Protein AF-0000000074485849 (afdb_homodimer)

Solvent-accessible surface area (backbone atoms only — not comparable to full-atom values): 78373 Å² total; per-residue (Å²): 131,85,55,53,66,58,31,32,21,13,45,94,91,41,56,57,51,16,53,51,54,51,48,53,53,50,52,26,50,54,41,34,50,52,51,53,48,51,50,49,51,52,52,24,50,46,33,41,52,40,15,47,16,31,36,11,56,35,63,60,75,64,45,72,66,19,49,54,67,45,84,48,71,66,36,50,46,53,51,48,54,27,49,41,30,33,52,50,13,49,39,33,38,52,29,21,51,54,40,54,61,48,45,53,62,53,52,51,52,49,69,63,52,68,61,57,56,53,57,54,50,50,49,49,53,53,44,50,55,50,42,54,53,43,54,55,51,44,54,51,37,52,51,50,26,53,53,31,44,52,50,17,52,51,36,41,53,52,49,55,56,45,51,74,70,42,91,70,79,79,81,73,58,73,43,76,52,52,85,43,74,30,36,58,67,56,45,33,50,49,48,50,47,48,66,68,71,49,69,59,43,68,45,78,49,101,91,42,73,46,73,60,21,30,45,30,45,58,53,44,51,48,40,26,67,76,68,67,37,52,72,68,40,28,48,45,26,52,39,46,35,38,73,71,43,29,35,40,60,73,62,93,63,92,68,80,48,52,88,41,42,29,31,79,64,47,72,62,73,89,86,59,59,64,40,58,48,31,41,50,49,19,51,51,32,46,51,52,39,49,52,46,30,53,53,45,34,52,49,49,54,49,45,51,47,52,49,40,53,48,32,51,51,48,50,52,50,52,42,49,51,46,47,53,52,50,50,38,54,50,48,45,42,50,28,54,53,51,40,40,59,46,50,52,52,46,41,53,56,53,49,55,54,56,70,68,61,44,53,69,60,51,51,45,50,46,48,74,72,62,51,57,25,67,48,70,81,76,64,60,68,78,75,64,89,84,69,76,56,95,81,52,60,58,61,45,46,39,55,63,58,48,22,71,69,68,72,37,52,53,62,62,65,59,56,41,46,54,48,29,47,63,66,36,46,68,50,34,50,71,74,66,41,67,59,68,72,53,50,73,70,45,75,80,85,52,53,70,62,38,51,52,50,47,53,48,48,34,74,38,83,75,49,58,72,61,52,54,72,46,58,60,57,52,49,52,46,41,52,50,50,48,37,58,35,25,76,52,27,44,39,56,55,80,51,46,63,59,47,42,52,60,63,61,50,77,66,68,81,46,62,68,58,53,46,52,51,48,29,56,57,51,65,70,44,60,61,29,34,39,50,38,45,49,54,53,36,50,55,52,22,61,66,48,64,82,50,61,90,81,37,67,62,55,56,51,49,16,59,71,45,11,64,42,38,41,42,67,85,65,87,44,80,68,60,68,69,55,57,43,39,31,53,49,36,42,47,37,45,75,39,39,66,75,43,67,58,79,80,69,78,72,81,66,74,78,70,74,81,65,80,75,75,74,72,77,72,74,79,72,76,86,70,70,74,75,76,68,84,71,75,77,65,61,70,82,50,61,72,77,53,63,81,59,71,76,81,79,80,73,86,74,89,77,89,84,85,84,91,86,90,82,85,80,74,85,73,87,78,85,87,79,84,76,89,83,31,79,4,35,47,30,65,81,43,85,84,87,87,89,84,85,84,82,134,131,84,54,52,67,61,31,32,23,12,46,94,91,41,56,57,51,16,52,52,53,50,48,54,52,48,52,26,51,54,42,36,51,51,50,52,47,52,50,48,51,38,50,18,6,24,32,16,48,42,14,49,49,31,36,53,59,35,63,61,76,66,46,70,65,19,50,56,68,44,84,50,71,65,37,49,48,51,51,48,55,26,49,42,30,33,53,48,13,49,37,33,24,48,28,8,17,53,41,50,61,49,46,52,60,53,51,51,53,49,70,65,51,68,60,56,59,54,57,56,51,50,50,50,53,53,46,50,55,52,42,53,52,43,53,57,51,43,54,53,37,52,52,50,24,53,52,30,43,52,49,16,53,51,36,40,51,51,48,56,56,45,50,75,71,43,91,68,78,81,81,73,57,73,43,76,53,53,85,42,74,31,38,57,66,55,45,34,50,49,46,49,47,47,66,67,69,49,69,58,42,69,45,76,49,103,90,44,72,46,72,60,21,32,44,31,43,59,53,45,52,47,42,24,66,77,68,67,36,54,72,68,41,28,49,44,26,52,38,47,34,38,73,71,43,30,36,40,61,74,63,93,65,91,69,82,47,53,90,40,43,28,31,80,64,48,74,62,72,89,87,58,58,63,38,59,49,31,42,51,50,21,51,51,32,46,51,52,37,50,52,46,31,52,53,44,33,53,48,48,52,50,44,51,46,53,51,41,53,48,31,50,50,48,49,52,51,54,42,48,51,46,47,52,52,51,50,39,55,52,49,45,42,49,26,55,53,52,39,40,58,47,50,52,52,47,41,52,56,52,49,56,55,55,70,71,63,46,52,70,60,50,52,46,50,46,49,74,73,63,50,57,26,67,49,70,81,77,66,59,67,76,76,64,90,82,69,76,54,92,81,54,60,57,59,44,45,37,55,64,57,48,22,70,71,68,72,36,52,51,62,62,66,59,56,43,46,54,49,30,47,62,66,36,47,70,51,34,51,71,73,66,40,68,59,68,72,55,49,74,71,45,76,81,86,53,53,69,61,38,52,52,49,47,53,49,48,34,76,38,85,75,48,60,73,62,53,54,73,45,59,62,59,53,49,52,45,41,52,51,49,47,38,59,36,26,75,51,28,46,39,56,54,80,51,45,63,61,46,43,52,61,63,61,49,76,66,67,82,47,60,68,59,54,46,51,51,50,29,57,57,50,65,70,44,60,63,29,33,37,51,39,44,50,55,52,36,49,56,53,22,62,66,48,66,80,50,61,91,80,36,66,61,54,58,52,49,14,59,71,45,11,62,42,39,42,42,67,84,64,88,45,79,67,60,68,69,55,58,43,40,30,52,50,36,41,47,37,45,75,40,40,68,76,43,68,56,78,80,67,77,69,80,65,72,78,68,73,83,64,83,75,75,74,74,76,76,74,79,71,76,73,66,69,73,77,76,70,86,71,74,78,65,61,71,80,48,57,73,75,53,68,84,62,75,76,81,77,84,77,88,84,85,88,86,89,91,81,90,82,85,76,89,76,84,76,82,77,80,82,83,84,80,84,90,80,82,77,85,70,87,90,88,84,91,80,90,81,82,85,74,88,80,86,133

Nearest PDB structures (foldseek):
  7aal-assembly1_B  TM=8.080E-01  e=5.679E-09  Homo sapiens
  7aan-assembly1_B  TM=8.118E-01  e=8.101E-09  Homo sapiens
  2v0o-assembly2_C  TM=5.725E-01  e=2.605E-06  Homo sapiens
  7tpb-assembly1_B  TM=7.755E-01  e=4.917E-04  Homo sapiens
  4wpc-assembly1_B  TM=7.098E-01  e=5.913E-03  Saccharomyces cerevisiae S288C

Radius of gyration: 66.01 Å; Cα contacts (8 Å, |Δi|>4): 1515; chains: 2; bounding box: 96×199×135 Å

Foldseek 3Di:
DDFLLVPQADDPVHGCRSVVVLLVVLVVLLVVLVVVLVVLVVVLVVLLLLLQLLLLQLQDDDDCPPLVVDPALVSVLVNLLSVLSNLLSVLSNVLSVLSVVLNVVSVVLSVVRVPVLVVLVVVLVVLVVVLVVLVVVLVVLVVQLVVLVVQLVVLVVVVVVVVVVDVDPPPFDWDDAFPDIDGQLRVLVVLLVCLQPFAFQWDADPVGIDGGKGFLQSQQVCCCVVVVDDSVRSQRRVLVCLVVQQKDWPDDDSGRDRGTIIDGDDNGDPDDRPSSVSVSSSSSSVSVSVVSVVVSVVSVVVSSVSSSVSSNVSVVSVVVSVVSVVVSVVSSVVSVVSSVVSVVVSVVVSVVSVVVDDPVVSVVVCCVVPPDDDADDADDFDDDPVLADPQGFDALEALVSCCVHVVDLEDPLLVLLLVLLVVCQVVCVVVVNDHPLVLLLDDDPCVPVLVVVSVCVGGDPDDSVVNNPDRNSSSSSNNLNRLSNYLAHLQGQVCQVVLLVLVPPPVPVPLVVSLVVLLVSLVPTDSSSSVNLLVVLVSLLVSCVPDDLPDVSLLSSLVSCLCSHHDHNDDDPVRRPRCSSSVVSSCSNPPSCVNPPPPDPPPPDDPPPPPPPPPPPPPPDPPPPVPPPPCPVPDVVPPPPPPPPPDPPDDDDDDDDDDDDDDPPPPDDDDDDDDDDDDDDSDGNDDDDDDDDDD/DDFLLVPQADDPVHRCRSVVVLLVVLVVLLVVLVVVLVVLVVVLVVLLVQLVVLLVQLPDDDDCVPLVVDPALVSVLVNLLSVLSNLLSVLSNVLSVLSVVLNVVSVVLSVVRVPVLVVLVVVLVVLVVVLVVLVVVLVVLVVVLVVLVVQLVVLVVVVVVVVVVDVDDPPFDWDDAFPDIDTQLRVLVVLLVCLQPFDFDWDADPVGIDGGKGFLQSQQVCCCVVVVDDSNRSQRRVLVCLVVQQKDWPDDDSGRDRGTIIDGDDNGDPDDRPSSVSVSSSSSSVSVSVVSVVVSVVSVVVSSVSSSVSSNVSVVSVVVSVVSVVVSVVSSVVSVVSSVVSVVVSVVVSVVSVVVDDPVVSVVVCCVVPPDDDADDADDFDDDPVLADPQGFLALEALVSCCVHVVDLEDPLLVLLLVLLVVCQVVCVVVVNDHVLVLLLDDDPCVPVLVVVSVCVGGDPDDSVVNNPDRNSSSSSNNLNRLSNYLAHLFGQVCQVVLLVLVPPPVPVPLVVSLVVLLVSLVPTDSSSSVNLLVVLVSLLVSCVVDDLPDVSLLSSLVSCLCSHHDHNDDDPVRRPRCSSSVVSSCSNPPSCSNPPPPDPPPPDDPPPPPPPPPPPPPPPPPPPPPPPPCPVPDPVPPPPPPPDDDDDDDDDDDDDDDDDDPDPPPCPDDPDDDDPPPDDDDDDDDDDDDDDDD

InterPro domains:
  IPR000198 Rho GTPase-activating protein domain [PF00620] (446-546)
  IPR000198 Rho GTPase-activating protein domain [PS50238] (397-596)
  IPR000198 Rho GTPase-activating protein domain [SM00324] (408-593)
  IPR000591 DEP domain [PF00610] (198-264)
  IPR000591 DEP domain [SM00049] (194-266)
  IPR001060 FCH domain [PF00611] (18-94)
  IPR001060 FCH domain [SM00055] (7-99)
  IPR008936 Rho GTPase activation protein [G3DSA:1.10.555.10] (382-597)
  IPR008936 Rho GTPase activation protein [SSF48350] (390-596)
  IPR027267 AH/BAR domain superfamily [G3DSA:1.20.1270.60] (1-172)
  IPR027267 AH/BAR domain superfamily [G3DSA:1.20.1270.60] (261-376)
  IPR027267 AH/BAR domain superfamily [SSF103657] (3-386)
  IPR031160 F-BAR domain [PS51741] (2-362)
  IPR036388 Winged helix-like DNA-binding domain superfamily [G3DSA:1.10.10.10] (180-260)
  IPR036390 Winged helix DNA-binding domain superfamily [SSF46785] (185-265)

pLDDT: mean 79.98, std 24.47, range [14.6, 98.31]

Structure (mmCIF, N/CA/C/O backbone):
data_AF-0000000074485849-model_v1
#
loop_
_entity.id
_entity.type
_entity.pdbx_description
1 polymer 'Rho-GAP domain-containing protein'
#
loop_
_atom_site.group_PDB
_atom_site.id
_atom_site.type_symbol
_atom_site.label_atom_id
_atom_site.label_alt_id
_atom_site.label_comp_id
_atom_site.label_asym_id
_atom_site.label_entity_id
_atom_site.label_seq_id
_atom_site.pdbx_PDB_ins_code
_atom_site.Cartn_x
_atom_site.Cartn_y
_atom_site.Cartn_z
_atom_site.occupancy
_atom_site.B_iso_or_equiv
_atom_site.auth_seq_id
_atom_site.auth_comp_id
_atom_site.auth_asym_id
_atom_site.auth_atom_id
_atom_site.pdbx_PDB_model_num
ATOM 1 N N . MET A 1 1 ? -6.574 -41.844 -8.953 1 68.12 1 MET A N 1
ATOM 2 C CA . MET A 1 1 ? -6.383 -40.719 -9.875 1 68.12 1 MET A CA 1
ATOM 3 C C . MET A 1 1 ? -6.25 -41.219 -11.312 1 68.12 1 MET A C 1
ATOM 5 O O . MET A 1 1 ? -5.586 -42.219 -11.57 1 68.12 1 MET A O 1
ATOM 9 N N . LEU A 1 2 ? -7.023 -40.531 -12.156 1 82.94 2 LEU A N 1
ATOM 10 C CA . LEU A 1 2 ? -6.941 -40.844 -13.578 1 82.94 2 LEU A CA 1
ATOM 11 C C . LEU A 1 2 ? -5.574 -40.469 -14.133 1 82.94 2 LEU A C 1
ATOM 13 O O . LEU A 1 2 ? -4.926 -39.531 -13.648 1 82.94 2 LEU A O 1
ATOM 17 N N . ARG A 1 3 ? -5.086 -41.219 -15.07 1 90.5 3 ARG A N 1
ATOM 18 C CA . ARG A 1 3 ? -3.758 -41.031 -15.633 1 90.5 3 ARG A CA 1
ATOM 19 C C . ARG A 1 3 ? -3.832 -40.781 -17.141 1 90.5 3 ARG A C 1
ATOM 21 O O . ARG A 1 3 ? -4.664 -41.344 -17.828 1 90.5 3 ARG A O 1
ATOM 28 N N . PHE A 1 4 ? -2.865 -39.938 -17.609 1 93.62 4 PHE A N 1
ATOM 29 C CA . PHE A 1 4 ? -2.809 -39.625 -19.031 1 93.62 4 PHE A CA 1
ATOM 30 C C . PHE A 1 4 ? -2.564 -40.875 -19.859 1 93.62 4 PHE A C 1
ATOM 32 O O . PHE A 1 4 ? -3.156 -41.031 -20.922 1 93.62 4 PHE A O 1
ATOM 39 N N . GLU A 1 5 ? -1.709 -41.719 -19.312 1 89.19 5 GLU A N 1
ATOM 40 C CA . GLU A 1 5 ? -1.273 -42.906 -20.062 1 89.19 5 GLU A CA 1
ATOM 41 C C . GLU A 1 5 ? -2.438 -43.844 -20.328 1 89.19 5 GLU A C 1
ATOM 43 O O . GLU A 1 5 ? -2.344 -44.719 -21.172 1 89.19 5 GLU A O 1
ATOM 48 N N . ASP A 1 6 ? -3.535 -43.625 -19.688 1 85.19 6 ASP A N 1
ATOM 49 C CA . ASP A 1 6 ? -4.672 -44.531 -19.844 1 85.19 6 ASP A CA 1
ATOM 50 C C . ASP A 1 6 ? -5.676 -44 -20.859 1 85.19 6 ASP A C 1
ATOM 52 O O . ASP A 1 6 ? -6.477 -44.75 -21.406 1 85.19 6 ASP A O 1
ATOM 56 N N . TRP A 1 7 ? -5.574 -42.688 -21.078 1 88.12 7 TRP A N 1
ATOM 57 C CA . TRP A 1 7 ? -6.734 -42.125 -21.75 1 88.12 7 TRP A CA 1
ATOM 58 C C . TRP A 1 7 ? -6.312 -41.312 -22.969 1 88.12 7 TRP A C 1
ATOM 60 O O . TRP A 1 7 ? -7.16 -40.812 -23.703 1 88.12 7 TRP A O 1
ATOM 70 N N . PHE A 1 8 ? -5.043 -41.188 -23.219 1 93.38 8 PHE A N 1
ATOM 71 C CA . PHE A 1 8 ? -4.629 -40.281 -24.297 1 93.38 8 PHE A CA 1
ATOM 72 C C . PHE A 1 8 ? -3.9 -41.062 -25.391 1 93.38 8 PHE A C 1
ATOM 74 O O . PHE A 1 8 ? -2.873 -40.594 -25.891 1 93.38 8 PHE A O 1
ATOM 81 N N . TRP A 1 9 ? -4.457 -42.156 -25.609 1 90.06 9 TRP A N 1
ATOM 82 C CA . TRP A 1 9 ? -3.992 -42.875 -26.797 1 90.06 9 TRP A CA 1
ATOM 83 C C . TRP A 1 9 ? -4.785 -42.469 -28.031 1 90.06 9 TRP A C 1
ATOM 85 O O . TRP A 1 9 ? -5.75 -41.719 -27.938 1 90.06 9 TRP A O 1
ATOM 95 N N . GLY A 1 10 ? -4.332 -42.781 -29.219 1 81.38 10 GLY A N 1
ATOM 96 C CA . GLY A 1 10 ? -4.973 -42.375 -30.469 1 81.38 10 GLY A CA 1
ATOM 97 C C . GLY A 1 10 ? -5.832 -43.469 -31.078 1 81.38 10 GLY A C 1
ATOM 98 O O . GLY A 1 10 ? -6.355 -44.344 -30.359 1 81.38 10 GLY A O 1
ATOM 99 N N . THR A 1 11 ? -6.242 -43.25 -32.281 1 76.44 11 THR A N 1
ATOM 100 C CA . THR A 1 11 ? -6.984 -44.219 -33.094 1 76.44 11 THR A CA 1
ATOM 101 C C . THR A 1 11 ? -6.039 -45.062 -33.938 1 76.44 11 THR A C 1
ATOM 103 O O . THR A 1 11 ? -4.855 -44.719 -34.062 1 76.44 11 THR A O 1
ATOM 106 N N . PRO A 1 12 ? -6.527 -46.188 -34.375 1 71.31 12 PRO A N 1
ATOM 107 C CA . PRO A 1 12 ? -5.672 -47 -35.219 1 71.31 12 PRO A CA 1
ATOM 108 C C . PRO A 1 12 ? -5.117 -46.219 -36.406 1 71.31 12 PRO A C 1
ATOM 110 O O . PRO A 1 12 ? -4.004 -46.5 -36.875 1 71.31 12 PRO A O 1
ATOM 113 N N . ALA A 1 13 ? -5.863 -45.188 -36.844 1 74.94 13 ALA A N 1
ATOM 114 C CA . ALA A 1 13 ? -5.402 -44.375 -37.969 1 74.94 13 ALA A CA 1
ATOM 115 C C . ALA A 1 13 ? -4.332 -43.375 -37.5 1 74.94 13 ALA A C 1
ATOM 117 O O . ALA A 1 13 ? -3.412 -43.062 -38.281 1 74.94 13 ALA A O 1
ATOM 118 N N . ASP A 1 14 ? -4.426 -42.938 -36.281 1 84.12 14 ASP A N 1
ATOM 119 C CA . ASP A 1 14 ? -3.451 -42.031 -35.688 1 84.12 14 ASP A CA 1
ATOM 120 C C . ASP A 1 14 ? -3.195 -42.375 -34.219 1 84.12 14 ASP A C 1
ATOM 122 O O . ASP A 1 14 ? -3.738 -41.719 -33.312 1 84.12 14 ASP A O 1
ATOM 126 N N . PRO A 1 15 ? -2.254 -43.25 -33.969 1 87.31 15 PRO A N 1
ATOM 127 C CA . PRO A 1 15 ? -2.037 -43.719 -32.625 1 87.31 15 PRO A CA 1
ATOM 128 C C . PRO A 1 15 ? -1.446 -42.656 -31.703 1 87.31 15 PRO A C 1
ATOM 130 O O . PRO A 1 15 ? -1.487 -42.812 -30.484 1 87.31 15 PRO A O 1
ATOM 133 N N . THR A 1 16 ? -0.877 -41.625 -32.25 1 91.75 16 THR A N 1
ATOM 134 C CA . THR A 1 16 ? -0.208 -40.625 -31.438 1 91.75 16 THR A CA 1
ATOM 135 C C . THR A 1 16 ? -1.094 -39.375 -31.266 1 91.75 16 THR A C 1
ATOM 137 O O . THR A 1 16 ? -0.618 -38.312 -30.844 1 91.75 16 THR A O 1
ATOM 140 N N . ALA A 1 17 ? -2.377 -39.469 -31.609 1 92.25 17 ALA A N 1
ATOM 141 C CA . ALA A 1 17 ? -3.299 -38.344 -31.531 1 92.25 17 ALA A CA 1
ATOM 142 C C . ALA A 1 17 ? -3.352 -37.781 -30.109 1 92.25 17 ALA A C 1
ATOM 144 O O . ALA A 1 17 ? -3.371 -36.562 -29.906 1 92.25 17 ALA A O 1
ATOM 145 N N . GLY A 1 18 ? -3.424 -38.656 -29.062 1 93.88 18 GLY A N 1
ATOM 146 C CA . GLY A 1 18 ? -3.457 -38.219 -27.672 1 93.88 18 GLY A CA 1
ATOM 147 C C . GLY A 1 18 ? -2.199 -37.5 -27.25 1 93.88 18 GLY A C 1
ATOM 148 O O . GLY A 1 18 ? -2.27 -36.5 -26.531 1 93.88 18 GLY A O 1
ATOM 149 N N . VAL A 1 19 ? -1.035 -37.906 -27.688 1 95.12 19 VAL A N 1
ATOM 150 C CA . VAL A 1 19 ? 0.241 -37.281 -27.391 1 95.12 19 VAL A CA 1
ATOM 151 C C . VAL A 1 19 ? 0.256 -35.844 -27.953 1 95.12 19 VAL A C 1
ATOM 153 O O . VAL A 1 19 ? 0.778 -34.938 -27.328 1 95.12 19 VAL A O 1
ATOM 156 N N . HIS A 1 20 ? -0.319 -35.719 -29.141 1 94.62 20 HIS A N 1
ATOM 157 C CA . HIS A 1 20 ? -0.362 -34.406 -29.766 1 94.62 20 HIS A CA 1
ATOM 158 C C . HIS A 1 20 ? -1.216 -33.438 -28.953 1 94.62 20 HIS A C 1
ATOM 160 O O . HIS A 1 20 ? -0.842 -32.281 -28.766 1 94.62 20 HIS A O 1
ATOM 166 N N . VAL A 1 21 ? -2.354 -33.938 -28.484 1 95.25 21 VAL A N 1
ATOM 167 C CA . VAL A 1 21 ? -3.244 -33.094 -27.688 1 95.25 21 VAL A CA 1
ATOM 168 C C . VAL A 1 21 ? -2.543 -32.688 -26.391 1 95.25 21 VAL A C 1
ATOM 170 O O . VAL A 1 21 ? -2.584 -31.5 -26 1 95.25 21 VAL A O 1
ATOM 173 N N . LEU A 1 22 ? -1.896 -33.625 -25.766 1 96.06 22 LEU A N 1
ATOM 174 C CA . LEU A 1 22 ? -1.194 -33.344 -24.516 1 96.06 22 LEU A CA 1
ATOM 175 C C . LEU A 1 22 ? -0.037 -32.375 -24.75 1 96.06 22 LEU A C 1
ATOM 177 O O . LEU A 1 22 ? 0.235 -31.516 -23.906 1 96.06 22 LEU A O 1
ATOM 181 N N . HIS A 1 23 ? 0.63 -32.562 -25.859 1 95.5 23 HIS A N 1
ATOM 182 C CA . HIS A 1 23 ? 1.757 -31.672 -26.172 1 95.5 23 HIS A CA 1
ATOM 183 C C . HIS A 1 23 ? 1.299 -30.234 -26.375 1 95.5 23 HIS A C 1
ATOM 185 O O . HIS A 1 23 ? 1.969 -29.297 -25.922 1 95.5 23 HIS A O 1
ATOM 191 N N . GLU A 1 24 ? 0.258 -30.047 -27.047 1 94.38 24 GLU A N 1
ATOM 192 C CA . GLU A 1 24 ? -0.285 -28.719 -27.234 1 94.38 24 GLU A CA 1
ATOM 193 C C . GLU A 1 24 ? -0.671 -28.078 -25.906 1 94.38 24 GLU A C 1
ATOM 195 O O . GLU A 1 24 ? -0.418 -26.891 -25.688 1 94.38 24 GLU A O 1
ATOM 200 N N . HIS A 1 25 ? -1.322 -28.844 -25.078 1 95.31 25 HIS A N 1
ATOM 201 C CA . HIS A 1 25 ? -1.69 -28.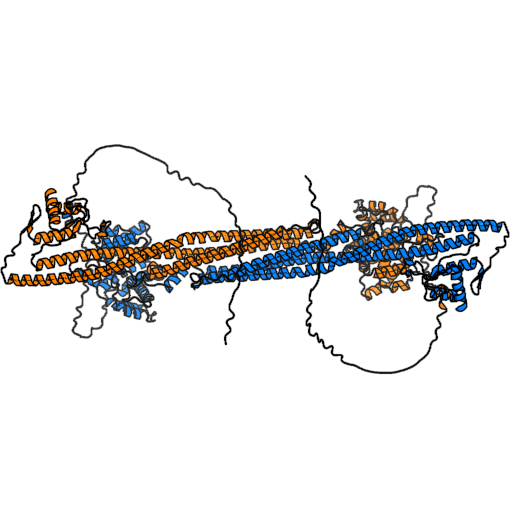359 -23.766 1 95.31 25 HIS A CA 1
ATOM 202 C C . HIS A 1 25 ? -0.455 -28 -22.938 1 95.31 25 HIS A C 1
ATOM 204 O O . HIS A 1 25 ? -0.455 -27 -22.219 1 95.31 25 HIS A O 1
ATOM 210 N N . TYR A 1 26 ? 0.51 -28.844 -23.047 1 95.25 26 TYR A N 1
ATOM 211 C CA . TYR A 1 26 ? 1.78 -28.609 -22.359 1 95.25 26 TYR A CA 1
ATOM 212 C C . TYR A 1 26 ? 2.404 -27.297 -22.812 1 95.25 26 TYR A C 1
ATOM 214 O O . TYR A 1 26 ? 2.857 -26.5 -21.984 1 95.25 26 TYR A O 1
ATOM 222 N N . GLN A 1 27 ? 2.441 -27.031 -24.094 1 94.31 27 GLN A N 1
ATOM 223 C CA . GLN A 1 27 ? 3.004 -25.797 -24.609 1 94.31 27 GLN A CA 1
ATOM 224 C C . GLN A 1 27 ? 2.225 -24.578 -24.125 1 94.31 27 GLN A C 1
ATOM 226 O O . GLN A 1 27 ? 2.812 -23.547 -23.797 1 94.31 27 GLN A O 1
ATOM 231 N N . MET A 1 28 ? 0.927 -24.672 -24.094 1 95.44 28 MET A N 1
ATOM 232 C CA . MET A 1 28 ? 0.084 -23.609 -23.531 1 95.44 28 MET A CA 1
ATOM 233 C C . MET A 1 28 ? 0.429 -23.344 -22.078 1 95.44 28 MET A C 1
ATOM 235 O O . MET A 1 28 ? 0.517 -22.188 -21.656 1 95.44 28 MET A O 1
ATOM 239 N N . GLY A 1 29 ? 0.634 -24.5 -21.312 1 96.06 29 GLY A N 1
ATOM 240 C CA . GLY A 1 29 ? 1.008 -24.359 -19.906 1 96.06 29 GLY A CA 1
ATOM 241 C C . GLY A 1 29 ? 2.311 -23.609 -19.703 1 96.06 29 GLY A C 1
ATOM 242 O O . GLY A 1 29 ? 2.426 -22.797 -18.797 1 96.06 29 GLY A O 1
ATOM 243 N N . VAL A 1 30 ? 3.279 -23.859 -20.547 1 96.25 30 VAL A N 1
ATOM 244 C CA . VAL A 1 30 ? 4.57 -23.188 -20.469 1 96.25 30 VAL A CA 1
ATOM 245 C C . VAL A 1 30 ? 4.387 -21.688 -20.719 1 96.25 30 VAL A C 1
ATOM 247 O O . VAL A 1 30 ? 4.938 -20.859 -20 1 96.25 30 VAL A O 1
ATOM 250 N N . THR A 1 31 ? 3.621 -21.328 -21.719 1 96.75 31 THR A N 1
ATOM 251 C CA . THR A 1 31 ? 3.338 -19.938 -22.047 1 96.75 31 THR A CA 1
ATOM 252 C C . THR A 1 31 ? 2.619 -19.234 -20.891 1 96.75 31 THR A C 1
ATOM 254 O O . THR A 1 31 ? 2.879 -18.062 -20.609 1 96.75 31 THR A O 1
ATOM 257 N N . GLU A 1 32 ? 1.707 -19.953 -20.281 1 97.62 32 GLU A N 1
ATOM 258 C CA . GLU A 1 32 ? 0.971 -19.391 -19.141 1 97.62 32 GLU A CA 1
ATOM 259 C C . GLU A 1 32 ? 1.909 -19.062 -17.984 1 97.62 32 GLU A C 1
ATOM 261 O O . GLU A 1 32 ? 1.747 -18.016 -17.344 1 97.62 32 GLU A O 1
ATOM 266 N N . ILE A 1 33 ? 2.877 -19.906 -17.734 1 98.12 33 ILE A N 1
ATOM 267 C CA . ILE A 1 33 ? 3.836 -19.641 -16.672 1 98.12 33 ILE A CA 1
ATOM 268 C C . ILE A 1 33 ? 4.703 -18.438 -17.031 1 98.12 33 ILE A C 1
ATOM 270 O O . ILE A 1 33 ? 5.09 -17.656 -16.156 1 98.12 33 ILE A O 1
ATOM 274 N N . GLU A 1 34 ? 4.996 -18.234 -18.328 1 97.44 34 GLU A N 1
ATOM 275 C CA . GLU A 1 34 ? 5.711 -17.031 -18.766 1 97.44 34 GLU A CA 1
ATOM 276 C C . GLU A 1 34 ? 4.906 -15.773 -18.484 1 97.44 34 GLU A C 1
ATOM 278 O O . GLU A 1 34 ? 5.465 -14.75 -18.078 1 97.44 34 GLU A O 1
ATOM 283 N N . GLU A 1 35 ? 3.617 -15.828 -18.75 1 97.62 35 GLU A N 1
ATOM 284 C CA . GLU A 1 35 ? 2.738 -14.703 -18.469 1 97.62 35 GLU A CA 1
ATOM 285 C C . GLU A 1 35 ? 2.703 -14.391 -16.969 1 97.62 35 GLU A C 1
ATOM 287 O O . GLU A 1 35 ? 2.748 -13.227 -16.562 1 97.62 35 GLU A O 1
ATOM 292 N N . LEU A 1 36 ? 2.568 -15.445 -16.141 1 98 36 LEU A N 1
ATOM 293 C CA . LEU A 1 36 ? 2.57 -15.273 -14.688 1 98 36 LEU A CA 1
ATOM 294 C C . LEU A 1 36 ? 3.881 -14.648 -14.219 1 98 36 LEU A C 1
ATOM 296 O O . LEU A 1 36 ? 3.879 -13.766 -13.359 1 98 36 LEU A O 1
ATOM 300 N N . LEU A 1 37 ? 4.996 -15.125 -14.82 1 98 37 LEU A N 1
ATOM 301 C CA . LEU A 1 37 ? 6.309 -14.586 -14.492 1 98 37 LEU A CA 1
ATOM 302 C C . LEU A 1 37 ? 6.383 -13.094 -14.82 1 98 37 LEU A C 1
ATOM 304 O O . LEU A 1 37 ? 6.875 -12.305 -14.023 1 98 37 LEU A O 1
ATOM 308 N N . ALA A 1 38 ? 5.934 -12.734 -15.945 1 97.5 38 ALA A N 1
ATOM 309 C CA . ALA A 1 38 ? 5.926 -11.336 -16.359 1 97.5 38 ALA A CA 1
ATOM 310 C C . ALA A 1 38 ? 5.066 -10.492 -15.414 1 97.5 38 ALA A C 1
ATOM 312 O O . ALA A 1 38 ? 5.453 -9.383 -15.039 1 97.5 38 ALA A O 1
ATOM 313 N N . PHE A 1 39 ? 3.934 -11.016 -15.062 1 98.06 39 PHE A N 1
ATOM 314 C CA . PHE A 1 39 ? 3.012 -10.352 -14.156 1 98.06 39 PHE A CA 1
ATOM 315 C C . PHE A 1 39 ? 3.68 -10.086 -12.805 1 98.06 39 PHE A C 1
ATOM 317 O O . PHE A 1 39 ? 3.65 -8.961 -12.305 1 98.06 39 PHE A O 1
ATOM 324 N N . LEU A 1 40 ? 4.258 -11.078 -12.25 1 98.19 40 LEU A N 1
ATOM 325 C CA . LEU A 1 40 ? 4.887 -10.953 -10.938 1 98.19 40 LEU A CA 1
ATOM 326 C C . LEU A 1 40 ? 6.09 -10.016 -11 1 98.19 40 LEU A C 1
ATOM 328 O O . LEU A 1 40 ? 6.355 -9.281 -10.047 1 98.19 40 LEU A O 1
ATOM 332 N N . THR A 1 41 ? 6.84 -10.094 -12.109 1 98.06 41 THR A N 1
ATOM 333 C CA . THR A 1 41 ? 7.992 -9.211 -12.273 1 98.06 41 THR A CA 1
ATOM 334 C C . THR A 1 41 ? 7.559 -7.754 -12.305 1 98.06 41 THR A C 1
ATOM 336 O O . THR A 1 41 ? 8.18 -6.902 -11.664 1 98.06 41 THR A O 1
ATOM 339 N N . GLN A 1 42 ? 6.535 -7.449 -13.047 1 97.81 42 GLN A N 1
ATOM 340 C CA . GLN A 1 42 ? 6.012 -6.09 -13.102 1 97.81 42 GLN A CA 1
ATOM 341 C C . GLN A 1 42 ? 5.449 -5.66 -11.75 1 97.81 42 GLN A C 1
ATOM 343 O O . GLN A 1 42 ? 5.605 -4.508 -11.344 1 97.81 42 GLN A O 1
ATOM 348 N N . ARG A 1 43 ? 4.758 -6.582 -11.078 1 98.12 43 ARG A N 1
ATOM 349 C CA . ARG A 1 43 ? 4.23 -6.281 -9.75 1 98.12 43 ARG A CA 1
ATOM 350 C C . ARG A 1 43 ? 5.355 -5.949 -8.773 1 98.12 43 ARG A C 1
ATOM 352 O O . ARG A 1 43 ? 5.23 -5.023 -7.969 1 98.12 43 ARG A O 1
ATOM 359 N N . LYS A 1 44 ? 6.43 -6.719 -8.82 1 98.06 44 LYS A N 1
ATOM 360 C CA . LYS A 1 44 ? 7.609 -6.453 -8 1 98.06 44 LYS A CA 1
ATOM 361 C C . LYS A 1 44 ? 8.164 -5.059 -8.266 1 98.06 44 LYS A C 1
ATOM 363 O O . LYS A 1 44 ? 8.445 -4.305 -7.332 1 98.06 44 LYS A O 1
ATOM 368 N N . THR A 1 45 ? 8.305 -4.715 -9.547 1 98.19 45 THR A N 1
ATOM 369 C CA . THR A 1 45 ? 8.867 -3.428 -9.938 1 98.19 45 THR A CA 1
ATOM 370 C C . THR A 1 45 ? 7.992 -2.279 -9.445 1 98.19 45 THR A C 1
ATOM 372 O O . THR A 1 45 ? 8.5 -1.259 -8.977 1 98.19 45 THR A O 1
ATOM 375 N N . ALA A 1 46 ? 6.684 -2.398 -9.578 1 97.81 46 ALA A N 1
ATOM 376 C CA . ALA A 1 46 ? 5.758 -1.386 -9.078 1 97.81 46 ALA A CA 1
ATOM 377 C C . ALA A 1 46 ? 5.945 -1.166 -7.574 1 97.81 46 ALA A C 1
ATOM 379 O O . ALA A 1 46 ? 5.973 -0.025 -7.109 1 97.81 46 ALA A O 1
ATOM 380 N N . GLU A 1 47 ? 6.07 -2.229 -6.816 1 97.94 47 GLU A N 1
ATOM 381 C CA . GLU A 1 47 ? 6.254 -2.162 -5.367 1 97.94 47 GLU A CA 1
ATOM 382 C C . GLU A 1 47 ? 7.582 -1.5 -5.012 1 97.94 47 GLU A C 1
ATOM 384 O O . GLU A 1 47 ? 7.648 -0.693 -4.082 1 97.94 47 GLU A O 1
ATOM 389 N N . GLU A 1 48 ? 8.617 -1.811 -5.75 1 97.75 48 GLU A N 1
ATOM 390 C CA . GLU A 1 48 ? 9.938 -1.236 -5.512 1 97.75 48 GLU A CA 1
ATOM 391 C C . GLU A 1 48 ? 9.93 0.271 -5.758 1 97.75 48 GLU A C 1
ATOM 393 O O . GLU A 1 48 ? 10.547 1.027 -5 1 97.75 48 GLU A O 1
ATOM 398 N N . GLN A 1 49 ? 9.32 0.675 -6.77 1 98.19 49 GLN A N 1
ATOM 399 C CA . GLN A 1 49 ? 9.25 2.096 -7.098 1 98.19 49 GLN A CA 1
ATOM 400 C C . GLN A 1 49 ? 8.469 2.865 -6.031 1 98.19 49 GLN A C 1
ATOM 402 O O . GLN A 1 49 ? 8.867 3.965 -5.641 1 98.19 49 GLN A O 1
ATOM 407 N N . TYR A 1 50 ? 7.398 2.334 -5.578 1 98.31 50 TYR A N 1
ATOM 408 C CA . TYR A 1 50 ? 6.605 2.965 -4.527 1 98.31 50 TYR A CA 1
ATOM 409 C C . TYR A 1 50 ? 7.41 3.084 -3.236 1 98.31 50 TYR A C 1
ATOM 411 O O . TYR A 1 50 ? 7.426 4.141 -2.605 1 98.31 50 TYR A O 1
ATOM 419 N N . ALA A 1 51 ? 8.055 1.979 -2.914 1 98 51 ALA A N 1
ATOM 420 C CA . ALA A 1 51 ? 8.898 1.977 -1.723 1 98 51 ALA A CA 1
ATOM 421 C C . ALA A 1 51 ? 9.961 3.068 -1.804 1 98 51 ALA A C 1
ATOM 423 O O . ALA A 1 51 ? 10.219 3.764 -0.818 1 98 51 ALA A O 1
ATOM 424 N N . SER A 1 52 ? 10.539 3.229 -2.939 1 98.12 52 SER A N 1
ATOM 425 C CA . SER A 1 52 ? 11.586 4.23 -3.146 1 98.12 52 SER A CA 1
ATOM 426 C C . SER A 1 52 ? 11.031 5.645 -2.986 1 98.12 52 SER A C 1
ATOM 428 O O . SER A 1 52 ? 11.68 6.5 -2.379 1 98.12 52 SER A O 1
ATOM 430 N N . LYS A 1 53 ? 9.852 5.93 -3.549 1 97.94 53 LYS A N 1
ATOM 431 C CA . LYS A 1 53 ? 9.227 7.25 -3.441 1 97.94 53 LYS A CA 1
ATOM 432 C C . LYS A 1 53 ? 8.906 7.59 -1.989 1 97.94 53 LYS A C 1
ATOM 434 O O . LYS A 1 53 ? 9.07 8.734 -1.562 1 97.94 53 LYS A O 1
ATOM 439 N N . LEU A 1 54 ? 8.391 6.621 -1.225 1 97.62 54 LEU A N 1
ATOM 440 C CA . LEU A 1 54 ? 8.102 6.824 0.191 1 97.62 54 LEU A CA 1
ATOM 441 C C . LEU A 1 54 ? 9.383 7.129 0.968 1 97.62 54 LEU A C 1
ATOM 443 O O . LEU A 1 54 ? 9.391 8.008 1.833 1 97.62 54 LEU A O 1
ATOM 447 N N . THR A 1 55 ? 10.484 6.406 0.622 1 97.38 55 THR A N 1
ATOM 448 C CA . THR A 1 55 ? 11.766 6.625 1.28 1 97.38 55 THR A CA 1
ATOM 449 C C . THR A 1 55 ? 12.305 8.016 0.958 1 97.38 55 THR A C 1
ATOM 451 O O . THR A 1 55 ? 12.875 8.68 1.824 1 97.38 55 THR A O 1
ATOM 454 N N . GLU A 1 56 ? 12.141 8.492 -0.272 1 96.75 56 GLU A N 1
ATOM 455 C CA . GLU A 1 56 ? 12.562 9.828 -0.682 1 96.75 56 GLU A CA 1
ATOM 456 C C . GLU A 1 56 ? 11.82 10.906 0.106 1 96.75 56 GLU A C 1
ATOM 458 O O . GLU A 1 56 ? 12.406 11.938 0.461 1 96.75 56 GLU A O 1
ATOM 463 N N . LEU A 1 57 ? 10.562 10.711 0.375 1 95.88 57 LEU A N 1
ATOM 464 C CA . LEU A 1 57 ? 9.742 11.641 1.145 1 95.88 57 LEU A CA 1
ATOM 465 C C . LEU A 1 57 ? 10.297 11.805 2.557 1 95.88 57 LEU A C 1
ATOM 467 O O . LEU A 1 57 ? 10.25 12.898 3.121 1 95.88 57 LEU A O 1
ATOM 471 N N . SER A 1 58 ? 10.766 10.719 3.148 1 95.75 58 SER A N 1
ATOM 472 C CA . SER A 1 58 ? 11.289 10.742 4.508 1 95.75 58 SER A CA 1
ATOM 473 C C . SER A 1 58 ? 12.602 11.508 4.578 1 95.75 58 SER A C 1
ATOM 475 O O . SER A 1 58 ? 13.008 11.961 5.652 1 95.75 58 SER A O 1
ATOM 477 N N . GLN A 1 59 ? 13.281 11.711 3.43 1 94.25 59 GLN A N 1
ATOM 478 C CA . GLN A 1 59 ? 14.617 12.305 3.402 1 94.25 59 GLN A CA 1
ATOM 479 C C . GLN A 1 59 ? 14.555 13.789 3.041 1 94.25 59 GLN A C 1
ATOM 481 O O . GLN A 1 59 ? 15.586 14.438 2.875 1 94.25 59 GLN A O 1
ATOM 486 N N . LEU A 1 60 ? 13.391 14.32 2.891 1 93.62 60 LEU A N 1
ATOM 487 C CA . LEU A 1 60 ? 13.25 15.75 2.635 1 93.62 60 LEU A CA 1
ATOM 488 C C . LEU A 1 60 ? 13.891 16.562 3.75 1 93.62 60 LEU A C 1
ATOM 490 O O . LEU A 1 60 ? 13.562 16.391 4.926 1 93.62 60 LEU A O 1
ATOM 494 N N . LYS A 1 61 ? 14.703 17.453 3.418 1 93.94 61 LYS A N 1
ATOM 495 C CA . LYS A 1 61 ? 15.406 18.281 4.395 1 93.94 61 LYS A CA 1
ATOM 496 C C . LYS A 1 61 ? 14.539 19.453 4.859 1 93.94 61 LYS A C 1
ATOM 498 O O . LYS A 1 61 ? 13.898 20.109 4.047 1 93.94 61 LYS A O 1
ATOM 503 N N . PRO A 1 62 ? 14.5 19.531 6.141 1 94.69 62 PRO A N 1
ATOM 504 C CA . PRO A 1 62 ? 13.75 20.688 6.637 1 94.69 62 PRO A CA 1
ATOM 505 C C . PRO A 1 62 ? 14.398 22.016 6.254 1 94.69 62 PRO A C 1
ATOM 507 O O . PRO A 1 62 ? 15.625 22.125 6.203 1 94.69 62 PRO A O 1
ATOM 510 N N . ARG A 1 63 ? 13.625 23 6 1 96 63 ARG A N 1
ATOM 511 C CA . ARG A 1 63 ? 14.117 24.328 5.684 1 96 63 ARG A CA 1
ATOM 512 C C . ARG A 1 63 ? 14.695 25 6.922 1 96 63 ARG A C 1
ATOM 514 O O . ARG A 1 63 ? 14.141 24.891 8.016 1 96 63 ARG A O 1
ATOM 521 N N . ALA A 1 64 ? 15.688 25.828 6.758 1 95.12 64 ALA A N 1
ATOM 522 C CA . ALA A 1 64 ? 16.375 26.5 7.863 1 95.12 64 ALA A CA 1
ATOM 523 C C . ALA A 1 64 ? 15.469 27.547 8.5 1 95.12 64 ALA A C 1
ATOM 525 O O . ALA A 1 64 ? 15.594 27.844 9.695 1 95.12 64 ALA A O 1
ATOM 526 N N . ASP A 1 65 ? 14.508 28.062 7.723 1 94.88 65 ASP A N 1
ATOM 527 C CA . ASP A 1 65 ? 13.617 29.109 8.219 1 94.88 65 ASP A CA 1
ATOM 528 C C . ASP A 1 65 ? 12.266 28.516 8.641 1 94.88 65 ASP A C 1
ATOM 530 O O . ASP A 1 65 ? 11.32 29.266 8.906 1 94.88 65 ASP A O 1
ATOM 534 N N . GLY A 1 66 ? 12.188 27.219 8.695 1 96.12 66 GLY A N 1
ATOM 535 C CA . GLY A 1 66 ? 10.977 26.531 9.086 1 96.12 66 GLY A CA 1
ATOM 536 C C . GLY A 1 66 ? 11.211 25.484 10.172 1 96.12 66 GLY A C 1
ATOM 537 O O . GLY A 1 66 ? 11.734 25.812 11.242 1 96.12 66 GLY A O 1
ATOM 538 N N . PHE A 1 67 ? 10.953 24.281 9.859 1 96.31 67 PHE A N 1
ATOM 539 C CA . PHE A 1 67 ? 11.078 23.219 10.852 1 96.31 67 PHE A CA 1
ATOM 540 C C . PHE A 1 67 ? 12.539 22.984 11.211 1 96.31 67 PHE A C 1
ATOM 542 O O . PHE A 1 67 ? 12.836 22.359 12.227 1 96.31 67 PHE A O 1
ATOM 549 N N . GLY A 1 68 ? 13.531 23.469 10.422 1 94.25 68 GLY A N 1
ATOM 550 C CA . GLY A 1 68 ? 14.953 23.297 10.711 1 94.25 68 GLY A CA 1
ATOM 551 C C . GLY A 1 68 ? 15.391 24.047 11.953 1 94.25 68 GLY A C 1
ATOM 552 O O . GLY A 1 68 ? 16.359 23.656 12.617 1 94.25 68 GLY A O 1
ATOM 553 N N . LYS A 1 69 ? 14.75 25.109 12.281 1 92.19 69 LYS A N 1
ATOM 554 C CA . LYS A 1 69 ? 15.102 25.938 13.438 1 92.19 69 LYS A CA 1
ATOM 555 C C . LYS A 1 69 ? 14.125 25.703 14.586 1 92.19 69 LYS A C 1
ATOM 557 O O . LYS A 1 69 ? 14.375 26.156 15.711 1 92.19 69 LYS A O 1
ATOM 562 N N . ASP A 1 70 ? 13.062 24.953 14.375 1 92.69 70 ASP A N 1
ATOM 563 C CA . ASP A 1 70 ? 11.977 24.781 15.328 1 92.69 70 ASP A CA 1
ATOM 564 C C . ASP A 1 70 ? 12.211 23.547 16.203 1 92.69 70 ASP A C 1
ATOM 566 O O . ASP A 1 70 ? 12.484 22.453 15.695 1 92.69 70 ASP A O 1
ATOM 570 N N . GLU A 1 71 ? 12.219 23.625 17.469 1 90 71 GLU A N 1
ATOM 571 C CA . GLU A 1 71 ? 12.391 22.5 18.375 1 90 71 GLU A CA 1
ATOM 572 C C . GLU A 1 71 ? 11.102 22.203 19.125 1 90 71 GLU A C 1
ATOM 574 O O . GLU A 1 71 ? 11.117 21.531 20.172 1 90 71 GLU A O 1
ATOM 579 N N . SER A 1 72 ? 10.008 22.688 18.672 1 92.94 72 SER A N 1
ATOM 580 C CA . SER A 1 72 ? 8.711 22.516 19.312 1 92.94 72 SER A CA 1
ATOM 581 C C . SER A 1 72 ? 8.156 21.125 19.094 1 92.94 72 SER A C 1
ATOM 583 O O . SER A 1 72 ? 8.773 20.297 18.406 1 92.94 72 SER A O 1
ATOM 585 N N . LEU A 1 73 ? 7.07 20.797 19.75 1 95.19 73 LEU A N 1
ATOM 586 C CA . LEU A 1 73 ? 6.371 19.516 19.578 1 95.19 73 LEU A CA 1
ATOM 587 C C . LEU A 1 73 ? 5.922 19.344 18.125 1 95.19 73 LEU A C 1
ATOM 589 O O . LEU A 1 73 ? 5.926 18.219 17.609 1 95.19 73 LEU A O 1
ATOM 593 N N . LEU A 1 74 ? 5.539 20.391 17.406 1 96 74 LEU A N 1
ATOM 594 C CA . LEU A 1 74 ? 5.125 20.328 16 1 96 74 LEU A CA 1
ATOM 595 C C . LEU A 1 74 ? 6.254 19.797 15.125 1 96 74 LEU A C 1
ATOM 597 O O . LEU A 1 74 ? 6.027 18.953 14.258 1 96 74 LEU A O 1
ATOM 601 N N . ALA A 1 75 ? 7.387 20.359 15.352 1 96.06 75 ALA A N 1
ATOM 602 C CA . ALA A 1 75 ? 8.555 19.906 14.586 1 96.06 75 ALA A CA 1
ATOM 603 C C . ALA A 1 75 ? 8.828 18.422 14.82 1 96.06 75 ALA A C 1
ATOM 605 O O . ALA A 1 75 ? 9.172 17.703 13.883 1 96.06 75 ALA A O 1
ATOM 606 N N . GLN A 1 76 ? 8.672 17.969 16.031 1 95.81 76 GLN A N 1
ATOM 607 C CA . GLN A 1 76 ? 8.883 16.562 16.359 1 95.81 76 GLN A CA 1
ATOM 608 C C . GLN A 1 76 ? 7.844 15.672 15.68 1 95.81 76 GLN A C 1
ATOM 610 O O . GLN A 1 76 ? 8.18 14.617 15.148 1 95.81 76 GLN A O 1
ATOM 615 N N . ILE A 1 77 ? 6.645 16.141 15.766 1 97.12 77 ILE A N 1
ATOM 616 C CA . ILE A 1 77 ? 5.562 15.367 15.164 1 97.12 77 ILE A CA 1
ATOM 617 C C . ILE A 1 77 ? 5.777 15.273 13.656 1 97.12 77 ILE A C 1
ATOM 619 O O . ILE A 1 77 ? 5.613 14.195 13.07 1 97.12 77 ILE A O 1
ATOM 623 N N . PHE A 1 78 ? 6.156 16.391 13 1 97.62 78 PHE A N 1
ATOM 624 C CA . PHE A 1 78 ? 6.402 16.359 11.562 1 97.62 78 PHE A CA 1
ATOM 625 C C . PHE A 1 78 ? 7.59 15.469 11.234 1 97.62 78 PHE A C 1
ATOM 627 O O . PHE A 1 78 ? 7.559 14.719 10.25 1 97.62 78 PHE A O 1
ATOM 634 N N . GLY A 1 79 ? 8.617 15.594 12.031 1 95.62 79 GLY A N 1
ATOM 635 C CA . GLY A 1 79 ? 9.75 14.695 11.867 1 95.62 79 GLY A CA 1
ATOM 636 C C . GLY A 1 79 ? 9.367 13.234 11.969 1 95.62 79 GLY A C 1
ATOM 637 O O . GLY A 1 79 ? 9.844 12.406 11.188 1 95.62 79 GLY A O 1
ATOM 638 N N . ASN A 1 80 ? 8.586 12.922 12.945 1 95.56 80 ASN A N 1
ATOM 639 C CA . ASN A 1 80 ? 8.109 11.555 13.102 1 95.56 80 ASN A CA 1
ATOM 640 C C . ASN A 1 80 ? 7.273 11.109 11.898 1 95.56 80 ASN A C 1
ATOM 642 O O . ASN A 1 80 ? 7.355 9.953 11.477 1 95.56 80 ASN A O 1
ATOM 646 N N . ALA A 1 81 ? 6.398 12 11.438 1 95.75 81 ALA A N 1
ATOM 647 C CA . ALA A 1 81 ? 5.594 11.68 10.266 1 95.75 81 ALA A CA 1
ATOM 648 C C . ALA A 1 81 ? 6.48 11.32 9.07 1 95.75 81 ALA A C 1
ATOM 650 O O . ALA A 1 81 ? 6.176 10.391 8.32 1 95.75 81 ALA A O 1
ATOM 651 N N . LYS A 1 82 ? 7.562 12.062 8.875 1 96.06 82 LYS A N 1
ATOM 652 C CA . LYS A 1 82 ? 8.516 11.766 7.812 1 96.06 82 LYS A CA 1
ATOM 653 C C . LYS A 1 82 ? 9.188 10.414 8.039 1 96.06 82 LYS A C 1
ATOM 655 O O . LYS A 1 82 ? 9.344 9.625 7.109 1 96.06 82 LYS A O 1
ATOM 660 N N . GLN A 1 83 ? 9.555 10.156 9.273 1 96.12 83 GLN A N 1
ATOM 661 C CA . GLN A 1 83 ? 10.195 8.891 9.609 1 96.12 83 GLN A CA 1
ATOM 662 C C . GLN A 1 83 ? 9.25 7.719 9.336 1 96.12 83 GLN A C 1
ATOM 664 O O . GLN A 1 83 ? 9.695 6.645 8.922 1 96.12 83 GLN A O 1
ATOM 669 N N . GLU A 1 84 ? 8.039 7.918 9.633 1 96.25 84 GLU A N 1
ATOM 670 C CA . GLU A 1 84 ? 7.066 6.855 9.391 1 96.25 84 GLU A CA 1
ATOM 671 C C . GLU A 1 84 ? 6.922 6.562 7.902 1 96.25 84 GLU A C 1
ATOM 673 O O . GLU A 1 84 ? 6.57 5.449 7.512 1 96.25 84 GLU A O 1
ATOM 678 N N . MET A 1 85 ? 7.164 7.562 7 1 97.12 85 MET A N 1
ATOM 679 C CA . MET A 1 85 ? 7.199 7.297 5.562 1 97.12 85 MET A CA 1
ATOM 680 C C . MET A 1 85 ? 8.328 6.34 5.215 1 97.12 85 MET A C 1
ATOM 682 O O . MET A 1 85 ? 8.18 5.488 4.336 1 97.12 85 MET A O 1
ATOM 686 N N . ALA A 1 86 ? 9.445 6.488 5.895 1 96.94 86 ALA A N 1
ATOM 687 C CA . ALA A 1 86 ? 10.562 5.562 5.699 1 96.94 86 ALA A CA 1
ATOM 688 C C . ALA A 1 86 ? 10.18 4.148 6.133 1 96.94 86 ALA A C 1
ATOM 690 O O . ALA A 1 86 ? 10.539 3.172 5.477 1 96.94 86 ALA A O 1
ATOM 691 N N . ASN A 1 87 ? 9.523 4.043 7.254 1 97.06 87 ASN A N 1
ATOM 692 C CA . ASN A 1 87 ? 9.078 2.74 7.73 1 97.06 87 ASN A CA 1
ATOM 693 C C . ASN A 1 87 ? 8.086 2.1 6.762 1 97.06 87 ASN A C 1
ATOM 695 O O . ASN A 1 87 ? 8.156 0.896 6.5 1 97.06 87 ASN A O 1
ATOM 699 N N . LEU A 1 88 ? 7.188 2.906 6.289 1 96.81 88 LEU A N 1
ATOM 700 C CA . LEU A 1 88 ? 6.242 2.41 5.293 1 96.81 88 LEU A CA 1
ATOM 701 C C . LEU A 1 88 ? 6.973 1.952 4.035 1 96.81 88 LEU A C 1
ATOM 703 O O . LEU A 1 88 ? 6.629 0.919 3.455 1 96.81 88 LEU A O 1
ATOM 707 N N . GLY A 1 89 ? 7.957 2.762 3.594 1 97.44 89 GLY A N 1
ATOM 708 C CA . GLY A 1 89 ? 8.789 2.363 2.467 1 97.44 89 GLY A CA 1
ATOM 709 C C . GLY A 1 89 ? 9.492 1.036 2.684 1 97.44 89 GLY A C 1
ATOM 710 O O . GLY A 1 89 ? 9.539 0.2 1.778 1 97.44 89 GLY A O 1
ATOM 711 N N . THR A 1 90 ? 9.992 0.827 3.854 1 97.38 90 THR A N 1
ATOM 712 C CA . THR A 1 90 ? 10.664 -0.423 4.195 1 97.38 90 THR A CA 1
ATOM 713 C C . THR A 1 90 ? 9.688 -1.597 4.125 1 97.38 90 THR A C 1
ATOM 715 O O . THR A 1 90 ? 10.055 -2.684 3.672 1 97.38 90 THR A O 1
ATOM 718 N N . CYS A 1 91 ? 8.508 -1.413 4.621 1 96.69 91 CYS A N 1
ATOM 719 C CA . CYS A 1 91 ? 7.484 -2.447 4.543 1 96.69 91 CYS A CA 1
ATOM 720 C C . CYS A 1 91 ? 7.227 -2.848 3.094 1 96.69 91 CYS A C 1
ATOM 722 O O . CYS A 1 91 ? 7.152 -4.035 2.777 1 96.69 91 CYS A O 1
ATOM 724 N N . HIS A 1 92 ? 7.098 -1.917 2.236 1 97.81 92 HIS A N 1
ATOM 725 C CA . HIS A 1 92 ? 6.844 -2.184 0.825 1 97.81 92 HIS A CA 1
ATOM 726 C C . HIS A 1 92 ? 8.055 -2.816 0.155 1 97.81 92 HIS A C 1
ATOM 728 O O . HIS A 1 92 ? 7.914 -3.645 -0.747 1 97.81 92 HIS A O 1
ATOM 734 N N . LYS A 1 93 ? 9.203 -2.385 0.568 1 97.69 93 LYS A N 1
ATOM 735 C CA . LYS A 1 93 ? 10.414 -3.02 0.05 1 97.69 93 LYS A CA 1
ATOM 736 C C . LYS A 1 93 ? 10.469 -4.496 0.435 1 97.69 93 LYS A C 1
ATOM 738 O O . LYS A 1 93 ? 10.859 -5.34 -0.373 1 97.69 93 LYS A O 1
ATOM 743 N N . GLN A 1 94 ? 10.117 -4.77 1.646 1 97.56 94 GLN A N 1
ATOM 744 C CA . GLN A 1 94 ? 10.062 -6.156 2.096 1 97.56 94 GLN A CA 1
ATOM 745 C C . GLN A 1 94 ? 9.047 -6.961 1.289 1 97.56 94 GLN A C 1
ATOM 747 O O . GLN A 1 94 ? 9.289 -8.117 0.944 1 97.56 94 GLN A O 1
ATOM 752 N N . ALA A 1 95 ? 7.887 -6.379 1.066 1 97.56 95 ALA A N 1
ATOM 753 C CA . ALA A 1 95 ? 6.891 -7.031 0.222 1 97.56 95 ALA A CA 1
ATOM 754 C C . ALA A 1 95 ? 7.445 -7.297 -1.175 1 97.56 95 ALA A C 1
ATOM 756 O O . ALA A 1 95 ? 7.238 -8.375 -1.738 1 97.56 95 ALA A O 1
ATOM 757 N N . ALA A 1 96 ? 8.172 -6.352 -1.763 1 97.94 96 ALA A N 1
ATOM 758 C CA . ALA A 1 96 ? 8.797 -6.531 -3.068 1 97.94 96 ALA A CA 1
ATOM 759 C C . ALA A 1 96 ? 9.797 -7.684 -3.043 1 97.94 96 ALA A C 1
ATOM 761 O O . ALA A 1 96 ? 9.883 -8.461 -3.998 1 97.94 96 ALA A O 1
ATOM 762 N N . ASP A 1 97 ? 10.531 -7.781 -1.965 1 97.94 97 ASP A N 1
ATOM 763 C CA . ASP A 1 97 ? 11.484 -8.875 -1.805 1 97.94 97 ASP A CA 1
ATOM 764 C C . ASP A 1 97 ? 10.773 -10.227 -1.753 1 97.94 97 ASP A C 1
ATOM 766 O O . ASP A 1 97 ? 11.258 -11.211 -2.311 1 97.94 97 ASP A O 1
ATOM 770 N N . GLN A 1 98 ? 9.672 -10.289 -1.053 1 97.56 98 GLN A N 1
ATOM 771 C CA . GLN A 1 98 ? 8.867 -11.508 -1.01 1 97.56 98 GLN A CA 1
ATOM 772 C C . GLN A 1 98 ? 8.391 -11.898 -2.404 1 97.56 98 GLN A C 1
ATOM 774 O O . GLN A 1 98 ? 8.422 -13.078 -2.77 1 97.56 98 GLN A O 1
ATOM 779 N N . ILE A 1 99 ? 7.949 -10.938 -3.178 1 97.94 99 ILE A N 1
ATOM 780 C CA . ILE A 1 99 ? 7.5 -11.203 -4.539 1 97.94 99 ILE A CA 1
ATOM 781 C C . ILE A 1 99 ? 8.672 -11.672 -5.391 1 97.94 99 ILE A C 1
ATOM 783 O O . ILE A 1 99 ? 8.523 -12.57 -6.227 1 97.94 99 ILE A O 1
ATOM 787 N N . SER A 1 100 ? 9.859 -11.109 -5.195 1 97.69 100 SER A N 1
ATOM 788 C CA . SER A 1 100 ? 11.062 -11.5 -5.914 1 97.69 100 SER A CA 1
ATOM 789 C C . SER A 1 100 ? 11.375 -12.977 -5.711 1 97.69 100 SER A C 1
ATOM 791 O O . SER A 1 100 ? 11.844 -13.656 -6.633 1 97.69 100 SER A O 1
ATOM 793 N N . GLN A 1 101 ? 11.094 -13.469 -4.562 1 97.44 101 GLN A N 1
ATOM 794 C CA . GLN A 1 101 ? 11.367 -14.867 -4.242 1 97.44 101 GLN A CA 1
ATOM 795 C C . GLN A 1 101 ? 10.43 -15.797 -5.004 1 97.44 101 GLN A C 1
ATOM 797 O O . GLN A 1 101 ? 10.75 -16.969 -5.203 1 97.44 101 GLN A O 1
ATOM 802 N N . LEU A 1 102 ? 9.281 -15.312 -5.387 1 97.5 102 LEU A N 1
ATOM 803 C CA . LEU A 1 102 ? 8.305 -16.109 -6.105 1 97.5 102 LEU A CA 1
ATOM 804 C C . LEU A 1 102 ? 8.711 -16.297 -7.562 1 97.5 102 LEU A C 1
ATOM 806 O O . LEU A 1 102 ? 8.18 -17.156 -8.258 1 97.5 102 LEU A O 1
ATOM 810 N N . ILE A 1 103 ? 9.664 -15.539 -8.062 1 97.19 103 ILE A N 1
ATOM 811 C CA . ILE A 1 103 ? 10.055 -15.492 -9.461 1 97.19 103 ILE A CA 1
ATOM 812 C C . ILE A 1 103 ? 11.016 -16.641 -9.773 1 97.19 103 ILE A C 1
ATOM 814 O O . ILE A 1 103 ? 10.938 -17.25 -10.836 1 97.19 103 ILE A O 1
ATOM 818 N N . HIS A 1 104 ? 11.773 -17.062 -8.844 1 95.94 104 HIS A N 1
ATOM 819 C CA . HIS A 1 104 ? 12.828 -18.047 -9.062 1 95.94 104 HIS A CA 1
ATOM 820 C C . HIS A 1 104 ? 12.25 -19.406 -9.398 1 95.94 104 HIS A C 1
ATOM 822 O O . HIS A 1 104 ? 12.688 -20.062 -10.359 1 95.94 104 HIS A O 1
ATOM 828 N N . PRO A 1 105 ? 11.305 -19.859 -8.609 1 97.31 105 PRO A N 1
ATOM 829 C CA . PRO A 1 105 ? 10.727 -21.156 -8.953 1 97.31 105 PRO A CA 1
ATOM 830 C C . PRO A 1 105 ? 10.094 -21.172 -10.344 1 97.31 105 PRO A C 1
ATOM 832 O O . PRO A 1 105 ? 10.148 -22.203 -11.039 1 97.31 105 PRO A O 1
ATOM 835 N N . LEU A 1 106 ? 9.445 -20.125 -10.742 1 97.94 106 LEU A N 1
ATOM 836 C CA . LEU A 1 106 ? 8.836 -20.031 -12.062 1 97.94 106 LEU A CA 1
ATOM 837 C C . LEU A 1 106 ? 9.906 -20.094 -13.156 1 97.94 106 LEU A C 1
ATOM 839 O O . LEU A 1 106 ? 9.734 -20.781 -14.156 1 97.94 106 LEU A O 1
ATOM 843 N N . GLN A 1 107 ? 11.008 -19.391 -12.984 1 96.81 107 GLN A N 1
ATOM 844 C CA . GLN A 1 107 ? 12.109 -19.391 -13.938 1 96.81 107 GLN A CA 1
ATOM 845 C C . GLN A 1 107 ? 12.719 -20.781 -14.062 1 96.81 107 GLN A C 1
ATOM 847 O O . GLN A 1 107 ? 13.016 -21.234 -15.172 1 96.81 107 GLN A O 1
ATOM 852 N N . ARG A 1 108 ? 12.898 -21.406 -12.953 1 96 108 ARG A N 1
ATOM 853 C CA . ARG A 1 108 ? 13.438 -22.75 -12.953 1 96 108 ARG A CA 1
ATOM 854 C C . ARG A 1 108 ? 12.516 -23.719 -13.695 1 96 108 ARG A C 1
ATOM 856 O O . ARG A 1 108 ? 12.977 -24.547 -14.477 1 96 108 ARG A O 1
ATOM 863 N N . PHE A 1 109 ? 11.188 -23.625 -13.422 1 97.19 109 PHE A N 1
ATOM 864 C CA . PHE A 1 109 ? 10.211 -24.453 -14.117 1 97.19 109 PHE A CA 1
ATOM 865 C C . PHE A 1 109 ? 10.312 -24.266 -15.625 1 97.19 109 PHE A C 1
ATOM 867 O O . PHE A 1 109 ? 10.289 -25.234 -16.375 1 97.19 109 PHE A O 1
ATOM 874 N N . LEU A 1 110 ? 10.422 -23.094 -16.094 1 95.94 110 LEU A N 1
ATOM 875 C CA . LEU A 1 110 ? 10.5 -22.781 -17.531 1 95.94 110 LEU A CA 1
ATOM 876 C C . LEU A 1 110 ? 11.797 -23.297 -18.125 1 95.94 110 LEU A C 1
ATOM 878 O O . LEU A 1 110 ? 11.789 -23.875 -19.219 1 95.94 110 LEU A O 1
ATOM 882 N N . ASP A 1 111 ? 12.93 -23.172 -17.422 1 93.62 111 ASP A N 1
ATOM 883 C CA . ASP A 1 111 ? 14.227 -23.656 -17.906 1 93.62 111 ASP A CA 1
ATOM 884 C C . ASP A 1 111 ? 14.227 -25.172 -18.047 1 93.62 111 ASP A C 1
ATOM 886 O O . ASP A 1 111 ? 14.781 -25.719 -19.016 1 93.62 111 ASP A O 1
ATOM 890 N N . ASP A 1 112 ? 13.523 -25.828 -17.188 1 92.19 112 ASP A N 1
ATOM 891 C CA . ASP A 1 112 ? 13.492 -27.297 -17.172 1 92.19 112 ASP A CA 1
ATOM 892 C C . ASP A 1 112 ? 12.562 -27.828 -18.266 1 92.19 112 ASP A C 1
ATOM 894 O O . ASP A 1 112 ? 12.797 -28.922 -18.797 1 92.19 112 ASP A O 1
ATOM 898 N N . ASN A 1 113 ? 11.555 -27.156 -18.672 1 92.12 113 ASN A N 1
ATOM 899 C CA . ASN A 1 113 ? 10.484 -27.781 -19.438 1 92.12 113 ASN A CA 1
ATOM 900 C C . ASN A 1 113 ? 10.375 -27.172 -20.828 1 92.12 113 ASN A C 1
ATOM 902 O O . ASN A 1 113 ? 9.688 -27.719 -21.703 1 92.12 113 ASN A O 1
ATOM 906 N N . ARG A 1 114 ? 11.008 -26.125 -21.234 1 85.56 114 ARG A N 1
ATOM 907 C CA . ARG A 1 114 ? 10.883 -25.469 -22.531 1 85.56 114 ARG A CA 1
ATOM 908 C C . ARG A 1 114 ? 11.414 -26.375 -23.656 1 85.56 114 ARG A C 1
ATOM 910 O O . ARG A 1 114 ? 10.766 -26.531 -24.688 1 85.56 114 ARG A O 1
ATOM 917 N N . LYS A 1 115 ? 12.578 -27.016 -23.469 1 79.44 115 LYS A N 1
ATOM 918 C CA . LYS A 1 115 ? 13.211 -27.75 -24.562 1 79.44 115 LYS A CA 1
ATOM 919 C C . LYS A 1 115 ? 12.984 -29.25 -24.422 1 79.44 115 LYS A C 1
ATOM 921 O O . LYS A 1 115 ? 12.898 -29.953 -25.422 1 79.44 115 LYS A O 1
ATOM 926 N N . LEU A 1 116 ? 12.719 -29.734 -23.344 1 73.75 116 LEU A N 1
ATOM 927 C CA . LEU A 1 116 ? 12.711 -31.172 -23.094 1 73.75 116 LEU A CA 1
ATOM 928 C C . LEU A 1 116 ? 11.531 -31.844 -23.797 1 73.75 116 LEU A C 1
ATOM 930 O O . LEU A 1 116 ? 11.703 -32.875 -24.438 1 73.75 116 LEU A O 1
ATOM 934 N N . SER A 1 117 ? 10.539 -31.188 -23.844 1 77.38 117 SER A N 1
ATOM 935 C CA . SER A 1 117 ? 9.336 -31.828 -24.359 1 77.38 117 SER A CA 1
ATOM 936 C C . SER A 1 117 ? 9.312 -31.812 -25.891 1 77.38 117 SER A C 1
ATOM 938 O O . SER A 1 117 ? 8.789 -32.719 -26.516 1 77.38 117 SER A O 1
ATOM 940 N N . ILE A 1 118 ? 10.18 -30.953 -26.484 1 83.94 118 ILE A N 1
ATOM 941 C CA . ILE A 1 118 ? 10.172 -30.859 -27.953 1 83.94 118 ILE A CA 1
ATOM 942 C C . ILE A 1 118 ? 10.977 -32 -28.547 1 83.94 118 ILE A C 1
ATOM 944 O O . ILE A 1 118 ? 10.539 -32.656 -29.5 1 83.94 118 ILE A O 1
ATOM 948 N N . VAL A 1 119 ? 12.016 -32.344 -27.891 1 88 119 VAL A N 1
ATOM 949 C CA . VAL A 1 119 ? 12.906 -33.406 -28.359 1 88 119 VAL A CA 1
ATOM 950 C C . VAL A 1 119 ? 12.188 -34.75 -28.281 1 88 119 VAL A C 1
ATOM 952 O O . VAL A 1 119 ? 12.25 -35.562 -29.219 1 88 119 VAL A O 1
ATOM 955 N N . ARG A 1 120 ? 11.5 -34.969 -27.203 1 91.69 120 ARG A N 1
ATOM 956 C CA . ARG A 1 120 ? 10.797 -36.25 -27 1 91.69 120 ARG A CA 1
ATOM 957 C C . ARG A 1 120 ? 9.641 -36.375 -27.984 1 91.69 120 ARG A C 1
ATOM 959 O O . ARG A 1 120 ? 9.398 -37.469 -28.516 1 91.69 120 ARG A O 1
ATOM 966 N N . LYS A 1 121 ? 8.984 -35.281 -28.172 1 94.44 121 LYS A N 1
ATOM 967 C CA . LYS A 1 121 ? 7.863 -35.281 -29.109 1 94.44 121 LYS A CA 1
ATOM 968 C C . LYS A 1 121 ? 8.336 -35.562 -30.531 1 94.44 121 LYS A C 1
ATOM 970 O O . LYS A 1 121 ? 7.711 -36.344 -31.25 1 94.44 121 LYS A O 1
ATOM 975 N N . ASP A 1 122 ? 9.469 -35.031 -30.922 1 94.19 122 ASP A N 1
ATOM 976 C CA . ASP A 1 122 ? 10.031 -35.25 -32.25 1 94.19 122 ASP A CA 1
ATOM 977 C C . ASP A 1 122 ? 10.414 -36.719 -32.438 1 94.19 122 ASP A C 1
ATOM 979 O O . ASP A 1 122 ? 10.242 -37.281 -33.531 1 94.19 122 ASP A O 1
ATOM 983 N N . LYS A 1 123 ? 10.906 -37.25 -31.406 1 94.5 123 LYS A N 1
ATOM 984 C CA . LYS A 1 123 ? 11.289 -38.656 -31.453 1 94.5 123 LYS A CA 1
ATOM 985 C C . LYS A 1 123 ? 10.07 -39.562 -31.656 1 94.5 123 LYS A C 1
ATOM 987 O O . LYS A 1 123 ? 10.125 -40.531 -32.438 1 94.5 123 LYS A O 1
ATOM 992 N N . ILE A 1 124 ? 8.984 -39.281 -30.984 1 96.25 124 ILE A N 1
ATOM 993 C CA . ILE A 1 124 ? 7.746 -40.031 -31.125 1 96.25 124 ILE A CA 1
ATOM 994 C C . ILE A 1 124 ? 7.223 -39.906 -32.562 1 96.25 124 ILE A C 1
ATOM 996 O O . ILE A 1 124 ? 6.859 -40.906 -33.188 1 96.25 124 ILE A O 1
ATOM 1000 N N . ASP A 1 125 ? 7.289 -38.75 -33.156 1 95.44 125 ASP A N 1
ATOM 1001 C CA . ASP A 1 125 ? 6.801 -38.531 -34.5 1 95.44 125 ASP A CA 1
ATOM 1002 C C . ASP A 1 125 ? 7.641 -39.281 -35.531 1 95.44 125 ASP A C 1
ATOM 1004 O O . ASP A 1 125 ? 7.102 -39.875 -36.438 1 95.44 125 ASP A O 1
ATOM 1008 N N . SER A 1 126 ? 8.922 -39.219 -35.312 1 96.31 126 SER A N 1
ATOM 1009 C CA . SER A 1 126 ? 9.812 -39.938 -36.25 1 96.31 126 SER A CA 1
ATOM 1010 C C . SER A 1 126 ? 9.602 -41.438 -36.156 1 96.31 126 SER A C 1
ATOM 1012 O O . SER A 1 126 ? 9.633 -42.125 -37.188 1 96.31 126 SER A O 1
ATOM 1014 N N . THR A 1 127 ? 9.422 -41.938 -34.938 1 96.38 127 THR A N 1
ATOM 1015 C CA . THR A 1 127 ? 9.211 -43.375 -34.781 1 96.38 127 THR A CA 1
ATOM 1016 C C . THR A 1 127 ? 7.887 -43.781 -35.406 1 96.38 127 THR A C 1
ATOM 1018 O O . THR A 1 127 ? 7.793 -44.875 -35.969 1 96.38 127 THR A O 1
ATOM 1021 N N . TRP A 1 128 ? 6.891 -42.969 -35.25 1 95.19 128 TRP A N 1
ATOM 1022 C CA . TRP A 1 128 ? 5.598 -43.281 -35.875 1 95.19 128 TRP A CA 1
ATOM 1023 C C . TRP A 1 128 ? 5.707 -43.344 -37.375 1 95.19 128 TRP A C 1
ATOM 1025 O O . TRP A 1 128 ? 5.137 -44.219 -38.031 1 95.19 128 TRP A O 1
ATOM 1035 N N . LYS A 1 129 ? 6.406 -42.438 -38 1 95.31 129 LYS A N 1
ATOM 1036 C CA . LYS A 1 129 ? 6.613 -42.469 -39.469 1 95.31 129 LYS A CA 1
ATOM 1037 C C . LYS A 1 129 ? 7.316 -43.75 -39.906 1 95.31 129 LYS A C 1
ATOM 1039 O O . LYS A 1 129 ? 6.945 -44.344 -40.906 1 95.31 129 LYS A O 1
ATOM 1044 N N . SER A 1 130 ? 8.32 -44.094 -39.094 1 96.12 130 SER A N 1
ATOM 1045 C CA . SER A 1 130 ? 9.047 -45.344 -39.406 1 96.12 130 SER A CA 1
ATOM 1046 C C . SER A 1 130 ? 8.133 -46.562 -39.312 1 96.12 130 SER A C 1
ATOM 1048 O O . SER A 1 130 ? 8.172 -47.438 -40.156 1 96.12 130 SER A O 1
ATOM 1050 N N . LEU A 1 131 ? 7.34 -46.594 -38.281 1 95.75 131 LEU A N 1
ATOM 1051 C CA . LEU A 1 131 ? 6.434 -47.719 -38.062 1 95.75 131 LEU A CA 1
ATOM 1052 C C . LEU A 1 131 ? 5.418 -47.812 -39.219 1 95.75 131 LEU A C 1
ATOM 1054 O O . LEU A 1 131 ? 5.121 -48.906 -39.688 1 95.75 131 LEU A O 1
ATOM 1058 N N . SER A 1 132 ? 4.887 -46.688 -39.594 1 94.38 132 SER A N 1
ATOM 1059 C CA . SER A 1 132 ? 3.928 -46.656 -40.688 1 94.38 132 SER A CA 1
ATOM 1060 C C . SER A 1 132 ? 4.539 -47.219 -41.969 1 94.38 132 SER A C 1
ATOM 1062 O O . SER A 1 132 ? 3.889 -47.938 -42.719 1 94.38 132 SER A O 1
ATOM 1064 N N . GLY A 1 133 ? 5.711 -46.812 -42.25 1 95.62 133 GLY A N 1
ATOM 1065 C CA . GLY A 1 133 ? 6.414 -47.344 -43.406 1 95.62 133 GLY A CA 1
ATOM 1066 C C . GLY A 1 133 ? 6.633 -48.844 -43.312 1 95.62 133 GLY A C 1
ATOM 1067 O O . GLY A 1 133 ? 6.434 -49.562 -44.312 1 95.62 133 GLY A O 1
ATOM 1068 N N . GLN A 1 134 ? 7.008 -49.344 -42.188 1 96.19 134 GLN A N 1
ATOM 1069 C CA . GLN A 1 134 ? 7.25 -50.781 -41.969 1 96.19 134 GLN A CA 1
ATOM 1070 C C . GLN A 1 134 ? 5.965 -51.562 -42.125 1 96.19 134 GLN A C 1
ATOM 1072 O O . GLN A 1 134 ? 5.984 -52.688 -42.688 1 96.19 134 GLN A O 1
ATOM 1077 N N . ARG A 1 135 ? 4.887 -51.062 -41.594 1 94.44 135 ARG A N 1
ATOM 1078 C CA . ARG A 1 135 ? 3.607 -51.75 -41.688 1 94.44 135 ARG A CA 1
ATOM 1079 C C . ARG A 1 135 ? 3.166 -51.844 -43.156 1 94.44 135 ARG A C 1
ATOM 1081 O O . ARG A 1 135 ? 2.566 -52.844 -43.562 1 94.44 135 ARG A O 1
ATOM 1088 N N . SER A 1 136 ? 3.389 -50.812 -43.938 1 95 136 SER A N 1
ATOM 1089 C CA . SER A 1 136 ? 3.074 -50.844 -45.344 1 95 136 SER A CA 1
ATOM 1090 C C . SER A 1 136 ? 3.908 -51.906 -46.094 1 95 136 SER A C 1
ATOM 1092 O O . SER A 1 136 ? 3.389 -52.656 -46.906 1 95 136 SER A O 1
ATOM 1094 N N . GLU A 1 137 ? 5.137 -51.969 -45.719 1 95.75 137 GLU A N 1
ATOM 1095 C CA . GLU A 1 137 ? 6.023 -52.969 -46.312 1 95.75 137 GLU A CA 1
ATOM 1096 C C . GLU A 1 137 ? 5.59 -54.375 -45.906 1 95.75 137 GLU A C 1
ATOM 1098 O O . GLU A 1 137 ? 5.648 -55.312 -46.719 1 95.75 137 GLU A O 1
ATOM 1103 N N . LEU A 1 138 ? 5.219 -54.531 -44.688 1 96.5 138 LEU A N 1
ATOM 1104 C CA . LEU A 1 138 ? 4.785 -55.812 -44.188 1 96.5 138 LEU A CA 1
ATOM 1105 C C . LEU A 1 138 ? 3.572 -56.344 -44.938 1 96.5 138 LEU A C 1
ATOM 1107 O O . LEU A 1 138 ? 3.473 -57.531 -45.219 1 96.5 138 LEU A O 1
ATOM 1111 N N . GLU A 1 139 ? 2.672 -55.469 -45.281 1 95 139 GLU A N 1
ATOM 1112 C CA . GLU A 1 139 ? 1.501 -55.844 -46.062 1 95 139 GLU A CA 1
ATOM 1113 C C . GLU A 1 139 ? 1.906 -56.438 -47.406 1 95 139 GLU A C 1
ATOM 1115 O O . GLU A 1 139 ? 1.319 -57.438 -47.875 1 95 139 GLU A O 1
ATOM 1120 N N . GLY A 1 140 ? 2.826 -55.875 -48 1 95.94 140 GLY A N 1
ATOM 1121 C CA . GLY A 1 140 ? 3.344 -56.406 -49.25 1 95.94 140 GLY A CA 1
ATOM 1122 C C . GLY A 1 140 ? 3.998 -57.75 -49.094 1 95.94 140 GLY A C 1
ATOM 1123 O O . GLY A 1 140 ? 3.814 -58.656 -49.938 1 95.94 140 GLY A O 1
ATOM 1124 N N . LEU A 1 141 ? 4.703 -57.938 -48.062 1 96.38 141 LEU A N 1
ATOM 1125 C CA . LEU A 1 141 ? 5.402 -59.188 -47.781 1 96.38 141 LEU A CA 1
ATOM 1126 C C . LEU A 1 141 ? 4.414 -60.312 -47.469 1 96.38 141 LEU A C 1
ATOM 1128 O O . LEU A 1 141 ? 4.648 -61.469 -47.844 1 96.38 141 LEU A O 1
ATOM 1132 N N . VAL A 1 142 ? 3.379 -60 -46.781 1 95.38 142 VAL A N 1
ATOM 1133 C CA . VAL A 1 142 ? 2.338 -60.969 -46.469 1 95.38 142 VAL A CA 1
ATOM 1134 C C . VAL A 1 142 ? 1.715 -61.469 -47.781 1 95.38 142 VAL A C 1
ATOM 1136 O O . VAL A 1 142 ? 1.532 -62.688 -47.938 1 95.38 142 VAL A O 1
ATOM 1139 N N . GLN A 1 143 ? 1.445 -60.594 -48.656 1 95.75 143 GLN A N 1
ATOM 1140 C CA . GLN A 1 143 ? 0.846 -60.938 -49.906 1 95.75 143 GLN A CA 1
ATOM 1141 C C . GLN A 1 143 ? 1.807 -61.781 -50.75 1 95.75 143 GLN A C 1
ATOM 1143 O O . GLN A 1 143 ? 1.394 -62.75 -51.406 1 95.75 143 GLN A O 1
ATOM 1148 N N . ASP A 1 144 ? 2.979 -61.406 -50.719 1 96.69 144 ASP A N 1
ATOM 1149 C CA . ASP A 1 144 ? 4.004 -62.156 -51.438 1 96.69 144 ASP A CA 1
ATOM 1150 C C . ASP A 1 144 ? 4.137 -63.562 -50.875 1 96.69 144 ASP A C 1
ATOM 1152 O O . ASP A 1 144 ? 4.238 -64.5 -51.656 1 96.69 144 ASP A O 1
ATOM 1156 N N . TYR A 1 145 ? 4.129 -63.688 -49.625 1 96.25 145 TYR A N 1
ATOM 1157 C CA . TYR A 1 145 ? 4.234 -64.938 -48.969 1 96.25 145 TYR A CA 1
ATOM 1158 C C . TYR A 1 145 ? 3.055 -65.875 -49.312 1 96.25 145 TYR A C 1
ATOM 1160 O O . TYR A 1 145 ? 3.24 -67.062 -49.656 1 96.25 145 TYR A O 1
ATOM 1168 N N . LYS A 1 146 ? 1.924 -65.375 -49.281 1 95.56 146 LYS A N 1
ATOM 1169 C CA . LYS A 1 146 ? 0.727 -66.125 -49.625 1 95.56 146 LYS A CA 1
ATOM 1170 C C . LYS A 1 146 ? 0.75 -66.562 -51.062 1 95.56 146 LYS A C 1
ATOM 1172 O O . LYS A 1 146 ? 0.407 -67.75 -51.375 1 95.56 146 LYS A O 1
ATOM 1177 N N . THR A 1 147 ? 1.114 -65.75 -51.938 1 96.75 147 THR A N 1
ATOM 1178 C CA . THR A 1 147 ? 1.173 -66 -53.344 1 96.75 147 THR A CA 1
ATOM 1179 C C . THR A 1 147 ? 2.199 -67.125 -53.625 1 96.75 147 THR A C 1
ATOM 1181 O O . THR A 1 147 ? 1.94 -68.062 -54.406 1 96.75 147 THR A O 1
ATOM 1184 N N . LYS A 1 148 ? 3.264 -67.062 -52.938 1 96.56 148 LYS A N 1
ATOM 1185 C CA . LYS A 1 148 ? 4.336 -68 -53.156 1 96.56 148 LYS A CA 1
ATOM 1186 C C . LYS A 1 148 ? 3.98 -69.375 -52.562 1 96.56 148 LYS A C 1
ATOM 1188 O O . LYS A 1 148 ? 4.34 -70.438 -53.125 1 96.56 148 LYS A O 1
ATOM 1193 N N . CYS A 1 149 ? 3.35 -69.375 -51.438 1 94.62 149 CYS A N 1
ATOM 1194 C CA . CYS A 1 149 ? 2.885 -70.625 -50.844 1 94.62 149 CYS A CA 1
ATOM 1195 C C . CYS A 1 149 ? 1.837 -71.312 -51.75 1 94.62 149 CYS A C 1
ATOM 1197 O O . CYS A 1 149 ? 1.869 -72.5 -51.938 1 94.62 149 CYS A O 1
ATOM 1199 N N . SER A 1 150 ? 0.958 -70.5 -52.312 1 95.69 150 SER A N 1
ATOM 1200 C CA . SER A 1 150 ? -0.059 -71 -53.219 1 95.69 150 SER A CA 1
ATOM 1201 C C . SER A 1 150 ? 0.571 -71.562 -54.5 1 95.69 150 SER A C 1
ATOM 1203 O O . SER A 1 150 ? 0.181 -72.688 -54.938 1 95.69 150 SER A O 1
ATOM 1205 N N . ALA A 1 151 ? 1.512 -70.938 -54.969 1 95.75 151 ALA A N 1
ATOM 1206 C CA . ALA A 1 151 ? 2.219 -71.438 -56.156 1 95.75 151 ALA A CA 1
ATOM 1207 C C . ALA A 1 151 ? 2.955 -72.75 -55.875 1 95.75 151 ALA A C 1
ATOM 1209 O O . ALA A 1 151 ? 2.982 -73.625 -56.719 1 95.75 151 ALA A O 1
ATOM 1210 N N . ALA A 1 152 ? 3.555 -72.75 -54.719 1 94.69 152 ALA A N 1
ATOM 1211 C CA . ALA A 1 152 ? 4.266 -74 -54.312 1 94.69 152 ALA A CA 1
ATOM 1212 C C . ALA A 1 152 ? 3.309 -75.125 -54.188 1 94.69 152 ALA A C 1
ATOM 1214 O O . ALA A 1 152 ? 3.635 -76.25 -54.594 1 94.69 152 ALA A O 1
ATOM 1215 N N . ASP A 1 153 ? 2.195 -74.938 -53.688 1 93.62 153 ASP A N 1
ATOM 1216 C CA . ASP A 1 153 ? 1.203 -76 -53.531 1 93.62 153 ASP A CA 1
ATOM 1217 C C . ASP A 1 153 ? 0.683 -76.438 -54.875 1 93.62 153 ASP A C 1
ATOM 1219 O O . ASP A 1 153 ? 0.479 -77.688 -55.062 1 93.62 153 ASP A O 1
ATOM 1223 N N . VAL A 1 154 ? 0.511 -75.625 -55.781 1 94.38 154 VAL A N 1
ATOM 1224 C CA . VAL A 1 154 ? 0.018 -75.938 -57.125 1 94.38 154 VAL A CA 1
ATOM 1225 C C . VAL A 1 154 ? 1.053 -76.812 -57.844 1 94.38 154 VAL A C 1
ATOM 1227 O O . VAL A 1 154 ? 0.718 -77.812 -58.438 1 94.38 154 VAL A O 1
ATOM 1230 N N . GLU A 1 155 ? 2.248 -76.375 -57.781 1 93.06 155 GLU A N 1
ATOM 1231 C CA . GLU A 1 155 ? 3.307 -77.062 -58.469 1 93.06 155 GLU A CA 1
ATOM 1232 C C . GLU A 1 155 ? 3.578 -78.438 -57.844 1 93.06 155 GLU A C 1
ATOM 1234 O O . GLU A 1 155 ? 3.924 -79.375 -58.531 1 93.06 155 GLU A O 1
ATOM 1239 N N . GLN A 1 156 ? 3.439 -78.5 -56.625 1 90.62 156 GLN A N 1
ATOM 1240 C CA . GLN A 1 156 ? 3.59 -79.75 -55.938 1 90.62 156 GLN A CA 1
ATOM 1241 C C . GLN A 1 156 ? 2.494 -80.75 -56.344 1 90.62 156 GLN A C 1
ATOM 1243 O O . GLN A 1 156 ? 2.758 -81.938 -56.531 1 90.62 156 GLN A O 1
ATOM 1248 N N . ARG A 1 157 ? 1.357 -80.25 -56.531 1 91.5 157 ARG A N 1
ATOM 1249 C CA . ARG A 1 157 ? 0.248 -81.125 -56.969 1 91.5 157 ARG A CA 1
ATOM 1250 C C . ARG A 1 157 ? 0.46 -81.625 -58.406 1 91.5 157 ARG A C 1
ATOM 1252 O O . ARG A 1 157 ? 0.194 -82.75 -58.688 1 91.5 157 ARG A O 1
ATOM 1259 N N . LYS A 1 158 ? 1.003 -80.812 -59.156 1 88.62 158 LYS A N 1
ATOM 1260 C CA . LYS A 1 158 ? 1.291 -81.188 -60.531 1 88.62 158 LYS A CA 1
ATOM 1261 C C . LYS A 1 158 ? 2.369 -82.312 -60.594 1 88.62 158 LYS A C 1
ATOM 1263 O O . LYS A 1 158 ? 2.277 -83.25 -61.375 1 88.62 158 LYS A O 1
ATOM 1268 N N . PHE A 1 159 ? 3.303 -82.062 -59.812 1 85.31 159 PHE A N 1
ATOM 1269 C CA . PHE A 1 159 ? 4.402 -83.062 -59.75 1 85.31 159 PHE A CA 1
ATOM 1270 C C . PHE A 1 159 ? 3.922 -84.375 -59.25 1 85.31 159 PHE A C 1
ATOM 1272 O O . PHE A 1 159 ? 4.277 -85.438 -59.812 1 85.31 159 PHE A O 1
ATOM 1279 N N . GLU A 1 160 ? 3.16 -84.375 -58.312 1 84.56 160 GLU A N 1
ATOM 1280 C CA . GLU A 1 160 ? 2.637 -85.625 -57.75 1 84.56 160 GLU A CA 1
ATOM 1281 C C . GLU A 1 160 ? 1.704 -86.312 -58.719 1 84.56 160 GLU A C 1
ATOM 1283 O O . GLU A 1 160 ? 1.702 -87.562 -58.812 1 84.56 160 GLU A O 1
ATOM 1288 N N . GLN A 1 161 ? 1.058 -85.625 -59.469 1 83.62 161 GLN A N 1
ATOM 1289 C CA . GLN A 1 161 ? 0.191 -86.25 -60.5 1 83.62 161 GLN A CA 1
ATOM 1290 C C . GLN A 1 161 ? 1.008 -86.812 -61.656 1 83.62 161 GLN A C 1
ATOM 1292 O O . GLN A 1 161 ? 0.681 -87.875 -62.188 1 83.62 161 GLN A O 1
ATOM 1297 N N . SER A 1 162 ? 2.057 -86.188 -61.969 1 78.75 162 SER A N 1
ATOM 1298 C CA . SER A 1 162 ? 2.904 -86.688 -63.062 1 78.75 162 SER A CA 1
ATOM 1299 C C . SER A 1 162 ? 3.719 -87.875 -62.656 1 78.75 162 SER A C 1
ATOM 1301 O O . SER A 1 162 ? 3.969 -88.75 -63.469 1 78.75 162 SER A O 1
ATOM 1303 N N . ARG A 1 163 ? 4.262 -87.812 -61.469 1 71.75 163 ARG A N 1
ATOM 1304 C CA . ARG A 1 163 ? 5.031 -88.938 -60.969 1 71.75 163 ARG A CA 1
ATOM 1305 C C . ARG A 1 163 ? 4.176 -90.188 -60.906 1 71.75 163 ARG A C 1
ATOM 1307 O O . ARG A 1 163 ? 4.66 -91.312 -61.156 1 71.75 163 ARG A O 1
ATOM 1314 N N . SER A 1 164 ? 3.029 -90.062 -60.5 1 64.62 164 SER A N 1
ATOM 1315 C CA . SER A 1 164 ? 2.129 -91.188 -60.469 1 64.62 164 SER A CA 1
ATOM 1316 C C . SER A 1 164 ? 1.86 -91.75 -61.844 1 64.62 164 SER A C 1
ATOM 1318 O O . SER A 1 164 ? 1.669 -93 -62 1 64.62 164 SER A O 1
ATOM 1320 N N . GLU A 1 165 ? 2.043 -90.938 -62.781 1 63.91 165 GLU A N 1
ATOM 1321 C CA . GLU A 1 165 ? 1.757 -91.375 -64.125 1 63.91 165 GLU A CA 1
ATOM 1322 C C . GLU A 1 165 ? 3.027 -91.875 -64.875 1 63.91 165 GLU A C 1
ATOM 1324 O O . GLU A 1 165 ? 2.98 -92.75 -65.688 1 63.91 165 GLU A O 1
ATOM 1329 N N . HIS A 1 166 ? 4.211 -91.125 -64.688 1 61.34 166 HIS A N 1
ATOM 1330 C CA . HIS A 1 166 ? 5.414 -91.5 -65.438 1 61.34 166 HIS A CA 1
ATOM 1331 C C . HIS A 1 166 ? 6.59 -91.75 -64.5 1 61.34 166 HIS A C 1
ATOM 1333 O O . HIS A 1 166 ? 6.66 -91.188 -63.438 1 61.34 166 HIS A O 1
ATOM 1339 N N . ASP A 1 167 ? 7.141 -93 -64.312 1 52.66 167 ASP A N 1
ATOM 1340 C CA . ASP A 1 167 ? 8.328 -93.438 -63.562 1 52.66 167 ASP A CA 1
ATOM 1341 C C . ASP A 1 167 ? 9.5 -92.5 -63.844 1 52.66 167 ASP A C 1
ATOM 1343 O O . ASP A 1 167 ? 10.383 -92.812 -64.625 1 52.66 167 ASP A O 1
ATOM 1347 N N . LEU A 1 168 ? 9.5 -91.25 -63.938 1 52.94 168 LEU A N 1
ATOM 1348 C CA . LEU A 1 168 ? 10.57 -90.375 -64.438 1 52.94 168 LEU A CA 1
ATOM 1349 C C . LEU A 1 168 ? 11.719 -90.312 -63.406 1 52.94 168 LEU A C 1
ATOM 1351 O O . LEU A 1 168 ? 11.492 -90.125 -62.219 1 52.94 168 LEU A O 1
ATOM 1355 N N . PRO A 1 169 ? 12.914 -90.875 -63.75 1 51.03 169 PRO A N 1
ATOM 1356 C CA . PRO A 1 169 ? 14.086 -90.812 -62.875 1 51.03 169 PRO A CA 1
ATOM 1357 C C . PRO A 1 169 ? 14.484 -89.375 -62.5 1 51.03 169 PRO A C 1
ATOM 1359 O O . PRO A 1 169 ? 14.352 -88.438 -63.312 1 51.03 169 PRO A O 1
ATOM 1362 N N . SER A 1 170 ? 14.453 -88.938 -61.438 1 53 170 SER A N 1
ATOM 1363 C CA . SER A 1 170 ? 14.883 -87.625 -60.938 1 53 170 SER A CA 1
ATOM 1364 C C . SER A 1 170 ? 16.344 -87.312 -61.312 1 53 170 SER A C 1
ATOM 1366 O O . SER A 1 170 ? 17.234 -88.062 -60.906 1 53 170 SER A O 1
ATOM 1368 N N . MET A 1 171 ? 16.75 -86.938 -62.469 1 53.72 171 MET A N 1
ATOM 1369 C CA . MET A 1 171 ? 18.125 -86.688 -62.812 1 53.72 171 MET A CA 1
ATOM 1370 C C . MET A 1 171 ? 18.688 -85.562 -61.969 1 53.72 171 MET A C 1
ATOM 1372 O O . MET A 1 171 ? 18.344 -84.375 -62.156 1 53.72 171 MET A O 1
ATOM 1376 N N . ASP A 1 172 ? 19.266 -85.875 -60.812 1 64.25 172 ASP A N 1
ATOM 1377 C CA . ASP A 1 172 ? 19.844 -84.875 -59.906 1 64.25 172 ASP A CA 1
ATOM 1378 C C . ASP A 1 172 ? 21.188 -84.375 -60.438 1 64.25 172 ASP A C 1
ATOM 1380 O O . ASP A 1 172 ? 22.109 -85.125 -60.656 1 64.25 172 ASP A O 1
ATOM 1384 N N . VAL A 1 173 ? 21.344 -83.188 -61.188 1 74.12 173 VAL A N 1
ATOM 1385 C CA . VAL A 1 173 ? 22.562 -82.5 -61.625 1 74.12 173 VAL A CA 1
ATOM 1386 C C . VAL A 1 173 ? 23.438 -82.188 -60.406 1 74.12 173 VAL A C 1
ATOM 1388 O O . VAL A 1 173 ? 22.953 -81.625 -59.406 1 74.12 173 VAL A O 1
ATOM 1391 N N . MET A 1 174 ? 24.703 -82.875 -60.469 1 82.25 174 MET A N 1
ATOM 1392 C CA . MET A 1 174 ? 25.641 -82.625 -59.375 1 82.25 174 MET A CA 1
ATOM 1393 C C . MET A 1 174 ? 26.5 -81.375 -59.625 1 82.25 174 MET A C 1
ATOM 1395 O O . MET A 1 174 ? 26.906 -81.188 -60.781 1 82.25 174 MET A O 1
ATOM 1399 N N . ILE A 1 175 ? 26.766 -80.562 -58.688 1 84.56 175 ILE A N 1
ATOM 1400 C CA . ILE A 1 175 ? 27.641 -79.438 -58.781 1 84.56 175 ILE A CA 1
ATOM 1401 C C . ILE A 1 175 ? 28.719 -79.5 -57.688 1 84.56 175 ILE A C 1
ATOM 1403 O O . ILE A 1 175 ? 28.469 -80.062 -56.625 1 84.56 175 ILE A O 1
ATOM 1407 N N . SER A 1 176 ? 29.859 -79.062 -58.094 1 87.5 176 SER A N 1
ATOM 1408 C CA . SER A 1 176 ? 30.969 -79.062 -57.125 1 87.5 176 SER A CA 1
ATOM 1409 C C . SER A 1 176 ? 31.203 -77.688 -56.531 1 87.5 176 SER A C 1
ATOM 1411 O O . SER A 1 176 ? 31.312 -76.688 -57.281 1 87.5 176 SER A O 1
ATOM 1413 N N . MET A 1 177 ? 31.188 -77.625 -55.312 1 88.62 177 MET A N 1
ATOM 1414 C CA . MET A 1 177 ? 31.484 -76.375 -54.562 1 88.62 177 MET A CA 1
ATOM 1415 C C . MET A 1 177 ? 32.531 -76.688 -53.5 1 88.62 177 MET A C 1
ATOM 1417 O O . MET A 1 177 ? 32.219 -77.312 -52.469 1 88.62 177 MET A O 1
ATOM 1421 N N . GLY A 1 178 ? 33.688 -76.125 -53.688 1 87.44 178 GLY A N 1
ATOM 1422 C CA . GLY A 1 178 ? 34.781 -76.438 -52.812 1 87.44 178 GLY A CA 1
ATOM 1423 C C . GLY A 1 178 ? 35.156 -77.938 -52.812 1 87.44 178 GLY A C 1
ATOM 1424 O O . GLY A 1 178 ? 35.312 -78.5 -53.875 1 87.44 178 GLY A O 1
ATOM 1425 N N . PRO A 1 179 ? 35.25 -78.375 -51.562 1 87.38 179 PRO A N 1
ATOM 1426 C CA . PRO A 1 179 ? 35.656 -79.75 -51.5 1 87.38 179 PRO A CA 1
ATOM 1427 C C . PRO A 1 179 ? 34.438 -80.75 -51.594 1 87.38 179 PRO A C 1
ATOM 1429 O O . PRO A 1 179 ? 34.625 -81.938 -51.594 1 87.38 179 PRO A O 1
ATOM 1432 N N . ARG A 1 180 ? 33.312 -80.188 -51.75 1 88.94 180 ARG A N 1
ATOM 1433 C CA . ARG A 1 180 ? 32.125 -81.062 -51.688 1 88.94 180 ARG A CA 1
ATOM 1434 C C . ARG A 1 180 ? 31.328 -81 -53 1 88.94 180 ARG A C 1
ATOM 1436 O O . ARG A 1 180 ? 31.375 -79.938 -53.688 1 88.94 180 ARG A O 1
ATOM 1443 N N . SER A 1 181 ? 30.719 -82 -53.281 1 87.81 181 SER A N 1
ATOM 1444 C CA . SER A 1 181 ? 29.781 -82.062 -54.406 1 87.81 181 SER A CA 1
ATOM 1445 C C . SER A 1 181 ? 28.344 -82.125 -53.938 1 87.81 181 SER A C 1
ATOM 1447 O O . SER A 1 181 ? 28.031 -82.812 -52.969 1 87.81 181 SER A O 1
ATOM 1449 N N . PHE A 1 182 ? 27.594 -81.312 -54.562 1 88.44 182 PHE A N 1
ATOM 1450 C CA . PHE A 1 182 ? 26.188 -81.188 -54.188 1 88.44 182 PHE A CA 1
ATOM 1451 C C . PHE A 1 182 ? 25.281 -81.438 -55.375 1 88.44 182 PHE A C 1
ATOM 1453 O O . PHE A 1 182 ? 25.688 -81.25 -56.531 1 88.44 182 PHE A O 1
ATOM 1460 N N . THR A 1 183 ? 24.125 -82 -55.094 1 83.75 183 THR A N 1
ATOM 1461 C CA . THR A 1 183 ? 23.078 -81.812 -56.062 1 83.75 183 THR A CA 1
ATOM 1462 C C . THR A 1 183 ? 22.609 -80.375 -56.125 1 83.75 183 THR A C 1
ATOM 1464 O O . THR A 1 183 ? 22.812 -79.625 -55.156 1 83.75 183 THR A O 1
ATOM 1467 N N . VAL A 1 184 ? 22 -80 -57.188 1 83.5 184 VAL A N 1
ATOM 1468 C CA . VAL A 1 184 ? 21.516 -78.625 -57.312 1 83.5 184 VAL A CA 1
ATOM 1469 C C . VAL A 1 184 ? 20.5 -78.312 -56.188 1 83.5 184 VAL A C 1
ATOM 1471 O O . VAL A 1 184 ? 20.516 -77.25 -55.594 1 83.5 184 VAL A O 1
ATOM 1474 N N . GLU A 1 185 ? 19.734 -79.312 -55.875 1 80.81 185 GLU A N 1
ATOM 1475 C CA . GLU A 1 185 ? 18.719 -79.125 -54.812 1 80.81 185 GLU A CA 1
ATOM 1476 C C . GLU A 1 185 ? 19.359 -79 -53.438 1 80.81 185 GLU A C 1
ATOM 1478 O O . GLU A 1 185 ? 18.922 -78.125 -52.656 1 80.81 185 GLU A O 1
ATOM 1483 N N . ASP A 1 186 ? 20.297 -79.75 -53.25 1 85.31 186 ASP A N 1
ATOM 1484 C CA . ASP A 1 186 ? 20.938 -79.75 -51.938 1 85.31 186 ASP A CA 1
ATOM 1485 C C . ASP A 1 186 ? 21.688 -78.438 -51.75 1 85.31 186 ASP A C 1
ATOM 1487 O O . ASP A 1 186 ? 21.703 -77.875 -50.625 1 85.31 186 ASP A O 1
ATOM 1491 N N . PHE A 1 187 ? 22.312 -77.938 -52.75 1 87.62 187 PHE A N 1
ATOM 1492 C CA . PHE A 1 187 ? 23.047 -76.688 -52.625 1 87.62 187 PHE A CA 1
ATOM 1493 C C . PHE A 1 187 ? 22.078 -75.562 -52.438 1 87.62 187 PHE A C 1
ATOM 1495 O O . PHE A 1 187 ? 22.344 -74.625 -51.625 1 87.62 187 PHE A O 1
ATOM 1502 N N . ASN A 1 188 ? 21.016 -75.562 -53.219 1 87.31 188 ASN A N 1
ATOM 1503 C CA . ASN A 1 188 ? 20 -74.562 -53.062 1 87.31 188 ASN A CA 1
ATOM 1504 C C . ASN A 1 188 ? 19.422 -74.562 -51.656 1 87.31 188 ASN A C 1
ATOM 1506 O O . ASN A 1 188 ? 19.141 -73.5 -51.094 1 87.31 188 ASN A O 1
ATOM 1510 N N . THR A 1 189 ? 19.234 -75.625 -51.125 1 87.12 189 THR A N 1
ATOM 1511 C CA . THR A 1 189 ? 18.766 -75.75 -49.75 1 87.12 189 THR A CA 1
ATOM 1512 C C . THR A 1 189 ? 19.797 -75.188 -48.75 1 87.12 189 THR A C 1
ATOM 1514 O O . THR A 1 189 ? 19.438 -74.562 -47.781 1 87.12 189 THR A O 1
ATOM 1517 N N . LEU A 1 190 ? 21.047 -75.562 -49 1 88.38 190 LEU A N 1
ATOM 1518 C CA . LEU A 1 190 ? 22.125 -75 -48.156 1 88.38 190 LEU A CA 1
ATOM 1519 C C . LEU A 1 190 ? 22.141 -73.5 -48.188 1 88.38 190 LEU A C 1
ATOM 1521 O O . LEU A 1 190 ? 22.266 -72.875 -47.156 1 88.38 190 LEU A O 1
ATOM 1525 N N . LEU A 1 191 ? 22 -72.938 -49.375 1 88.38 191 LEU A N 1
ATOM 1526 C CA . LEU A 1 191 ? 21.984 -71.5 -49.531 1 88.38 191 LEU A CA 1
ATOM 1527 C C . LEU A 1 191 ? 20.844 -70.875 -48.75 1 88.38 191 LEU A C 1
ATOM 1529 O O . LEU A 1 191 ? 21.031 -69.875 -48.094 1 88.38 191 LEU A O 1
ATOM 1533 N N . LEU A 1 192 ? 19.766 -71.5 -48.844 1 87.06 192 LEU A N 1
ATOM 1534 C CA . LEU A 1 192 ? 18.594 -71 -48.125 1 87.06 192 LEU A CA 1
ATOM 1535 C C . LEU A 1 192 ? 18.828 -71.062 -46.625 1 87.06 192 LEU A C 1
ATOM 1537 O O . LEU A 1 192 ? 18.484 -70.125 -45.906 1 87.06 192 LEU A O 1
ATOM 1541 N N . LYS A 1 193 ? 19.344 -72.125 -46.156 1 88.88 193 LYS A N 1
ATOM 1542 C CA . LYS A 1 193 ? 19.625 -72.25 -44.719 1 88.88 193 LYS A CA 1
ATOM 1543 C C . LYS A 1 193 ? 20.641 -71.25 -44.25 1 88.88 193 LYS A C 1
ATOM 1545 O O . LYS A 1 193 ? 20.531 -70.688 -43.125 1 88.88 193 LYS A O 1
ATOM 1550 N N . MET A 1 194 ? 21.672 -71 -45.031 1 89 194 MET A N 1
ATOM 1551 C CA . MET A 1 194 ? 22.656 -70 -44.688 1 89 194 MET A CA 1
ATOM 1552 C C . MET A 1 194 ? 22 -68.625 -44.531 1 89 194 MET A C 1
ATOM 1554 O O . MET A 1 194 ? 22.297 -67.875 -43.594 1 89 194 MET A O 1
ATOM 1558 N N . GLN A 1 195 ? 21.156 -68.375 -45.438 1 86.12 195 GLN A N 1
ATOM 1559 C CA . GLN A 1 195 ? 20.469 -67.062 -45.438 1 86.12 195 GLN A CA 1
ATOM 1560 C C . GLN A 1 195 ? 19.625 -66.938 -44.156 1 86.12 195 GLN A C 1
ATOM 1562 O O . GLN A 1 195 ? 19.453 -65.812 -43.656 1 86.12 195 GLN A O 1
ATOM 1567 N N . ARG A 1 196 ? 19.188 -68 -43.719 1 83.06 196 ARG A N 1
ATOM 1568 C CA . ARG A 1 196 ? 18.281 -68 -42.562 1 83.06 196 ARG A CA 1
ATOM 1569 C C . ARG A 1 196 ? 19.047 -67.938 -41.25 1 83.06 196 ARG A C 1
ATOM 1571 O O . ARG A 1 196 ? 18.641 -67.25 -40.312 1 83.06 196 ARG A O 1
ATOM 1578 N N . GLU A 1 197 ? 20.078 -68.625 -41.219 1 86.69 197 GLU A N 1
ATOM 1579 C CA . GLU A 1 197 ? 20.703 -68.938 -39.938 1 86.69 197 GLU A CA 1
ATOM 1580 C C . GLU A 1 197 ? 21.844 -67.938 -39.656 1 86.69 197 GLU A C 1
ATOM 1582 O O . GLU A 1 197 ? 22.234 -67.75 -38.5 1 86.69 197 GLU A O 1
ATOM 1587 N N . ILE A 1 198 ? 22.438 -67.375 -40.75 1 88.81 198 ILE A N 1
ATOM 1588 C CA . ILE A 1 198 ? 23.531 -66.438 -40.531 1 88.81 198 ILE A CA 1
ATOM 1589 C C . ILE A 1 198 ? 22.969 -65.062 -40.188 1 88.81 198 ILE A C 1
ATOM 1591 O O . ILE A 1 198 ? 22.109 -64.562 -40.875 1 88.81 198 ILE A O 1
ATOM 1595 N N . ARG A 1 199 ? 23.469 -64.562 -39.156 1 87.38 199 ARG A N 1
ATOM 1596 C CA . ARG A 1 199 ? 23.016 -63.25 -38.688 1 87.38 199 ARG A CA 1
ATOM 1597 C C . ARG A 1 199 ? 23.344 -62.156 -39.688 1 87.38 199 ARG A C 1
ATOM 1599 O O . ARG A 1 199 ? 24.469 -62.094 -40.219 1 87.38 199 ARG A O 1
ATOM 1606 N N . THR A 1 200 ? 22.344 -61.375 -40 1 85.88 200 THR A N 1
ATOM 1607 C CA . THR A 1 200 ? 22.562 -60.281 -40.969 1 85.88 200 THR A CA 1
ATOM 1608 C C . THR A 1 200 ? 22.469 -58.938 -40.25 1 85.88 200 THR A C 1
ATOM 1610 O O . THR A 1 200 ? 21.891 -58.812 -39.188 1 85.88 200 THR A O 1
ATOM 1613 N N . GLN A 1 201 ? 23.266 -57.969 -40.688 1 84.44 201 GLN A N 1
ATOM 1614 C CA . GLN A 1 201 ? 23.25 -56.594 -40.188 1 84.44 201 GLN A CA 1
ATOM 1615 C C . GLN A 1 201 ? 23.328 -55.562 -41.312 1 84.44 201 GLN A C 1
ATOM 1617 O O . GLN A 1 201 ? 23.781 -55.906 -42.406 1 84.44 201 GLN A O 1
ATOM 1622 N N . ASP A 1 202 ? 22.781 -54.469 -41.062 1 82.38 202 ASP A N 1
ATOM 1623 C CA . ASP A 1 202 ? 22.906 -53.406 -42.031 1 82.38 202 ASP A CA 1
ATOM 1624 C C . ASP A 1 202 ? 24.25 -52.688 -41.906 1 82.38 202 ASP A C 1
ATOM 1626 O O . ASP A 1 202 ? 24.734 -52.469 -40.781 1 82.38 202 ASP A O 1
ATOM 1630 N N . VAL A 1 203 ? 24.938 -52.594 -42.938 1 82.25 203 VAL A N 1
ATOM 1631 C CA . VAL A 1 203 ? 26.266 -51.969 -42.906 1 82.25 203 VAL A CA 1
ATOM 1632 C C . VAL A 1 203 ? 26.219 -50.656 -43.656 1 82.25 203 VAL A C 1
ATOM 1634 O O . VAL A 1 203 ? 25.75 -50.594 -44.812 1 82.25 203 VAL A O 1
ATOM 1637 N N . LYS A 1 204 ? 26.453 -49.562 -43 1 82.12 204 LYS A N 1
ATOM 1638 C CA . LYS A 1 204 ? 26.516 -48.25 -43.625 1 82.12 204 LYS A CA 1
ATOM 1639 C C . LYS A 1 204 ? 27.875 -47.969 -44.219 1 82.12 204 LYS A C 1
ATOM 1641 O O . LYS A 1 204 ? 28.906 -48.281 -43.625 1 82.12 204 LYS A O 1
ATOM 1646 N N . SER A 1 205 ? 27.875 -47.812 -45.5 1 73.25 205 SER A N 1
ATOM 1647 C CA . SER A 1 205 ? 29.094 -47.438 -46.188 1 73.25 205 SER A CA 1
ATOM 1648 C C . SER A 1 205 ? 29.016 -46 -46.688 1 73.25 205 SER A C 1
ATOM 1650 O O . SER A 1 205 ? 27.969 -45.344 -46.562 1 73.25 205 SER A O 1
ATOM 1652 N N . LEU A 1 206 ? 30.156 -45.344 -47.094 1 69.88 206 LEU A N 1
ATOM 1653 C CA . LEU A 1 206 ? 30.203 -44 -47.656 1 69.88 206 LEU A CA 1
ATOM 1654 C C . LEU A 1 206 ? 29.234 -43.844 -48.812 1 69.88 206 LEU A C 1
ATOM 1656 O O . LEU A 1 206 ? 28.766 -42.75 -49.094 1 69.88 206 LEU A O 1
ATOM 1660 N N . TRP A 1 207 ? 28.844 -45 -49.5 1 68.69 207 TRP A N 1
ATOM 1661 C CA . TRP A 1 207 ? 28.031 -44.969 -50.719 1 68.69 207 TRP A CA 1
ATOM 1662 C C . TRP A 1 207 ? 26.578 -45.312 -50.406 1 68.69 207 TRP A C 1
ATOM 1664 O O . TRP A 1 207 ? 25.719 -45.281 -51.281 1 68.69 207 TRP A O 1
ATOM 1674 N N . GLY A 1 208 ? 26.359 -45.594 -49.219 1 71.81 208 GLY A N 1
ATOM 1675 C CA . GLY A 1 208 ? 24.984 -45.875 -48.844 1 71.81 208 GLY A CA 1
ATOM 1676 C C . GLY A 1 208 ? 24.875 -47 -47.812 1 71.81 208 GLY A C 1
ATOM 1677 O O . GLY A 1 208 ? 25.875 -47.5 -47.344 1 71.81 208 GLY A O 1
ATOM 1678 N N . SER A 1 209 ? 23.656 -47.375 -47.438 1 79.88 209 SER A N 1
ATOM 1679 C CA . SER A 1 209 ? 23.422 -48.438 -46.469 1 79.88 209 SER A CA 1
ATOM 1680 C C . SER A 1 209 ? 23.031 -49.719 -47.156 1 79.88 209 SER A C 1
ATOM 1682 O O . SER A 1 209 ? 22.172 -49.75 -48.031 1 79.88 209 SER A O 1
ATOM 1684 N N . SER A 1 210 ? 23.969 -50.75 -47.125 1 81.38 210 SER A N 1
ATOM 1685 C CA . SER A 1 210 ? 23.609 -52.094 -47.594 1 81.38 210 SER A CA 1
ATOM 1686 C C . SER A 1 210 ? 22.828 -52.875 -46.562 1 81.38 210 SER A C 1
ATOM 1688 O O . SER A 1 210 ? 23.266 -52.969 -45.406 1 81.38 210 SER A O 1
ATOM 1690 N N . LYS A 1 211 ? 21.719 -53.375 -47.031 1 82.5 211 LYS A N 1
ATOM 1691 C CA . LYS A 1 211 ? 20.828 -54.031 -46.062 1 82.5 211 LYS A CA 1
ATOM 1692 C C . LYS A 1 211 ? 21.109 -55.531 -46.062 1 82.5 211 LYS A C 1
ATOM 1694 O O . LYS A 1 211 ? 21.562 -56.125 -47.031 1 82.5 211 LYS A O 1
ATOM 1699 N N . ASN A 1 212 ? 21.031 -56.125 -44.938 1 82.62 212 ASN A N 1
ATOM 1700 C CA . ASN A 1 212 ? 21.047 -57.594 -44.719 1 82.62 212 ASN A CA 1
ATOM 1701 C C . ASN A 1 212 ? 22.391 -58.188 -45.094 1 82.62 212 ASN A C 1
ATOM 1703 O O . ASN A 1 212 ? 22.469 -59.156 -45.844 1 82.62 212 ASN A O 1
ATOM 1707 N N . CYS A 1 213 ? 23.438 -57.562 -44.625 1 88.81 213 CYS A N 1
ATOM 1708 C CA . CYS A 1 213 ? 24.781 -58.062 -44.875 1 88.81 213 CYS A CA 1
ATOM 1709 C C . CYS A 1 213 ? 25.219 -59.031 -43.781 1 88.81 213 CYS A C 1
ATOM 1711 O O . CYS A 1 213 ? 24.703 -58.969 -42.656 1 88.81 213 CYS A O 1
ATOM 1713 N N . PHE A 1 214 ? 26.062 -59.938 -44.062 1 90.44 214 PHE A N 1
ATOM 1714 C CA . PHE A 1 214 ? 26.578 -60.875 -43.094 1 90.44 214 PHE A CA 1
ATOM 1715 C C . PHE A 1 214 ? 28.109 -60.812 -43.031 1 90.44 214 PHE A C 1
ATOM 1717 O O . PHE A 1 214 ? 28.75 -60.375 -43.969 1 90.44 214 PHE A O 1
ATOM 1724 N N . SER A 1 215 ? 28.734 -61.219 -41.938 1 91.94 215 SER A N 1
ATOM 1725 C CA . SER A 1 215 ? 30.172 -61.188 -41.75 1 91.94 215 SER A CA 1
ATOM 1726 C C . SER A 1 215 ? 30.828 -62.438 -42.344 1 91.94 215 SER A C 1
ATOM 1728 O O . SER A 1 215 ? 30.266 -63.531 -42.281 1 91.94 215 SER A O 1
ATOM 1730 N N . GLY A 1 216 ? 31.984 -62.219 -42.938 1 92.12 216 GLY A N 1
ATOM 1731 C CA . GLY A 1 216 ? 32.719 -63.344 -43.469 1 92.12 216 GLY A CA 1
ATOM 1732 C C . GLY A 1 216 ? 33.062 -64.375 -42.406 1 92.12 216 GLY A C 1
ATOM 1733 O O . GLY A 1 216 ? 33.031 -65.625 -42.688 1 92.12 216 GLY A O 1
ATOM 1734 N N . ASP A 1 217 ? 33.281 -63.875 -41.312 1 93.19 217 ASP A N 1
ATOM 1735 C CA . ASP A 1 217 ? 33.594 -64.75 -40.219 1 93.19 217 ASP A CA 1
ATOM 1736 C C . ASP A 1 217 ? 32.406 -65.688 -39.875 1 93.19 217 ASP A C 1
ATOM 1738 O O . ASP A 1 217 ? 32.594 -66.875 -39.594 1 93.19 217 ASP A O 1
ATOM 1742 N N . ASP A 1 218 ? 31.25 -65.125 -39.844 1 93.5 218 ASP A N 1
ATOM 1743 C CA . ASP A 1 218 ? 30.047 -65.938 -39.531 1 93.5 218 ASP A CA 1
ATOM 1744 C C . ASP A 1 218 ? 29.766 -66.938 -40.594 1 93.5 218 ASP A C 1
ATOM 1746 O O . ASP A 1 218 ? 29.359 -68.062 -40.281 1 93.5 218 ASP A O 1
ATOM 1750 N N . ALA A 1 219 ? 29.984 -66.625 -41.781 1 93.81 219 ALA A N 1
ATOM 1751 C CA . ALA A 1 219 ? 29.766 -67.562 -42.875 1 93.81 219 ALA A CA 1
ATOM 1752 C C . ALA A 1 219 ? 30.781 -68.688 -42.844 1 93.81 219 ALA A C 1
ATOM 1754 O O . ALA A 1 219 ? 30.422 -69.812 -43.062 1 93.81 219 ALA A O 1
ATOM 1755 N N . LEU A 1 220 ? 32.031 -68.312 -42.594 1 93.81 220 LEU A N 1
ATOM 1756 C CA . LEU A 1 220 ? 33.094 -69.312 -42.469 1 93.81 220 LEU A CA 1
ATOM 1757 C C . LEU A 1 220 ? 32.781 -70.312 -41.375 1 93.81 220 LEU A C 1
ATOM 1759 O O . LEU A 1 220 ? 32.875 -71.5 -41.594 1 93.81 220 LEU A O 1
ATOM 1763 N N . GLN A 1 221 ? 32.406 -69.812 -40.25 1 93.44 221 GLN A N 1
ATOM 1764 C CA . GLN A 1 221 ? 32.094 -70.688 -39.094 1 93.44 221 GLN A CA 1
ATOM 1765 C C . GLN A 1 221 ? 30.891 -71.562 -39.375 1 93.44 221 GLN A C 1
ATOM 1767 O O . GLN A 1 221 ? 30.844 -72.688 -38.969 1 93.44 221 GLN A O 1
ATOM 1772 N N . TYR A 1 222 ? 29.891 -71 -39.969 1 93.94 222 TYR A N 1
ATOM 1773 C CA . TYR A 1 222 ? 28.672 -71.75 -40.281 1 93.94 222 TYR A CA 1
ATOM 1774 C C . TYR A 1 222 ? 29 -72.938 -41.156 1 93.94 222 TYR A C 1
ATOM 1776 O O . TYR A 1 222 ? 28.531 -74.062 -40.875 1 93.94 222 TYR A O 1
ATOM 1784 N N . LEU A 1 223 ? 29.781 -72.812 -42.188 1 93 223 LEU A N 1
ATOM 1785 C CA . LEU A 1 223 ? 30.109 -73.875 -43.125 1 93 223 LEU A CA 1
ATOM 1786 C C . LEU A 1 223 ? 30.984 -74.938 -42.438 1 93 223 LEU A C 1
ATOM 1788 O O . LEU A 1 223 ? 30.844 -76.125 -42.719 1 93 223 LEU A O 1
ATOM 1792 N N . ARG A 1 224 ? 31.859 -74.438 -41.656 1 92.62 224 ARG A N 1
ATOM 1793 C CA . ARG A 1 224 ? 32.719 -75.375 -40.938 1 92.62 224 ARG A CA 1
ATOM 1794 C C . ARG A 1 224 ? 31.906 -76.25 -40.031 1 92.62 224 ARG A C 1
ATOM 1796 O O . ARG A 1 224 ? 32.156 -77.5 -39.969 1 92.62 224 ARG A O 1
ATOM 1803 N N . VAL A 1 225 ? 30.922 -75.75 -39.375 1 92 225 VAL A N 1
ATOM 1804 C CA . VAL A 1 225 ? 30.125 -76.5 -38.375 1 92 225 VAL A CA 1
ATOM 1805 C C . VAL A 1 225 ? 29.078 -77.375 -39.094 1 92 225 VAL A C 1
ATOM 1807 O O . VAL A 1 225 ? 28.922 -78.562 -38.812 1 92 225 VAL A O 1
ATOM 1810 N N . LYS A 1 226 ? 28.344 -76.75 -40.062 1 88.94 226 LYS A N 1
ATOM 1811 C CA . LYS A 1 226 ? 27.203 -77.438 -40.656 1 88.94 226 LYS A CA 1
ATOM 1812 C C . LYS A 1 226 ? 27.656 -78.5 -41.656 1 88.94 226 LYS A C 1
ATOM 1814 O O . LYS A 1 226 ? 27.016 -79.562 -41.781 1 88.94 226 LYS A O 1
ATOM 1819 N N . LEU A 1 227 ? 28.719 -78.25 -42.438 1 90.69 227 LEU A N 1
ATOM 1820 C CA . LEU A 1 227 ? 29.188 -79.188 -43.469 1 90.69 227 LEU A CA 1
ATOM 1821 C C . LEU A 1 227 ? 30.438 -79.875 -43 1 90.69 227 LEU A C 1
ATOM 1823 O O . LEU A 1 227 ? 30.984 -80.688 -43.75 1 90.69 227 LEU A O 1
ATOM 1827 N N . HIS A 1 228 ? 30.859 -79.625 -41.75 1 89.94 228 HIS A N 1
ATOM 1828 C CA . HIS A 1 228 ? 32.031 -80.25 -41.188 1 89.94 228 HIS A CA 1
ATOM 1829 C C . HIS A 1 228 ? 33.25 -80.125 -42.094 1 89.94 228 HIS A C 1
ATOM 1831 O O . HIS A 1 228 ? 33.906 -81.125 -42.406 1 89.94 228 HIS A O 1
ATOM 1837 N N . LEU A 1 229 ? 33.469 -78.938 -42.562 1 91.19 229 LEU A N 1
ATOM 1838 C CA . LEU A 1 229 ? 34.594 -78.625 -43.438 1 91.19 229 LEU A CA 1
ATOM 1839 C C . LEU A 1 229 ? 35.75 -78.062 -42.656 1 91.19 229 LEU A C 1
ATOM 1841 O O . LEU A 1 229 ? 35.562 -77.438 -41.594 1 91.19 229 LEU A O 1
ATOM 1845 N N . ASP A 1 230 ? 36.969 -78.312 -43.094 1 89.19 230 ASP A N 1
ATOM 1846 C CA . ASP A 1 230 ? 38.094 -77.625 -42.5 1 89.19 230 ASP A CA 1
ATOM 1847 C C . ASP A 1 230 ? 38.156 -76.188 -43 1 89.19 230 ASP A C 1
ATOM 1849 O O . ASP A 1 230 ? 37.438 -75.812 -43.938 1 89.19 230 ASP A O 1
ATOM 1853 N N . GLU A 1 231 ? 38.969 -75.375 -42.406 1 91.62 231 GLU A N 1
ATOM 1854 C CA . GLU A 1 231 ? 39.031 -73.938 -42.688 1 91.62 231 GLU A CA 1
ATOM 1855 C C . GLU A 1 231 ? 39.344 -73.688 -44.156 1 91.62 231 GLU A C 1
ATOM 1857 O O . GLU A 1 231 ? 38.75 -72.812 -44.781 1 91.62 231 GLU A O 1
ATOM 1862 N N . GLU A 1 232 ? 40.25 -74.438 -44.625 1 90.31 232 GLU A N 1
ATOM 1863 C CA . GLU A 1 232 ? 40.656 -74.312 -46.031 1 90.31 232 GLU A CA 1
ATOM 1864 C C . GLU A 1 232 ? 39.531 -74.688 -46.969 1 90.31 232 GLU A C 1
ATOM 1866 O O . GLU A 1 232 ? 39.312 -74 -48 1 90.31 232 GLU A O 1
ATOM 1871 N N . GLY A 1 233 ? 38.906 -75.688 -46.594 1 91.69 233 GLY A N 1
ATOM 1872 C CA . GLY A 1 233 ? 37.781 -76.125 -47.406 1 91.69 233 GLY A CA 1
ATOM 1873 C C . GLY A 1 233 ? 36.625 -75.125 -47.406 1 91.69 233 GLY A C 1
ATOM 1874 O O . GLY A 1 233 ? 36.031 -74.812 -48.469 1 91.69 233 GLY A O 1
ATOM 1875 N N . ALA A 1 234 ? 36.375 -74.625 -46.312 1 94.69 234 ALA A N 1
ATOM 1876 C CA . ALA A 1 234 ? 35.312 -73.625 -46.188 1 94.69 234 ALA A CA 1
ATOM 1877 C C . ALA A 1 234 ? 35.625 -72.375 -46.938 1 94.69 234 ALA A C 1
ATOM 1879 O O . ALA A 1 234 ? 34.781 -71.75 -47.594 1 94.69 234 ALA A O 1
ATOM 1880 N N . ILE A 1 235 ? 36.812 -71.938 -46.844 1 93 235 ILE A N 1
ATOM 1881 C CA . ILE A 1 235 ? 37.25 -70.75 -47.531 1 93 235 ILE A CA 1
ATOM 1882 C C . ILE A 1 235 ? 37.156 -70.938 -49.062 1 93 235 ILE A C 1
ATOM 1884 O O . ILE A 1 235 ? 36.75 -70.062 -49.781 1 93 235 ILE A O 1
ATOM 1888 N N . SER A 1 236 ? 37.594 -72.125 -49.438 1 92.12 236 SER A N 1
ATOM 1889 C CA . SER A 1 236 ? 37.531 -72.438 -50.844 1 92.12 236 SER A CA 1
ATOM 1890 C C . SER A 1 236 ? 36.094 -72.375 -51.344 1 92.12 236 SER A C 1
ATOM 1892 O O . SER A 1 236 ? 35.812 -71.875 -52.438 1 92.12 236 SER A O 1
ATOM 1894 N N . MET A 1 237 ? 35.281 -72.875 -50.594 1 93.62 237 MET A N 1
ATOM 1895 C CA . MET A 1 237 ? 33.844 -72.812 -50.969 1 93.62 237 MET A CA 1
ATOM 1896 C C . MET A 1 237 ? 33.312 -71.438 -51.031 1 93.62 237 MET A C 1
ATOM 1898 O O . MET A 1 237 ? 32.656 -71.062 -52 1 93.62 237 MET A O 1
ATOM 1902 N N . LEU A 1 238 ? 33.625 -70.688 -50.031 1 94.31 238 LEU A N 1
ATOM 1903 C CA . LEU A 1 238 ? 33.125 -69.312 -49.969 1 94.31 238 LEU A CA 1
ATOM 1904 C C . LEU A 1 238 ? 33.75 -68.5 -51.094 1 94.31 238 LEU A C 1
ATOM 1906 O O . LEU A 1 238 ? 33.062 -67.625 -51.688 1 94.31 238 LEU A O 1
ATOM 1910 N N . SER A 1 239 ? 34.906 -68.688 -51.375 1 91.94 239 SER A N 1
ATOM 1911 C CA . SER A 1 239 ? 35.562 -68.062 -52.5 1 91.94 239 SER A CA 1
ATOM 1912 C C . SER A 1 239 ? 34.875 -68.375 -53.844 1 91.94 239 SER A C 1
ATOM 1914 O O . SER A 1 239 ? 34.719 -67.562 -54.719 1 91.94 239 SER A O 1
ATOM 1916 N N . GLN A 1 240 ? 34.594 -69.562 -53.906 1 91.62 240 GLN A N 1
ATOM 1917 C CA . GLN A 1 240 ? 33.875 -70 -55.125 1 91.62 240 GLN A CA 1
ATOM 1918 C C . GLN A 1 240 ? 32.5 -69.375 -55.188 1 91.62 240 GLN A C 1
ATOM 1920 O O . GLN A 1 240 ? 32.031 -69.062 -56.281 1 91.62 240 GLN A O 1
ATOM 1925 N N . MET A 1 241 ? 31.875 -69.312 -54.125 1 92.44 241 MET A N 1
ATOM 1926 C CA . MET A 1 241 ? 30.547 -68.688 -54.094 1 92.44 241 MET A CA 1
ATOM 1927 C C . MET A 1 241 ? 30.641 -67.188 -54.531 1 92.44 241 MET A C 1
ATOM 1929 O O . MET A 1 241 ? 29.719 -66.688 -55.156 1 92.44 241 MET A O 1
ATOM 1933 N N . ILE A 1 242 ? 31.672 -66.625 -54.188 1 92 242 ILE A N 1
ATOM 1934 C CA . ILE A 1 242 ? 31.906 -65.25 -54.625 1 92 242 ILE A CA 1
ATOM 1935 C C . ILE A 1 242 ? 32.125 -65.188 -56.125 1 92 242 ILE A C 1
ATOM 1937 O O . ILE A 1 242 ? 31.516 -64.375 -56.812 1 92 242 ILE A O 1
ATOM 1941 N N . ASN A 1 243 ? 32.906 -66.062 -56.531 1 88.81 243 ASN A N 1
ATOM 1942 C CA . ASN A 1 243 ? 33.25 -66.125 -57.969 1 88.81 243 ASN A CA 1
ATOM 1943 C C . ASN A 1 243 ? 32.031 -66.438 -58.812 1 88.81 243 ASN A C 1
ATOM 1945 O O . ASN A 1 243 ? 31.906 -65.938 -59.938 1 88.81 243 ASN A O 1
ATOM 1949 N N . GLU A 1 244 ? 31.25 -67.25 -58.25 1 88.19 244 GLU A N 1
ATOM 1950 C CA . GLU A 1 244 ? 30.078 -67.625 -59 1 88.19 244 GLU A CA 1
ATOM 1951 C C . GLU A 1 244 ? 28.922 -66.688 -58.781 1 88.19 244 GLU A C 1
ATOM 1953 O O . GLU A 1 244 ? 27.828 -66.875 -59.312 1 88.19 244 GLU A O 1
ATOM 1958 N N . GLY A 1 245 ? 29.078 -65.688 -57.906 1 87.75 245 GLY A N 1
ATOM 1959 C CA . GLY A 1 245 ? 28.156 -64.562 -57.812 1 87.75 245 GLY A CA 1
ATOM 1960 C C . GLY A 1 245 ? 27.062 -64.812 -56.781 1 87.75 245 GLY A C 1
ATOM 1961 O O . GLY A 1 245 ? 26.047 -64.062 -56.781 1 87.75 245 GLY A O 1
ATOM 1962 N N . PHE A 1 246 ? 27.219 -65.75 -55.969 1 90.06 246 PHE A N 1
ATOM 1963 C CA . PHE A 1 246 ? 26.203 -65.938 -54.938 1 90.06 246 PHE A CA 1
ATOM 1964 C C . PHE A 1 246 ? 26.328 -64.938 -53.812 1 90.06 246 PHE A C 1
ATOM 1966 O O . PHE A 1 246 ? 25.344 -64.562 -53.188 1 90.06 246 PHE A O 1
ATOM 1973 N N . ILE A 1 247 ? 27.578 -64.562 -53.562 1 91.62 247 ILE A N 1
ATOM 1974 C CA . ILE A 1 247 ? 27.828 -63.562 -52.5 1 91.62 247 ILE A CA 1
ATOM 1975 C C . ILE A 1 247 ? 28.734 -62.469 -53 1 91.62 247 ILE A C 1
ATOM 1977 O O . ILE A 1 247 ? 29.609 -62.688 -53.844 1 91.62 247 ILE A O 1
ATOM 1981 N N . ARG A 1 248 ? 28.469 -61.281 -52.625 1 89.94 248 ARG A N 1
ATOM 1982 C CA . ARG A 1 248 ? 29.234 -60.094 -53.031 1 89.94 248 ARG A CA 1
ATOM 1983 C C . ARG A 1 248 ? 29.891 -59.406 -51.844 1 89.94 248 ARG A C 1
ATOM 1985 O O . ARG A 1 248 ? 29.234 -59.219 -50.812 1 89.94 248 ARG A O 1
ATOM 1992 N N . ASN A 1 249 ? 31.047 -59.094 -51.969 1 88.31 249 ASN A N 1
ATOM 1993 C CA . ASN A 1 249 ? 31.75 -58.312 -50.969 1 88.31 249 ASN A CA 1
ATOM 1994 C C . ASN A 1 249 ? 31.359 -56.844 -51 1 88.31 249 ASN A C 1
ATOM 1996 O O . ASN A 1 249 ? 31.375 -56.219 -52.062 1 88.31 249 ASN A O 1
ATOM 2000 N N . ILE A 1 250 ? 30.859 -56.25 -49.938 1 84.44 250 ILE A N 1
ATOM 2001 C CA . ILE A 1 250 ? 30.438 -54.844 -49.844 1 84.44 250 ILE A CA 1
ATOM 2002 C C . ILE A 1 250 ? 31.656 -53.938 -49.844 1 84.44 250 ILE A C 1
ATOM 2004 O O . ILE A 1 250 ? 31.594 -52.812 -50.312 1 84.44 250 ILE A O 1
ATOM 2008 N N . GLY A 1 251 ? 32.812 -54.312 -49.281 1 75.56 251 GLY A N 1
ATOM 2009 C CA . GLY A 1 251 ? 34 -53.5 -49.25 1 75.56 251 GLY A CA 1
ATOM 2010 C C . GLY A 1 251 ? 34.844 -53.625 -50.5 1 75.56 251 GLY A C 1
ATOM 2011 O O . GLY A 1 251 ? 34.312 -53.938 -51.562 1 75.56 251 GLY A O 1
ATOM 2012 N N . ARG A 1 252 ? 36.156 -53.219 -50.312 1 72.5 252 ARG A N 1
ATOM 2013 C CA . ARG A 1 252 ? 37.156 -53.219 -51.406 1 72.5 252 ARG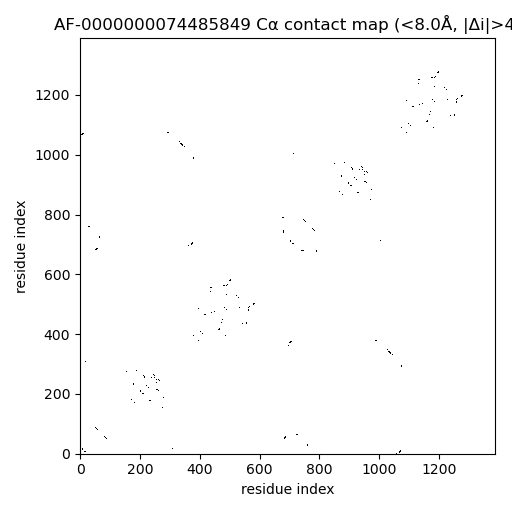 A CA 1
ATOM 2014 C C . ARG A 1 252 ? 37.875 -54.562 -51.438 1 72.5 252 ARG A C 1
ATOM 2016 O O . ARG A 1 252 ? 38.156 -55.156 -50.406 1 72.5 252 ARG A O 1
ATOM 2023 N N . GLY A 1 253 ? 37.562 -55.531 -52.531 1 68.94 253 GLY A N 1
ATOM 2024 C CA . GLY A 1 253 ? 38.375 -56.719 -52.688 1 68.94 253 GLY A CA 1
ATOM 2025 C C . GLY A 1 253 ? 37.656 -57.875 -53.312 1 68.94 253 GLY A C 1
ATOM 2026 O O . GLY A 1 253 ? 36.406 -57.969 -53.219 1 68.94 253 GLY A O 1
ATOM 2027 N N . HIS A 1 254 ? 38.375 -58.656 -54 1 73.19 254 HIS A N 1
ATOM 2028 C CA . HIS A 1 254 ? 37.781 -59.781 -54.719 1 73.19 254 HIS A CA 1
ATOM 2029 C C . HIS A 1 254 ? 38.031 -61.094 -54 1 73.19 254 HIS A C 1
ATOM 2031 O O . HIS A 1 254 ? 37.406 -62.125 -54.344 1 73.19 254 HIS A O 1
ATOM 2037 N N . ARG A 1 255 ? 38.875 -61.031 -52.906 1 82.25 255 ARG A N 1
ATOM 2038 C CA . ARG A 1 255 ? 39.125 -62.281 -52.188 1 82.25 255 ARG A CA 1
ATOM 2039 C C . ARG A 1 255 ? 38.344 -62.312 -50.875 1 82.25 255 ARG A C 1
ATOM 2041 O O . ARG A 1 255 ? 38.031 -61.281 -50.312 1 82.25 255 ARG A O 1
ATOM 2048 N N . PHE A 1 256 ? 38 -63.562 -50.531 1 89.88 256 PHE A N 1
ATOM 2049 C CA . PHE A 1 256 ? 37.219 -63.75 -49.312 1 89.88 256 PHE A CA 1
ATOM 2050 C C . PHE A 1 256 ? 38.031 -63.344 -48.094 1 89.88 256 PHE A C 1
ATOM 2052 O O . PHE A 1 256 ? 39.219 -63.656 -48 1 89.88 256 PHE A O 1
ATOM 2059 N N . SER A 1 257 ? 37.5 -62.531 -47.281 1 89.5 257 SER A N 1
ATOM 2060 C CA . SER A 1 257 ? 38.094 -62.125 -46 1 89.5 257 SER A CA 1
ATOM 2061 C C . SER A 1 257 ? 37.094 -62.281 -44.875 1 89.5 257 SER A C 1
ATOM 2063 O O . SER A 1 257 ? 35.906 -62 -45.031 1 89.5 257 SER A O 1
ATOM 2065 N N . THR A 1 258 ? 37.5 -62.719 -43.719 1 89 258 THR A N 1
ATOM 2066 C CA . THR A 1 258 ? 36.656 -62.938 -42.562 1 89 258 THR A CA 1
ATOM 2067 C C . THR A 1 258 ? 36.188 -61.594 -41.969 1 89 258 THR A C 1
ATOM 2069 O O . THR A 1 258 ? 35.125 -61.562 -41.312 1 89 258 THR A O 1
ATOM 2072 N N . SER A 1 259 ? 36.906 -60.562 -42.188 1 86.62 259 SER A N 1
ATOM 2073 C CA . SER A 1 259 ? 36.594 -59.25 -41.562 1 86.62 259 SER A CA 1
ATOM 2074 C C . SER A 1 259 ? 35.656 -58.438 -42.469 1 86.62 259 SER A C 1
ATOM 2076 O O . SER A 1 259 ? 35.094 -57.438 -42.031 1 86.62 259 SER A O 1
ATOM 2078 N N . SER A 1 260 ? 35.438 -58.938 -43.688 1 87.44 260 SER A N 1
ATOM 2079 C CA . SER A 1 260 ? 34.594 -58.188 -44.625 1 87.44 260 SER A CA 1
ATOM 2080 C C . SER A 1 260 ? 33.125 -58.562 -44.438 1 87.44 260 SER A C 1
ATOM 2082 O O . SER A 1 260 ? 32.812 -59.562 -43.812 1 87.44 260 SER A O 1
ATOM 2084 N N . HIS A 1 261 ? 32.312 -57.656 -44.938 1 91.19 261 HIS A N 1
ATOM 2085 C CA . HIS A 1 261 ? 30.859 -57.906 -44.969 1 91.19 261 HIS A CA 1
ATOM 2086 C C . HIS A 1 261 ? 30.391 -58.25 -46.375 1 91.19 261 HIS A C 1
ATOM 2088 O O . HIS A 1 261 ? 30.922 -57.75 -47.344 1 91.19 261 HIS A O 1
ATOM 2094 N N . TYR A 1 262 ? 29.484 -59.188 -46.469 1 90.94 262 TYR A N 1
ATOM 2095 C CA . TYR A 1 262 ? 29.016 -59.688 -47.75 1 90.94 262 TYR A CA 1
ATOM 2096 C C . TYR A 1 262 ? 27.5 -59.594 -47.875 1 90.94 262 TYR A C 1
ATOM 2098 O O . TYR A 1 262 ? 26.797 -59.531 -46.844 1 90.94 262 TYR A O 1
ATOM 2106 N N . GLN A 1 263 ? 27.047 -59.562 -49.094 1 90.19 263 GLN A N 1
ATOM 2107 C CA . GLN A 1 263 ? 25.625 -59.562 -49.375 1 90.19 263 GLN A CA 1
ATOM 2108 C C . GLN A 1 263 ? 25.25 -60.719 -50.312 1 90.19 263 GLN A C 1
ATOM 2110 O O . GLN A 1 263 ? 26.016 -61.031 -51.219 1 90.19 263 GLN A O 1
ATOM 2115 N N . TRP A 1 264 ? 24.062 -61.25 -50.062 1 88.38 264 TRP A N 1
ATOM 2116 C CA . TRP A 1 264 ? 23.578 -62.281 -50.938 1 88.38 264 TRP A CA 1
ATOM 2117 C C . TRP A 1 264 ? 23.156 -61.688 -52.281 1 88.38 264 TRP A C 1
ATOM 2119 O O . TRP A 1 264 ? 22.562 -60.625 -52.344 1 88.38 264 TRP A O 1
ATOM 2129 N N . LYS A 1 265 ? 23.484 -62.375 -53.375 1 87.56 265 LYS A N 1
ATOM 2130 C CA . LYS A 1 265 ? 23.062 -61.938 -54.719 1 87.56 265 LYS A CA 1
ATOM 2131 C C . LYS A 1 265 ? 22.25 -63 -55.438 1 87.56 265 LYS A C 1
ATOM 2133 O O . LYS A 1 265 ? 21.031 -62.906 -55.531 1 87.56 265 LYS A O 1
ATOM 2138 N N . ARG A 1 266 ? 23.031 -64 -55.906 1 85.38 266 ARG A N 1
ATOM 2139 C CA . ARG A 1 266 ? 22.328 -65.125 -56.5 1 85.38 266 ARG A CA 1
ATOM 2140 C C . ARG A 1 266 ? 21.828 -66.125 -55.438 1 85.38 266 ARG A C 1
ATOM 2142 O O . ARG A 1 266 ? 22.609 -66.625 -54.656 1 85.38 266 ARG A O 1
ATOM 2149 N N . LEU A 1 267 ? 20.562 -66.375 -55.5 1 83.44 267 LEU A N 1
ATOM 2150 C CA . LEU A 1 267 ? 19.984 -67.062 -54.344 1 83.44 267 LEU A CA 1
ATOM 2151 C C . LEU A 1 267 ? 19.766 -68.562 -54.688 1 83.44 267 LEU A C 1
ATOM 2153 O O . LEU A 1 267 ? 19.469 -69.375 -53.781 1 83.44 267 LEU A O 1
ATOM 2157 N N . SER A 1 268 ? 19.891 -68.875 -55.969 1 83.69 268 SER A N 1
ATOM 2158 C CA . SER A 1 268 ? 19.719 -70.25 -56.344 1 83.69 268 SER A CA 1
ATOM 2159 C C . SER A 1 268 ? 20.312 -70.562 -57.688 1 83.69 268 SER A C 1
ATOM 2161 O O . SER A 1 268 ? 20.594 -69.625 -58.469 1 83.69 268 SER A O 1
ATOM 2163 N N . ILE A 1 269 ? 20.656 -71.75 -57.875 1 80.75 269 ILE A N 1
ATOM 2164 C CA . ILE A 1 269 ? 21.047 -72.188 -59.188 1 80.75 269 ILE A CA 1
ATOM 2165 C C . ILE A 1 269 ? 19.812 -72.625 -59.969 1 80.75 269 ILE A C 1
ATOM 2167 O O . ILE A 1 269 ? 18.906 -73.25 -59.438 1 80.75 269 ILE A O 1
ATOM 2171 N N . GLU A 1 270 ? 20.016 -72.188 -61.281 1 75.81 270 GLU A N 1
ATOM 2172 C CA . GLU A 1 270 ? 18.906 -72.438 -62.156 1 75.81 270 GLU A CA 1
ATOM 2173 C C . GLU A 1 270 ? 18.875 -73.938 -62.594 1 75.81 270 GLU A C 1
ATOM 2175 O O . GLU A 1 270 ? 19.859 -74.625 -62.438 1 75.81 270 GLU A O 1
ATOM 2180 N N . ASN A 1 271 ? 17.75 -74.625 -62.75 1 72.44 271 ASN A N 1
ATOM 2181 C CA . ASN A 1 271 ? 17.547 -75.938 -63.281 1 72.44 271 ASN A CA 1
ATOM 2182 C C . ASN A 1 271 ? 17.047 -76.875 -62.219 1 72.44 271 ASN A C 1
ATOM 2184 O O . ASN A 1 271 ? 17.469 -78.062 -62.156 1 72.44 271 ASN A O 1
ATOM 2188 N N . GLU A 1 272 ? 16.484 -76.375 -61.406 1 76.88 272 GLU A N 1
ATOM 2189 C CA . GLU A 1 272 ? 15.797 -77.25 -60.438 1 76.88 272 GLU A CA 1
ATOM 2190 C C . GLU A 1 272 ? 14.336 -77.438 -60.812 1 76.88 272 GLU A C 1
ATOM 2192 O O . GLU A 1 272 ? 13.75 -76.625 -61.531 1 76.88 272 GLU A O 1
ATOM 2197 N N . PRO A 1 273 ? 13.867 -78.562 -60.469 1 79.12 273 PRO A N 1
ATOM 2198 C CA . PRO A 1 273 ? 12.445 -78.812 -60.75 1 79.12 273 PRO A CA 1
ATOM 2199 C C . PRO A 1 273 ? 11.562 -77.688 -60.156 1 79.12 273 PRO A C 1
ATOM 2201 O O . PRO A 1 273 ? 11.883 -77.125 -59.094 1 79.12 273 PRO A O 1
ATOM 2204 N N . LEU A 1 274 ? 10.594 -77.438 -60.906 1 83.81 274 LEU A N 1
ATOM 2205 C CA . LEU A 1 274 ? 9.742 -76.25 -60.594 1 83.81 274 LEU A CA 1
ATOM 2206 C C . LEU A 1 274 ? 9.133 -76.438 -59.188 1 83.81 274 LEU A C 1
ATOM 2208 O O . LEU A 1 274 ? 8.969 -75.438 -58.469 1 83.81 274 LEU A O 1
ATOM 2212 N N . HIS A 1 275 ? 8.648 -77.625 -58.812 1 85.69 275 HIS A N 1
ATOM 2213 C CA . HIS A 1 275 ? 8.008 -77.812 -57.531 1 85.69 275 HIS A CA 1
ATOM 2214 C C . HIS A 1 275 ? 8.984 -77.562 -56.375 1 85.69 275 HIS A C 1
ATOM 2216 O O . HIS A 1 275 ? 8.594 -77.062 -55.312 1 85.69 275 HIS A O 1
ATOM 2222 N N . ARG A 1 276 ? 10.227 -77.75 -56.594 1 84.62 276 ARG A N 1
ATOM 2223 C CA . ARG A 1 276 ? 11.234 -77.5 -55.594 1 84.62 276 ARG A CA 1
ATOM 2224 C C . ARG A 1 276 ? 11.594 -76.062 -55.531 1 84.62 276 ARG A C 1
ATOM 2226 O O . ARG A 1 276 ? 11.883 -75.5 -54.469 1 84.62 276 ARG A O 1
ATOM 2233 N N . LYS A 1 277 ? 11.648 -75.5 -56.719 1 85.12 277 LYS A N 1
ATOM 2234 C CA . LYS A 1 277 ? 11.953 -74.062 -56.781 1 85.12 277 LYS A CA 1
ATOM 2235 C C . LYS A 1 277 ? 10.883 -73.25 -56.094 1 85.12 277 LYS A C 1
ATOM 2237 O O . LYS A 1 277 ? 11.211 -72.375 -55.312 1 85.12 277 LYS A O 1
ATOM 2242 N N . THR A 1 278 ? 9.641 -73.5 -56.312 1 91.19 278 THR A N 1
ATOM 2243 C CA . THR A 1 278 ? 8.531 -72.75 -55.719 1 91.19 278 THR A CA 1
ATOM 2244 C C . THR A 1 278 ? 8.469 -72.938 -54.219 1 91.19 278 THR A C 1
ATOM 2246 O O . THR A 1 278 ? 8.125 -72.062 -53.469 1 91.19 278 THR A O 1
ATOM 2249 N N . ARG A 1 279 ? 8.812 -74.062 -53.844 1 89.38 279 ARG A N 1
ATOM 2250 C CA . ARG A 1 279 ? 8.82 -74.312 -52.438 1 89.38 279 ARG A CA 1
ATOM 2251 C C . ARG A 1 279 ? 9.93 -73.562 -51.719 1 89.38 279 ARG A C 1
ATOM 2253 O O . ARG A 1 279 ? 9.734 -73 -50.625 1 89.38 279 ARG A O 1
ATOM 2260 N N . ARG A 1 280 ? 11.07 -73.5 -52.281 1 87.75 280 ARG A N 1
ATOM 2261 C CA . ARG A 1 280 ? 12.18 -72.688 -51.719 1 87.75 280 ARG A CA 1
ATOM 2262 C C . ARG A 1 280 ? 11.844 -71.188 -51.656 1 87.75 280 ARG A C 1
ATOM 2264 O O . ARG A 1 280 ? 12.203 -70.5 -50.719 1 87.75 280 ARG A O 1
ATOM 2271 N N . GLU A 1 281 ? 11.203 -70.812 -52.719 1 89.38 281 GLU A N 1
ATOM 2272 C CA . GLU A 1 281 ? 10.797 -69.438 -52.75 1 89.38 281 GLU A CA 1
ATOM 2273 C C . GLU A 1 281 ? 9.781 -69.125 -51.656 1 89.38 281 GLU A C 1
ATOM 2275 O O . GLU A 1 281 ? 9.805 -68.062 -51.062 1 89.38 281 GLU A O 1
ATOM 2280 N N . ALA A 1 282 ? 8.914 -70 -51.406 1 92.44 282 ALA A N 1
ATOM 2281 C CA . ALA A 1 282 ? 7.945 -69.812 -50.344 1 92.44 282 ALA A CA 1
ATOM 2282 C C . ALA A 1 282 ? 8.633 -69.812 -48.969 1 92.44 282 ALA A C 1
ATOM 2284 O O . ALA A 1 282 ? 8.242 -69 -48.094 1 92.44 282 ALA A O 1
ATOM 2285 N N . GLU A 1 283 ? 9.648 -70.562 -48.844 1 89.88 283 GLU A N 1
ATOM 2286 C CA . GLU A 1 283 ? 10.398 -70.625 -47.594 1 89.88 283 GLU A CA 1
ATOM 2287 C C . GLU A 1 283 ? 11.156 -69.312 -47.375 1 89.88 283 GLU A C 1
ATOM 2289 O O . GLU A 1 283 ? 11.242 -68.812 -46.25 1 89.88 283 GLU A O 1
ATOM 2294 N N . ARG A 1 284 ? 11.727 -68.875 -48.469 1 88.06 284 ARG A N 1
ATOM 2295 C CA . ARG A 1 284 ? 12.406 -67.562 -48.375 1 88.06 284 ARG A CA 1
ATOM 2296 C C . ARG A 1 284 ? 11.438 -66.438 -48 1 88.06 284 ARG A C 1
ATOM 2298 O O . ARG A 1 284 ? 11.773 -65.625 -47.188 1 88.06 284 ARG A O 1
ATOM 2305 N N . ALA A 1 285 ? 10.297 -66.5 -48.625 1 92.75 285 ALA A N 1
ATOM 2306 C CA . ALA A 1 285 ? 9.273 -65.5 -48.312 1 92.75 285 ALA A CA 1
ATOM 2307 C C . ALA A 1 285 ? 8.812 -65.625 -46.875 1 92.75 285 ALA A C 1
ATOM 2309 O O . ALA A 1 285 ? 8.5 -64.625 -46.219 1 92.75 285 ALA A O 1
ATOM 2310 N N . ASP A 1 286 ? 8.766 -66.75 -46.406 1 91.12 286 ASP A N 1
ATOM 2311 C CA . ASP A 1 286 ? 8.383 -67 -45 1 91.12 286 ASP A CA 1
ATOM 2312 C C . ASP A 1 286 ? 9.375 -66.312 -44.062 1 91.12 286 ASP A C 1
ATOM 2314 O O . ASP A 1 286 ? 8.977 -65.688 -43.094 1 91.12 286 ASP A O 1
ATOM 2318 N N . PHE A 1 287 ? 10.625 -66.562 -44.344 1 89.19 287 PHE A N 1
ATOM 2319 C CA . PHE A 1 287 ? 11.68 -66 -43.5 1 89.19 287 PHE A CA 1
ATOM 2320 C C . PHE A 1 287 ? 11.641 -64.5 -43.5 1 89.19 287 PHE A C 1
ATOM 2322 O O . PHE A 1 287 ? 11.758 -63.844 -42.469 1 89.19 287 PHE A O 1
ATOM 2329 N N . GLU A 1 288 ? 11.523 -63.969 -44.719 1 90.31 288 GLU A N 1
ATOM 2330 C CA . GLU A 1 288 ? 11.461 -62.5 -44.812 1 90.31 288 GLU A CA 1
ATOM 2331 C C . GLU A 1 288 ? 10.242 -61.938 -44.094 1 90.31 288 GLU A C 1
ATOM 2333 O O . GLU A 1 288 ? 10.312 -60.875 -43.469 1 90.31 288 GLU A O 1
ATOM 2338 N N . TYR A 1 289 ? 9.148 -62.562 -44.281 1 93.94 289 TYR A N 1
ATOM 2339 C CA . TYR A 1 289 ? 7.91 -62.188 -43.594 1 93.94 289 TYR A CA 1
ATOM 2340 C C . TYR A 1 289 ? 8.078 -62.219 -42.094 1 93.94 289 TYR A C 1
ATOM 2342 O O . TYR A 1 289 ? 7.734 -61.281 -41.375 1 93.94 289 TYR A O 1
ATOM 2350 N N . ARG A 1 290 ? 8.68 -63.219 -41.531 1 90.44 290 ARG A N 1
ATOM 2351 C CA . ARG A 1 290 ? 8.898 -63.344 -40.094 1 90.44 290 ARG A CA 1
ATOM 2352 C C . ARG A 1 290 ? 9.828 -62.25 -39.594 1 90.44 290 ARG A C 1
ATOM 2354 O O . ARG A 1 290 ? 9.578 -61.656 -38.531 1 90.44 290 ARG A O 1
ATOM 2361 N N . LYS A 1 291 ? 10.844 -62.094 -40.312 1 89.81 291 LYS A N 1
ATOM 2362 C CA . LYS A 1 291 ? 11.797 -61.062 -39.969 1 89.81 291 LYS A CA 1
ATOM 2363 C C . LYS A 1 291 ? 11.133 -59.688 -39.938 1 89.81 291 LYS A C 1
ATOM 2365 O O . LYS A 1 291 ? 11.391 -58.875 -39.031 1 89.81 291 LYS A O 1
ATOM 2370 N N . ALA A 1 292 ? 10.344 -59.438 -40.906 1 94.12 292 ALA A N 1
ATOM 2371 C CA . ALA A 1 292 ? 9.656 -58.125 -41 1 94.12 292 ALA A CA 1
ATOM 2372 C C . ALA A 1 292 ? 8.664 -57.969 -39.844 1 94.12 292 ALA A C 1
ATOM 2374 O O . ALA A 1 292 ? 8.484 -56.875 -39.344 1 94.12 292 ALA A O 1
ATOM 2375 N N . VAL A 1 293 ? 7.977 -59 -39.469 1 94.12 293 VAL A N 1
ATOM 2376 C CA . VAL A 1 293 ? 7.039 -58.938 -38.344 1 94.12 293 VAL A CA 1
ATOM 2377 C C . VAL A 1 293 ? 7.789 -58.594 -37.062 1 94.12 293 VAL A C 1
ATOM 2379 O O . VAL A 1 293 ? 7.336 -57.781 -36.281 1 94.12 293 VAL A O 1
ATOM 2382 N N . GLU A 1 294 ? 8.93 -59.281 -36.844 1 91.19 294 GLU A N 1
ATOM 2383 C CA . GLU A 1 294 ? 9.727 -59.031 -35.656 1 91.19 294 GLU A CA 1
ATOM 2384 C C . GLU A 1 294 ? 10.211 -57.562 -35.625 1 91.19 294 GLU A C 1
ATOM 2386 O O . GLU A 1 294 ? 10.164 -56.938 -34.562 1 91.19 294 GLU A O 1
ATOM 2391 N N . ALA A 1 295 ? 10.711 -57.125 -36.781 1 93.69 295 ALA A N 1
ATOM 2392 C CA . ALA A 1 295 ? 11.195 -55.75 -36.844 1 93.69 295 ALA A CA 1
ATOM 2393 C C . ALA A 1 295 ? 10.062 -54.75 -36.594 1 93.69 295 ALA A C 1
ATOM 2395 O O . ALA A 1 295 ? 10.25 -53.75 -35.906 1 93.69 295 ALA A O 1
ATOM 2396 N N . THR A 1 296 ? 8.93 -54.938 -37.219 1 96.25 296 THR A N 1
ATOM 2397 C CA . THR A 1 296 ? 7.773 -54.062 -37.031 1 96.25 296 THR A CA 1
ATOM 2398 C C . THR A 1 296 ? 7.301 -54.062 -35.594 1 96.25 296 THR A C 1
ATOM 2400 O O . THR A 1 296 ? 6.961 -53 -35.062 1 96.25 296 THR A O 1
ATOM 2403 N N . GLU A 1 297 ? 7.312 -55.188 -35 1 93.56 297 GLU A N 1
ATOM 2404 C CA . GLU A 1 297 ? 6.891 -55.281 -33.625 1 93.56 297 GLU A CA 1
ATOM 2405 C C . GLU A 1 297 ? 7.859 -54.562 -32.688 1 93.56 297 GLU A C 1
ATOM 2407 O O . GLU A 1 297 ? 7.441 -53.969 -31.703 1 93.56 297 GLU A O 1
ATOM 2412 N N . GLU A 1 298 ? 9.094 -54.719 -32.938 1 93 298 GLU A N 1
ATOM 2413 C CA . GLU A 1 298 ? 10.086 -54 -32.125 1 93 298 GLU A CA 1
ATOM 2414 C C . GLU A 1 298 ? 9.859 -52.5 -32.188 1 93 298 GLU A C 1
ATOM 2416 O O . GLU A 1 298 ? 9.914 -51.812 -31.172 1 93 298 GLU A O 1
ATOM 2421 N N . THR A 1 299 ? 9.648 -52 -33.375 1 96.12 299 THR A N 1
ATOM 2422 C CA . THR A 1 299 ? 9.398 -50.562 -33.531 1 96.12 299 THR A CA 1
ATOM 2423 C C . THR A 1 299 ? 8.094 -50.156 -32.844 1 96.12 299 THR A C 1
ATOM 2425 O O . THR A 1 299 ? 8.016 -49.094 -32.25 1 96.12 299 THR A O 1
ATOM 2428 N N . ARG A 1 300 ? 7.082 -50.938 -32.969 1 94.44 300 ARG A N 1
ATOM 2429 C CA . ARG A 1 300 ? 5.797 -50.656 -32.344 1 94.44 300 ARG A CA 1
ATOM 2430 C C . ARG A 1 300 ? 5.941 -50.562 -30.828 1 94.44 300 ARG A C 1
ATOM 2432 O O . ARG A 1 300 ? 5.422 -49.656 -30.203 1 94.44 300 ARG A O 1
ATOM 2439 N N . LEU A 1 301 ? 6.609 -51.531 -30.25 1 92.81 301 LEU A N 1
ATOM 2440 C CA . LEU A 1 301 ? 6.816 -51.562 -28.812 1 92.81 301 LEU A CA 1
ATOM 2441 C C . LEU A 1 301 ? 7.621 -50.344 -28.344 1 92.81 301 LEU A C 1
ATOM 2443 O O . LEU A 1 301 ? 7.344 -49.781 -27.297 1 92.81 301 LEU A O 1
ATOM 2447 N N . PHE A 1 302 ? 8.562 -50 -29.156 1 94 302 PHE A N 1
ATOM 2448 C CA . PHE A 1 302 ? 9.344 -48.844 -28.828 1 94 302 PHE A CA 1
ATOM 2449 C C . PHE A 1 302 ? 8.469 -47.594 -28.828 1 94 302 PHE A C 1
ATOM 2451 O O . PHE A 1 302 ? 8.57 -46.75 -27.938 1 94 302 PHE A O 1
ATOM 2458 N N . LEU A 1 303 ? 7.73 -47.406 -29.828 1 94.25 303 LEU A N 1
ATOM 2459 C CA . LEU A 1 303 ? 6.824 -46.25 -29.922 1 94.25 303 LEU A CA 1
ATOM 2460 C C . LEU A 1 303 ? 5.879 -46.219 -28.719 1 94.25 303 LEU A C 1
ATOM 2462 O O . LEU A 1 303 ? 5.652 -45.156 -28.141 1 94.25 303 LEU A O 1
ATOM 2466 N N . GLU A 1 304 ? 5.32 -47.312 -28.375 1 91.69 304 GLU A N 1
ATOM 2467 C CA . GLU A 1 304 ? 4.402 -47.375 -27.25 1 91.69 304 GLU A CA 1
ATOM 2468 C C . GLU A 1 304 ? 5.09 -46.938 -25.953 1 91.69 304 GLU A C 1
ATOM 2470 O O . GLU A 1 304 ? 4.512 -46.219 -25.156 1 91.69 304 GLU A O 1
ATOM 2475 N N . SER A 1 305 ? 6.27 -47.469 -25.766 1 91.5 305 SER A N 1
ATOM 2476 C CA . SER A 1 305 ? 7.039 -47.094 -24.578 1 91.5 305 SER A CA 1
ATOM 2477 C C . SER A 1 305 ? 7.324 -45.594 -24.562 1 91.5 305 SER A C 1
ATOM 2479 O O . SER A 1 305 ? 7.207 -44.969 -23.516 1 91.5 305 SER A O 1
ATOM 2481 N N . ALA A 1 306 ? 7.703 -45.062 -25.672 1 93.25 306 ALA A N 1
ATOM 2482 C CA . ALA A 1 306 ? 8 -43.625 -25.766 1 93.25 306 ALA A CA 1
ATOM 2483 C C . ALA A 1 306 ? 6.762 -42.781 -25.469 1 93.25 306 ALA A C 1
ATOM 2485 O O . ALA A 1 306 ? 6.848 -41.75 -24.781 1 93.25 306 ALA A O 1
ATOM 2486 N N . CYS A 1 307 ? 5.656 -43.156 -26.016 1 93.38 307 CYS A N 1
ATOM 2487 C CA . CYS A 1 307 ? 4.406 -42.469 -25.766 1 93.38 307 CYS A CA 1
ATOM 2488 C C . CYS A 1 307 ? 4.031 -42.5 -24.297 1 93.38 307 CYS A C 1
ATOM 2490 O O . CYS A 1 307 ? 3.662 -41.469 -23.703 1 93.38 307 CYS A O 1
ATOM 2492 N N . TRP A 1 308 ? 4.121 -43.656 -23.766 1 91.19 308 TRP A N 1
ATOM 2493 C CA . TRP A 1 308 ? 3.793 -43.844 -22.359 1 91.19 308 TRP A CA 1
ATOM 2494 C C . TRP A 1 308 ? 4.652 -42.938 -21.484 1 91.19 308 TRP A C 1
ATOM 2496 O O . TRP A 1 308 ? 4.137 -42.25 -20.594 1 91.19 308 TRP A O 1
ATOM 2506 N N . GLU A 1 309 ? 5.93 -42.969 -21.656 1 91.38 309 GLU A N 1
ATOM 2507 C CA . GLU A 1 309 ? 6.852 -42.156 -20.875 1 91.38 309 GLU A CA 1
ATOM 2508 C C . GLU A 1 309 ? 6.527 -40.688 -21.031 1 91.38 309 GLU A C 1
ATOM 2510 O O . GLU A 1 309 ? 6.609 -39.906 -20.062 1 91.38 309 GLU A O 1
ATOM 2515 N N . TYR A 1 310 ? 6.234 -40.312 -22.219 1 93.88 310 TYR A N 1
ATOM 2516 C CA . TYR A 1 310 ? 5.898 -38.906 -22.484 1 93.88 310 TYR A CA 1
ATOM 2517 C C . TYR A 1 310 ? 4.629 -38.5 -21.75 1 93.88 310 TYR A C 1
ATOM 2519 O O . TYR A 1 310 ? 4.578 -37.438 -21.125 1 93.88 310 TYR A O 1
ATOM 2527 N N . MET A 1 311 ? 3.65 -39.312 -21.812 1 93.81 311 MET A N 1
ATOM 2528 C CA . MET A 1 311 ? 2.387 -39 -21.141 1 93.81 311 MET A CA 1
ATOM 2529 C C . MET A 1 311 ? 2.58 -38.938 -19.625 1 93.81 311 MET A C 1
ATOM 2531 O O . MET A 1 311 ? 2.045 -38.031 -18.969 1 93.81 311 MET A O 1
ATOM 2535 N N . ASN A 1 312 ? 3.314 -39.875 -19.125 1 91.88 312 ASN A N 1
ATOM 2536 C CA . ASN A 1 312 ? 3.609 -39.875 -17.703 1 91.88 312 ASN A CA 1
ATOM 2537 C C . ASN A 1 312 ? 4.363 -38.625 -17.297 1 91.88 312 ASN A C 1
ATOM 2539 O O . ASN A 1 312 ? 4.027 -38 -16.281 1 91.88 312 ASN A O 1
ATOM 2543 N N . SER A 1 313 ? 5.348 -38.281 -18.031 1 93.06 313 SER A N 1
ATOM 2544 C CA . SER A 1 313 ? 6.137 -37.094 -17.75 1 93.06 313 SER A CA 1
ATOM 2545 C C . SER A 1 313 ? 5.281 -35.812 -17.828 1 93.06 313 SER A C 1
ATOM 2547 O O . SER A 1 313 ? 5.398 -34.938 -16.984 1 93.06 313 SER A O 1
ATOM 2549 N N . LEU A 1 314 ? 4.418 -35.75 -18.812 1 95.5 314 LEU A N 1
ATOM 2550 C CA . LEU A 1 314 ? 3.594 -34.562 -19 1 95.5 314 LEU A CA 1
ATOM 2551 C C . LEU A 1 314 ? 2.602 -34.375 -17.859 1 95.5 314 LEU A C 1
ATOM 2553 O O . LEU A 1 314 ? 2.275 -33.25 -17.469 1 95.5 314 LEU A O 1
ATOM 2557 N N . GLN A 1 315 ? 2.107 -35.531 -17.375 1 94.62 315 GLN A N 1
ATOM 2558 C CA . GLN A 1 315 ? 1.193 -35.406 -16.25 1 94.62 315 GLN A CA 1
ATOM 2559 C C . GLN A 1 315 ? 1.903 -34.844 -15.023 1 94.62 315 GLN A C 1
ATOM 2561 O O . GLN A 1 315 ? 1.334 -34.031 -14.289 1 94.62 315 GLN A O 1
ATOM 2566 N N . HIS A 1 316 ? 3.109 -35.281 -14.805 1 93.88 316 HIS A N 1
ATOM 2567 C CA . HIS A 1 316 ? 3.895 -34.75 -13.695 1 93.88 316 HIS A CA 1
ATOM 2568 C C . HIS A 1 316 ? 4.156 -33.281 -13.875 1 93.88 316 HIS A C 1
ATOM 2570 O O . HIS A 1 316 ? 4.035 -32.5 -12.922 1 93.88 316 HIS A O 1
ATOM 2576 N N . VAL A 1 317 ? 4.535 -32.906 -15.023 1 95.5 317 VAL A N 1
ATOM 2577 C CA . VAL A 1 317 ? 4.84 -31.5 -15.312 1 95.5 317 VAL A CA 1
ATOM 2578 C C . VAL A 1 317 ? 3.582 -30.641 -15.141 1 95.5 317 VAL A C 1
ATOM 2580 O O . VAL A 1 317 ? 3.645 -29.547 -14.602 1 95.5 317 VAL A O 1
ATOM 2583 N N . GLU A 1 318 ? 2.443 -31.141 -15.625 1 95.81 318 GLU A N 1
ATOM 2584 C CA . GLU A 1 318 ? 1.184 -30.422 -15.5 1 95.81 318 GLU A CA 1
ATOM 2585 C C . GLU A 1 318 ? 0.795 -30.234 -14.031 1 95.81 318 GLU A C 1
ATOM 2587 O O . GLU A 1 318 ? 0.295 -29.188 -13.648 1 95.81 318 GLU A O 1
ATOM 2592 N N . THR A 1 319 ? 0.945 -31.297 -13.273 1 96.88 319 THR A N 1
ATOM 2593 C CA . THR A 1 319 ? 0.665 -31.203 -11.844 1 96.88 319 THR A CA 1
ATOM 2594 C C . THR A 1 319 ? 1.562 -30.156 -11.188 1 96.88 319 THR A C 1
ATOM 2596 O O . THR A 1 319 ? 1.089 -29.328 -10.406 1 96.88 319 THR A O 1
ATOM 2599 N N . ARG A 1 320 ? 2.807 -30.188 -11.484 1 96.75 320 ARG A N 1
ATOM 2600 C CA . ARG A 1 320 ? 3.758 -29.234 -10.922 1 96.75 320 ARG A CA 1
ATOM 2601 C C . ARG A 1 320 ? 3.434 -27.812 -11.367 1 96.75 320 ARG A C 1
ATOM 2603 O O . ARG A 1 320 ? 3.582 -26.859 -10.586 1 96.75 320 ARG A O 1
ATOM 2610 N N . ARG A 1 321 ? 3.072 -27.641 -12.602 1 97 321 ARG A N 1
ATOM 2611 C CA . ARG A 1 321 ? 2.68 -26.328 -13.125 1 97 321 ARG A CA 1
ATOM 2612 C C . ARG A 1 321 ? 1.572 -25.719 -12.273 1 97 321 ARG A C 1
ATOM 2614 O O . ARG A 1 321 ? 1.663 -24.562 -11.875 1 97 321 ARG A O 1
ATOM 2621 N N . MET A 1 322 ? 0.565 -26.484 -11.953 1 97.19 322 MET A N 1
ATOM 2622 C CA . MET A 1 322 ? -0.571 -26 -11.18 1 97.19 322 MET A CA 1
ATOM 2623 C C . MET A 1 322 ? -0.163 -25.688 -9.742 1 97.19 322 MET A C 1
ATOM 2625 O O . MET A 1 322 ? -0.644 -24.734 -9.141 1 97.19 322 MET A O 1
ATOM 2629 N N . GLU A 1 323 ? 0.742 -26.5 -9.242 1 97.25 323 GLU A N 1
ATOM 2630 C CA . GLU A 1 323 ? 1.231 -26.266 -7.887 1 97.25 323 GLU A CA 1
ATOM 2631 C C . GLU A 1 323 ? 2.012 -24.953 -7.801 1 97.25 323 GLU A C 1
ATOM 2633 O O . GLU A 1 323 ? 1.795 -24.156 -6.887 1 97.25 323 GLU A O 1
ATOM 2638 N N . ILE A 1 324 ? 2.912 -24.766 -8.727 1 98 324 ILE A N 1
ATOM 2639 C CA . ILE A 1 324 ? 3.738 -23.562 -8.711 1 98 324 ILE A CA 1
ATOM 2640 C C . ILE A 1 324 ? 2.865 -22.344 -8.953 1 98 324 ILE A C 1
ATOM 2642 O O . ILE A 1 324 ? 3.111 -21.266 -8.383 1 98 324 ILE A O 1
ATOM 2646 N N . PHE A 1 325 ? 1.891 -22.469 -9.82 1 98.06 325 PHE A N 1
ATOM 2647 C CA . PHE A 1 325 ? 0.925 -21.391 -10.055 1 98.06 325 PHE A CA 1
ATOM 2648 C C . PHE A 1 325 ? 0.228 -21 -8.758 1 98.06 325 PHE A C 1
ATOM 2650 O O . PHE A 1 325 ? 0.191 -19.828 -8.406 1 98.06 325 PHE A O 1
ATOM 2657 N N . LYS A 1 326 ? -0.285 -21.984 -8.102 1 97.5 326 LYS A N 1
ATOM 2658 C CA . LYS A 1 326 ? -0.988 -21.75 -6.84 1 97.5 326 LYS A CA 1
ATOM 2659 C C . LYS A 1 326 ? -0.055 -21.141 -5.793 1 97.5 326 LYS A C 1
ATOM 2661 O O . LYS A 1 326 ? -0.419 -20.188 -5.105 1 97.5 326 LYS A O 1
ATOM 2666 N N . GLU A 1 327 ? 1.104 -21.672 -5.668 1 97.38 327 GLU A N 1
ATOM 2667 C CA . GLU A 1 327 ? 2.092 -21.188 -4.707 1 97.38 327 GLU A CA 1
ATOM 2668 C C . GLU A 1 327 ? 2.469 -19.734 -4.984 1 97.38 327 GLU A C 1
ATOM 2670 O O . GLU A 1 327 ? 2.662 -18.953 -4.051 1 97.38 327 GLU A O 1
ATOM 2675 N N . SER A 1 328 ? 2.635 -19.438 -6.219 1 98.25 328 SER A N 1
ATOM 2676 C CA . SER A 1 328 ? 3.035 -18.094 -6.609 1 98.25 328 SER A CA 1
ATOM 2677 C C . SER A 1 328 ? 1.973 -17.062 -6.227 1 98.25 328 SER A C 1
ATOM 2679 O O . SER A 1 328 ? 2.287 -16.031 -5.645 1 98.25 328 SER A O 1
ATOM 2681 N N . LEU A 1 329 ? 0.735 -17.328 -6.496 1 97.81 329 LEU A N 1
ATOM 2682 C CA . LEU A 1 329 ? -0.334 -16.375 -6.188 1 97.81 329 LEU A CA 1
ATOM 2683 C C . LEU A 1 329 ? -0.601 -16.328 -4.688 1 97.81 329 LEU A C 1
ATOM 2685 O O . LEU A 1 329 ? -0.951 -15.273 -4.152 1 97.81 329 LEU A O 1
ATOM 2689 N N . LEU A 1 330 ? -0.446 -17.5 -4.008 1 97.25 330 LEU A N 1
ATOM 2690 C CA . LEU A 1 330 ? -0.529 -17.5 -2.553 1 97.25 330 LEU A CA 1
ATOM 2691 C C . LEU A 1 330 ? 0.572 -16.641 -1.947 1 97.25 330 LEU A C 1
ATOM 2693 O O . LEU A 1 330 ? 0.337 -15.914 -0.977 1 97.25 330 LEU A O 1
ATOM 2697 N N . GLY A 1 331 ? 1.744 -16.812 -2.543 1 97.69 331 GLY A N 1
ATOM 2698 C CA . GLY A 1 331 ? 2.848 -15.984 -2.1 1 97.69 331 GLY A CA 1
ATOM 2699 C C . GLY A 1 331 ? 2.586 -14.5 -2.297 1 97.69 331 GLY A C 1
ATOM 2700 O O . GLY A 1 331 ? 2.922 -13.688 -1.436 1 97.69 331 GLY A O 1
ATOM 2701 N N . LEU A 1 332 ? 2.043 -14.133 -3.4 1 97.44 332 LEU A N 1
ATOM 2702 C CA . LEU A 1 332 ? 1.68 -12.742 -3.658 1 97.44 332 LEU A CA 1
ATOM 2703 C C . LEU A 1 332 ? 0.677 -12.242 -2.623 1 97.44 332 LEU A C 1
ATOM 2705 O O . LEU A 1 332 ? 0.812 -11.125 -2.111 1 97.44 332 LEU A O 1
ATOM 2709 N N . ASN A 1 333 ? -0.346 -13.039 -2.377 1 96.69 333 ASN A N 1
ATOM 2710 C CA . ASN A 1 333 ? -1.341 -12.695 -1.367 1 96.69 333 ASN A CA 1
ATOM 2711 C C . ASN A 1 333 ? -0.7 -12.477 -0 1 96.69 333 ASN A C 1
ATOM 2713 O O . ASN A 1 333 ? -1.067 -11.555 0.722 1 96.69 333 ASN A O 1
ATOM 2717 N N . ASN A 1 334 ? 0.23 -13.289 0.348 1 96.5 334 ASN A N 1
ATOM 2718 C CA . ASN A 1 334 ? 0.931 -13.164 1.621 1 96.5 334 ASN A CA 1
ATOM 2719 C C . ASN A 1 334 ? 1.761 -11.883 1.681 1 96.5 334 ASN A C 1
ATOM 2721 O O . ASN A 1 334 ? 1.854 -11.242 2.732 1 96.5 334 ASN A O 1
ATOM 2725 N N . ALA A 1 335 ? 2.42 -11.578 0.612 1 96.69 335 ALA A N 1
ATOM 2726 C CA . ALA A 1 335 ? 3.164 -10.328 0.541 1 96.69 335 ALA A CA 1
ATOM 2727 C C . ALA A 1 335 ? 2.248 -9.125 0.786 1 96.69 335 ALA A C 1
ATOM 2729 O O . ALA A 1 335 ? 2.609 -8.203 1.517 1 96.69 335 ALA A O 1
ATOM 2730 N N . GLU A 1 336 ? 1.101 -9.117 0.238 1 94.69 336 GLU A N 1
ATOM 2731 C CA . GLU A 1 336 ? 0.132 -8.039 0.416 1 94.69 336 GLU A CA 1
ATOM 2732 C C . GLU A 1 336 ? -0.347 -7.961 1.863 1 94.69 336 GLU A C 1
ATOM 2734 O O . GLU A 1 336 ? -0.533 -6.867 2.404 1 94.69 336 GLU A O 1
ATOM 2739 N N . LYS A 1 337 ? -0.588 -9.125 2.498 1 93.94 337 LYS A N 1
ATOM 2740 C CA . LYS A 1 337 ? -1.003 -9.164 3.896 1 93.94 337 LYS A CA 1
ATOM 2741 C C . LYS A 1 337 ? 0.059 -8.547 4.805 1 93.94 337 LYS A C 1
ATOM 2743 O O . LYS A 1 337 ? -0.267 -7.914 5.809 1 93.94 337 LYS A O 1
ATOM 2748 N N . SER A 1 338 ? 1.286 -8.75 4.449 1 95.12 338 SER A N 1
ATOM 2749 C CA . SER A 1 338 ? 2.367 -8.188 5.254 1 95.12 338 SER A CA 1
ATOM 2750 C C . SER A 1 338 ? 2.342 -6.668 5.238 1 95.12 338 SER A C 1
ATOM 2752 O O . SER A 1 338 ? 2.76 -6.023 6.203 1 95.12 338 SER A O 1
ATOM 2754 N N . ILE A 1 339 ? 1.921 -6.082 4.145 1 95.12 339 ILE A N 1
ATOM 2755 C CA . ILE A 1 339 ? 1.824 -4.633 4.02 1 95.12 339 ILE A CA 1
ATOM 2756 C C . ILE A 1 339 ? 0.757 -4.102 4.973 1 95.12 339 ILE A C 1
ATOM 2758 O O . ILE A 1 339 ? 0.914 -3.025 5.555 1 95.12 339 ILE A O 1
ATOM 2762 N N . ILE A 1 340 ? -0.371 -4.84 5.184 1 95.81 340 ILE A N 1
ATOM 2763 C CA . ILE A 1 340 ? -1.458 -4.449 6.074 1 95.81 340 ILE A CA 1
ATOM 2764 C C . ILE A 1 340 ? -0.921 -4.254 7.488 1 95.81 340 ILE A C 1
ATOM 2766 O O . ILE A 1 340 ? -1.152 -3.215 8.109 1 95.81 340 ILE A O 1
ATOM 2770 N N . ALA A 1 341 ? -0.167 -5.273 7.93 1 92.31 341 ALA A N 1
ATOM 2771 C CA . ALA A 1 341 ? 0.377 -5.227 9.281 1 92.31 341 ALA A CA 1
ATOM 2772 C C . ALA A 1 341 ? 1.324 -4.043 9.453 1 92.31 341 ALA A C 1
ATOM 2774 O O . ALA A 1 341 ? 1.268 -3.338 10.469 1 92.31 341 ALA A O 1
ATOM 2775 N N . GLY A 1 342 ? 2.215 -3.83 8.5 1 92.5 342 GLY A N 1
ATOM 2776 C CA . GLY A 1 342 ? 3.152 -2.721 8.547 1 92.5 342 GLY A CA 1
ATOM 2777 C C . GLY A 1 342 ? 2.475 -1.363 8.531 1 92.5 342 GLY A C 1
ATOM 2778 O O . GLY A 1 342 ? 2.834 -0.475 9.305 1 92.5 342 GLY A O 1
ATOM 2779 N N . THR A 1 343 ? 1.49 -1.15 7.699 1 95.75 343 THR A N 1
ATOM 2780 C CA . THR A 1 343 ? 0.752 0.103 7.594 1 95.75 343 THR A CA 1
ATOM 2781 C C . THR A 1 343 ? -0.023 0.385 8.875 1 95.75 343 THR A C 1
ATOM 2783 O O . THR A 1 343 ? -0.101 1.532 9.32 1 95.75 343 THR A O 1
ATOM 2786 N N . ARG A 1 344 ? -0.636 -0.659 9.484 1 95.69 344 ARG A N 1
ATOM 2787 C CA . ARG A 1 344 ? -1.367 -0.514 10.734 1 95.69 344 ARG A CA 1
ATOM 2788 C C . ARG A 1 344 ? -0.458 0.011 11.844 1 95.69 344 ARG A C 1
ATOM 2790 O O . ARG A 1 344 ? -0.846 0.9 12.602 1 95.69 344 ARG A O 1
ATOM 2797 N N . ASN A 1 345 ? 0.748 -0.479 11.922 1 95.12 345 ASN A N 1
ATOM 2798 C CA . ASN A 1 345 ? 1.719 -0.038 12.922 1 95.12 345 ASN A CA 1
ATOM 2799 C C . ASN A 1 345 ? 2.078 1.435 12.742 1 95.12 345 ASN A C 1
ATOM 2801 O O . ASN A 1 345 ? 2.16 2.182 13.719 1 95.12 345 ASN A O 1
ATOM 2805 N N . VAL A 1 346 ? 2.297 1.813 11.516 1 94.81 346 VAL A N 1
ATOM 2806 C CA . VAL A 1 346 ? 2.645 3.193 11.195 1 94.81 346 VAL A CA 1
ATOM 2807 C C . VAL A 1 346 ? 1.507 4.125 11.609 1 94.81 346 VAL A C 1
ATOM 2809 O O . VAL A 1 346 ? 1.742 5.168 12.227 1 94.81 346 VAL A O 1
ATOM 2812 N N . CYS A 1 347 ? 0.261 3.787 11.336 1 95.19 347 CYS A N 1
ATOM 2813 C CA . CYS A 1 347 ? -0.904 4.602 11.656 1 95.19 347 CYS A CA 1
ATOM 2814 C C . CYS A 1 347 ? -1.072 4.746 13.164 1 95.19 347 CYS A C 1
ATOM 2816 O O . CYS A 1 347 ? -1.38 5.832 13.664 1 95.19 347 CYS A O 1
ATOM 2818 N N . GLU A 1 348 ? -0.86 3.654 13.883 1 95.75 348 GLU A N 1
ATOM 2819 C CA . GLU A 1 348 ? -1.005 3.676 15.328 1 95.75 348 GLU A CA 1
ATOM 2820 C C . GLU A 1 348 ? 0.048 4.574 15.977 1 95.75 348 GLU A C 1
ATOM 2822 O O . GLU A 1 348 ? -0.263 5.348 16.891 1 95.75 348 GLU A O 1
ATOM 2827 N N . ARG A 1 349 ? 1.26 4.512 15.539 1 94.44 349 ARG A N 1
ATOM 2828 C CA . ARG A 1 349 ? 2.326 5.352 16.078 1 94.44 349 ARG A CA 1
ATOM 2829 C C . ARG A 1 349 ? 2.055 6.828 15.797 1 94.44 349 ARG A C 1
ATOM 2831 O O . ARG A 1 349 ? 2.236 7.676 16.672 1 94.44 349 ARG A O 1
ATOM 2838 N N . ASN A 1 350 ? 1.62 7.133 14.539 1 95.25 350 ASN A N 1
ATOM 2839 C CA . ASN A 1 350 ? 1.287 8.508 14.18 1 95.25 350 ASN A CA 1
ATOM 2840 C C . ASN A 1 350 ? 0.146 9.055 15.031 1 95.25 350 ASN A C 1
ATOM 2842 O O . ASN A 1 350 ? 0.163 10.219 15.43 1 95.25 350 ASN A O 1
ATOM 2846 N N . GLN A 1 351 ? -0.83 8.164 15.328 1 95.19 351 GLN A N 1
ATOM 2847 C CA . GLN A 1 351 ? -2.004 8.57 16.094 1 95.19 351 GLN A CA 1
ATOM 2848 C C . GLN A 1 351 ? -1.618 8.992 17.516 1 95.19 351 GLN A C 1
ATOM 2850 O O . GLN A 1 351 ? -2.162 9.961 18.047 1 95.19 351 GLN A O 1
ATOM 2855 N N . VAL A 1 352 ? -0.676 8.328 18.094 1 94.44 352 VAL A N 1
ATOM 2856 C CA . VAL A 1 352 ? -0.227 8.625 19.453 1 94.44 352 VAL A CA 1
ATOM 2857 C C . VAL A 1 352 ? 0.407 10.008 19.5 1 94.44 352 VAL A C 1
ATOM 2859 O O . VAL A 1 352 ? 0.102 10.812 20.391 1 94.44 352 VAL A O 1
ATOM 2862 N N . TYR A 1 353 ? 1.252 10.367 18.531 1 93.25 353 TYR A N 1
ATOM 2863 C CA . TYR A 1 353 ? 1.91 11.664 18.469 1 93.25 353 TYR A CA 1
ATOM 2864 C C . TYR A 1 353 ? 0.895 12.781 18.266 1 93.25 353 TYR A C 1
ATOM 2866 O O . TYR A 1 353 ? 0.994 13.844 18.875 1 93.25 353 TYR A O 1
ATOM 2874 N N . LEU A 1 354 ? -0.107 12.508 17.438 1 94.88 354 LEU A N 1
ATOM 2875 C CA . LEU A 1 354 ? -1.094 13.531 17.109 1 94.88 354 LEU A CA 1
ATOM 2876 C C . LEU A 1 354 ? -2.014 13.805 18.297 1 94.88 354 LEU A C 1
ATOM 2878 O O . LEU A 1 354 ? -2.492 14.93 18.469 1 94.88 354 LEU A O 1
ATOM 2882 N N . GLU A 1 355 ? -2.225 12.805 19.125 1 94.19 355 GLU A N 1
ATOM 2883 C CA . GLU A 1 355 ? -3.082 12.953 20.297 1 94.19 355 GLU A CA 1
ATOM 2884 C C . GLU A 1 355 ? -2.4 13.797 21.375 1 94.19 355 GLU A C 1
ATOM 2886 O O . GLU A 1 355 ? -3.07 14.422 22.203 1 94.19 355 GLU A O 1
ATOM 2891 N N . THR A 1 356 ? -1.086 13.859 21.312 1 94.81 356 THR A N 1
ATOM 2892 C CA . THR A 1 356 ? -0.339 14.641 22.297 1 94.81 356 THR A CA 1
ATOM 2893 C C . THR A 1 356 ? -0.382 16.125 21.969 1 94.81 356 THR A C 1
ATOM 2895 O O . THR A 1 356 ? -0.115 16.969 22.812 1 94.81 356 THR A O 1
ATOM 2898 N N . LEU A 1 357 ? -0.753 16.453 20.734 1 95.81 357 LEU A N 1
ATOM 2899 C CA . LEU A 1 357 ? -0.711 17.844 20.281 1 95.81 357 LEU A CA 1
ATOM 2900 C C . LEU A 1 357 ? -1.986 18.578 20.672 1 95.81 357 LEU A C 1
ATOM 2902 O O . LEU A 1 357 ? -3.08 18.219 20.234 1 95.81 357 LEU A O 1
ATOM 2906 N N . SER A 1 358 ? -1.872 19.484 21.547 1 96 358 SER A N 1
ATOM 2907 C CA . SER A 1 358 ? -2.938 20.406 21.906 1 96 358 SER A CA 1
ATOM 2908 C C . SER A 1 358 ? -2.557 21.844 21.578 1 96 358 SER A C 1
ATOM 2910 O O . SER A 1 358 ? -1.65 22.422 22.188 1 96 358 SER A O 1
ATOM 2912 N N . PRO A 1 359 ? -3.27 22.5 20.641 1 95 359 PRO A N 1
ATOM 2913 C CA . PRO A 1 359 ? -2.932 23.875 20.234 1 95 359 PRO A CA 1
ATOM 2914 C C . PRO A 1 359 ? -2.916 24.828 21.422 1 95 359 PRO A C 1
ATOM 2916 O O . PRO A 1 359 ? -2.012 25.672 21.531 1 95 359 PRO A O 1
ATOM 2919 N N . ALA A 1 360 ? -3.84 24.641 22.359 1 93.62 360 ALA A N 1
ATOM 2920 C CA . ALA A 1 360 ? -3.924 25.516 23.516 1 93.62 360 ALA A CA 1
ATOM 2921 C C . ALA A 1 360 ? -2.699 25.359 24.406 1 93.62 360 ALA A C 1
ATOM 2923 O O . ALA A 1 360 ? -2.133 26.359 24.875 1 93.62 360 ALA A O 1
ATOM 2924 N N . LYS A 1 361 ? -2.285 24.172 24.641 1 94.38 361 LYS A N 1
ATOM 2925 C CA . LYS A 1 361 ? -1.119 23.891 25.469 1 94.38 361 LYS A CA 1
ATOM 2926 C C . LYS A 1 361 ? 0.16 24.406 24.812 1 94.38 361 LYS A C 1
ATOM 2928 O O . LYS A 1 361 ? 1.058 24.906 25.5 1 94.38 361 LYS A O 1
ATOM 2933 N N . GLU A 1 362 ? 0.215 24.281 23.5 1 95.06 362 GLU A N 1
ATOM 2934 C CA . GLU A 1 362 ? 1.405 24.734 22.781 1 95.06 362 GLU A CA 1
ATOM 2935 C C . GLU A 1 362 ? 1.54 26.25 22.812 1 95.06 362 GLU A C 1
ATOM 2937 O O . GLU A 1 362 ? 2.652 26.781 22.875 1 95.06 362 GLU A O 1
ATOM 2942 N N . ILE A 1 363 ? 0.422 26.938 22.719 1 95.12 363 ILE A N 1
ATOM 2943 C CA . ILE A 1 363 ? 0.443 28.391 22.812 1 95.12 363 ILE A CA 1
ATOM 2944 C C . ILE A 1 363 ? 0.935 28.812 24.188 1 95.12 363 ILE A C 1
ATOM 2946 O O . ILE A 1 363 ? 1.745 29.734 24.312 1 95.12 363 ILE A O 1
ATOM 2950 N N . GLU A 1 364 ? 0.473 28.156 25.234 1 92.94 364 GLU A N 1
ATOM 2951 C CA . GLU A 1 364 ? 0.906 28.453 26.594 1 92.94 364 GLU A CA 1
ATOM 2952 C C . GLU A 1 364 ? 2.406 28.219 26.766 1 92.94 364 GLU A C 1
ATOM 2954 O O . GLU A 1 364 ? 3.096 29.031 27.391 1 92.94 364 GLU A O 1
ATOM 2959 N N . ILE A 1 365 ? 2.887 27.172 26.188 1 94.12 365 ILE A N 1
ATOM 2960 C CA . ILE A 1 365 ? 4.309 26.859 26.25 1 94.12 365 ILE A CA 1
ATOM 2961 C C . ILE A 1 365 ? 5.109 27.938 25.516 1 94.12 365 ILE A C 1
ATOM 2963 O O . ILE A 1 365 ? 6.168 28.359 26 1 94.12 365 ILE A O 1
ATOM 2967 N N . MET A 1 366 ? 4.582 28.344 24.391 1 93.69 366 MET A N 1
ATOM 2968 C CA . MET A 1 366 ? 5.258 29.391 23.625 1 93.69 366 MET A CA 1
ATOM 2969 C C . MET A 1 366 ? 5.34 30.672 24.438 1 93.69 366 MET A C 1
ATOM 2971 O O . MET A 1 366 ? 6.387 31.328 24.469 1 93.69 366 MET A O 1
ATOM 2975 N N . ILE A 1 367 ? 4.199 31.078 25.062 1 92.94 367 ILE A N 1
ATOM 2976 C CA . ILE A 1 367 ? 4.156 32.312 25.844 1 92.94 367 ILE A CA 1
ATOM 2977 C C . ILE A 1 367 ? 5.141 32.219 27.016 1 92.94 367 ILE A C 1
ATOM 2979 O O . ILE A 1 367 ? 5.926 33.125 27.25 1 92.94 367 ILE A O 1
ATOM 2983 N N . GLU A 1 368 ? 5.23 31.094 27.672 1 88.12 368 GLU A N 1
ATOM 2984 C CA . GLU A 1 368 ? 6.113 30.906 28.828 1 88.12 368 GLU A CA 1
ATOM 2985 C C . GLU A 1 368 ? 7.582 30.938 28.406 1 88.12 368 GLU A C 1
ATOM 2987 O O . GLU A 1 368 ? 8.43 31.453 29.141 1 88.12 368 GLU A O 1
ATOM 2992 N N . SER A 1 369 ? 7.828 30.469 27.234 1 90.12 369 SER A N 1
ATOM 2993 C CA . SER A 1 369 ? 9.219 30.312 26.812 1 90.12 369 SER A CA 1
ATOM 2994 C C . SER A 1 369 ? 9.727 31.562 26.125 1 90.12 369 SER A C 1
ATOM 2996 O O . SER A 1 369 ? 10.922 31.875 26.203 1 90.12 369 SER A O 1
ATOM 2998 N N . GLN A 1 370 ? 8.789 32.281 25.438 1 90.94 370 GLN A N 1
ATOM 2999 C CA . GLN A 1 370 ? 9.289 33.344 24.578 1 90.94 370 GLN A CA 1
ATOM 3000 C C . GLN A 1 370 ? 8.758 34.719 25.016 1 90.94 370 GLN A C 1
ATOM 3002 O O . GLN A 1 370 ? 8.945 35.719 24.312 1 90.94 370 GLN A O 1
ATOM 3007 N N . ARG A 1 371 ? 8.039 34.812 26.109 1 89.12 371 ARG A N 1
ATOM 3008 C CA . ARG A 1 371 ? 7.477 36.062 26.547 1 89.12 371 ARG A CA 1
ATOM 3009 C C . ARG A 1 371 ? 8.57 37.125 26.719 1 89.12 371 ARG A C 1
ATOM 3011 O O . ARG A 1 371 ? 9.695 36.812 27.094 1 89.12 371 ARG A O 1
ATOM 3018 N N . THR A 1 372 ? 8.305 38.281 26.344 1 89.19 372 THR A N 1
ATOM 3019 C CA . THR A 1 372 ? 9.281 39.375 26.375 1 89.19 372 THR A CA 1
ATOM 3020 C C . THR A 1 372 ? 8.977 40.344 27.5 1 89.19 372 THR A C 1
ATOM 3022 O O . THR A 1 372 ? 9.875 41.062 27.984 1 89.19 372 THR A O 1
ATOM 3025 N N . GLY A 1 373 ? 7.73 40.531 27.875 1 82.75 373 GLY A N 1
ATOM 3026 C CA . GLY A 1 373 ? 7.402 41.438 28.969 1 82.75 373 GLY A CA 1
ATOM 3027 C C . GLY A 1 373 ? 5.945 41.875 28.969 1 82.75 373 GLY A C 1
ATOM 3028 O O . GLY A 1 373 ? 5.207 41.594 28.031 1 82.75 373 GLY A O 1
ATOM 3029 N N . ASN A 1 374 ? 5.582 42.594 30.078 1 80.69 374 ASN A N 1
ATOM 3030 C CA . ASN A 1 374 ? 4.211 43.062 30.219 1 80.69 374 ASN A CA 1
ATOM 3031 C C . ASN A 1 374 ? 4.168 44.594 30.438 1 80.69 374 ASN A C 1
ATOM 3033 O O . ASN A 1 374 ? 3.125 45.125 30.797 1 80.69 374 ASN A O 1
ATOM 3037 N N . VAL A 1 375 ? 5.297 45.219 30.156 1 79.69 375 VAL A N 1
ATOM 3038 C CA . VAL A 1 375 ? 5.375 46.656 30.406 1 79.69 375 VAL A CA 1
ATOM 3039 C C . VAL A 1 375 ? 4.852 47.406 29.188 1 79.69 375 VAL A C 1
ATOM 3041 O O . VAL A 1 375 ? 5.254 47.125 28.062 1 79.69 375 VAL A O 1
ATOM 3044 N N . ARG A 1 376 ? 3.934 48.344 29.547 1 82.44 376 ARG A N 1
ATOM 3045 C CA . ARG A 1 376 ? 3.363 49.156 28.469 1 82.44 376 ARG A CA 1
ATOM 3046 C C . ARG A 1 376 ? 4.18 50.438 28.25 1 82.44 376 ARG A C 1
ATOM 3048 O O . ARG A 1 376 ? 5.125 50.719 29 1 82.44 376 ARG A O 1
ATOM 3055 N N . LEU A 1 377 ? 3.848 51.094 27.156 1 86.5 377 LEU A N 1
ATOM 3056 C CA . LEU A 1 377 ? 4.504 52.375 26.859 1 86.5 377 LEU A CA 1
ATOM 3057 C C . LEU A 1 377 ? 4.066 53.438 27.859 1 86.5 377 LEU A C 1
ATOM 3059 O O . LEU A 1 377 ? 2.869 53.656 28.062 1 86.5 377 LEU A O 1
ATOM 3063 N N . PRO A 1 378 ? 5.008 54.031 28.484 1 87.25 378 PRO A N 1
ATOM 3064 C CA . PRO A 1 378 ? 4.621 55.062 29.438 1 87.25 378 PRO A CA 1
ATOM 3065 C C . PRO A 1 378 ? 3.945 56.281 28.781 1 87.25 378 PRO A C 1
ATOM 3067 O O . PRO A 1 378 ? 4.359 56.688 27.703 1 87.25 378 PRO A O 1
ATOM 3070 N N . PRO A 1 379 ? 2.947 56.812 29.359 1 91.81 379 PRO A N 1
ATOM 3071 C CA . PRO A 1 379 ? 2.268 58 28.781 1 91.81 379 PRO A CA 1
ATOM 3072 C C . PRO A 1 379 ? 3.098 59.25 28.891 1 91.81 379 PRO A C 1
ATOM 3074 O O . PRO A 1 379 ? 3.988 59.344 29.734 1 91.81 379 PRO A O 1
ATOM 3077 N N . ALA A 1 380 ? 2.824 60.125 27.984 1 92.69 380 ALA A N 1
ATOM 3078 C CA . ALA A 1 380 ? 3.369 61.469 28.062 1 92.69 380 ALA A CA 1
ATOM 3079 C C . ALA A 1 380 ? 2.479 62.375 28.922 1 92.69 380 ALA A C 1
ATOM 3081 O O . ALA A 1 380 ? 1.289 62.531 28.641 1 92.69 380 ALA A O 1
ATOM 3082 N N . VAL A 1 381 ? 3.018 62.875 30 1 91.31 381 VAL A N 1
ATOM 3083 C CA . VAL A 1 381 ? 2.211 63.625 30.953 1 91.31 381 VAL A CA 1
ATOM 3084 C C . VAL A 1 381 ? 2.684 65.062 30.984 1 91.31 381 VAL A C 1
ATOM 3086 O O . VAL A 1 381 ? 3.887 65.375 31.047 1 91.31 381 VAL A O 1
ATOM 3089 N N . TYR A 1 382 ? 1.739 66 30.891 1 91.44 382 TYR A N 1
ATOM 3090 C CA . TYR A 1 382 ? 2.027 67.438 31.031 1 91.44 382 TYR A CA 1
ATOM 3091 C C . TYR A 1 382 ? 2.195 67.812 32.5 1 91.44 382 TYR A C 1
ATOM 3093 O O . TYR A 1 382 ? 1.37 67.438 33.344 1 91.44 382 TYR A O 1
ATOM 3101 N N . HIS A 1 383 ? 3.238 68.438 32.844 1 87.44 383 HIS A N 1
ATOM 3102 C CA . HIS A 1 383 ? 3.512 68.938 34.156 1 87.44 383 HIS A CA 1
ATOM 3103 C C . HIS A 1 383 ? 3.594 70.5 34.188 1 87.44 383 HIS A C 1
ATOM 3105 O O . HIS A 1 383 ? 4.512 71.062 33.594 1 87.44 383 HIS A O 1
ATOM 3111 N N . ASN A 1 384 ? 2.658 71 34.906 1 87 384 ASN A N 1
ATOM 3112 C CA . ASN A 1 384 ? 2.689 72.438 35.031 1 87 384 ASN A CA 1
ATOM 3113 C C . ASN A 1 384 ? 3.801 72.875 35.969 1 87 384 ASN A C 1
ATOM 3115 O O . ASN A 1 384 ? 3.963 72.312 37.062 1 87 384 ASN A O 1
ATOM 3119 N N . TYR A 1 385 ? 4.449 73.875 35.594 1 88 385 TYR A N 1
ATOM 3120 C CA . TYR A 1 385 ? 5.586 74.375 36.344 1 88 385 TYR A CA 1
ATOM 3121 C C . TYR A 1 385 ? 5.148 74.938 37.719 1 88 385 TYR A C 1
ATOM 3123 O O . TYR A 1 385 ? 5.867 74.812 38.688 1 88 385 TYR A O 1
ATOM 3131 N N . TYR A 1 386 ? 4 75.5 37.812 1 83.19 386 TYR A N 1
ATOM 3132 C CA . TYR A 1 386 ? 3.543 76.188 39.031 1 83.19 386 TYR A CA 1
ATOM 3133 C C . TYR A 1 386 ? 2.654 75.25 39.875 1 83.19 386 TYR A C 1
ATOM 3135 O O . TYR A 1 386 ? 2.205 75.625 40.938 1 83.19 386 TYR A O 1
ATOM 3143 N N . GLY A 1 387 ? 2.609 73.875 39.594 1 71.5 387 GLY A N 1
ATOM 3144 C CA . GLY A 1 387 ? 1.953 72.812 40.344 1 71.5 387 GLY A CA 1
ATOM 3145 C C . GLY A 1 387 ? 0.441 72.875 40.25 1 71.5 387 GLY A C 1
ATOM 3146 O O . GLY A 1 387 ? -0.233 71.875 40.531 1 71.5 387 GLY A O 1
ATOM 3147 N N . ASN A 1 388 ? -0.343 74 40.219 1 58.31 388 ASN A N 1
ATOM 3148 C CA . ASN A 1 388 ? -1.764 74.125 40.531 1 58.31 388 ASN A CA 1
ATOM 3149 C C . ASN A 1 388 ? -2.619 74.062 39.25 1 58.31 388 ASN A C 1
ATOM 3151 O O . ASN A 1 388 ? -3.123 75.062 38.781 1 58.31 388 ASN A O 1
ATOM 3155 N N . SER A 1 389 ? -2.414 73.25 38.469 1 56.19 389 SER A N 1
ATOM 3156 C CA . SER A 1 389 ? -3.398 73.562 37.406 1 56.19 389 SER A CA 1
ATOM 3157 C C . SER A 1 389 ? -4.551 72.562 37.469 1 56.19 389 SER A C 1
ATOM 3159 O O . SER A 1 389 ? -4.352 71.375 37.844 1 56.19 389 SER A O 1
ATOM 3161 N N . TYR A 1 390 ? -5.82 73 37.719 1 48.53 390 TYR A N 1
ATOM 3162 C CA . TYR A 1 390 ? -7.109 72.312 37.656 1 48.53 390 TYR A CA 1
ATOM 3163 C C . TYR A 1 390 ? -7.156 71.375 36.5 1 48.53 390 TYR A C 1
ATOM 3165 O O . TYR A 1 390 ? -7.918 70.375 36.531 1 48.53 390 TYR A O 1
ATOM 3173 N N . ARG A 1 391 ? -6.375 71.562 35.531 1 60.97 391 ARG A N 1
ATOM 3174 C CA . ARG A 1 391 ? -6.5 70.75 34.312 1 60.97 391 ARG A CA 1
ATOM 3175 C C . ARG A 1 391 ? -5.441 69.625 34.281 1 60.97 391 ARG A C 1
ATOM 3177 O O . ARG A 1 391 ? -5.051 69.188 33.188 1 60.97 391 ARG A O 1
ATOM 3184 N N . ASP A 1 392 ? -5.223 69.188 35.438 1 72.44 392 ASP A N 1
ATOM 3185 C CA . ASP A 1 392 ? -4.094 68.25 35.531 1 72.44 392 ASP A CA 1
ATOM 3186 C C . ASP A 1 392 ? -4.469 66.875 35.062 1 72.44 392 ASP A C 1
ATOM 3188 O O . ASP A 1 392 ? -5.594 66.375 35.281 1 72.44 392 ASP A O 1
ATOM 3192 N N . PRO A 1 393 ? -3.6 66.25 34.281 1 82.19 393 PRO A N 1
ATOM 3193 C CA . PRO A 1 393 ? -3.814 64.875 33.781 1 82.19 393 PRO A CA 1
ATOM 3194 C C . PRO A 1 393 ? -4.023 63.906 34.906 1 82.19 393 PRO A C 1
ATOM 3196 O O . PRO A 1 393 ? -3.57 64.125 36.031 1 82.19 393 PRO A O 1
ATOM 3199 N N . VAL A 1 394 ? -4.84 62.938 34.625 1 87.94 394 VAL A N 1
ATOM 3200 C CA . VAL A 1 394 ? -5.164 61.906 35.625 1 87.94 394 VAL A CA 1
ATOM 3201 C C . VAL A 1 394 ? -4.309 60.656 35.375 1 87.94 394 VAL A C 1
ATOM 3203 O O . VAL A 1 394 ? -3.75 60.094 36.312 1 87.94 394 VAL A O 1
ATOM 3206 N N . PHE A 1 395 ? -4.16 60.312 34.094 1 92.06 395 PHE A N 1
ATOM 3207 C CA . PHE A 1 395 ? -3.402 59.125 33.781 1 92.06 395 PHE A CA 1
ATOM 3208 C C . PHE A 1 395 ? -1.906 59.406 33.75 1 92.06 395 PHE A C 1
ATOM 3210 O O . PHE A 1 395 ? -1.48 60.469 33.344 1 92.06 395 PHE A O 1
ATOM 3217 N N . GLY A 1 396 ? -1.139 58.5 34.219 1 91.06 396 GLY A N 1
ATOM 3218 C CA . GLY A 1 396 ? 0.311 58.625 34.188 1 91.06 396 GLY A CA 1
ATOM 3219 C C . GLY A 1 396 ? 0.871 59.375 35.375 1 91.06 396 GLY A C 1
ATOM 3220 O O . GLY A 1 396 ? 2.078 59.625 35.469 1 91.06 396 GLY A O 1
ATOM 3221 N N . VAL A 1 397 ? 0.042 59.75 36.219 1 91.25 397 VAL A N 1
ATOM 3222 C CA . VAL A 1 397 ? 0.463 60.5 37.406 1 91.25 397 VAL A CA 1
ATOM 3223 C C . VAL A 1 397 ? 0.58 59.562 38.594 1 91.25 397 VAL A C 1
ATOM 3225 O O . VAL A 1 397 ? -0.258 58.656 38.781 1 91.25 397 VAL A O 1
ATOM 3228 N N . SER A 1 398 ? 1.642 59.688 39.344 1 91.94 398 SER A N 1
ATOM 3229 C CA . SER A 1 398 ? 1.833 58.812 40.5 1 91.94 398 SER A CA 1
ATOM 3230 C C . SER A 1 398 ? 0.75 59.031 41.531 1 91.94 398 SER A C 1
ATOM 3232 O O . SER A 1 398 ? 0.186 60.125 41.656 1 91.94 398 SER A O 1
ATOM 3234 N N . LEU A 1 399 ? 0.47 58.031 42.312 1 93.94 399 LEU A N 1
ATOM 3235 C CA . LEU A 1 399 ? -0.537 58.125 43.344 1 93.94 399 LEU A CA 1
ATOM 3236 C C . LEU A 1 399 ? -0.149 59.188 44.375 1 93.94 399 LEU A C 1
ATOM 3238 O O . LEU A 1 399 ? -1.012 59.875 44.906 1 93.94 399 LEU A O 1
ATOM 3242 N N . GLU A 1 400 ? 1.11 59.281 44.625 1 91.69 400 GLU A N 1
ATOM 3243 C CA . GLU A 1 400 ? 1.605 60.25 45.594 1 91.69 400 GLU A CA 1
ATOM 3244 C C . GLU A 1 400 ? 1.413 61.688 45.062 1 91.69 400 GLU A C 1
ATOM 3246 O O . GLU A 1 400 ? 0.966 62.562 45.812 1 91.69 400 GLU A O 1
ATOM 3251 N N . ASP A 1 401 ? 1.746 61.812 43.875 1 87.88 401 ASP A N 1
ATOM 3252 C CA . ASP A 1 401 ? 1.58 63.125 43.25 1 87.88 401 ASP A CA 1
ATOM 3253 C C . ASP A 1 401 ? 0.105 63.531 43.188 1 87.88 401 ASP A C 1
ATOM 3255 O O . ASP A 1 401 ? -0.249 64.688 43.344 1 87.88 401 ASP A O 1
ATOM 3259 N N . TYR A 1 402 ? -0.694 62.594 42.844 1 89.12 402 TYR A N 1
ATOM 3260 C CA . TYR A 1 402 ? -2.131 62.844 42.781 1 89.12 402 TYR A CA 1
ATOM 3261 C C . TYR A 1 402 ? -2.668 63.25 44.156 1 89.12 402 TYR A C 1
ATOM 3263 O O . TYR A 1 402 ? -3.438 64.188 44.281 1 89.12 402 TYR A O 1
ATOM 3271 N N . ALA A 1 403 ? -2.279 62.531 45.156 1 88.5 403 ALA A N 1
ATOM 3272 C CA . ALA A 1 403 ? -2.725 62.812 46.5 1 88.5 403 ALA A CA 1
ATOM 3273 C C . ALA A 1 403 ? -2.232 64.188 46.969 1 88.5 403 ALA A C 1
ATOM 3275 O O . ALA A 1 403 ? -2.947 64.938 47.656 1 88.5 403 ALA A O 1
ATOM 3276 N N . ALA A 1 404 ? -1.045 64.5 46.625 1 84.06 404 ALA A N 1
ATOM 3277 C CA . ALA A 1 404 ? -0.463 65.812 47.031 1 84.06 404 ALA A CA 1
ATOM 3278 C C . ALA A 1 404 ? -1.176 66.938 46.312 1 84.06 404 ALA A C 1
ATOM 3280 O O . ALA A 1 404 ? -1.384 68 46.938 1 84.06 404 ALA A O 1
ATOM 3281 N N . SER A 1 405 ? -1.517 66.688 45.188 1 80.38 405 SER A N 1
ATOM 3282 C CA . SER A 1 405 ? -2.098 67.812 44.375 1 80.38 405 SER A CA 1
ATOM 3283 C C . SER A 1 405 ? -3.59 67.938 44.656 1 80.38 405 SER A C 1
ATOM 3285 O O . SER A 1 405 ? -4.113 69.062 44.688 1 80.38 405 SER A O 1
ATOM 3287 N N . ARG A 1 406 ? -4.238 66.812 44.875 1 80.62 406 ARG A N 1
ATOM 3288 C CA . ARG A 1 406 ? -5.695 66.875 44.969 1 80.62 406 ARG A CA 1
ATOM 3289 C C . ARG A 1 406 ? -6.164 66.688 46.406 1 80.62 406 ARG A C 1
ATOM 3291 O O . ARG A 1 406 ? -7.332 66.938 46.719 1 80.62 406 ARG A O 1
ATOM 3298 N N . GLY A 1 407 ? -5.309 66.25 47.219 1 80.25 407 GLY A N 1
ATOM 3299 C CA . GLY A 1 407 ? -5.621 66.125 48.625 1 80.25 407 GLY A CA 1
ATOM 3300 C C . GLY A 1 407 ? -6.457 64.875 48.938 1 80.25 407 GLY A C 1
ATOM 3301 O O . GLY A 1 407 ? -7.203 64.875 49.906 1 80.25 407 GLY A O 1
ATOM 3302 N N . ARG A 1 408 ? -6.48 64 48 1 86.81 408 ARG A N 1
ATOM 3303 C CA . ARG A 1 408 ? -7.215 62.75 48.188 1 86.81 408 ARG A CA 1
ATOM 3304 C C . ARG A 1 408 ? -6.266 61.562 48.188 1 86.81 408 ARG A C 1
ATOM 3306 O O . ARG A 1 408 ? -5.324 61.5 47.406 1 86.81 408 ARG A O 1
ATOM 3313 N N . LYS A 1 409 ? -6.555 60.656 49.031 1 90 409 LYS A N 1
ATOM 3314 C CA . LYS A 1 409 ? -5.688 59.5 49.188 1 90 409 LYS A CA 1
ATOM 3315 C C . LYS A 1 409 ? -5.914 58.5 48.062 1 90 409 LYS A C 1
ATOM 3317 O O . LYS A 1 409 ? -4.98 57.812 47.625 1 90 409 LYS A O 1
ATOM 3322 N N . VAL A 1 410 ? -7.215 58.438 47.688 1 94.19 410 VAL A N 1
ATOM 3323 C CA . VAL A 1 410 ? -7.547 57.531 46.562 1 94.19 410 VAL A CA 1
ATOM 3324 C C . VAL A 1 410 ? -8.008 58.344 45.375 1 94.19 410 VAL A C 1
ATOM 3326 O O . VAL A 1 410 ? -8.867 59.219 45.5 1 94.19 410 VAL A O 1
ATOM 3329 N N . PRO A 1 411 ? -7.457 58 44.219 1 92.25 411 PRO A N 1
ATOM 3330 C CA . PRO A 1 411 ? -7.891 58.75 43.031 1 92.25 411 PRO A CA 1
ATOM 3331 C C . PRO A 1 411 ? -9.391 58.594 42.781 1 92.25 411 PRO A C 1
ATOM 3333 O O . PRO A 1 411 ? -9.93 57.5 42.844 1 92.25 411 PRO A O 1
ATOM 3336 N N . LEU A 1 412 ? -10 59.656 42.406 1 90.62 412 LEU A N 1
ATOM 3337 C CA . LEU A 1 412 ? -11.438 59.688 42.188 1 90.62 412 LEU A CA 1
ATOM 3338 C C . LEU A 1 412 ? -11.82 58.75 41.031 1 90.62 412 LEU A C 1
ATOM 3340 O O . LEU A 1 412 ? -12.906 58.188 41.031 1 90.62 412 LEU A O 1
ATOM 3344 N N . LEU A 1 413 ? -10.984 58.656 40.094 1 92.12 413 LEU A N 1
ATOM 3345 C CA . LEU A 1 413 ? -11.25 57.812 38.969 1 92.12 413 LEU A CA 1
ATOM 3346 C C . LEU A 1 413 ? -11.453 56.344 39.406 1 92.12 413 LEU A C 1
ATOM 3348 O O . LEU A 1 413 ? -12.359 55.688 38.906 1 92.12 413 LEU A O 1
ATOM 3352 N N . VAL A 1 414 ? -10.656 55.875 40.281 1 94.94 414 VAL A N 1
ATOM 3353 C CA . VAL A 1 414 ? -10.727 54.5 40.781 1 94.94 414 VAL A CA 1
ATOM 3354 C C . VAL A 1 414 ? -12.031 54.281 41.531 1 94.94 414 VAL A C 1
ATOM 3356 O O . VAL A 1 414 ? -12.734 53.312 41.312 1 94.94 414 VAL A O 1
ATOM 3359 N N . LYS A 1 415 ? -12.336 55.156 42.406 1 93.88 415 LYS A N 1
ATOM 3360 C CA . LYS A 1 415 ? -13.555 55.062 43.188 1 93.88 415 LYS A CA 1
ATOM 3361 C C . LYS A 1 415 ? -14.797 55.094 42.312 1 93.88 415 LYS A C 1
ATOM 3363 O O . LYS A 1 415 ? -15.711 54.281 42.5 1 93.88 415 LYS A O 1
ATOM 3368 N N . LYS A 1 416 ? -14.758 56 41.375 1 93.56 416 LYS A N 1
ATOM 3369 C CA . LYS A 1 416 ? -15.922 56.156 40.5 1 93.56 416 LYS A CA 1
ATOM 3370 C C . LYS A 1 416 ? -16.094 54.938 39.594 1 93.56 416 LYS A C 1
ATOM 3372 O O . LYS A 1 416 ? -17.219 54.5 39.344 1 93.56 416 LYS A O 1
ATOM 3377 N N . CYS A 1 417 ? -15.016 54.469 39.062 1 94.38 417 CYS A N 1
ATOM 3378 C CA . CYS A 1 417 ? -15.086 53.281 38.219 1 94.38 417 CYS A CA 1
ATOM 3379 C C . CYS A 1 417 ? -15.625 52.094 39 1 94.38 417 CYS A C 1
ATOM 3381 O O . CYS A 1 417 ? -16.5 51.375 38.5 1 94.38 417 CYS A O 1
ATOM 3383 N N . LEU A 1 418 ? -15.109 51.844 40.188 1 95.19 418 LEU A N 1
ATOM 3384 C CA . LEU A 1 418 ? -15.547 50.688 41 1 95.19 418 LEU A CA 1
ATOM 3385 C C . LEU A 1 418 ? -17.016 50.844 41.375 1 95.19 418 LEU A C 1
ATOM 3387 O O . LEU A 1 418 ? -17.766 49.844 41.344 1 95.19 418 LEU A O 1
ATOM 3391 N N . ARG A 1 419 ? -17.406 51.969 41.688 1 93.69 419 ARG A N 1
ATOM 3392 C CA . ARG A 1 419 ? -18.812 52.219 42 1 93.69 419 ARG A CA 1
ATOM 3393 C C . ARG A 1 419 ? -19.688 52 40.781 1 93.69 419 ARG A C 1
ATOM 3395 O O . ARG A 1 419 ? -20.766 51.406 40.906 1 93.69 419 ARG A O 1
ATOM 3402 N N . ALA A 1 420 ? -19.266 52.5 39.719 1 93.62 420 ALA A N 1
ATOM 3403 C CA . ALA A 1 420 ? -20.016 52.312 38.5 1 93.62 420 ALA A CA 1
ATOM 3404 C C . ALA A 1 420 ? -20.156 50.812 38.156 1 93.62 420 ALA A C 1
ATOM 3406 O O . ALA A 1 420 ? -21.219 50.375 37.688 1 93.62 420 ALA A O 1
ATOM 3407 N N . ILE A 1 421 ? -19.125 50.062 38.344 1 93.31 421 ILE A N 1
ATOM 3408 C CA . ILE A 1 421 ? -19.141 48.625 38.062 1 93.31 421 ILE A CA 1
ATOM 3409 C C . ILE A 1 421 ? -20.141 47.938 39 1 93.31 421 ILE A C 1
ATOM 3411 O O . ILE A 1 421 ? -20.891 47.062 38.562 1 93.31 421 ILE A O 1
ATOM 3415 N N . GLU A 1 422 ? -20.172 48.344 40.25 1 89.69 422 GLU A N 1
ATOM 3416 C CA . GLU A 1 422 ? -21.094 47.781 41.219 1 89.69 422 GLU A CA 1
ATOM 3417 C C . GLU A 1 422 ? -22.531 48.125 40.875 1 89.69 422 GLU A C 1
ATOM 3419 O O . GLU A 1 422 ? -23.422 47.281 41.031 1 89.69 422 GLU A O 1
ATOM 3424 N N . ASP A 1 423 ? -22.672 49.25 40.406 1 88.06 423 ASP A N 1
ATOM 3425 C CA . ASP A 1 423 ? -24.031 49.719 40.094 1 88.06 423 ASP A CA 1
ATOM 3426 C C . ASP A 1 423 ? -24.562 49.031 38.844 1 88.06 423 ASP A C 1
ATOM 3428 O O . ASP A 1 423 ? -25.766 48.812 38.719 1 88.06 423 ASP A O 1
ATOM 3432 N N . THR A 1 424 ? -23.734 48.719 37.969 1 83.31 424 THR A N 1
ATOM 3433 C CA . THR A 1 424 ? -24.156 48.156 36.688 1 83.31 424 THR A CA 1
ATOM 3434 C C . THR A 1 424 ? -24.219 46.625 36.781 1 83.31 424 THR A C 1
ATOM 3436 O O . THR A 1 424 ? -24.562 45.969 35.812 1 83.31 424 THR A O 1
ATOM 3439 N N . ARG A 1 425 ? -23.859 46.062 37.844 1 81.19 425 ARG A N 1
ATOM 3440 C CA . ARG A 1 425 ? -23.766 44.625 37.969 1 81.19 425 ARG A CA 1
ATOM 3441 C C . ARG A 1 425 ? -25.094 43.969 37.625 1 81.19 425 ARG A C 1
ATOM 3443 O O . ARG A 1 425 ? -25.125 42.969 36.906 1 81.19 425 ARG A O 1
ATOM 3450 N N . GLN A 1 426 ? -26.125 44.5 38.219 1 73.88 426 GLN A N 1
ATOM 3451 C CA . GLN A 1 426 ? -27.453 43.906 37.938 1 73.88 426 GLN A CA 1
ATOM 3452 C C . GLN A 1 426 ? -27.85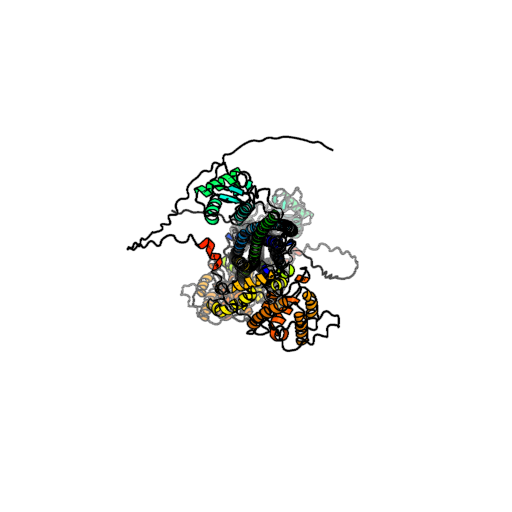9 44.125 36.5 1 73.88 426 GLN A C 1
ATOM 3454 O O . GLN A 1 426 ? -28.406 43.219 35.875 1 73.88 426 GLN A O 1
ATOM 3459 N N . GLY A 1 427 ? -27.438 45.219 35.969 1 71.56 427 GLY A N 1
ATOM 3460 C CA . GLY A 1 427 ? -27.766 45.5 34.562 1 71.56 427 GLY A CA 1
ATOM 3461 C C . GLY A 1 427 ? -26.938 44.719 33.594 1 71.56 427 GLY A C 1
ATOM 3462 O O . GLY A 1 427 ? -27.438 44.312 32.531 1 71.56 427 GLY A O 1
ATOM 3463 N N . ALA A 1 428 ? -25.766 44.5 33.938 1 74.38 428 ALA A N 1
ATOM 3464 C CA . ALA A 1 428 ? -24.875 43.719 33.062 1 74.38 428 ALA A CA 1
ATOM 3465 C C . ALA A 1 428 ? -25.422 42.312 32.875 1 74.38 428 ALA A C 1
ATOM 3467 O O . ALA A 1 428 ? -25.375 41.781 31.766 1 74.38 428 ALA A O 1
ATOM 3468 N N . THR A 1 429 ? -25.922 41.812 33.875 1 73.56 429 THR A N 1
ATOM 3469 C CA . THR A 1 429 ? -26.516 40.469 33.812 1 73.56 429 THR A CA 1
ATOM 3470 C C . THR A 1 429 ? -27.734 40.5 32.875 1 73.56 429 THR A C 1
ATOM 3472 O O . THR A 1 429 ? -27.938 39.562 32.094 1 73.56 429 THR A O 1
ATOM 3475 N N . GLU A 1 430 ? -28.406 41.625 33 1 70.88 430 GLU A N 1
ATOM 3476 C CA . GLU A 1 430 ? -29.625 41.75 32.188 1 70.88 430 GLU A CA 1
ATOM 3477 C C . GLU A 1 430 ? -29.281 41.938 30.734 1 70.88 430 GLU A C 1
ATOM 3479 O O . GLU A 1 430 ? -30.047 41.531 29.844 1 70.88 430 GLU A O 1
ATOM 3484 N N . ARG A 1 431 ? -28.219 42.562 30.438 1 77.31 431 ARG A N 1
ATOM 3485 C CA . ARG A 1 431 ? -27.766 42.844 29.078 1 77.31 431 ARG A CA 1
ATOM 3486 C C . ARG A 1 431 ? -27.062 41.625 28.484 1 77.31 431 ARG A C 1
ATOM 3488 O O . ARG A 1 431 ? -26.578 41.688 27.344 1 77.31 431 ARG A O 1
ATOM 3495 N N . GLY A 1 432 ? -27.031 40.625 29.328 1 76.5 432 GLY A N 1
ATOM 3496 C CA . GLY A 1 432 ? -26.422 39.406 28.812 1 76.5 432 GLY A CA 1
ATOM 3497 C C . GLY A 1 432 ? -24.906 39.375 28.984 1 76.5 432 GLY A C 1
ATOM 3498 O O . GLY A 1 432 ? -24.219 38.594 28.344 1 76.5 432 GLY A O 1
ATOM 3499 N N . GLU A 1 433 ? -24.469 40.375 29.781 1 79.19 433 GLU A N 1
ATOM 3500 C CA . GLU A 1 433 ? -23.031 40.344 30.078 1 79.19 433 GLU A CA 1
ATOM 3501 C C . GLU A 1 433 ? -22.719 39.25 31.109 1 79.19 433 GLU A C 1
ATOM 3503 O O . GLU A 1 433 ? -23.547 38.969 31.969 1 79.19 433 GLU A O 1
ATOM 3508 N N . GLY A 1 434 ? -21.906 38.438 30.984 1 77 434 GLY A N 1
ATOM 3509 C CA . GLY A 1 434 ? -21.516 37.406 31.922 1 77 434 GLY A CA 1
ATOM 3510 C C . GLY A 1 434 ? -21.172 37.938 33.312 1 77 434 GLY A C 1
ATOM 3511 O O . GLY A 1 434 ? -21.266 39.125 33.562 1 77 434 GLY A O 1
ATOM 3512 N N . PRO A 1 435 ? -21.047 37.062 34.188 1 84.06 435 PRO A N 1
ATOM 3513 C CA . PRO A 1 435 ? -20.625 37.469 35.531 1 84.06 435 PRO A CA 1
ATOM 3514 C C . PRO A 1 435 ? -19.391 38.375 35.531 1 84.06 435 PRO A C 1
ATOM 3516 O O . PRO A 1 435 ? -18.516 38.219 34.656 1 84.06 435 PRO A O 1
ATOM 3519 N N . GLU A 1 436 ? -19.312 39.375 36.406 1 86.88 436 GLU A N 1
ATOM 3520 C CA . GLU A 1 436 ? -18.219 40.344 36.469 1 86.88 436 GLU A CA 1
ATOM 3521 C C . GLU A 1 436 ? -16.875 39.656 36.469 1 86.88 436 GLU A C 1
ATOM 3523 O O . GLU A 1 436 ? -15.906 40.156 35.875 1 86.88 436 GLU A O 1
ATOM 3528 N N . VAL A 1 437 ? -16.812 38.5 37.125 1 86.19 437 VAL A N 1
ATOM 3529 C CA . VAL A 1 437 ? -15.547 37.781 37.25 1 86.19 437 VAL A CA 1
ATOM 3530 C C . VAL A 1 437 ? -15.031 37.406 35.844 1 86.19 437 VAL A C 1
ATOM 3532 O O . VAL A 1 437 ? -13.836 37.531 35.594 1 86.19 437 VAL A O 1
ATOM 3535 N N . ASP A 1 438 ? -15.969 37.094 35.031 1 86.25 438 ASP A N 1
ATOM 3536 C CA . ASP A 1 438 ? -15.594 36.719 33.656 1 86.25 438 ASP A CA 1
ATOM 3537 C C . ASP A 1 438 ? -15.172 37.969 32.875 1 86.25 438 ASP A C 1
ATOM 3539 O O . ASP A 1 438 ? -14.297 37.875 32 1 86.25 438 ASP A O 1
ATOM 3543 N N . LEU A 1 439 ? -15.758 39.031 33.125 1 88 439 LEU A N 1
ATOM 3544 C CA . LEU A 1 439 ? -15.445 40.281 32.375 1 88 439 LEU A CA 1
ATOM 3545 C C . LEU A 1 439 ? -14.039 40.75 32.719 1 88 439 LEU A C 1
ATOM 3547 O O . LEU A 1 439 ? -13.367 41.375 31.891 1 88 439 LEU A O 1
ATOM 3551 N N . TRP A 1 440 ? -13.562 40.469 33.938 1 88.56 440 TRP A N 1
ATOM 3552 C CA . TRP A 1 440 ? -12.211 40.844 34.344 1 88.56 440 TRP A CA 1
ATOM 3553 C C . TRP A 1 440 ? -11.18 39.938 33.625 1 88.56 440 TRP A C 1
ATOM 3555 O O . TRP A 1 440 ? -10.039 40.375 33.406 1 88.56 440 TRP A O 1
ATOM 3565 N N . LEU A 1 441 ? -11.664 38.75 33.312 1 85.25 441 LEU A N 1
ATOM 3566 C CA . LEU A 1 441 ? -10.75 37.781 32.75 1 85.25 441 LEU A CA 1
ATOM 3567 C C . LEU A 1 441 ? -10.742 37.875 31.219 1 85.25 441 LEU A C 1
ATOM 3569 O O . LEU A 1 441 ? -9.781 37.469 30.578 1 85.25 441 LEU A O 1
ATOM 3573 N N . GLU A 1 442 ? -11.766 38.5 30.719 1 80.88 442 GLU A N 1
ATOM 3574 C CA . GLU A 1 442 ? -11.883 38.594 29.266 1 80.88 442 GLU A CA 1
ATOM 3575 C C . GLU A 1 442 ? -11.008 39.719 28.734 1 80.88 442 GLU A C 1
ATOM 3577 O O . GLU A 1 442 ? -10.859 40.75 29.375 1 80.88 442 GLU A O 1
ATOM 3582 N N . PRO A 1 443 ? -10.391 39.438 27.625 1 75.44 443 PRO A N 1
ATOM 3583 C CA . PRO A 1 443 ? -9.609 40.5 27 1 75.44 443 PRO A CA 1
ATOM 3584 C C . PRO A 1 443 ? -10.484 41.625 26.453 1 75.44 443 PRO A C 1
ATOM 3586 O O . PRO A 1 443 ? -11.633 41.406 26.062 1 75.44 443 PRO A O 1
ATOM 3589 N N . ASN A 1 444 ? -9.93 42.75 26.578 1 72.31 444 ASN A N 1
ATOM 3590 C CA . ASN A 1 444 ? -10.68 43.875 25.969 1 72.31 444 ASN A CA 1
ATOM 3591 C C . ASN A 1 444 ? -10.695 43.781 24.453 1 72.31 444 ASN A C 1
ATOM 3593 O O . ASN A 1 444 ? -9.633 43.75 23.812 1 72.31 444 ASN A O 1
ATOM 3597 N N . SER A 1 445 ? -11.859 43.656 23.969 1 69.75 445 SER A N 1
ATOM 3598 C CA . SER A 1 445 ? -12.023 43.406 22.531 1 69.75 445 SER A CA 1
ATOM 3599 C C . SER A 1 445 ? -12.047 44.719 21.75 1 69.75 445 SER A C 1
ATOM 3601 O O . SER A 1 445 ? -11.797 44.719 20.547 1 69.75 445 SER A O 1
ATOM 3603 N N . ASN A 1 446 ? -12.219 45.781 22.453 1 82.44 446 ASN A N 1
ATOM 3604 C CA . ASN A 1 446 ? -12.352 47.031 21.719 1 82.44 446 ASN A CA 1
ATOM 3605 C C . ASN A 1 446 ? -11.367 48.094 22.219 1 82.44 446 ASN A C 1
ATOM 3607 O O . ASN A 1 446 ? -11.75 49 22.953 1 82.44 446 ASN A O 1
ATOM 3611 N N . ILE A 1 447 ? -10.195 48.094 21.734 1 84.75 447 ILE A N 1
ATOM 3612 C CA . ILE A 1 447 ? -9.094 48.906 22.234 1 84.75 447 ILE A CA 1
ATOM 3613 C C . ILE A 1 447 ? -9.312 50.344 21.797 1 84.75 447 ILE A C 1
ATOM 3615 O O . ILE A 1 447 ? -9.102 51.281 22.594 1 84.75 447 ILE A O 1
ATOM 3619 N N . PRO A 1 448 ? -9.836 50.531 20.578 1 83.5 448 PRO A N 1
ATOM 3620 C CA . PRO A 1 448 ? -10.062 51.938 20.219 1 83.5 448 PRO A CA 1
ATOM 3621 C C . PRO A 1 448 ? -11.086 52.625 21.109 1 83.5 448 PRO A C 1
ATOM 3623 O O . PRO A 1 448 ? -10.898 53.781 21.484 1 83.5 448 PRO A O 1
ATOM 3626 N N . ALA A 1 449 ? -12.086 51.938 21.422 1 89.06 449 ALA A N 1
ATOM 3627 C CA . ALA A 1 449 ? -13.086 52.5 22.328 1 89.06 449 ALA A CA 1
ATOM 3628 C C . ALA A 1 449 ? -12.484 52.75 23.703 1 89.06 449 ALA A C 1
ATOM 3630 O O . ALA A 1 449 ? -12.836 53.75 24.359 1 89.06 449 ALA A O 1
ATOM 3631 N N . LEU A 1 450 ? -11.656 51.906 24.109 1 91.75 450 LEU A N 1
ATOM 3632 C CA . LEU A 1 450 ? -11 52.031 25.406 1 91.75 450 LEU A CA 1
ATOM 3633 C C . LEU A 1 450 ? -10.102 53.281 25.422 1 91.75 450 LEU A C 1
ATOM 3635 O O . LEU A 1 450 ? -10.102 54.031 26.406 1 91.75 450 LEU A O 1
ATOM 3639 N N . HIS A 1 451 ? -9.391 53.5 24.406 1 89.81 451 HIS A N 1
ATOM 3640 C CA . HIS A 1 451 ? -8.492 54.656 24.344 1 89.81 451 HIS A CA 1
ATOM 3641 C C . HIS A 1 451 ? -9.273 55.938 24.25 1 89.81 451 HIS A C 1
ATOM 3643 O O . HIS A 1 451 ? -8.852 56.969 24.797 1 89.81 451 HIS A O 1
ATOM 3649 N N . ALA A 1 452 ? -10.383 55.875 23.547 1 89.81 452 ALA A N 1
ATOM 3650 C CA . ALA A 1 452 ? -11.25 57.062 23.516 1 89.81 452 ALA A CA 1
ATOM 3651 C C . ALA A 1 452 ? -11.773 57.406 24.906 1 89.81 452 ALA A C 1
ATOM 3653 O O . ALA A 1 452 ? -11.805 58.562 25.297 1 89.81 452 ALA A O 1
ATOM 3654 N N . LEU A 1 453 ? -12.172 56.406 25.578 1 91.75 453 LEU A N 1
ATOM 3655 C CA . LEU A 1 453 ? -12.641 56.625 26.938 1 91.75 453 LEU A CA 1
ATOM 3656 C C . LEU A 1 453 ? -11.516 57.156 27.828 1 91.75 453 LEU A C 1
ATOM 3658 O O . LEU A 1 453 ? -11.742 58.062 28.641 1 91.75 453 LEU A O 1
ATOM 3662 N N . ARG A 1 454 ? -10.344 56.625 27.75 1 92.38 454 ARG A N 1
ATOM 3663 C CA . ARG A 1 454 ? -9.18 57.094 28.5 1 92.38 454 ARG A CA 1
ATOM 3664 C C . ARG A 1 454 ? -8.93 58.562 28.25 1 92.38 454 ARG A C 1
ATOM 3666 O O . ARG A 1 454 ? -8.641 59.312 29.188 1 92.38 454 ARG A O 1
ATOM 3673 N N . THR A 1 455 ? -9.031 58.906 27 1 88.44 455 THR A N 1
ATOM 3674 C CA . THR A 1 455 ? -8.797 60.312 26.641 1 88.44 455 THR A CA 1
ATOM 3675 C C . THR A 1 455 ? -9.859 61.219 27.266 1 88.44 455 THR A C 1
ATOM 3677 O O . THR A 1 455 ? -9.547 62.281 27.766 1 88.44 455 THR A O 1
ATOM 3680 N N . ASP A 1 456 ? -11.047 60.75 27.266 1 88.06 456 ASP A N 1
ATOM 3681 C CA . ASP A 1 456 ? -12.141 61.5 27.875 1 88.06 456 ASP A CA 1
ATOM 3682 C C . ASP A 1 456 ? -11.938 61.656 29.375 1 88.06 456 ASP A C 1
ATOM 3684 O O . ASP A 1 456 ? -12.164 62.719 29.938 1 88.06 456 ASP A O 1
ATOM 3688 N N . LEU A 1 457 ? -11.492 60.625 29.984 1 89.75 457 LEU A N 1
ATOM 3689 C CA . LEU A 1 457 ? -11.32 60.625 31.422 1 89.75 457 LEU A CA 1
ATOM 3690 C C . LEU A 1 457 ? -10.102 61.438 31.844 1 89.75 457 LEU A C 1
ATOM 3692 O O . LEU A 1 457 ? -10.047 61.938 32.969 1 89.75 457 LEU A O 1
ATOM 3696 N N . ASN A 1 458 ? -9.195 61.469 30.969 1 87.31 458 ASN A N 1
ATOM 3697 C CA . ASN A 1 458 ? -7.977 62.219 31.266 1 87.31 458 ASN A CA 1
ATOM 3698 C C . ASN A 1 458 ? -8.219 63.719 31.188 1 87.31 458 ASN A C 1
ATOM 3700 O O . ASN A 1 458 ? -7.543 64.5 31.875 1 87.31 458 ASN A O 1
ATOM 3704 N N . ASN A 1 459 ? -9.117 64.188 30.297 1 77.06 459 ASN A N 1
ATOM 3705 C CA . ASN A 1 459 ? -9.32 65.562 30.031 1 77.06 459 ASN A CA 1
ATOM 3706 C C . ASN A 1 459 ? -10.5 66.125 30.828 1 77.06 459 ASN A C 1
ATOM 3708 O O . ASN A 1 459 ? -10.609 67.312 31.016 1 77.06 459 ASN A O 1
ATOM 3712 N N . SER A 1 460 ? -11.367 65.312 31.125 1 70.75 460 SER A N 1
ATOM 3713 C CA . SER A 1 460 ? -12.578 65.812 31.766 1 70.75 460 SER A CA 1
ATOM 3714 C C . SER A 1 460 ? -12.852 65.062 33.062 1 70.75 460 SER A C 1
ATOM 3716 O O . SER A 1 460 ? -12.25 64.062 33.344 1 70.75 460 SER A O 1
ATOM 3718 N N . LYS A 1 461 ? -13.617 65.75 33.844 1 66.94 461 LYS A N 1
ATOM 3719 C CA . LYS A 1 461 ? -14.016 65.188 35.125 1 66.94 461 LYS A CA 1
ATOM 3720 C C . LYS A 1 461 ? -14.914 63.938 34.875 1 66.94 461 LYS A C 1
ATOM 3722 O O . LYS A 1 461 ? -15.891 64.062 34.125 1 66.94 461 LYS A O 1
ATOM 3727 N N . ALA A 1 462 ? -14.469 62.844 35.219 1 70.06 462 ALA A N 1
ATOM 3728 C CA . ALA A 1 462 ? -15.188 61.594 35.156 1 70.06 462 ALA A CA 1
ATOM 3729 C C . ALA A 1 462 ? -16.5 61.656 35.906 1 70.06 462 ALA A C 1
ATOM 3731 O O . ALA A 1 462 ? -16.516 61.812 37.125 1 70.06 462 ALA A O 1
ATOM 3732 N N . SER A 1 463 ? -17.609 61.875 35.125 1 82.44 463 SER A N 1
ATOM 3733 C CA . SER A 1 463 ? -18.859 61.875 35.875 1 82.44 463 SER A CA 1
ATOM 3734 C C . SER A 1 463 ? -19.391 60.438 36 1 82.44 463 SER A C 1
ATOM 3736 O O . SER A 1 463 ? -19.234 59.625 35.094 1 82.44 463 SER A O 1
ATOM 3738 N N . LEU A 1 464 ? -19.875 60.094 37.219 1 87.25 464 LEU A N 1
ATOM 3739 C CA . LEU A 1 464 ? -20.438 58.781 37.5 1 87.25 464 LEU A CA 1
ATOM 3740 C C . LEU A 1 464 ? -21.594 58.469 36.562 1 87.25 464 LEU A C 1
ATOM 3742 O O . LEU A 1 464 ? -21.797 57.312 36.188 1 87.25 464 LEU A O 1
ATOM 3746 N N . LYS A 1 465 ? -22.359 59.438 36.219 1 86.38 465 LYS A N 1
ATOM 3747 C CA . LYS A 1 465 ? -23.5 59.25 35.312 1 86.38 465 LYS A CA 1
ATOM 3748 C C . LYS A 1 465 ? -23.031 58.812 33.938 1 86.38 465 LYS A C 1
ATOM 3750 O O . LYS A 1 465 ? -23.641 57.938 33.344 1 86.38 465 LYS A O 1
ATOM 3755 N N . TYR A 1 466 ? -21.984 59.344 33.594 1 88.38 466 TYR A N 1
ATOM 3756 C CA . TYR A 1 466 ? -21.406 59 32.281 1 88.38 466 TYR A CA 1
ATOM 3757 C C . TYR A 1 466 ? -20.875 57.562 32.312 1 88.38 466 TYR A C 1
ATOM 3759 O O . TYR A 1 466 ? -21.125 56.781 31.375 1 88.38 466 TYR A O 1
ATOM 3767 N N . LEU A 1 467 ? -20.266 57.156 33.344 1 90.88 467 LEU A N 1
ATOM 3768 C CA . LEU A 1 467 ? -19.656 55.812 33.438 1 90.88 467 LEU A CA 1
ATOM 3769 C C . LEU A 1 467 ? -20.719 54.75 33.531 1 90.88 467 LEU A C 1
ATOM 3771 O O . LEU A 1 467 ? -20.531 53.656 33 1 90.88 467 LEU A O 1
ATOM 3775 N N . ARG A 1 468 ? -21.828 55.062 34.094 1 89.38 468 ARG A N 1
ATOM 3776 C CA . ARG A 1 468 ? -22.891 54.094 34.312 1 89.38 468 ARG A CA 1
ATOM 3777 C C . ARG A 1 468 ? -23.547 53.719 32.969 1 89.38 468 ARG A C 1
ATOM 3779 O O . ARG A 1 468 ? -24.156 52.656 32.844 1 89.38 468 ARG A O 1
ATOM 3786 N N . ARG A 1 469 ? -23.391 54.5 32.031 1 87.25 469 ARG A N 1
ATOM 3787 C CA . ARG A 1 469 ? -24 54.25 30.719 1 87.25 469 ARG A CA 1
ATOM 3788 C C . ARG A 1 469 ? -23.094 53.406 29.828 1 87.25 469 ARG A C 1
ATOM 3790 O O . ARG A 1 469 ? -23.531 52.875 28.797 1 87.25 469 ARG A O 1
ATOM 3797 N N . LEU A 1 470 ? -21.953 53.188 30.234 1 88.75 470 LEU A N 1
ATOM 3798 C CA . LEU A 1 470 ? -20.984 52.438 29.438 1 88.75 470 LEU A CA 1
ATOM 3799 C C . LEU A 1 470 ? -21.016 50.969 29.781 1 88.75 470 LEU A C 1
ATOM 3801 O O . LEU A 1 470 ? -21.422 50.562 30.875 1 88.75 470 LEU A O 1
ATOM 3805 N N . PRO A 1 471 ? -20.703 50.125 28.812 1 88.62 471 PRO A N 1
ATOM 3806 C CA . PRO A 1 471 ? -20.578 48.688 29.125 1 88.62 471 PRO A CA 1
ATOM 3807 C C . PRO A 1 471 ? -19.578 48.438 30.25 1 88.62 471 PRO A C 1
ATOM 3809 O O . PRO A 1 471 ? -18.531 49.094 30.312 1 88.62 471 PRO A O 1
ATOM 3812 N N . THR A 1 472 ? -19.891 47.5 31.078 1 90.12 472 THR A N 1
ATOM 3813 C CA . THR A 1 472 ? -19.062 47.188 32.25 1 90.12 472 THR A CA 1
ATOM 3814 C C . THR A 1 472 ? -17.656 46.75 31.812 1 90.12 472 THR A C 1
ATOM 3816 O O . THR A 1 472 ? -16.688 47.062 32.5 1 90.12 472 THR A O 1
ATOM 3819 N N . SER A 1 473 ? -17.578 46.125 30.703 1 90.31 473 SER A N 1
ATOM 3820 C CA . SER A 1 473 ? -16.281 45.656 30.219 1 90.31 473 SER A CA 1
ATOM 3821 C C . SER A 1 473 ? -15.367 46.844 29.875 1 90.31 473 SER A C 1
ATOM 3823 O O . SER A 1 473 ? -14.156 46.781 30.109 1 90.31 473 SER A O 1
ATOM 3825 N N . LEU A 1 474 ? -15.953 47.844 29.406 1 91.44 474 LEU A N 1
ATOM 3826 C CA . LEU A 1 474 ? -15.18 49.031 29.031 1 91.44 474 LEU A CA 1
ATOM 3827 C C . LEU A 1 474 ? -14.672 49.75 30.281 1 91.44 474 LEU A C 1
ATOM 3829 O O . LEU A 1 474 ? -13.555 50.281 30.281 1 91.44 474 LEU A O 1
ATOM 3833 N N . ILE A 1 475 ? -15.461 49.781 31.266 1 92.75 475 ILE A N 1
ATOM 3834 C CA . ILE A 1 475 ? -15.07 50.438 32.5 1 92.75 475 ILE A CA 1
ATOM 3835 C C . ILE A 1 475 ? -13.922 49.656 33.156 1 92.75 475 ILE A C 1
ATOM 3837 O O . ILE A 1 475 ? -12.961 50.25 33.656 1 92.75 475 ILE A O 1
ATOM 3841 N N . ILE A 1 476 ? -14.078 48.375 33.156 1 93.38 476 ILE A N 1
ATOM 3842 C CA . ILE A 1 476 ? -13.023 47.531 33.719 1 93.38 476 ILE A CA 1
ATOM 3843 C C . ILE A 1 476 ? -11.727 47.719 32.938 1 93.38 476 ILE A C 1
ATOM 3845 O O . ILE A 1 476 ? -10.648 47.812 33.5 1 93.38 476 ILE A O 1
ATOM 3849 N N . GLY A 1 477 ? -11.898 47.875 31.641 1 92.12 477 GLY A N 1
ATOM 3850 C CA . GLY A 1 477 ? -10.734 48.156 30.797 1 92.12 477 GLY A CA 1
ATOM 3851 C C . GLY A 1 477 ? -10.047 49.469 31.141 1 92.12 477 GLY A C 1
ATOM 3852 O O . GLY A 1 477 ? -8.82 49.531 31.172 1 92.12 477 GLY A O 1
ATOM 3853 N N . ALA A 1 478 ? -10.828 50.406 31.312 1 92.88 478 ALA A N 1
ATOM 3854 C CA . ALA A 1 478 ? -10.289 51.719 31.656 1 92.88 478 ALA A CA 1
ATOM 3855 C C . ALA A 1 478 ? -9.555 51.688 33 1 92.88 478 ALA A C 1
ATOM 3857 O O . ALA A 1 478 ? -8.508 52.312 33.156 1 92.88 478 ALA A O 1
ATOM 3858 N N . LEU A 1 479 ? -10.148 51 33.906 1 94.56 479 LEU A N 1
ATOM 3859 C CA . LEU A 1 479 ? -9.516 50.844 35.219 1 94.56 479 LEU A CA 1
ATOM 3860 C C . LEU A 1 479 ? -8.188 50.094 35.125 1 94.56 479 LEU A C 1
ATOM 3862 O O . LEU A 1 479 ? -7.191 50.5 35.719 1 94.56 479 LEU A O 1
ATOM 3866 N N . LYS A 1 480 ? -8.188 49.062 34.406 1 92.31 480 LYS A N 1
ATOM 3867 C CA . LYS A 1 480 ? -6.957 48.312 34.156 1 92.31 480 LYS A CA 1
ATOM 3868 C C . LYS A 1 480 ? -5.895 49.188 33.5 1 92.31 480 LYS A C 1
ATOM 3870 O O . LYS A 1 480 ? -4.723 49.125 33.875 1 92.31 480 LYS A O 1
ATOM 3875 N N . LEU A 1 481 ? -6.355 49.906 32.531 1 91.5 481 LEU A N 1
ATOM 3876 C CA . LEU A 1 481 ? -5.441 50.781 31.812 1 91.5 481 LEU A CA 1
ATOM 3877 C C . LEU A 1 481 ? -4.844 51.812 32.75 1 91.5 481 LEU A C 1
ATOM 3879 O O . LEU A 1 481 ? -3.656 52.156 32.656 1 91.5 481 LEU A O 1
ATOM 3883 N N . TYR A 1 482 ? -5.641 52.406 33.594 1 94.19 482 TYR A N 1
ATOM 3884 C CA . TYR A 1 482 ? -5.168 53.375 34.594 1 94.19 482 TYR A CA 1
ATOM 3885 C C . TYR A 1 482 ? -4.086 52.75 35.469 1 94.19 482 TYR A C 1
ATOM 3887 O O . TYR A 1 482 ? -3.041 53.375 35.719 1 94.19 482 TYR A O 1
ATOM 3895 N N . LEU A 1 483 ? -4.348 51.562 35.938 1 94 483 LEU A N 1
ATOM 3896 C CA . LEU A 1 483 ? -3.436 50.906 36.844 1 94 483 LEU A CA 1
ATOM 3897 C C . LEU A 1 483 ? -2.107 50.562 36.188 1 94 483 LEU A C 1
ATOM 3899 O O . LEU A 1 483 ? -1.046 50.719 36.781 1 94 483 LEU A O 1
ATOM 3903 N N . ILE A 1 484 ? -2.186 50.219 34.938 1 89.81 484 ILE A N 1
ATOM 3904 C CA . ILE A 1 484 ? -0.965 49.812 34.25 1 89.81 484 ILE A CA 1
ATOM 3905 C C . ILE A 1 484 ? -0.155 51.062 33.875 1 89.81 484 ILE A C 1
ATOM 3907 O O . ILE A 1 484 ? 1.065 50.969 33.719 1 89.81 484 ILE A O 1
ATOM 3911 N N . GLU A 1 485 ? -0.817 52.156 33.719 1 91.19 485 GLU A N 1
ATOM 3912 C CA . GLU A 1 485 ? -0.139 53.375 33.281 1 91.19 485 GLU A CA 1
ATOM 3913 C C . GLU A 1 485 ? 0.43 54.156 34.469 1 91.19 485 GLU A C 1
ATOM 3915 O O . GLU A 1 485 ? 1.111 55.156 34.281 1 91.19 485 GLU A O 1
ATOM 3920 N N . LEU A 1 486 ? 0.202 53.656 35.656 1 92.75 486 LEU A N 1
ATOM 3921 C CA . LEU A 1 486 ? 0.855 54.281 36.812 1 92.75 486 LEU A CA 1
ATOM 3922 C C . LEU A 1 486 ? 2.371 54.125 36.719 1 92.75 486 LEU A C 1
ATOM 3924 O O . LEU A 1 486 ? 2.873 53.062 36.312 1 92.75 486 LEU A O 1
ATOM 3928 N N . PRO A 1 487 ? 3.062 55.25 36.969 1 89.88 487 PRO A N 1
ATOM 3929 C CA . PRO A 1 487 ? 4.52 55.094 36.938 1 89.88 487 PRO A CA 1
ATOM 3930 C C . PRO A 1 487 ? 5.031 54.031 37.906 1 89.88 487 PRO A C 1
ATOM 3932 O O . PRO A 1 487 ? 5.961 53.312 37.594 1 89.88 487 PRO A O 1
ATOM 3935 N N . THR A 1 488 ? 4.512 54.062 39.094 1 91.38 488 THR A N 1
ATOM 3936 C CA . THR A 1 488 ? 4.703 53 40.062 1 91.38 488 THR A CA 1
ATOM 3937 C C . THR A 1 488 ? 3.396 52.25 40.312 1 91.38 488 THR A C 1
ATOM 3939 O O . THR A 1 488 ? 2.322 52.844 40.344 1 91.38 488 THR A O 1
ATOM 3942 N N . SER A 1 489 ? 3.561 50.938 40.406 1 92.44 489 SER A N 1
ATOM 3943 C CA . SER A 1 489 ? 2.352 50.156 40.594 1 92.44 489 SER A CA 1
ATOM 3944 C C . SER A 1 489 ? 1.604 50.562 41.844 1 92.44 489 SER A C 1
ATOM 3946 O O . SER A 1 489 ? 2.049 51.469 42.562 1 92.44 489 SER A O 1
ATOM 3948 N N . VAL A 1 490 ? 0.42 49.906 42 1 95.56 490 VAL A N 1
ATOM 3949 C CA . VAL A 1 490 ? -0.416 50.25 43.156 1 95.56 490 VAL A CA 1
ATOM 3950 C C . VAL A 1 490 ? 0.377 50.062 44.438 1 95.56 490 VAL A C 1
ATOM 3952 O O . VAL A 1 490 ? 0.316 50.906 45.344 1 95.56 490 VAL A O 1
ATOM 3955 N N . CYS A 1 491 ? 1.132 48.938 44.375 1 93.88 491 CYS A N 1
ATOM 3956 C CA . CYS A 1 491 ? 2.08 48.75 45.469 1 93.88 491 CYS A CA 1
ATOM 3957 C C . CYS A 1 491 ? 3.373 49.531 45.219 1 93.88 491 CYS A C 1
ATOM 3959 O O . CYS A 1 491 ? 3.904 49.469 44.094 1 93.88 491 CYS A O 1
ATOM 3961 N N . SER A 1 492 ? 3.848 50.188 46.188 1 89.19 492 SER A N 1
ATOM 3962 C CA . SER A 1 492 ? 5.074 50.969 46 1 89.19 492 SER A CA 1
ATOM 3963 C C . SER A 1 492 ? 6.246 50.062 45.625 1 89.19 492 SER A C 1
ATOM 3965 O O . SER A 1 492 ? 6.289 48.906 46 1 89.19 492 SER A O 1
ATOM 3967 N N . ASP A 1 493 ? 7.207 50.594 44.875 1 87.25 493 ASP A N 1
ATOM 3968 C CA . ASP A 1 493 ? 8.367 49.844 44.406 1 87.25 493 ASP A CA 1
ATOM 3969 C C . ASP A 1 493 ? 9.219 49.344 45.562 1 87.25 493 ASP A C 1
ATOM 3971 O O . ASP A 1 493 ? 9.883 48.312 45.438 1 87.25 493 ASP A O 1
ATOM 3975 N N . GLU A 1 494 ? 9.094 49.938 46.625 1 88.81 494 GLU A N 1
ATOM 3976 C CA . GLU A 1 494 ? 9.961 49.625 47.75 1 88.81 494 GLU A CA 1
ATOM 3977 C C . GLU A 1 494 ? 9.602 48.281 48.375 1 88.81 494 GLU A C 1
ATOM 3979 O O . GLU A 1 494 ? 10.453 47.656 49 1 88.81 494 GLU A O 1
ATOM 3984 N N . ILE A 1 495 ? 8.453 47.906 48.188 1 93 495 ILE A N 1
ATOM 3985 C CA . ILE A 1 495 ? 8.047 46.688 48.906 1 93 495 ILE A CA 1
ATOM 3986 C C . ILE A 1 495 ? 8.188 45.469 48 1 93 495 ILE A C 1
ATOM 3988 O O . ILE A 1 495 ? 7.945 44.344 48.438 1 93 495 ILE A O 1
ATOM 3992 N N . TYR A 1 496 ? 8.578 45.625 46.781 1 92.94 496 TYR A N 1
ATOM 3993 C CA . TYR A 1 496 ? 8.672 44.531 45.812 1 92.94 496 TYR A CA 1
ATOM 3994 C C . TYR A 1 496 ? 9.617 43.438 46.312 1 92.94 496 TYR A C 1
ATOM 3996 O O . TYR A 1 496 ? 9.258 42.25 46.344 1 92.94 496 TYR A O 1
ATOM 4004 N N . GLU A 1 497 ? 10.852 43.781 46.719 1 91.06 497 GLU A N 1
ATOM 4005 C CA . GLU A 1 497 ? 11.867 42.812 47.094 1 91.06 497 GLU A CA 1
ATOM 4006 C C . GLU A 1 497 ? 11.508 42.156 48.438 1 91.06 497 GLU A C 1
ATOM 4008 O O . GLU A 1 497 ? 11.648 40.938 48.594 1 91.06 497 GLU A O 1
ATOM 4013 N N . PRO A 1 498 ? 11.047 42.906 49.344 1 92.62 498 PRO A N 1
ATOM 4014 C CA . PRO A 1 498 ? 10.609 42.281 50.594 1 92.62 498 PRO A CA 1
ATOM 4015 C C . PRO A 1 498 ? 9.477 41.281 50.375 1 92.62 498 PRO A C 1
ATOM 4017 O O . PRO A 1 498 ? 9.445 40.219 51.031 1 92.62 498 PRO A O 1
ATOM 4020 N N . LEU A 1 499 ? 8.617 41.625 49.531 1 92.44 499 LEU A N 1
ATOM 4021 C CA . LEU A 1 499 ? 7.527 40.688 49.219 1 92.44 499 LEU A CA 1
ATOM 4022 C C . LEU A 1 499 ? 8.055 39.438 48.531 1 92.44 499 LEU A C 1
ATOM 4024 O O . LEU A 1 499 ? 7.559 38.344 48.781 1 92.44 499 LEU A O 1
ATOM 4028 N N . LYS A 1 500 ? 8.961 39.688 47.625 1 91.06 500 LYS A N 1
ATOM 4029 C CA . LYS A 1 500 ? 9.578 38.531 46.969 1 91.06 500 LYS A CA 1
ATOM 4030 C C . LYS A 1 500 ? 10.195 37.562 47.969 1 91.06 500 LYS A C 1
ATOM 4032 O O . LYS A 1 500 ? 10.023 36.344 47.844 1 91.06 500 LYS A O 1
ATOM 4037 N N . LEU A 1 501 ? 10.82 38.031 48.938 1 89.81 501 LEU A N 1
ATOM 4038 C CA . LEU A 1 501 ? 11.453 37.219 49.969 1 89.81 501 LEU A CA 1
ATOM 4039 C C . LEU A 1 501 ? 10.398 36.5 50.812 1 89.81 501 LEU A C 1
ATOM 4041 O O . LEU A 1 501 ? 10.586 35.375 51.219 1 89.81 501 LEU A O 1
ATOM 4045 N N . LEU A 1 502 ? 9.375 37.219 51.062 1 89.81 502 LEU A N 1
ATOM 4046 C CA . LEU A 1 502 ? 8.297 36.656 51.844 1 89.81 502 LEU A CA 1
ATOM 4047 C C . LEU A 1 502 ? 7.715 35.406 51.188 1 89.81 502 LEU A C 1
ATOM 4049 O O . LEU A 1 502 ? 7.453 34.406 51.844 1 89.81 502 LEU A O 1
ATOM 4053 N N . TYR A 1 503 ? 7.535 35.469 49.906 1 89.69 503 TYR A N 1
ATOM 4054 C CA . TYR A 1 503 ? 6.836 34.375 49.219 1 89.69 503 TYR A CA 1
ATOM 4055 C C . TYR A 1 503 ? 7.812 33.281 48.781 1 89.69 503 TYR A C 1
ATOM 4057 O O . TYR A 1 503 ? 7.398 32.188 48.375 1 89.69 503 TYR A O 1
ATOM 4065 N N . LEU A 1 504 ? 9.094 33.594 48.688 1 82.19 504 LEU A N 1
ATOM 4066 C CA . LEU A 1 504 ? 10.094 32.562 48.406 1 82.19 504 LEU A CA 1
ATOM 4067 C C . LEU A 1 504 ? 10.312 31.656 49.625 1 82.19 504 LEU A C 1
ATOM 4069 O O . LEU A 1 504 ? 10.68 30.484 49.469 1 82.19 504 LEU A O 1
ATOM 4073 N N . SER A 1 505 ? 10.297 32.219 50.75 1 71.25 505 SER A N 1
ATOM 4074 C CA . SER A 1 505 ? 10.562 31.469 51.969 1 71.25 505 SER A CA 1
ATOM 4075 C C . SER A 1 505 ? 9.578 30.297 52.125 1 71.25 505 SER A C 1
ATOM 4077 O O . SER A 1 505 ? 8.422 30.406 51.688 1 71.25 505 SER A O 1
ATOM 4079 N N . LYS A 1 506 ? 9.992 28.938 51.844 1 57.19 506 LYS A N 1
ATOM 4080 C CA . LYS A 1 506 ? 9.32 27.641 51.875 1 57.19 506 LYS A CA 1
ATOM 4081 C C . LYS A 1 506 ? 8.266 27.609 53 1 57.19 506 LYS A C 1
ATOM 4083 O O . LYS A 1 506 ? 7.664 26.562 53.25 1 57.19 506 LYS A O 1
ATOM 4088 N N . ALA A 1 507 ? 8.297 28.438 53.875 1 49.31 507 ALA A N 1
ATOM 4089 C CA . ALA A 1 507 ? 7.371 28.203 55 1 49.31 507 ALA A CA 1
ATOM 4090 C C . ALA A 1 507 ? 5.922 28.25 54.5 1 49.31 507 ALA A C 1
ATOM 4092 O O . ALA A 1 507 ? 5.238 29.25 54.656 1 49.31 507 ALA A O 1
ATOM 4093 N N . ASP A 1 508 ? 5.715 27.969 53.344 1 51.19 508 ASP A N 1
ATOM 4094 C CA . ASP A 1 508 ? 4.383 27.766 52.781 1 51.19 508 ASP A CA 1
ATOM 4095 C C . ASP A 1 508 ? 3.395 27.328 53.844 1 51.19 508 ASP A C 1
ATOM 4097 O O . ASP A 1 508 ? 2.18 27.438 53.656 1 51.19 508 ASP A O 1
ATOM 4101 N N . ASP A 1 509 ? 3.953 26.422 54.719 1 48.5 509 ASP A N 1
ATOM 4102 C CA . ASP A 1 509 ? 3.104 25.734 55.688 1 48.5 509 ASP A CA 1
ATOM 4103 C C . ASP A 1 509 ? 2.432 26.719 56.656 1 48.5 509 ASP A C 1
ATOM 4105 O O . ASP A 1 509 ? 1.513 26.344 57.375 1 48.5 509 ASP A O 1
ATOM 4109 N N . PHE A 1 510 ? 3.008 27.953 56.938 1 56.53 510 PHE A N 1
ATOM 4110 C CA . PHE A 1 510 ? 2.299 28.625 58.031 1 56.53 510 PHE A CA 1
ATOM 4111 C C . PHE A 1 510 ? 1.524 29.828 57.5 1 56.53 510 PHE A C 1
ATOM 4113 O O . PHE A 1 510 ? 2.033 30.953 57.5 1 56.53 510 PHE A O 1
ATOM 4120 N N . GLY A 1 511 ? 0.391 29.609 56.719 1 69.81 511 GLY A N 1
ATOM 4121 C CA . GLY A 1 511 ? -0.641 30.484 56.188 1 69.81 511 GLY A CA 1
ATOM 4122 C C . GLY A 1 511 ? -0.895 31.719 57.031 1 69.81 511 GLY A C 1
ATOM 4123 O O . GLY A 1 511 ? -0.734 32.844 56.531 1 69.81 511 GLY A O 1
ATOM 4124 N N . PRO A 1 512 ? -1.072 31.484 58.219 1 77.31 512 PRO A N 1
ATOM 4125 C CA . PRO A 1 512 ? -1.434 32.625 59.062 1 77.31 512 PRO A CA 1
ATOM 4126 C C . PRO A 1 512 ? -0.262 33.562 59.312 1 77.31 512 PRO A C 1
ATOM 4128 O O . PRO A 1 512 ? -0.448 34.781 59.344 1 77.31 512 PRO A O 1
ATOM 4131 N N . MET A 1 513 ? 0.949 33.031 59.375 1 82.12 513 MET A N 1
ATOM 4132 C CA . MET A 1 513 ? 2.111 33.875 59.625 1 82.12 513 MET A CA 1
ATOM 4133 C C . MET A 1 513 ? 2.42 34.719 58.375 1 82.12 513 MET A C 1
ATOM 4135 O O . MET A 1 513 ? 2.816 35.875 58.5 1 82.12 513 MET A O 1
ATOM 4139 N N . ARG A 1 514 ? 2.26 34.219 57.25 1 89.19 514 ARG A N 1
ATOM 4140 C CA . ARG A 1 514 ? 2.508 34.938 56 1 89.19 514 ARG A CA 1
ATOM 4141 C C . ARG A 1 514 ? 1.54 36.094 55.844 1 89.19 514 ARG A C 1
ATOM 4143 O O . ARG A 1 514 ? 1.939 37.188 55.438 1 89.19 514 ARG A O 1
ATOM 4150 N N . ILE A 1 515 ? 0.321 35.844 56.281 1 91.5 515 ILE A N 1
ATOM 4151 C CA . ILE A 1 515 ? -0.716 36.875 56.156 1 91.5 515 ILE A CA 1
ATOM 4152 C C . ILE A 1 515 ? -0.423 38 57.125 1 91.5 515 ILE A C 1
ATOM 4154 O O . ILE A 1 515 ? -0.621 39.188 56.781 1 91.5 515 ILE A O 1
ATOM 4158 N N . ALA A 1 516 ? 0.061 37.656 58.219 1 88.75 516 ALA A N 1
ATOM 4159 C CA . ALA A 1 516 ? 0.418 38.688 59.188 1 88.75 516 ALA A CA 1
ATOM 4160 C C . ALA A 1 516 ? 1.604 39.5 58.719 1 88.75 516 ALA A C 1
ATOM 4162 O O . ALA A 1 516 ? 1.634 40.719 58.875 1 88.75 516 ALA A O 1
ATOM 4163 N N . SER A 1 517 ? 2.549 38.812 58.188 1 90.5 517 SER A N 1
ATOM 4164 C CA . SER A 1 517 ? 3.715 39.5 57.625 1 90.5 517 SER A CA 1
ATOM 4165 C C . SER A 1 517 ? 3.332 40.375 56.438 1 90.5 517 SER A C 1
ATOM 4167 O O . SER A 1 517 ? 3.877 41.469 56.281 1 90.5 517 SER A O 1
ATOM 4169 N N . LEU A 1 518 ? 2.428 39.844 55.656 1 93.88 518 LEU A N 1
ATOM 4170 C CA . LEU A 1 518 ? 1.936 40.625 54.531 1 93.88 518 LEU A CA 1
ATOM 4171 C C . LEU A 1 518 ? 1.23 41.875 55 1 93.88 518 LEU A C 1
ATOM 4173 O O . LEU A 1 518 ? 1.442 42.969 54.438 1 93.88 518 LEU A O 1
ATOM 4177 N N . ARG A 1 519 ? 0.444 41.75 56 1 93.88 519 ARG A N 1
ATOM 4178 C CA . ARG A 1 519 ? -0.251 42.906 56.594 1 93.88 519 ARG A CA 1
ATOM 4179 C C . ARG A 1 519 ? 0.738 43.969 57.062 1 93.88 519 ARG A C 1
ATOM 4181 O O . ARG A 1 519 ? 0.564 45.156 56.781 1 93.88 519 ARG A O 1
ATOM 4188 N N . SER A 1 520 ? 1.771 43.469 57.719 1 91.56 520 SER A N 1
ATOM 4189 C CA . SER A 1 520 ? 2.773 44.375 58.25 1 91.56 520 SER A CA 1
ATOM 4190 C C . SER A 1 520 ? 3.529 45.094 57.125 1 91.56 520 SER A C 1
ATOM 4192 O O . SER A 1 520 ? 3.822 46.281 57.25 1 91.56 520 SER A O 1
ATOM 4194 N N . LEU A 1 521 ? 3.865 44.438 56.156 1 93.62 521 LEU A N 1
ATOM 4195 C CA . LEU A 1 521 ? 4.621 45.031 55.062 1 93.62 521 LEU A CA 1
ATOM 4196 C C . LEU A 1 521 ? 3.779 46.031 54.281 1 93.62 521 LEU A C 1
ATOM 4198 O O . LEU A 1 521 ? 4.273 47.094 53.906 1 93.62 521 LEU A O 1
ATOM 4202 N N . LEU A 1 522 ? 2.484 45.719 54.031 1 95.12 522 LEU A N 1
ATOM 4203 C CA . LEU A 1 522 ? 1.599 46.625 53.281 1 95.12 522 LEU A CA 1
ATOM 4204 C C . LEU A 1 522 ? 1.331 47.875 54.062 1 95.12 522 LEU A C 1
ATOM 4206 O O . LEU A 1 522 ? 1.122 48.938 53.5 1 95.12 522 LEU A O 1
ATOM 4210 N N . ALA A 1 523 ? 1.398 47.781 55.312 1 91.62 523 ALA A N 1
ATOM 4211 C CA . ALA A 1 523 ? 1.135 48.938 56.188 1 91.62 523 ALA A CA 1
ATOM 4212 C C . ALA A 1 523 ? 2.275 49.938 56.125 1 91.62 523 ALA A C 1
ATOM 4214 O O . ALA A 1 523 ? 2.104 51.094 56.5 1 91.62 523 ALA A O 1
ATOM 4215 N N . THR A 1 524 ? 3.432 49.531 55.656 1 92.62 524 THR A N 1
ATOM 4216 C CA . THR A 1 524 ? 4.578 50.438 55.562 1 92.62 524 THR A CA 1
ATOM 4217 C C . THR A 1 524 ? 4.469 51.344 54.312 1 92.62 524 THR A C 1
ATOM 4219 O O . THR A 1 524 ? 5.195 52.312 54.188 1 92.62 524 THR A O 1
ATOM 4222 N N . MET A 1 525 ? 3.539 51.125 53.469 1 93.88 525 MET A N 1
ATOM 4223 C CA . MET A 1 525 ? 3.389 51.875 52.25 1 93.88 525 MET A CA 1
ATOM 4224 C C . MET A 1 525 ? 2.805 53.25 52.562 1 93.88 525 MET A C 1
ATOM 4226 O O . MET A 1 525 ? 2.049 53.438 53.5 1 93.88 525 MET A O 1
ATOM 4230 N N . PRO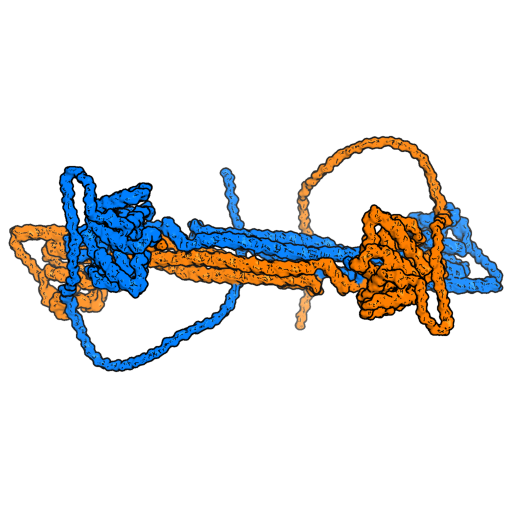 A 1 526 ? 3.17 54.219 51.656 1 93.38 526 PRO A N 1
ATOM 4231 C CA . PRO A 1 526 ? 2.496 55.531 51.812 1 93.38 526 PRO A CA 1
ATOM 4232 C C . PRO A 1 526 ? 0.977 55.406 51.719 1 93.38 526 PRO A C 1
ATOM 4234 O O . PRO A 1 526 ? 0.458 54.531 51.031 1 93.38 526 PRO A O 1
ATOM 4237 N N . PRO A 1 527 ? 0.216 56.219 52.344 1 92.75 527 PRO A N 1
ATOM 4238 C CA . PRO A 1 527 ? -1.24 56.125 52.469 1 92.75 527 PRO A CA 1
ATOM 4239 C C . PRO A 1 527 ? -1.941 56.031 51.094 1 92.75 527 PRO A C 1
ATOM 4241 O O . PRO A 1 527 ? -2.875 55.25 50.938 1 92.75 527 PRO A O 1
ATOM 4244 N N . PRO A 1 528 ? -1.505 56.812 50.094 1 94.88 528 PRO A N 1
ATOM 4245 C CA . PRO A 1 528 ? -2.217 56.688 48.812 1 94.88 528 PRO A CA 1
ATOM 4246 C C . PRO A 1 528 ? -2.131 55.281 48.219 1 94.88 528 PRO A C 1
ATOM 4248 O O . PRO A 1 528 ? -3.094 54.812 47.625 1 94.88 528 PRO A O 1
ATOM 4251 N N . HIS A 1 529 ? -0.992 54.656 48.438 1 96.44 529 HIS A N 1
ATOM 4252 C CA . HIS A 1 529 ? -0.802 53.312 47.938 1 96.44 529 HIS A CA 1
ATOM 4253 C C . HIS A 1 529 ? -1.615 52.312 48.75 1 96.44 529 HIS A C 1
ATOM 4255 O O . HIS A 1 529 ? -2.297 51.438 48.156 1 96.44 529 HIS A O 1
ATOM 4261 N N . TYR A 1 530 ? -1.53 52.438 50 1 95.69 530 TYR A N 1
ATOM 4262 C CA . TYR A 1 530 ? -2.217 51.5 50.906 1 95.69 530 TYR A CA 1
ATOM 4263 C C . TYR A 1 530 ? -3.727 51.594 50.75 1 95.69 530 TYR A C 1
ATOM 4265 O O . TYR A 1 530 ? -4.402 50.562 50.594 1 95.69 530 TYR A O 1
ATOM 4273 N N . CYS A 1 531 ? -4.273 52.781 50.688 1 95.5 531 CYS A N 1
ATOM 4274 C CA . CYS A 1 531 ? -5.715 52.969 50.594 1 95.5 531 CYS A CA 1
ATOM 4275 C C . CYS A 1 531 ? -6.262 52.531 49.25 1 95.5 531 CYS A C 1
ATOM 4277 O O . CYS A 1 531 ? -7.348 51.969 49.188 1 95.5 531 CYS A O 1
ATOM 4279 N N . THR A 1 532 ? -5.539 52.875 48.25 1 96.81 532 THR A N 1
ATOM 4280 C CA . THR A 1 532 ? -5.973 52.438 46.938 1 96.81 532 THR A CA 1
ATOM 4281 C C . THR A 1 532 ? -5.984 50.938 46.812 1 96.81 532 THR A C 1
ATOM 4283 O O . THR A 1 532 ? -6.922 50.344 46.25 1 96.81 532 THR A O 1
ATOM 4286 N N . LEU A 1 533 ? -4.922 50.25 47.312 1 97.25 533 LEU A N 1
ATOM 4287 C CA . LEU A 1 533 ? -4.852 48.812 47.312 1 97.25 533 LEU A CA 1
ATOM 4288 C C . LEU A 1 533 ? -6 48.188 48.094 1 97.25 533 LEU A C 1
ATOM 4290 O O . LEU A 1 533 ? -6.605 47.219 47.656 1 97.25 533 LEU A O 1
ATOM 4294 N N . ARG A 1 534 ? -6.219 48.719 49.188 1 96.06 534 ARG A N 1
ATOM 4295 C CA . ARG A 1 534 ? -7.289 48.219 50.062 1 96.06 534 ARG A CA 1
ATOM 4296 C C . ARG A 1 534 ? -8.633 48.281 49.344 1 96.06 534 ARG A C 1
ATOM 4298 O O . ARG A 1 534 ? -9.414 47.344 49.375 1 96.06 534 ARG A O 1
ATOM 4305 N N . LEU A 1 535 ? -8.906 49.406 48.688 1 96.25 535 LEU A N 1
ATOM 4306 C CA . LEU A 1 535 ? -10.172 49.594 48 1 96.25 535 LEU A CA 1
ATOM 4307 C C . LEU A 1 535 ? -10.312 48.594 46.844 1 96.25 535 LEU A C 1
ATOM 4309 O O . LEU A 1 535 ? -11.375 47.969 46.688 1 96.25 535 LEU A O 1
ATOM 4313 N N . LEU A 1 536 ? -9.289 48.438 46.062 1 96.81 536 LEU A N 1
ATOM 4314 C CA . LEU A 1 536 ? -9.305 47.5 44.969 1 96.81 536 LEU A CA 1
ATOM 4315 C C . LEU A 1 536 ? -9.469 46.062 45.469 1 96.81 536 LEU A C 1
ATOM 4317 O O . LEU A 1 536 ? -10.281 45.312 44.938 1 96.81 536 LEU A O 1
ATOM 4321 N N . SER A 1 537 ? -8.664 45.688 46.5 1 96.19 537 SER A N 1
ATOM 4322 C CA . SER A 1 537 ? -8.711 44.375 47.062 1 96.19 537 SER A CA 1
ATOM 4323 C C . SER A 1 537 ? -10.086 44.062 47.625 1 96.19 537 SER A C 1
ATOM 4325 O O . SER A 1 537 ? -10.578 42.938 47.531 1 96.19 537 SER A O 1
ATOM 4327 N N . GLU A 1 538 ? -10.688 45 48.25 1 94.88 538 GLU A N 1
ATOM 4328 C CA . GLU A 1 538 ? -12.023 44.812 48.781 1 94.88 538 GLU A CA 1
ATOM 4329 C C . GLU A 1 538 ? -13.039 44.469 47.719 1 94.88 538 GLU A C 1
ATOM 4331 O O . GLU A 1 538 ? -13.859 43.562 47.875 1 94.88 538 GLU A O 1
ATOM 4336 N N . HIS A 1 539 ? -12.992 45.219 46.688 1 94.88 539 HIS A N 1
ATOM 4337 C CA . HIS A 1 539 ? -13.906 45 45.594 1 94.88 539 HIS A CA 1
ATOM 4338 C C . HIS A 1 539 ? -13.734 43.594 45.031 1 94.88 539 HIS A C 1
ATOM 4340 O O . HIS A 1 539 ? -14.727 42.875 44.812 1 94.88 539 HIS A O 1
ATOM 4346 N N . TRP A 1 540 ? -12.531 43.156 44.781 1 95.31 540 TRP A N 1
ATOM 4347 C CA . TRP A 1 540 ? -12.242 41.875 44.156 1 95.31 540 TRP A CA 1
ATOM 4348 C C . TRP A 1 540 ? -12.547 40.75 45.156 1 95.31 540 TRP A C 1
ATOM 4350 O O . TRP A 1 540 ? -12.977 39.656 44.75 1 95.31 540 TRP A O 1
ATOM 4360 N N . HIS A 1 541 ? -12.312 41.031 46.406 1 93.81 541 HIS A N 1
ATOM 4361 C CA . HIS A 1 541 ? -12.648 40.031 47.406 1 93.81 541 HIS A CA 1
ATOM 4362 C C . HIS A 1 541 ? -14.148 39.75 47.438 1 93.81 541 HIS A C 1
ATOM 4364 O O . HIS A 1 541 ? -14.562 38.594 47.531 1 93.81 541 HIS A O 1
ATOM 4370 N N . LYS A 1 542 ? -14.891 40.75 47.344 1 91.5 542 LYS A N 1
ATOM 4371 C CA . LYS A 1 542 ? -16.344 40.594 47.312 1 91.5 542 LYS A CA 1
ATOM 4372 C C . LYS A 1 542 ? -16.797 39.812 46.094 1 91.5 542 LYS A C 1
ATOM 4374 O O . LYS A 1 542 ? -17.781 39.062 46.156 1 91.5 542 LYS A O 1
ATOM 4379 N N . LEU A 1 543 ? -16.156 40.031 45.062 1 90.25 543 LEU A N 1
ATOM 4380 C CA . LEU A 1 543 ? -16.5 39.375 43.812 1 90.25 543 LEU A CA 1
ATOM 4381 C C . LEU A 1 543 ? -16.297 37.875 43.875 1 90.25 543 LEU A C 1
ATOM 4383 O O . LEU A 1 543 ? -17.078 37.125 43.344 1 90.25 543 LEU A O 1
ATOM 4387 N N . ILE A 1 544 ? -15.234 37.438 44.562 1 90.38 544 ILE A N 1
ATOM 4388 C CA . ILE A 1 544 ? -14.883 36 44.562 1 90.38 544 ILE A CA 1
ATOM 4389 C C . ILE A 1 544 ? -15.5 35.312 45.781 1 90.38 544 ILE A C 1
ATOM 4391 O O . ILE A 1 544 ? -15.453 34.094 45.906 1 90.38 544 ILE A O 1
ATOM 4395 N N . ALA A 1 545 ? -16.078 36 46.625 1 86.94 545 ALA A N 1
ATOM 4396 C CA . ALA A 1 545 ? -16.625 35.469 47.875 1 86.94 545 ALA A CA 1
ATOM 4397 C C . ALA A 1 545 ? -17.688 34.406 47.594 1 86.94 545 ALA A C 1
ATOM 4399 O O . ALA A 1 545 ? -17.906 33.5 48.406 1 86.94 545 ALA A O 1
ATOM 4400 N N . GLN A 1 546 ? -18.203 34.438 46.375 1 80.75 546 GLN A N 1
ATOM 4401 C CA . GLN A 1 546 ? -19.25 33.469 46.062 1 80.75 546 GLN A CA 1
ATOM 4402 C C . GLN A 1 546 ? -18.641 32.219 45.438 1 80.75 546 GLN A C 1
ATOM 4404 O O . GLN A 1 546 ? -19.344 31.203 45.312 1 80.75 546 GLN A O 1
ATOM 4409 N N . LEU A 1 547 ? -17.422 32.219 45.25 1 88.06 547 LEU A N 1
ATOM 4410 C CA . LEU A 1 547 ? -16.766 31.062 44.594 1 88.06 547 LEU A CA 1
ATOM 4411 C C . LEU A 1 547 ? -16.109 30.172 45.656 1 88.06 547 LEU A C 1
ATOM 4413 O O . LEU A 1 547 ? -15.766 30.641 46.75 1 88.06 547 LEU A O 1
ATOM 4417 N N . ASP A 1 548 ? -16.016 28.906 45.25 1 89.94 548 ASP A N 1
ATOM 4418 C CA . ASP A 1 548 ? -15.25 27.984 46.062 1 89.94 548 ASP A CA 1
ATOM 4419 C C . ASP A 1 548 ? -13.773 28.391 46.094 1 89.94 548 ASP A C 1
ATOM 4421 O O . ASP A 1 548 ? -13.203 28.766 45.094 1 89.94 548 ASP A O 1
ATOM 4425 N N . PRO A 1 549 ? -13.156 28.422 47.281 1 85.31 549 PRO A N 1
ATOM 4426 C CA . PRO A 1 549 ? -11.758 28.812 47.406 1 85.31 549 PRO A CA 1
ATOM 4427 C C . PRO A 1 549 ? -10.828 28.016 46.5 1 85.31 549 PRO A C 1
ATOM 4429 O O . PRO A 1 549 ? -9.742 28.484 46.125 1 85.31 549 PRO A O 1
ATOM 4432 N N . GLU A 1 550 ? -11.258 26.844 46.125 1 87.69 550 GLU A N 1
ATOM 4433 C CA . GLU A 1 550 ? -10.414 26 45.281 1 87.69 550 GLU A CA 1
ATOM 4434 C C . GLU A 1 550 ? -10.797 26.141 43.812 1 87.69 550 GLU A C 1
ATOM 4436 O O . GLU A 1 550 ? -10.258 25.438 42.938 1 87.69 550 GLU A O 1
ATOM 4441 N N . ASP A 1 551 ? -11.648 27.016 43.625 1 90.5 551 ASP A N 1
ATOM 4442 C CA . ASP A 1 551 ? -12.078 27.219 42.219 1 90.5 551 ASP A CA 1
ATOM 4443 C C . ASP A 1 551 ? -10.922 27.719 41.375 1 90.5 551 ASP A C 1
ATOM 4445 O O . ASP A 1 551 ? -10.242 28.688 41.719 1 90.5 551 ASP A O 1
ATOM 4449 N N . PRO A 1 552 ? -10.648 27.047 40.281 1 88.94 552 PRO A N 1
ATOM 4450 C CA . PRO A 1 552 ? -9.547 27.453 39.375 1 88.94 552 PRO A CA 1
ATOM 4451 C C . PRO A 1 552 ? -9.68 28.875 38.875 1 88.94 552 PRO A C 1
ATOM 4453 O O . PRO A 1 552 ? -8.688 29.516 38.5 1 88.94 552 PRO A O 1
ATOM 4456 N N . LYS A 1 553 ? -10.797 29.406 38.969 1 89.06 553 LYS A N 1
ATOM 4457 C CA . LYS A 1 553 ? -11.023 30.766 38.5 1 89.06 553 LYS A CA 1
ATOM 4458 C C . LYS A 1 553 ? -10.297 31.781 39.406 1 89.06 553 LYS A C 1
ATOM 4460 O O . LYS A 1 553 ? -9.906 32.844 38.938 1 89.06 553 LYS A O 1
ATOM 4465 N N . ILE A 1 554 ? -10.164 31.422 40.625 1 91.19 554 ILE A N 1
ATOM 4466 C CA . ILE A 1 554 ? -9.469 32.312 41.562 1 91.19 554 ILE A CA 1
ATOM 4467 C C . ILE A 1 554 ? -8 32.438 41.156 1 91.19 554 ILE A C 1
ATOM 4469 O O . ILE A 1 554 ? -7.434 33.531 41.188 1 91.19 554 ILE A O 1
ATOM 4473 N N . SER A 1 555 ? -7.492 31.266 40.781 1 89.25 555 SER A N 1
ATOM 4474 C CA . SER A 1 555 ? -6.105 31.266 40.344 1 89.25 555 SER A CA 1
ATOM 4475 C C . SER A 1 555 ? -5.945 32.062 39.031 1 89.25 555 SER A C 1
ATOM 4477 O O . SER A 1 555 ? -4.945 32.75 38.844 1 89.25 555 SER A O 1
ATOM 4479 N N . ASP A 1 556 ? -6.93 31.922 38.188 1 87.75 556 ASP A N 1
ATOM 4480 C CA . ASP A 1 556 ? -6.898 32.656 36.938 1 87.75 556 ASP A CA 1
ATOM 4481 C C . ASP A 1 556 ? -7 34.156 37.219 1 87.75 556 ASP A C 1
ATOM 4483 O O . ASP A 1 556 ? -6.336 34.969 36.531 1 87.75 556 ASP A O 1
ATOM 4487 N N . PHE A 1 557 ? -7.77 34.406 38.094 1 89.94 557 PHE A N 1
ATOM 4488 C CA . PHE A 1 557 ? -7.996 35.812 38.469 1 89.94 557 PHE A CA 1
ATOM 4489 C C . PHE A 1 557 ? -6.73 36.406 39.062 1 89.94 557 PHE A C 1
ATOM 4491 O O . PHE A 1 557 ? -6.348 37.531 38.719 1 89.94 557 PHE A O 1
ATOM 4498 N N . ALA A 1 558 ? -6.055 35.719 39.875 1 91.31 558 ALA A N 1
ATOM 4499 C CA . ALA A 1 558 ? -4.816 36.188 40.5 1 91.31 558 ALA A CA 1
ATOM 4500 C C . ALA A 1 558 ? -3.717 36.375 39.469 1 91.31 558 ALA A C 1
ATOM 4502 O O . ALA A 1 558 ? -2.949 37.312 39.531 1 91.31 558 ALA A O 1
ATOM 4503 N N . GLN A 1 559 ? -3.701 35.5 38.562 1 86.38 559 GLN A N 1
ATOM 4504 C CA . GLN A 1 559 ? -2.693 35.531 37.5 1 86.38 559 GLN A CA 1
ATOM 4505 C C . GLN A 1 559 ? -2.906 36.75 36.594 1 86.38 559 GLN A C 1
ATOM 4507 O O . GLN A 1 559 ? -1.943 37.375 36.156 1 86.38 559 GLN A O 1
ATOM 4512 N N . ASN A 1 560 ? -4.133 37.062 36.375 1 84.62 560 ASN A N 1
ATOM 4513 C CA . ASN A 1 560 ? -4.473 38.156 35.469 1 84.62 560 ASN A CA 1
ATOM 4514 C C . ASN A 1 560 ? -4.262 39.531 36.094 1 84.62 560 ASN A C 1
ATOM 4516 O O . ASN A 1 560 ? -3.984 40.5 35.406 1 84.62 560 ASN A O 1
ATOM 4520 N N . LEU A 1 561 ? -4.387 39.594 37.375 1 89.62 561 LEU A N 1
ATOM 4521 C CA . LEU A 1 561 ? -4.422 40.906 38.031 1 89.62 561 LEU A CA 1
ATOM 4522 C C . LEU A 1 561 ? -3.086 41.219 38.688 1 89.62 561 LEU A C 1
ATOM 4524 O O . LEU A 1 561 ? -2.809 42.375 39.031 1 89.62 561 LEU A O 1
ATOM 4528 N N . GLY A 1 562 ? -2.301 40.25 38.875 1 88.94 562 GLY A N 1
ATOM 4529 C CA . GLY A 1 562 ? -1.086 40.406 39.656 1 88.94 562 GLY A CA 1
ATOM 4530 C C . GLY A 1 562 ? -0.205 41.531 39.188 1 88.94 562 GLY A C 1
ATOM 4531 O O . GLY A 1 562 ? 0.271 42.344 40 1 88.94 562 GLY A O 1
ATOM 4532 N N . HIS A 1 563 ? -0.088 41.75 37.906 1 86.25 563 HIS A N 1
ATOM 4533 C CA . HIS A 1 563 ? 0.849 42.719 37.375 1 86.25 563 HIS A CA 1
ATOM 4534 C C . HIS A 1 563 ? 0.29 44.156 37.5 1 86.25 563 HIS A C 1
ATOM 4536 O O . HIS A 1 563 ? 1.042 45.125 37.438 1 86.25 563 HIS A O 1
ATOM 4542 N N . TYR A 1 564 ? -1.014 44.281 37.625 1 90.25 564 TYR A N 1
ATOM 4543 C CA . TYR A 1 564 ? -1.607 45.594 37.812 1 90.25 564 TYR A CA 1
ATOM 4544 C C . TYR A 1 564 ? -1.329 46.125 39.188 1 90.25 564 TYR A C 1
ATOM 4546 O O . TYR A 1 564 ? -1.312 47.344 39.406 1 90.25 564 TYR A O 1
ATOM 4554 N N . VAL A 1 565 ? -1.051 45.25 40.125 1 94.5 565 VAL A N 1
ATOM 4555 C CA . VAL A 1 565 ? -0.956 45.625 41.531 1 94.5 565 VAL A CA 1
ATOM 4556 C C . VAL A 1 565 ? 0.511 45.75 41.938 1 94.5 565 VAL A C 1
ATOM 4558 O O . VAL A 1 565 ? 0.883 46.625 42.688 1 94.5 565 VAL A O 1
ATOM 4561 N N . LEU A 1 566 ? 1.263 44.812 41.438 1 93.75 566 LEU A N 1
ATOM 4562 C CA . LEU A 1 566 ? 2.666 44.781 41.844 1 93.75 566 LEU A CA 1
ATOM 4563 C C . LEU A 1 566 ? 3.57 44.594 40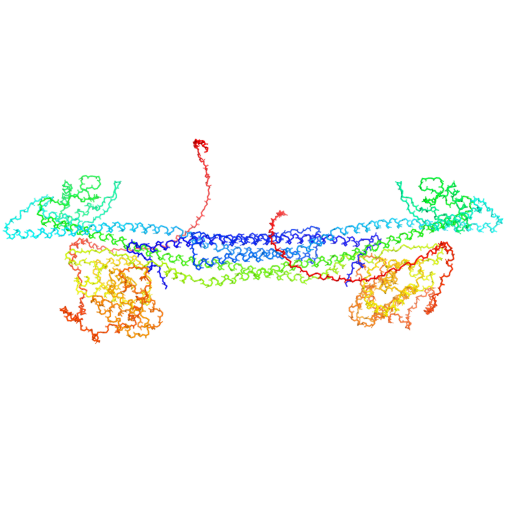.625 1 93.75 566 LEU A C 1
ATOM 4565 O O . LEU A 1 566 ? 3.498 43.562 39.969 1 93.75 566 LEU A O 1
ATOM 4569 N N . ARG A 1 567 ? 4.402 45.625 40.406 1 89.06 567 ARG A N 1
ATOM 4570 C CA . ARG A 1 567 ? 5.395 45.562 39.312 1 89.06 567 ARG A CA 1
ATOM 4571 C C . ARG A 1 567 ? 6.781 45.938 39.844 1 89.06 567 ARG A C 1
ATOM 4573 O O . ARG A 1 567 ? 6.91 46.719 40.781 1 89.06 567 ARG A O 1
ATOM 4580 N N . PRO A 1 568 ? 7.75 45.344 39.25 1 86.94 568 PRO A N 1
ATOM 4581 C CA . PRO A 1 568 ? 9.109 45.719 39.656 1 86.94 568 PRO A CA 1
ATOM 4582 C C . PRO A 1 568 ? 9.516 47.125 39.156 1 86.94 568 PRO A C 1
ATOM 4584 O O . PRO A 1 568 ? 8.969 47.594 38.156 1 86.94 568 PRO A O 1
ATOM 4587 N N . ARG A 1 569 ? 10.461 47.625 39.844 1 83.94 569 ARG A N 1
ATOM 4588 C CA . ARG A 1 569 ? 11 48.906 39.406 1 83.94 569 ARG A CA 1
ATOM 4589 C C . ARG A 1 569 ? 11.719 48.781 38.062 1 83.94 569 ARG A C 1
ATOM 4591 O O . ARG A 1 569 ? 11.602 49.656 37.219 1 83.94 569 ARG A O 1
ATOM 4598 N N . VAL A 1 570 ? 12.422 47.688 38 1 81 570 VAL A N 1
ATOM 4599 C CA . VAL A 1 570 ? 13.148 47.406 36.75 1 81 570 VAL A CA 1
ATOM 4600 C C . VAL A 1 570 ? 12.703 46.062 36.188 1 81 570 VAL A C 1
ATOM 4602 O O . VAL A 1 570 ? 12.727 45.062 36.875 1 81 570 VAL A O 1
ATOM 4605 N N . HIS A 1 571 ? 12.289 46.156 35 1 77.56 571 HIS A N 1
ATOM 4606 C CA . HIS A 1 571 ? 11.812 44.938 34.344 1 77.56 571 HIS A CA 1
ATOM 4607 C C . HIS A 1 571 ? 12.961 44.219 33.688 1 77.56 571 HIS A C 1
ATOM 4609 O O . HIS A 1 571 ? 13.672 44.781 32.844 1 77.56 571 HIS A O 1
ATOM 4615 N N . THR A 1 572 ? 13.266 43 34.188 1 78.19 572 THR A N 1
ATOM 4616 C CA . THR A 1 572 ? 14.273 42.125 33.625 1 78.19 572 THR A CA 1
ATOM 4617 C C . THR A 1 572 ? 13.664 40.75 33.312 1 78.19 572 THR A C 1
ATOM 4619 O O . THR A 1 572 ? 12.492 40.5 33.594 1 78.19 572 THR A O 1
ATOM 4622 N N . GLN A 1 573 ? 14.453 39.969 32.719 1 77.12 573 GLN A N 1
ATOM 4623 C CA . GLN A 1 573 ? 14.023 38.625 32.406 1 77.12 573 GLN A CA 1
ATOM 4624 C C . GLN A 1 573 ? 13.719 37.812 33.656 1 77.12 573 GLN A C 1
ATOM 4626 O O . GLN A 1 573 ? 12.836 36.969 33.688 1 77.12 573 GLN A O 1
ATOM 4631 N N . ILE A 1 574 ? 14.398 38.125 34.625 1 77.19 574 ILE A N 1
ATOM 4632 C CA . ILE A 1 574 ? 14.219 37.438 35.906 1 77.19 574 ILE A CA 1
ATOM 4633 C C . ILE A 1 574 ? 12.898 37.844 36.531 1 77.19 574 ILE A C 1
ATOM 4635 O O . ILE A 1 574 ? 12.125 37 36.969 1 77.19 574 ILE A O 1
ATOM 4639 N N . THR A 1 575 ? 12.602 39.125 36.5 1 80.25 575 THR A N 1
ATOM 4640 C CA . THR A 1 575 ? 11.398 39.625 37.156 1 80.25 575 THR A CA 1
ATOM 4641 C C . THR A 1 575 ? 10.148 39.188 36.406 1 80.25 575 THR A C 1
ATOM 4643 O O . THR A 1 575 ? 9.062 39.125 36.969 1 80.25 575 THR A O 1
ATOM 4646 N N . LEU A 1 576 ? 10.367 38.938 35.219 1 78.31 576 LEU A N 1
ATOM 4647 C CA . LEU A 1 576 ? 9.258 38.531 34.375 1 78.31 576 LEU A CA 1
ATOM 4648 C C . LEU A 1 576 ? 8.727 37.156 34.812 1 78.31 576 LEU A C 1
ATOM 4650 O O . LEU A 1 576 ? 7.559 36.844 34.562 1 78.31 576 LEU A O 1
ATOM 4654 N N . HIS A 1 577 ? 9.531 36.438 35.438 1 78.94 577 HIS A N 1
ATOM 4655 C CA . HIS A 1 577 ? 9.156 35.062 35.812 1 78.94 577 HIS A CA 1
ATOM 4656 C C . HIS A 1 577 ? 8.852 34.969 37.312 1 78.94 577 HIS A C 1
ATOM 4658 O O . HIS A 1 577 ? 8.625 33.875 37.844 1 78.94 577 HIS A O 1
ATOM 4664 N N . ASP A 1 578 ? 8.852 36.125 37.938 1 81.5 578 ASP A N 1
ATOM 4665 C CA . ASP A 1 578 ? 8.523 36.156 39.344 1 81.5 578 ASP A CA 1
ATOM 4666 C C . ASP A 1 578 ? 7.07 35.719 39.562 1 81.5 578 ASP A C 1
ATOM 4668 O O . ASP A 1 578 ? 6.172 36.156 38.844 1 81.5 578 ASP A O 1
ATOM 4672 N N . LYS A 1 579 ? 6.855 34.969 40.625 1 86 579 LYS A N 1
ATOM 4673 C CA . LYS A 1 579 ? 5.523 34.406 40.875 1 86 579 LYS A CA 1
ATOM 4674 C C . LYS A 1 579 ? 4.848 35.156 42.031 1 86 579 LYS A C 1
ATOM 4676 O O . LYS A 1 579 ? 3.637 35.031 42.25 1 86 579 LYS A O 1
ATOM 4681 N N . HIS A 1 580 ? 5.633 35.938 42.719 1 89.56 580 HIS A N 1
ATOM 4682 C CA . HIS A 1 580 ? 5.113 36.5 43.969 1 89.56 580 HIS A CA 1
ATOM 4683 C C . HIS A 1 580 ? 4.008 37.531 43.719 1 89.56 580 HIS A C 1
ATOM 4685 O O . HIS A 1 580 ? 3.125 37.719 44.531 1 89.56 580 HIS A O 1
ATOM 4691 N N . PRO A 1 581 ? 4 38.156 42.562 1 89.81 581 PRO A N 1
ATOM 4692 C CA . PRO A 1 581 ? 2.844 39.031 42.344 1 89.81 581 PRO A CA 1
ATOM 4693 C C . PRO A 1 581 ? 1.526 38.281 42.281 1 89.81 581 PRO A C 1
ATOM 4695 O O . PRO A 1 581 ? 0.516 38.719 42.812 1 89.81 581 PRO A O 1
ATOM 4698 N N . VAL A 1 582 ? 1.579 37.125 41.719 1 90.75 582 VAL A N 1
ATOM 4699 C CA . VAL A 1 582 ? 0.383 36.281 41.594 1 90.75 582 VAL A CA 1
ATOM 4700 C C . VAL A 1 582 ? 0.026 35.719 42.969 1 90.75 582 VAL A C 1
ATOM 4702 O O . VAL A 1 582 ? -1.15 35.625 43.344 1 90.75 582 VAL A O 1
ATOM 4705 N N . ARG A 1 583 ? 0.977 35.312 43.688 1 92.56 583 ARG A N 1
ATOM 4706 C CA . ARG A 1 583 ? 0.748 34.719 45 1 92.56 583 ARG A CA 1
ATOM 4707 C C . ARG A 1 583 ? 0.199 35.75 45.969 1 92.56 583 ARG A C 1
ATOM 4709 O O . ARG A 1 583 ? -0.689 35.469 46.781 1 92.56 583 ARG A O 1
ATOM 4716 N N . MET A 1 584 ? 0.784 36.875 45.906 1 94.25 584 MET A N 1
ATOM 4717 C CA . MET A 1 584 ? 0.282 37.969 46.75 1 94.25 584 MET A CA 1
ATOM 4718 C C . MET A 1 584 ? -1.178 38.281 46.406 1 94.25 584 MET A C 1
ATOM 4720 O O . MET A 1 584 ? -1.991 38.438 47.312 1 94.25 584 MET A O 1
ATOM 4724 N N . MET A 1 585 ? -1.449 38.344 45.125 1 93.81 585 MET A N 1
ATOM 4725 C CA . MET A 1 585 ? -2.816 38.625 44.719 1 93.81 585 MET A CA 1
ATOM 4726 C C . MET A 1 585 ? -3.783 37.562 45.219 1 93.81 585 MET A C 1
ATOM 4728 O O . MET A 1 585 ? -4.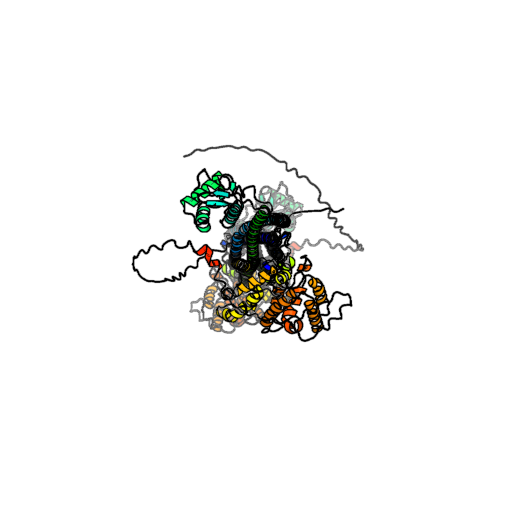895 37.875 45.656 1 93.81 585 MET A O 1
ATOM 4732 N N . LYS A 1 586 ? -3.383 36.344 45.219 1 93.25 586 LYS A N 1
ATOM 4733 C CA . LYS A 1 586 ? -4.223 35.281 45.719 1 93.25 586 LYS A CA 1
ATOM 4734 C C . LYS A 1 586 ? -4.512 35.469 47.219 1 93.25 586 LYS A C 1
ATOM 4736 O O . LYS A 1 586 ? -5.645 35.25 47.656 1 93.25 586 LYS A O 1
ATOM 4741 N N . ASP A 1 587 ? -3.523 35.812 47.906 1 93.25 587 ASP A N 1
ATOM 4742 C CA . ASP A 1 587 ? -3.695 36.031 49.344 1 93.25 587 ASP A CA 1
ATOM 4743 C C . ASP A 1 587 ? -4.613 37.25 49.594 1 93.25 587 ASP A C 1
ATOM 4745 O O . ASP A 1 587 ? -5.418 37.219 50.531 1 93.25 587 ASP A O 1
ATOM 4749 N N . LEU A 1 588 ? -4.434 38.281 48.812 1 94.75 588 LEU A N 1
ATOM 4750 C CA . LEU A 1 588 ? -5.289 39.469 48.938 1 94.75 588 LEU A CA 1
ATOM 4751 C C . LEU A 1 588 ? -6.746 39.094 48.656 1 94.75 588 LEU A C 1
ATOM 4753 O O . LEU A 1 588 ? -7.645 39.594 49.344 1 94.75 588 LEU A O 1
ATOM 4757 N N . LEU A 1 589 ? -6.941 38.312 47.656 1 94.31 589 LEU A N 1
ATOM 4758 C CA . LEU A 1 589 ? -8.289 37.906 47.281 1 94.31 589 LEU A CA 1
ATOM 4759 C C . LEU A 1 589 ? -8.945 37.062 48.344 1 94.31 589 LEU A C 1
ATOM 4761 O O . LEU A 1 589 ? -10.117 37.25 48.656 1 94.31 589 LEU A O 1
ATOM 4765 N N . LEU A 1 590 ? -8.227 36.188 49 1 92.94 590 LEU A N 1
ATOM 4766 C CA . LEU A 1 590 ? -8.789 35.188 49.906 1 92.94 590 LEU A CA 1
ATOM 4767 C C . LEU A 1 590 ? -8.82 35.75 51.344 1 92.94 590 LEU A C 1
ATOM 4769 O O . LEU A 1 590 ? -9.688 35.344 52.125 1 92.94 590 LEU A O 1
ATOM 4773 N N . ASN A 1 591 ? -7.898 36.625 51.719 1 92.81 591 ASN A N 1
ATOM 4774 C CA . ASN A 1 591 ? -7.738 37.031 53.094 1 92.81 591 ASN A CA 1
ATOM 4775 C C . ASN A 1 591 ? -7.824 38.531 53.281 1 92.81 591 ASN A C 1
ATOM 4777 O O . ASN A 1 591 ? -7.117 39.094 54.094 1 92.81 591 ASN A O 1
ATOM 4781 N N . HIS A 1 592 ? -8.602 39.219 52.469 1 93.94 592 HIS A N 1
ATOM 4782 C CA . HIS A 1 592 ? -8.68 40.688 52.5 1 93.94 592 HIS A CA 1
ATOM 4783 C C . HIS A 1 592 ? -8.953 41.188 53.906 1 93.94 592 HIS A C 1
ATOM 4785 O O . HIS A 1 592 ? -8.273 42.094 54.375 1 93.94 592 HIS A O 1
ATOM 4791 N N . ASP A 1 593 ? -9.914 40.594 54.625 1 91.81 593 ASP A N 1
ATOM 4792 C CA . ASP A 1 593 ? -10.359 41.094 55.938 1 91.81 593 ASP A CA 1
ATOM 4793 C C . ASP A 1 593 ? -9.25 40.906 56.969 1 91.81 593 ASP A C 1
ATOM 4795 O O . ASP A 1 593 ? -9.117 41.75 57.875 1 91.81 593 ASP A O 1
ATOM 4799 N N . LYS A 1 594 ? -8.5 39.938 56.781 1 91.44 594 LYS A N 1
ATOM 4800 C CA . LYS A 1 594 ? -7.402 39.688 57.719 1 91.44 594 LYS A CA 1
ATOM 4801 C C . LYS A 1 594 ? -6.234 40.656 57.469 1 91.44 594 LYS A C 1
ATOM 4803 O O . LYS A 1 594 ? -5.484 41 58.375 1 91.44 594 LYS A O 1
ATOM 4808 N N . ILE A 1 595 ? -6.07 41.062 56.281 1 94 595 ILE A N 1
ATOM 4809 C CA . ILE A 1 595 ? -4.922 41.875 55.906 1 94 595 ILE A CA 1
ATOM 4810 C C . ILE A 1 595 ? -5.195 43.344 56.188 1 94 595 ILE A C 1
ATOM 4812 O O . ILE A 1 595 ? -4.305 44.062 56.625 1 94 595 ILE A O 1
ATOM 4816 N N . PHE A 1 596 ? -6.449 43.844 56 1 91.12 596 PHE A N 1
ATOM 4817 C CA . PHE A 1 596 ? -6.727 45.25 56.125 1 91.12 596 PHE A CA 1
ATOM 4818 C C . PHE A 1 596 ? -7.574 45.562 57.344 1 91.12 596 PHE A C 1
ATOM 4820 O O . PHE A 1 596 ? -7.977 46.688 57.562 1 91.12 596 PHE A O 1
ATOM 4827 N N . SER A 1 597 ? -7.871 44.719 58.344 1 77 597 SER A N 1
ATOM 4828 C CA . SER A 1 597 ? -8.695 44.938 59.531 1 77 597 SER A CA 1
ATOM 4829 C C . SER A 1 597 ? -8.047 45.938 60.469 1 77 597 SER A C 1
ATOM 4831 O O . SER A 1 597 ? -6.828 45.906 60.656 1 77 597 SER A O 1
ATOM 4833 N N . LEU A 1 598 ? -8.562 47.188 60.688 1 56.47 598 LEU A N 1
ATOM 4834 C CA . LEU A 1 598 ? -8.195 48.312 61.531 1 56.47 598 LEU A CA 1
ATOM 4835 C C . LEU A 1 598 ? -8.047 47.906 63 1 56.47 598 LEU A C 1
ATOM 4837 O O . LEU A 1 598 ? -7.531 48.656 63.812 1 56.47 598 LEU A O 1
ATOM 4841 N N . ASP A 1 599 ? -8.758 47.062 63.594 1 47.28 599 ASP A N 1
ATOM 4842 C CA . ASP A 1 599 ? -8.867 46.969 65.062 1 47.28 599 ASP A CA 1
ATOM 4843 C C . ASP A 1 599 ? -7.547 46.5 65.688 1 47.28 599 ASP A C 1
ATOM 4845 O O . ASP A 1 599 ? -7.398 46.531 66.875 1 47.28 599 ASP A O 1
ATOM 4849 N N . GLU A 1 600 ? -6.801 45.562 65.188 1 41.91 600 GLU A N 1
ATOM 4850 C CA . GLU A 1 600 ? -5.727 45.094 66 1 41.91 600 GLU A CA 1
ATOM 4851 C C . GLU A 1 600 ? -4.523 46.031 66 1 41.91 600 GLU A C 1
ATOM 4853 O O . GLU A 1 600 ? -4.004 46.344 64.938 1 41.91 600 GLU A O 1
ATOM 4858 N N . PRO A 1 601 ? -4.234 46.938 67 1 37.78 601 PRO A N 1
ATOM 4859 C CA . PRO A 1 601 ? -3.064 47.812 67.062 1 37.78 601 PRO A CA 1
ATOM 4860 C C . PRO A 1 601 ? -1.779 47.125 66.625 1 37.78 601 PRO A C 1
ATOM 4862 O O . PRO A 1 601 ? -1.477 46.031 67.062 1 37.78 601 PRO A O 1
ATOM 4865 N N . LEU A 1 602 ? -1.466 47.125 65.5 1 38.41 602 LEU A N 1
ATOM 4866 C CA . LEU A 1 602 ? -0.122 46.625 65.188 1 38.41 602 LEU A CA 1
ATOM 4867 C C . LEU A 1 602 ? 0.895 47.219 66.188 1 38.41 602 LEU A C 1
ATOM 4869 O O . LEU A 1 602 ? 0.97 48.438 66.312 1 38.41 602 LEU A O 1
ATOM 4873 N N . GLU A 1 603 ? 1.153 46.656 67.25 1 34.22 603 GLU A N 1
ATOM 4874 C CA . GLU A 1 603 ? 2.277 47.062 68.125 1 34.22 603 GLU A CA 1
ATOM 4875 C C . GLU A 1 603 ? 3.529 47.312 67.25 1 34.22 603 GLU A C 1
ATOM 4877 O O . GLU A 1 603 ? 4.203 46.344 66.875 1 34.22 603 GLU A O 1
ATOM 4882 N N . LEU A 1 604 ? 3.438 48.281 66.312 1 35.41 604 LEU A N 1
ATOM 4883 C CA . LEU A 1 604 ? 4.695 48.594 65.625 1 35.41 604 LEU A CA 1
ATOM 4884 C C . LEU A 1 604 ? 5.816 48.781 66.625 1 35.41 604 LEU A C 1
ATOM 4886 O O . LEU A 1 604 ? 5.582 49.344 67.75 1 35.41 604 LEU A O 1
ATOM 4890 N N . PRO A 1 605 ? 6.797 48.062 66.688 1 32.62 605 PRO A N 1
ATOM 4891 C CA . PRO A 1 605 ? 7.887 48.344 67.562 1 32.62 605 PRO A CA 1
ATOM 4892 C C . PRO A 1 605 ? 8.273 49.812 67.625 1 32.62 605 PRO A C 1
ATOM 4894 O O . PRO A 1 605 ? 8.008 50.562 66.625 1 32.62 605 PRO A O 1
ATOM 4897 N N . ASP A 1 606 ? 8.492 50.438 68.812 1 32.44 606 ASP A N 1
ATOM 4898 C CA . ASP A 1 606 ? 8.922 51.812 69.062 1 32.44 606 ASP A CA 1
ATOM 4899 C C . ASP A 1 606 ? 10.039 52.219 68.125 1 32.44 606 ASP A C 1
ATOM 4901 O O . ASP A 1 606 ? 11.008 51.5 67.938 1 32.44 606 ASP A O 1
ATOM 4905 N N . PRO A 1 607 ? 9.805 52.969 67.062 1 34.22 607 PRO A N 1
ATOM 4906 C CA . PRO A 1 607 ? 10.961 53.406 66.25 1 34.22 607 PRO A CA 1
ATOM 4907 C C . PRO A 1 607 ? 12.156 53.812 67.125 1 34.22 607 PRO A C 1
ATOM 4909 O O . PRO A 1 607 ? 11.984 54.188 68.312 1 34.22 607 PRO A O 1
ATOM 4912 N N . PRO A 1 608 ? 13.305 53.25 67 1 33.25 608 PRO A N 1
ATOM 4913 C CA . PRO A 1 608 ? 14.359 53.875 67.812 1 33.25 608 PRO A CA 1
ATOM 4914 C C . PRO A 1 608 ? 14.227 55.406 67.875 1 33.25 608 PRO A C 1
ATOM 4916 O O . PRO A 1 608 ? 13.594 56 67 1 33.25 608 PRO A O 1
ATOM 4919 N N . ASP A 1 609 ? 14.484 56.094 69.062 1 31.86 609 ASP A N 1
ATOM 4920 C CA . ASP A 1 609 ? 14.445 57.469 69.5 1 31.86 609 ASP A CA 1
ATOM 4921 C C . ASP A 1 609 ? 15.055 58.406 68.438 1 31.86 609 ASP A C 1
ATOM 4923 O O . ASP A 1 609 ? 15.562 59.469 68.812 1 31.86 609 ASP A O 1
ATOM 4927 N N . ASP A 1 610 ? 15.547 57.906 67.312 1 31 610 ASP A N 1
ATOM 4928 C CA . ASP A 1 610 ? 15.992 59.125 66.625 1 31 610 ASP A CA 1
ATOM 4929 C C . ASP A 1 610 ? 14.828 60.094 66.438 1 31 610 ASP A C 1
ATOM 4931 O O . ASP A 1 610 ? 13.664 59.719 66.562 1 31 610 ASP A O 1
ATOM 4935 N N . GLY A 1 611 ? 14.867 61.469 66.562 1 28.08 611 GLY A N 1
ATOM 4936 C CA . GLY A 1 611 ? 14.117 62.719 66.562 1 28.08 611 GLY A CA 1
ATOM 4937 C C . GLY A 1 611 ? 12.938 62.688 65.562 1 28.08 611 GLY A C 1
ATOM 4938 O O . GLY A 1 611 ? 12.289 63.719 65.375 1 28.08 611 GLY A O 1
ATOM 4939 N N . ARG A 1 612 ? 13.07 61.844 64.438 1 31.12 612 ARG A N 1
ATOM 4940 C CA . ARG A 1 612 ? 12.047 62.25 63.469 1 31.12 612 ARG A CA 1
ATOM 4941 C C . ARG A 1 612 ? 10.664 61.781 63.906 1 31.12 612 ARG A C 1
ATOM 4943 O O . ARG A 1 612 ? 10.477 60.594 64.25 1 31.12 612 ARG A O 1
ATOM 4950 N N . SER A 1 613 ? 9.961 62.625 64.812 1 26.5 613 SER A N 1
ATOM 4951 C CA . SER A 1 613 ? 8.602 62.5 65.375 1 26.5 613 SER A CA 1
ATOM 4952 C C . SER A 1 613 ? 7.656 61.875 64.312 1 26.5 613 SER A C 1
ATOM 4954 O O . SER A 1 613 ? 7.492 62.438 63.219 1 26.5 613 SER A O 1
ATOM 4956 N N . PHE A 1 614 ? 7.734 60.625 64.125 1 27.11 614 PHE A N 1
ATOM 4957 C CA . PHE A 1 614 ? 6.746 60.094 63.219 1 27.11 614 PHE A CA 1
ATOM 4958 C C . PHE A 1 614 ? 5.332 60.406 63.719 1 27.11 614 PHE A C 1
ATOM 4960 O O . PHE A 1 614 ? 4.938 60 64.812 1 27.11 614 PHE A O 1
ATOM 4967 N N . ARG A 1 615 ? 4.812 61.594 63.344 1 30.22 615 ARG A N 1
ATOM 4968 C CA . ARG A 1 615 ? 3.434 62.031 63.562 1 30.22 615 ARG A CA 1
ATOM 4969 C C . ARG A 1 615 ? 2.459 60.906 63.219 1 30.22 615 ARG A C 1
ATOM 4971 O O . ARG A 1 615 ? 2.625 60.219 62.188 1 30.22 615 ARG A O 1
ATOM 4978 N N . SER A 1 616 ? 1.938 60.219 64.25 1 28.05 616 SER A N 1
ATOM 4979 C CA . SER A 1 616 ? 0.786 59.312 64.188 1 28.05 616 SER A CA 1
ATOM 4980 C C . SER A 1 616 ? -0.304 59.875 63.25 1 28.05 616 SER A C 1
ATOM 4982 O O . SER A 1 616 ? -0.834 60.938 63.5 1 28.05 616 SER A O 1
ATOM 4984 N N . VAL A 1 617 ? -0.101 59.844 62.031 1 29.09 617 VAL A N 1
ATOM 4985 C CA . VAL A 1 617 ? -1.158 60.25 61.094 1 29.09 617 VAL A CA 1
ATOM 4986 C C . VAL A 1 617 ? -2.451 59.5 61.438 1 29.09 617 VAL A C 1
ATOM 4988 O O . VAL A 1 617 ? -2.492 58.281 61.438 1 29.09 617 VAL A O 1
ATOM 4991 N N . HIS A 1 618 ? -3.232 59.906 62.469 1 26.61 618 HIS A N 1
ATOM 4992 C CA . HIS A 1 618 ? -4.633 59.531 62.594 1 26.61 618 HIS A CA 1
ATOM 4993 C C . HIS A 1 618 ? -5.312 59.469 61.25 1 26.61 618 HIS A C 1
ATOM 4995 O O . HIS A 1 618 ? -5.289 60.438 60.469 1 26.61 618 HIS A O 1
ATOM 5001 N N . ILE A 1 619 ? -5.285 58.312 60.625 1 29.83 619 ILE A N 1
ATOM 5002 C CA . ILE A 1 619 ? -6.082 58 59.438 1 29.83 619 ILE A CA 1
ATOM 5003 C C . ILE A 1 619 ? -7.52 58.5 59.656 1 29.83 619 ILE A C 1
ATOM 5005 O O . ILE A 1 619 ? -8.266 57.906 60.438 1 29.83 619 ILE A O 1
ATOM 5009 N N . SER A 1 620 ? -7.785 59.75 59.906 1 27.56 620 SER A N 1
ATOM 5010 C CA . SER A 1 620 ? -9.156 60.25 59.812 1 27.56 620 SER A CA 1
ATOM 5011 C C . SER A 1 620 ? -9.938 59.531 58.719 1 27.56 620 SER A C 1
ATOM 5013 O O . SER A 1 620 ? -9.359 59.094 57.719 1 27.56 620 SER A O 1
ATOM 5015 N N . ASP A 1 621 ? -11.188 58.938 59 1 28.31 621 ASP A N 1
ATOM 5016 C CA . ASP A 1 621 ? -12.227 58.188 58.281 1 28.31 621 ASP A CA 1
ATOM 5017 C C . ASP A 1 621 ? -12.391 58.719 56.844 1 28.31 621 ASP A C 1
ATOM 5019 O O . ASP A 1 621 ? -12.039 59.875 56.562 1 28.31 621 ASP A O 1
ATOM 5023 N N . LEU A 1 622 ? -12.609 57.812 55.844 1 32.62 622 LEU A N 1
ATOM 5024 C CA . LEU A 1 622 ? -13.305 57.844 54.562 1 32.62 622 LEU A CA 1
ATOM 5025 C C . LEU A 1 622 ? -14.461 58.844 54.594 1 32.62 622 LEU A C 1
ATOM 5027 O O . LEU A 1 622 ? -15.594 58.469 54.938 1 32.62 622 LEU A O 1
ATOM 5031 N N . GLU A 1 623 ? -14.469 59.906 55.406 1 29.47 623 GLU A N 1
ATOM 5032 C CA . GLU A 1 623 ? -15.664 60.719 55.219 1 29.47 623 GLU A CA 1
ATOM 5033 C C . GLU A 1 623 ? -15.961 60.906 53.75 1 29.47 623 GLU A C 1
ATOM 5035 O O . GLU A 1 623 ? -15.078 61.281 52.969 1 29.47 623 GLU A O 1
ATOM 5040 N N . ASP A 1 624 ? -16.922 60.125 53.25 1 32.09 624 ASP A N 1
ATOM 5041 C CA . ASP A 1 624 ? -17.75 60.219 52.031 1 32.09 624 ASP A CA 1
ATOM 5042 C C . ASP A 1 624 ? -18.047 61.688 51.688 1 32.09 624 ASP A C 1
ATOM 5044 O O . ASP A 1 624 ? -18.922 62.312 52.281 1 32.09 624 ASP A O 1
ATOM 5048 N N . SER A 1 625 ? -17.234 62.594 51.812 1 30.73 625 SER A N 1
ATOM 5049 C CA . SER A 1 625 ? -17.922 63.75 51.25 1 30.73 625 SER A CA 1
ATOM 5050 C C . SER A 1 625 ? -18.625 63.375 49.938 1 30.73 625 SER A C 1
ATOM 5052 O O . SER A 1 625 ? -18 62.844 49.031 1 30.73 625 SER A O 1
ATOM 5054 N N . GLU A 1 626 ? -19.906 62.938 49.969 1 32.62 626 GLU A N 1
ATOM 5055 C CA . GLU A 1 626 ? -20.922 62.938 48.906 1 32.62 626 GLU A CA 1
ATOM 5056 C C . GLU A 1 626 ? -20.734 64.125 47.969 1 32.62 626 GLU A C 1
ATOM 5058 O O . GLU A 1 626 ? -21.312 65.188 48.188 1 32.62 626 GLU A O 1
ATOM 5063 N N . GLU A 1 627 ? -19.672 64.75 47.812 1 33.97 627 GLU A N 1
ATOM 5064 C CA . GLU A 1 627 ? -19.781 65.812 46.781 1 33.97 627 GLU A CA 1
ATOM 5065 C C . GLU A 1 627 ? -20.578 65.312 45.594 1 33.97 627 GLU A C 1
ATOM 5067 O O . GLU A 1 627 ? -20.203 64.312 44.969 1 33.97 627 GLU A O 1
ATOM 5072 N N . GLU A 1 628 ? -22 65.438 45.562 1 33.16 628 GLU A N 1
ATOM 5073 C CA . GLU A 1 628 ? -23.016 65.5 44.5 1 33.16 628 GLU A CA 1
ATOM 5074 C C . GLU A 1 628 ? -22.406 66 43.188 1 33.16 628 GLU A C 1
ATOM 5076 O O . GLU A 1 628 ? -21.359 66.625 43.188 1 33.16 628 GLU A O 1
ATOM 5081 N N . ASP A 1 629 ? -23.031 65.562 42.094 1 33.47 629 ASP A N 1
ATOM 5082 C CA . ASP A 1 629 ? -23.078 66 40.719 1 33.47 629 ASP A CA 1
ATOM 5083 C C . ASP A 1 629 ? -23.094 67.562 40.625 1 33.47 629 ASP A C 1
ATOM 5085 O O . ASP A 1 629 ? -24.156 68.188 40.688 1 33.47 629 ASP A O 1
ATOM 5089 N N . ILE A 1 630 ? -22.531 68.375 41.406 1 30.06 630 ILE A N 1
ATOM 5090 C CA . ILE A 1 630 ? -22.734 69.75 41 1 30.06 630 ILE A CA 1
ATOM 5091 C C . ILE A 1 630 ? -22.469 69.938 39.531 1 30.06 630 ILE A C 1
ATOM 5093 O O . ILE A 1 630 ? -21.406 69.5 39.031 1 30.06 630 ILE A O 1
ATOM 5097 N N . ASP A 1 631 ? -23.609 70 38.719 1 29.28 631 ASP A N 1
ATOM 5098 C CA . ASP A 1 631 ? -23.781 70.438 37.344 1 29.28 631 ASP A CA 1
ATOM 5099 C C . ASP A 1 631 ? -22.844 71.625 37 1 29.28 631 ASP A C 1
ATOM 5101 O O . ASP A 1 631 ? -23.078 72.75 37.406 1 29.28 631 ASP A O 1
ATOM 5105 N N . GLU A 1 632 ? -21.672 71.5 37.312 1 29.45 632 GLU A N 1
ATOM 5106 C CA . GLU A 1 632 ? -20.828 72.562 36.812 1 29.45 632 GLU A CA 1
ATOM 5107 C C . GLU A 1 632 ? -21.094 72.812 35.344 1 29.45 632 GLU A C 1
ATOM 5109 O O . GLU A 1 632 ? -20.422 72.25 34.469 1 29.45 632 GLU A O 1
ATOM 5114 N N . THR A 1 633 ? -22.328 72.562 34.781 1 29.73 633 THR A N 1
ATOM 5115 C CA . THR A 1 633 ? -22.656 73 33.438 1 29.73 633 THR A CA 1
ATOM 5116 C C . THR A 1 633 ? -22.359 74.5 33.25 1 29.73 633 THR A C 1
ATOM 5118 O O . THR A 1 633 ? -22.375 75 32.125 1 29.73 633 THR A O 1
ATOM 5121 N N . ALA A 1 634 ? -22.5 75.375 34.25 1 28.36 634 ALA A N 1
ATOM 5122 C CA . ALA A 1 634 ? -22.922 76.688 33.875 1 28.36 634 ALA A CA 1
ATOM 5123 C C . ALA A 1 634 ? -21.781 77.438 33.188 1 28.36 634 ALA A C 1
ATOM 5125 O O . ALA A 1 634 ? -22 78.125 32.188 1 28.36 634 ALA A O 1
ATOM 5126 N N . SER A 1 635 ? -20.703 77.688 33.812 1 25.36 635 SER A N 1
ATOM 5127 C CA . SER A 1 635 ? -20.047 78.938 33.438 1 25.36 635 SER A CA 1
ATOM 5128 C C . SER A 1 635 ? -19.359 78.812 32.094 1 25.36 635 SER A C 1
ATOM 5130 O O . SER A 1 635 ? -19.141 79.812 31.375 1 25.36 635 SER A O 1
ATOM 5132 N N . THR A 1 636 ? -18.688 77.75 31.922 1 25.16 636 THR A N 1
ATOM 5133 C CA . THR A 1 636 ? -17.828 78 30.766 1 25.16 636 THR A CA 1
ATOM 5134 C C . THR A 1 636 ? -18.641 77.938 29.469 1 25.16 636 THR A C 1
ATOM 5136 O O . THR A 1 636 ? -18.078 77.938 28.375 1 25.16 636 THR A O 1
ATOM 5139 N N . ARG A 1 637 ? -19.938 77.75 29.594 1 28.06 637 ARG A N 1
ATOM 5140 C CA . ARG A 1 637 ? -20.734 77.812 28.375 1 28.06 637 ARG A CA 1
ATOM 5141 C C . ARG A 1 637 ? -20.609 79.188 27.719 1 28.06 637 ARG A C 1
ATOM 5143 O O . ARG A 1 637 ? -21.109 79.438 26.625 1 28.06 637 ARG A O 1
ATOM 5150 N N . ALA A 1 638 ? -20.344 80.25 28.547 1 26.06 638 ALA A N 1
ATOM 5151 C CA . ALA A 1 638 ? -20.75 81.5 27.969 1 26.06 638 ALA A CA 1
ATOM 5152 C C . ALA A 1 638 ? -19.953 81.812 26.703 1 26.06 638 ALA A C 1
ATOM 5154 O O . ALA A 1 638 ? -20.391 82.625 25.859 1 26.06 638 ALA A O 1
ATOM 5155 N N . LEU A 1 639 ? -18.781 81.625 26.734 1 22.42 639 LEU A N 1
ATOM 5156 C CA . LEU A 1 639 ? -18.156 82.312 25.625 1 22.42 639 LEU A CA 1
ATOM 5157 C C . LEU A 1 639 ? -18.656 81.75 24.281 1 22.42 639 LEU A C 1
ATOM 5159 O O . LEU A 1 639 ? -18.859 82.5 23.344 1 22.42 639 LEU A O 1
ATOM 5163 N N . TYR A 1 640 ? -18.5 80.438 24.062 1 21.89 640 TYR A N 1
ATOM 5164 C CA . TYR A 1 640 ? -18.609 80.125 22.656 1 21.89 640 TYR A CA 1
ATOM 5165 C C . TYR A 1 640 ? -20.062 80.125 22.203 1 21.89 640 TYR A C 1
ATOM 5167 O O . TYR A 1 640 ? -20.391 79.688 21.094 1 21.89 640 TYR A O 1
ATOM 5175 N N . ASP A 1 641 ? -21 80.5 23.156 1 23.17 641 ASP A N 1
ATOM 5176 C CA . ASP A 1 641 ? -22.344 80.25 22.672 1 23.17 641 ASP A CA 1
ATOM 5177 C C . ASP A 1 641 ? -22.641 81 21.391 1 23.17 641 ASP A C 1
ATOM 5179 O O . ASP A 1 641 ? -23.672 80.812 20.766 1 23.17 641 ASP A O 1
ATOM 5183 N N . ALA A 1 642 ? -21.984 82.25 21.375 1 22.72 642 ALA A N 1
ATOM 5184 C CA . ALA A 1 642 ? -22.781 83.125 20.578 1 22.72 642 ALA A CA 1
ATOM 5185 C C . ALA A 1 642 ? -23 82.625 19.172 1 22.72 642 ALA A C 1
ATOM 5187 O O . ALA A 1 642 ? -24 82.938 18.516 1 22.72 642 ALA A O 1
ATOM 5188 N N . SER A 1 643 ? -21.969 82.25 18.516 1 20.83 643 SER A N 1
ATOM 5189 C CA . SER A 1 643 ? -22.141 82.375 17.078 1 20.83 643 SER A CA 1
ATOM 5190 C C . SER A 1 643 ? -23.188 81.438 16.531 1 20.83 643 SER A C 1
ATOM 5192 O O . SER A 1 643 ? -23.219 81.125 15.328 1 20.83 643 SER A O 1
ATOM 5194 N N . SER A 1 644 ? -23.953 80.812 17.422 1 20.42 644 SER A N 1
ATOM 5195 C CA . SER A 1 644 ? -24.766 79.812 16.812 1 20.42 644 SER A CA 1
ATOM 5196 C C . SER A 1 644 ? -25.75 80.375 15.805 1 20.42 644 SER A C 1
ATOM 5198 O O . SER A 1 644 ? -26.484 79.625 15.148 1 20.42 644 SER A O 1
ATOM 5200 N N . ARG A 1 645 ? -26.109 81.562 15.984 1 23.5 645 ARG A N 1
ATOM 5201 C CA . ARG A 1 645 ? -27.453 81.688 15.438 1 23.5 645 ARG A CA 1
ATOM 5202 C C . ARG A 1 645 ? -27.484 81.375 13.945 1 23.5 645 ARG A C 1
ATOM 5204 O O . ARG A 1 645 ? -27.422 82.312 13.117 1 23.5 645 ARG A O 1
ATOM 5211 N N . VAL A 1 646 ? -26.641 80.75 13.172 1 18.86 646 VAL A N 1
ATOM 5212 C CA . VAL A 1 646 ? -27.109 80.875 11.789 1 18.86 646 VAL A CA 1
ATOM 5213 C C . VAL A 1 646 ? -28.547 80.375 11.688 1 18.86 646 VAL A C 1
ATOM 5215 O O . VAL A 1 646 ? -28.891 79.312 12.273 1 18.86 646 VAL A O 1
ATOM 5218 N N . THR A 1 647 ? -29.516 81.188 11.211 1 17.91 647 THR A N 1
ATOM 5219 C CA . THR A 1 647 ? -30.922 81.438 10.969 1 17.91 647 THR A CA 1
ATOM 5220 C C . THR A 1 647 ? -31.531 80.312 10.148 1 17.91 647 THR A C 1
ATOM 5222 O O . THR A 1 647 ? -30.969 79.875 9.133 1 17.91 647 THR A O 1
ATOM 5225 N N . GLY A 1 648 ? -32.312 79.312 10.805 1 18.61 648 GLY A N 1
ATOM 5226 C CA . GLY A 1 648 ? -33.156 78.188 10.414 1 18.61 648 GLY A CA 1
ATOM 5227 C C . GLY A 1 648 ? -34.156 78.562 9.352 1 18.61 648 GLY A C 1
ATOM 5228 O O . GLY A 1 648 ? -35.062 79.375 9.609 1 18.61 648 GLY A O 1
ATOM 5229 N N . VAL A 1 649 ? -33.781 78.938 8.078 1 18.62 649 VAL A N 1
ATOM 5230 C CA . VAL A 1 649 ? -34.906 79.312 7.266 1 18.62 649 VAL A CA 1
ATOM 5231 C C . VAL A 1 649 ? -35.938 78.188 7.25 1 18.62 649 VAL A C 1
ATOM 5233 O O . VAL A 1 649 ? -35.594 77 7.312 1 18.62 649 VAL A O 1
ATOM 5236 N N . THR A 1 650 ? -37.312 78.438 7.363 1 17.14 650 THR A N 1
ATOM 5237 C CA . THR A 1 650 ? -38.594 77.875 7.684 1 17.14 650 THR A CA 1
ATOM 5238 C C . THR A 1 650 ? -39.062 76.938 6.562 1 17.14 650 THR A C 1
ATOM 5240 O O . THR A 1 650 ? -40 76.188 6.734 1 17.14 650 THR A O 1
ATOM 5243 N N . SER A 1 651 ? -38.375 76.688 5.375 1 17.59 651 SER A N 1
ATOM 5244 C CA . SER A 1 651 ? -39.469 76.5 4.449 1 17.59 651 SER A CA 1
ATOM 5245 C C . SER A 1 651 ? -40.25 75.188 4.773 1 17.59 651 SER A C 1
ATOM 5247 O O . SER A 1 651 ? -39.719 74.312 5.43 1 17.59 651 SER A O 1
ATOM 5249 N N . GLY A 1 652 ? -41.594 75.062 4.406 1 15.98 652 GLY A N 1
ATOM 5250 C CA . GLY A 1 652 ? -42.875 74.438 4.652 1 15.98 652 GLY A CA 1
ATOM 5251 C C . GLY A 1 652 ? -42.969 73 4.145 1 15.98 652 GLY A C 1
ATOM 5252 O O . GLY A 1 652 ? -43.656 72.188 4.727 1 15.98 652 GLY A O 1
ATOM 5253 N N . SER A 1 653 ? -42.406 72.625 3 1 16.66 653 SER A N 1
ATOM 5254 C CA . SER A 1 653 ? -43.438 71.812 2.289 1 16.66 653 SER A CA 1
ATOM 5255 C C . SER A 1 653 ? -43.562 70.438 2.889 1 16.66 653 SER A C 1
ATOM 5257 O O . SER A 1 653 ? -42.625 69.938 3.543 1 16.66 653 SER A O 1
ATOM 5259 N N . SER A 1 654 ? -44.688 69.75 2.709 1 15.45 654 SER A N 1
ATOM 5260 C CA . SER A 1 654 ? -45.656 68.812 3.223 1 15.45 654 SER A CA 1
ATOM 5261 C C . SER A 1 654 ? -45.188 67.375 2.982 1 15.45 654 SER A C 1
ATOM 5263 O O . SER A 1 654 ? -45.344 66.5 3.844 1 15.45 654 SER A O 1
ATOM 5265 N N . SER A 1 655 ? -44.688 66.875 1.829 1 15.66 655 SER A N 1
ATOM 5266 C CA . SER A 1 655 ? -45.5 65.812 1.311 1 15.66 655 SER A CA 1
ATOM 5267 C C . SER A 1 655 ? -45.156 64.5 1.963 1 15.66 655 SER A C 1
ATOM 5269 O O . SER A 1 655 ? -44.062 64.312 2.488 1 15.66 655 SER A O 1
ATOM 5271 N N . GLU A 1 656 ? -45.844 63.25 1.664 1 14.6 656 GLU A N 1
ATOM 5272 C CA . GLU A 1 656 ? -46.625 62.156 2.223 1 14.6 656 GLU A CA 1
ATOM 5273 C C . GLU A 1 656 ? -45.781 60.875 2.322 1 14.6 656 GLU A C 1
ATOM 5275 O O . GLU A 1 656 ? -45.812 60.188 3.346 1 14.6 656 GLU A O 1
ATOM 5280 N N . ARG A 1 657 ? -45.219 60.156 1.18 1 15.17 657 ARG A N 1
ATOM 5281 C CA . ARG A 1 657 ? -45.844 58.875 0.863 1 15.17 657 ARG A CA 1
ATOM 5282 C C . ARG A 1 657 ? -45.25 57.75 1.686 1 15.17 657 ARG A C 1
ATOM 5284 O O . ARG A 1 657 ? -44.094 57.844 2.123 1 15.17 657 ARG A O 1
ATOM 5291 N N . SER A 1 658 ? -45.75 56.469 1.444 1 14.76 658 SER A N 1
ATOM 5292 C CA . SER A 1 658 ? -46.281 55.312 2.148 1 14.76 658 SER A CA 1
ATOM 5293 C C . SER A 1 658 ? -45.188 54.281 2.402 1 14.76 658 SER A C 1
ATOM 5295 O O . SER A 1 658 ? -44 54.531 2.129 1 14.76 658 SER A O 1
ATOM 5297 N N . MET A 1 659 ? -45.344 52.969 1.782 1 14.9 659 MET A N 1
ATOM 5298 C CA . MET A 1 659 ? -45.75 51.719 2.43 1 14.9 659 MET A CA 1
ATOM 5299 C C . MET A 1 659 ? -44.531 50.812 2.67 1 14.9 659 MET A C 1
ATOM 5301 O O . MET A 1 659 ? -43.406 51.219 2.424 1 14.9 659 MET A O 1
ATOM 5305 N N . ARG A 1 660 ? -44.562 49.438 2.01 1 14.95 660 ARG A N 1
ATOM 5306 C CA . ARG A 1 660 ? -44.781 48.094 2.555 1 14.95 660 ARG A CA 1
ATOM 5307 C C . ARG A 1 660 ? -43.469 47.312 2.678 1 14.95 660 ARG A C 1
ATOM 5309 O O . ARG A 1 660 ? -43.094 46.875 3.77 1 14.95 660 ARG A O 1
ATOM 5316 N N . THR A 1 661 ? -43.312 46.281 1.666 1 15.38 661 THR A N 1
ATOM 5317 C CA . THR A 1 661 ? -43.5 44.875 1.92 1 15.38 661 THR A CA 1
ATOM 5318 C C . THR A 1 661 ? -42.156 44.188 2.184 1 15.38 661 THR A C 1
ATOM 5320 O O . THR A 1 661 ? -41.094 44.75 1.928 1 15.38 661 THR A O 1
ATOM 5323 N N . GLY A 1 662 ? -41.969 42.812 1.656 1 15.46 662 GLY A N 1
ATOM 5324 C CA . GLY A 1 662 ? -41.812 41.406 2.064 1 15.46 662 GLY A CA 1
ATOM 5325 C C . GLY A 1 662 ? -40.406 40.875 1.862 1 15.46 662 GLY A C 1
ATOM 5326 O O . GLY A 1 662 ? -39.719 41.25 0.913 1 15.46 662 GLY A O 1
ATOM 5327 N N . TYR A 1 663 ? -39.75 40.5 2.85 1 16.14 663 TYR A N 1
ATOM 5328 C CA . TYR A 1 663 ? -38.406 40 3.082 1 16.14 663 TYR A CA 1
ATOM 5329 C C . TYR A 1 663 ? -38.25 38.594 2.477 1 16.14 663 TYR A C 1
ATOM 5331 O O . TYR A 1 663 ? -38.812 37.625 2.977 1 16.14 663 TYR A O 1
ATOM 5339 N N . SER A 1 664 ? -38.375 38.375 1.154 1 15.98 664 SER A N 1
ATOM 5340 C CA . SER A 1 664 ? -38.406 36.969 0.74 1 15.98 664 SER A CA 1
ATOM 5341 C C . SER A 1 664 ? -37.062 36.281 0.965 1 15.98 664 SER A C 1
ATOM 5343 O O . SER A 1 664 ? -36.031 36.844 0.578 1 15.98 664 SER A O 1
ATOM 5345 N N . LEU A 1 665 ? -36.938 35.344 1.971 1 16.66 665 LEU A N 1
ATOM 5346 C CA . LEU A 1 665 ? -35.969 34.438 2.594 1 16.66 665 LEU A CA 1
ATOM 5347 C C . LEU A 1 665 ? -35.531 33.375 1.613 1 16.66 665 LEU A C 1
ATOM 5349 O O . LEU A 1 665 ? -34.75 32.5 1.973 1 16.66 665 LEU A O 1
ATOM 5353 N N . THR A 1 666 ? -35.312 33.5 0.301 1 15.92 666 THR A N 1
ATOM 5354 C CA . THR A 1 666 ? -35.281 32.25 -0.458 1 15.92 666 THR A CA 1
ATOM 5355 C C . THR A 1 666 ? -34.031 31.453 -0.131 1 15.92 666 THR A C 1
ATOM 5357 O O . THR A 1 666 ? -32.906 31.984 -0.186 1 15.92 666 THR A O 1
ATOM 5360 N N . LEU A 1 667 ? -34.188 30.266 0.544 1 16.91 667 LEU A N 1
ATOM 5361 C CA . LEU A 1 667 ? -33.469 29.109 1.086 1 16.91 667 LEU A CA 1
ATOM 5362 C C . LEU A 1 667 ? -32.812 28.312 -0.028 1 16.91 667 LEU A C 1
ATOM 5364 O O . LEU A 1 667 ? -32.438 27.141 0.163 1 16.91 667 LEU A O 1
ATOM 5368 N N . VAL A 1 668 ? -32.062 28.844 -0.985 1 16.27 668 VAL A N 1
ATOM 5369 C CA . VAL A 1 668 ? -31.859 27.938 -2.111 1 16.27 668 VAL A CA 1
ATOM 5370 C C . VAL A 1 668 ? -30.891 26.828 -1.715 1 16.27 668 VAL A C 1
ATOM 5372 O O . VAL A 1 668 ? -29.859 27.094 -1.103 1 16.27 668 VAL A O 1
ATOM 5375 N N . GLY A 1 669 ? -31.203 25.438 -1.87 1 15.59 669 GLY A N 1
ATOM 5376 C CA . GLY A 1 669 ? -30.891 24.047 -1.535 1 15.59 669 GLY A CA 1
ATOM 5377 C C . GLY A 1 669 ? -29.625 23.547 -2.189 1 15.59 669 GLY A C 1
ATOM 5378 O O . GLY A 1 669 ? -28.812 22.891 -1.545 1 15.59 669 GLY A O 1
ATOM 5379 N N . ASP A 1 670 ? -29.359 23.609 -3.551 1 15.62 670 ASP A N 1
ATOM 5380 C CA . ASP A 1 670 ? -29.234 22.281 -4.137 1 15.62 670 ASP A CA 1
ATOM 5381 C C . ASP A 1 670 ? -27.828 21.703 -3.91 1 15.62 670 ASP A C 1
ATOM 5383 O O . ASP A 1 670 ? -27.688 20.641 -3.305 1 15.62 670 ASP A O 1
ATOM 5387 N N . ASN A 1 671 ? -27 21.562 -5.035 1 15.69 671 ASN A N 1
ATOM 5388 C CA . ASN A 1 671 ? -26.578 20.359 -5.738 1 15.69 671 ASN A CA 1
ATOM 5389 C C . ASN A 1 671 ? -25.188 19.922 -5.301 1 15.69 671 ASN A C 1
ATOM 5391 O O . ASN A 1 671 ? -24.391 20.734 -4.824 1 15.69 671 ASN A O 1
ATOM 5395 N N . LEU A 1 672 ? -24.859 18.547 -5.406 1 16.12 672 LEU A N 1
ATOM 5396 C CA . LEU A 1 672 ? -24.156 17.344 -4.977 1 16.12 672 LEU A CA 1
ATOM 5397 C C . LEU A 1 672 ? -22.766 17.281 -5.598 1 16.12 672 LEU A C 1
ATOM 5399 O O . LEU A 1 672 ? -21.938 16.469 -5.195 1 16.12 672 LEU A O 1
ATOM 5403 N N . SER A 1 673 ? -22.312 18.188 -6.539 1 14.93 673 SER A N 1
ATOM 5404 C CA . SER A 1 673 ? -21.547 17.375 -7.484 1 14.93 673 SER A CA 1
ATOM 5405 C C . SER A 1 673 ? -20.25 16.875 -6.859 1 14.93 673 SER A C 1
ATOM 5407 O O . SER A 1 673 ? -19.812 17.406 -5.832 1 14.93 673 SER A O 1
ATOM 5409 N N . ASP A 1 674 ? -19.203 16.328 -7.746 1 14.91 674 ASP A N 1
ATOM 5410 C CA . ASP A 1 674 ? -18.484 15.109 -8.133 1 14.91 674 ASP A CA 1
ATOM 5411 C C . ASP A 1 674 ? -17 15.203 -7.762 1 14.91 674 ASP A C 1
ATOM 5413 O O . ASP A 1 674 ? -16.328 14.188 -7.629 1 14.91 674 ASP A O 1
ATOM 5417 N N . ARG A 1 675 ? -16.422 16.312 -7.535 1 15.42 675 ARG A N 1
ATOM 5418 C CA . ARG A 1 675 ? -15.094 16.172 -8.141 1 15.42 675 ARG A CA 1
ATOM 5419 C C . ARG A 1 675 ? -14.219 15.227 -7.328 1 15.42 675 ARG A C 1
ATOM 5421 O O . ARG A 1 675 ? -14.219 15.273 -6.098 1 15.42 675 ARG A O 1
ATOM 5428 N N . ARG A 1 676 ? -13.484 14.305 -8.102 1 15.66 676 ARG A N 1
ATOM 5429 C CA . ARG A 1 676 ? -12.586 13.148 -8.094 1 15.66 676 ARG A CA 1
ATOM 5430 C C . ARG A 1 676 ? -11.234 13.508 -7.492 1 15.66 676 ARG A C 1
ATOM 5432 O O . ARG A 1 676 ? -10.805 14.664 -7.562 1 15.66 676 ARG A O 1
ATOM 5439 N N . ALA A 1 677 ? -10.469 12.555 -6.875 1 15.71 677 ALA A N 1
ATOM 5440 C CA . ALA A 1 677 ? -9.469 12.047 -5.945 1 15.71 677 ALA A CA 1
ATOM 5441 C C . ALA A 1 677 ? -8.078 12.055 -6.57 1 15.71 677 ALA A C 1
ATOM 5443 O O . ALA A 1 677 ? -7.074 11.883 -5.871 1 15.71 677 ALA A O 1
ATOM 5444 N N . SER A 1 678 ? -7.742 12.5 -7.746 1 15.55 678 SER A N 1
ATOM 5445 C CA . SER A 1 678 ? -6.648 11.641 -8.195 1 15.55 678 SER A CA 1
ATOM 5446 C C . SER A 1 678 ? -5.367 11.93 -7.418 1 15.55 678 SER A C 1
ATOM 5448 O O . SER A 1 678 ? -5.152 13.047 -6.953 1 15.55 678 SER A O 1
ATOM 5450 N N . LEU A 1 679 ? -4.477 10.812 -7.008 1 16.19 679 LEU A N 1
ATOM 5451 C CA . LEU A 1 679 ? -3.477 10.141 -6.184 1 16.19 679 LEU A CA 1
ATOM 5452 C C . LEU A 1 679 ? -2.068 10.555 -6.598 1 16.19 679 LEU A C 1
ATOM 5454 O O . LEU A 1 679 ? -1.1 10.266 -5.891 1 16.19 679 LEU A O 1
ATOM 5458 N N . SER A 1 680 ? -1.669 11.281 -7.637 1 15.36 680 SER A N 1
ATOM 5459 C CA . SER A 1 680 ? -0.518 10.625 -8.25 1 15.36 680 SER A CA 1
ATOM 5460 C C . SER A 1 680 ? 0.747 10.852 -7.43 1 15.36 680 SER A C 1
ATOM 5462 O O . SER A 1 680 ? 1.494 9.906 -7.16 1 15.36 680 SER A O 1
ATOM 5464 N N . ASP A 1 681 ? 1.538 11.969 -7.297 1 16.22 681 ASP A N 1
ATOM 5465 C CA . ASP A 1 681 ? 2.887 12.031 -7.852 1 16.22 681 ASP A CA 1
ATOM 5466 C C . ASP A 1 681 ? 3.934 11.711 -6.785 1 16.22 681 ASP A C 1
ATOM 5468 O O . ASP A 1 681 ? 3.895 12.258 -5.684 1 16.22 681 ASP A O 1
ATOM 5472 N N . ARG A 1 682 ? 4.852 10.594 -6.812 1 16.95 682 ARG A N 1
ATOM 5473 C CA . ARG A 1 682 ? 5.863 9.766 -6.168 1 16.95 682 ARG A CA 1
ATOM 5474 C C . ARG A 1 682 ? 7.215 10.469 -6.145 1 16.95 682 ARG A C 1
ATOM 5476 O O . ARG A 1 682 ? 8.219 9.883 -5.742 1 16.95 682 ARG A O 1
ATOM 5483 N N . GLY A 1 683 ? 7.512 11.703 -6.246 1 16.66 683 GLY A N 1
ATOM 5484 C CA . GLY A 1 683 ? 8.875 11.961 -6.68 1 16.66 683 GLY A CA 1
ATOM 5485 C C . GLY A 1 683 ? 9.914 11.555 -5.656 1 16.66 683 GLY A C 1
ATOM 5486 O O . GLY A 1 683 ? 9.602 11.391 -4.477 1 16.66 683 GLY A O 1
ATOM 5487 N N . ASP A 1 684 ? 11.281 11.289 -6.055 1 17.66 684 ASP A N 1
ATOM 5488 C CA . ASP A 1 684 ? 12.578 10.625 -5.969 1 17.66 684 ASP A CA 1
ATOM 5489 C C . ASP A 1 684 ? 13.5 11.344 -4.984 1 17.66 684 ASP A C 1
ATOM 5491 O O . ASP A 1 684 ? 13.75 12.547 -5.121 1 17.66 684 ASP A O 1
ATOM 5495 N N . ILE A 1 685 ? 13.609 10.914 -3.725 1 17.95 685 ILE A N 1
ATOM 5496 C CA . ILE A 1 685 ? 14.414 11.375 -2.602 1 17.95 685 ILE A CA 1
ATOM 5497 C C . ILE A 1 685 ? 15.875 10.977 -2.814 1 17.95 685 ILE A C 1
ATOM 5499 O O . ILE A 1 685 ? 16.203 9.789 -2.768 1 17.95 685 ILE A O 1
ATOM 5503 N N . ASP A 1 686 ? 16.766 11.477 -3.574 1 18 686 ASP A N 1
ATOM 5504 C CA . ASP A 1 686 ? 18.172 11.086 -3.742 1 18 686 ASP A CA 1
ATOM 5505 C C . ASP A 1 686 ? 19 11.5 -2.529 1 18 686 ASP A C 1
ATOM 5507 O O . ASP A 1 686 ? 18.922 12.641 -2.078 1 18 686 ASP A O 1
ATOM 5511 N N . VAL A 1 687 ? 19.547 10.492 -1.706 1 19.06 687 VAL A N 1
ATOM 5512 C CA . VAL A 1 687 ? 20.359 10.219 -0.529 1 19.06 687 VAL A CA 1
ATOM 5513 C C . VAL A 1 687 ? 21.812 10.594 -0.813 1 19.06 687 VAL A C 1
ATOM 5515 O O . VAL A 1 687 ? 22.469 9.984 -1.665 1 19.06 687 VAL A O 1
ATOM 5518 N N . PHE A 1 688 ? 22.391 11.781 -0.558 1 16.78 688 PHE A N 1
ATOM 5519 C CA . PHE A 1 688 ? 23.719 12.328 -0.811 1 16.78 688 PHE A CA 1
ATOM 5520 C C . PHE A 1 688 ? 24.766 11.695 0.112 1 16.78 688 PHE A C 1
ATOM 5522 O O . PHE A 1 688 ? 24.406 10.922 1.004 1 16.78 688 PHE A O 1
ATOM 5529 N N . SER A 1 689 ? 25.688 12.43 1.04 1 17.89 689 SER A N 1
ATOM 5530 C CA . SER A 1 689 ? 27 13.031 0.853 1 17.89 689 SER A CA 1
ATOM 5531 C C . SER A 1 689 ? 28.062 12.328 1.699 1 17.89 689 SER A C 1
ATOM 5533 O O . SER A 1 689 ? 29.078 11.859 1.176 1 17.89 689 SER A O 1
ATOM 5535 N N . GLY A 1 690 ? 28.812 12.883 2.928 1 18.86 690 GLY A N 1
ATOM 5536 C CA . GLY A 1 690 ? 30.141 13.391 3.195 1 18.86 690 GLY A CA 1
ATOM 5537 C C . GLY A 1 690 ? 30.969 12.461 4.066 1 18.86 690 GLY A C 1
ATOM 5538 O O . GLY A 1 690 ? 30.453 11.859 5.008 1 18.86 690 GLY A O 1
ATOM 5539 N N . ARG A 1 691 ? 32.156 11.836 3.615 1 19.66 691 ARG A N 1
ATOM 5540 C CA . ARG A 1 691 ? 33.281 11.031 4.082 1 19.66 691 ARG A CA 1
ATOM 5541 C C . ARG A 1 691 ? 34.156 11.828 5.031 1 19.66 691 ARG A C 1
ATOM 5543 O O . ARG A 1 691 ? 34.969 12.648 4.598 1 19.66 691 ARG A O 1
ATOM 5550 N N . VAL A 1 692 ? 33.969 12.445 6.105 1 21.16 692 VAL A N 1
ATOM 5551 C CA . VAL A 1 692 ? 35.031 13.188 6.797 1 21.16 692 VAL A CA 1
ATOM 5552 C C . VAL A 1 692 ? 35.969 12.219 7.52 1 21.16 692 VAL A C 1
ATOM 5554 O O . VAL A 1 692 ? 35.5 11.367 8.289 1 21.16 692 VAL A O 1
ATOM 5557 N N . GLU A 1 693 ? 37.375 12.016 7.121 1 20.47 693 GLU A N 1
ATOM 5558 C CA . GLU A 1 693 ? 38.656 11.398 7.426 1 20.47 693 GLU A CA 1
ATOM 5559 C C . GLU A 1 693 ? 39.25 11.984 8.695 1 20.47 693 GLU A C 1
ATOM 5561 O O . GLU A 1 693 ? 39.625 13.164 8.734 1 20.47 693 GLU A O 1
ATOM 5566 N N . LEU A 1 694 ? 38.938 11.836 9.891 1 18.17 694 LEU A N 1
ATOM 5567 C CA . LEU A 1 694 ? 39.812 12.211 11.016 1 18.17 694 LEU A CA 1
ATOM 5568 C C . LEU A 1 694 ? 41 11.273 11.125 1 18.17 694 LEU A C 1
ATOM 5570 O O . LEU A 1 694 ? 40.844 10.047 11.039 1 18.17 694 LEU A O 1
ATOM 5574 N N . ALA A 1 695 ? 42.375 11.891 11.055 1 17.38 695 ALA A N 1
ATOM 5575 C CA . ALA A 1 695 ? 43.562 11.727 11.875 1 17.38 695 ALA A CA 1
ATOM 5576 C C . ALA A 1 695 ? 43.281 12.062 13.336 1 17.38 695 ALA A C 1
ATOM 5578 O O . ALA A 1 695 ? 42.531 13.016 13.625 1 17.38 695 ALA A O 1
ATOM 5579 N N . MET B 1 1 ? -6.746 31 29.547 1 67.88 1 MET B N 1
ATOM 5580 C CA . MET B 1 1 ? -5.676 30.891 28.562 1 67.88 1 MET B CA 1
ATOM 5581 C C . MET B 1 1 ? -4.832 32.156 28.531 1 67.88 1 MET B C 1
ATOM 5583 O O . MET B 1 1 ? -5.371 33.281 28.594 1 67.88 1 MET B O 1
ATOM 5587 N N . LEU B 1 2 ? -3.529 31.906 28.547 1 82.62 2 LEU B N 1
ATOM 5588 C CA . LEU B 1 2 ? -2.6 33.031 28.438 1 82.62 2 LEU B CA 1
ATOM 5589 C C . LEU B 1 2 ? -2.701 33.688 27.062 1 82.62 2 LEU B C 1
ATOM 5591 O O . LEU B 1 2 ? -3.014 33.031 26.078 1 82.62 2 LEU B O 1
ATOM 5595 N N . ARG B 1 3 ? -2.549 34.969 27.031 1 90.44 3 ARG B N 1
ATOM 5596 C CA . ARG B 1 3 ? -2.688 35.719 25.781 1 90.44 3 ARG B CA 1
ATOM 5597 C C . ARG B 1 3 ? -1.394 36.438 25.438 1 90.44 3 ARG B C 1
ATOM 5599 O O . ARG B 1 3 ? -0.687 36.938 26.328 1 90.44 3 ARG B O 1
ATOM 5606 N N . PHE B 1 4 ? -1.166 36.594 24.094 1 93.31 4 PHE B N 1
ATOM 5607 C CA . PHE B 1 4 ? 0.03 37.25 23.609 1 93.31 4 PHE B CA 1
ATOM 5608 C C . PHE B 1 4 ? 0.045 38.719 24.062 1 93.31 4 PHE B C 1
ATOM 5610 O O . PHE B 1 4 ? 1.093 39.25 24.453 1 93.31 4 PHE B O 1
ATOM 5617 N N . GLU B 1 5 ? -1.141 39.312 24.047 1 89 5 GLU B N 1
ATOM 5618 C CA . GLU B 1 5 ? -1.253 40.719 24.312 1 89 5 GLU B CA 1
ATOM 5619 C C . GLU B 1 5 ? -0.848 41.062 25.75 1 89 5 GLU B C 1
ATOM 5621 O O . GLU B 1 5 ? -0.574 42.219 26.078 1 89 5 GLU B O 1
ATOM 5626 N N . ASP B 1 6 ? -0.718 40.062 26.578 1 84.62 6 ASP B N 1
ATOM 5627 C CA . ASP B 1 6 ? -0.4 40.312 27.984 1 84.62 6 ASP B CA 1
ATOM 5628 C C . ASP B 1 6 ? 1.098 40.156 28.234 1 84.62 6 ASP B C 1
ATOM 5630 O O . ASP B 1 6 ? 1.618 40.688 29.234 1 84.62 6 ASP B O 1
ATOM 5634 N N . TRP B 1 7 ? 1.742 39.469 27.297 1 87.75 7 TRP B N 1
ATOM 5635 C CA . TRP B 1 7 ? 3.068 39 27.719 1 87.75 7 TRP B CA 1
ATOM 5636 C C . TRP B 1 7 ? 4.121 39.406 26.688 1 87.75 7 TRP B C 1
ATOM 5638 O O . TRP B 1 7 ? 5.316 39.188 26.891 1 87.75 7 TRP B O 1
ATOM 5648 N N . PHE B 1 8 ? 3.725 39.969 25.594 1 93.12 8 PHE B N 1
ATOM 5649 C CA . PHE B 1 8 ? 4.703 40.219 24.531 1 93.12 8 PHE B CA 1
ATOM 5650 C C . PHE B 1 8 ? 4.859 41.719 24.266 1 93.12 8 PHE B C 1
ATOM 5652 O O . PHE B 1 8 ? 4.91 42.156 23.109 1 93.12 8 PHE B O 1
ATOM 5659 N N . TRP B 1 9 ? 4.883 42.344 25.344 1 89.75 9 TRP B N 1
ATOM 5660 C CA . TRP B 1 9 ? 5.254 43.75 25.234 1 89.75 9 TRP B CA 1
ATOM 5661 C C . TRP B 1 9 ? 6.762 43.938 25.375 1 89.75 9 TRP B C 1
ATOM 5663 O O . TRP B 1 9 ? 7.48 42.969 25.672 1 89.75 9 TRP B O 1
ATOM 5673 N N . GLY B 1 10 ? 7.332 45.062 25.016 1 80.88 10 GLY B N 1
ATOM 5674 C CA . GLY B 1 10 ? 8.766 45.312 25.031 1 80.88 10 GLY B CA 1
ATOM 5675 C C . GLY B 1 10 ? 9.219 46.031 26.281 1 80.88 10 GLY B C 1
ATOM 5676 O O . GLY B 1 10 ? 8.586 45.938 27.344 1 80.88 10 GLY B O 1
ATOM 5677 N N . THR B 1 11 ? 10.438 46.469 26.266 1 75.75 11 THR B N 1
ATOM 5678 C CA . THR B 1 11 ? 11.039 47.281 27.312 1 75.75 11 THR B CA 1
ATOM 5679 C C . THR B 1 11 ? 10.883 48.781 26.984 1 75.75 11 THR B C 1
ATOM 5681 O O . THR B 1 11 ? 10.531 49.125 25.859 1 75.75 11 THR B O 1
ATOM 5684 N N . PRO B 1 12 ? 11.008 49.594 28 1 70.69 12 PRO B N 1
ATOM 5685 C CA . PRO B 1 12 ? 10.93 51.031 27.719 1 70.69 12 PRO B CA 1
ATOM 5686 C C . PRO B 1 12 ? 11.891 51.469 26.609 1 70.69 12 PRO B C 1
ATOM 5688 O O . PRO B 1 12 ? 11.586 52.406 25.859 1 70.69 12 PRO B O 1
ATOM 5691 N N . ALA B 1 13 ? 13 50.75 26.469 1 74.5 13 ALA B N 1
ATOM 5692 C CA . ALA B 1 13 ? 13.961 51.062 25.422 1 74.5 13 ALA B CA 1
ATOM 5693 C C . ALA B 1 13 ? 13.477 50.594 24.062 1 74.5 13 ALA B C 1
ATOM 5695 O O . ALA B 1 13 ? 13.727 51.219 23.031 1 74.5 13 ALA B O 1
ATOM 5696 N N . ASP B 1 14 ? 12.75 49.5 24.047 1 83.44 14 ASP B N 1
ATOM 5697 C CA . ASP B 1 14 ? 12.18 48.938 22.828 1 83.44 14 ASP B CA 1
ATOM 5698 C C . ASP B 1 14 ? 10.789 48.344 23.078 1 83.44 14 ASP B C 1
ATOM 5700 O O . ASP B 1 14 ? 10.633 47.156 23.234 1 83.44 14 ASP B O 1
ATOM 5704 N N . PRO B 1 15 ? 9.781 49.188 22.953 1 86.88 15 PRO B N 1
ATOM 5705 C CA . PRO B 1 15 ? 8.422 48.75 23.312 1 86.88 15 PRO B CA 1
ATOM 5706 C C . PRO B 1 15 ? 7.863 47.719 22.344 1 86.88 15 PRO B C 1
ATOM 5708 O O . PRO B 1 15 ? 6.887 47.031 22.656 1 86.88 15 PRO B O 1
ATOM 5711 N N . THR B 1 16 ? 8.445 47.594 21.156 1 91.5 16 THR B N 1
ATOM 5712 C CA . THR B 1 16 ? 7.887 46.688 20.156 1 91.5 16 THR B CA 1
ATOM 5713 C C . THR B 1 16 ? 8.68 45.406 20.109 1 91.5 16 THR B C 1
ATOM 5715 O O . THR B 1 16 ? 8.555 44.625 19.141 1 91.5 16 THR B O 1
ATOM 5718 N N . ALA B 1 17 ? 9.562 45.156 21.078 1 92.06 17 ALA B N 1
ATOM 5719 C CA . ALA B 1 17 ? 10.414 43.938 21.094 1 92.06 17 ALA B CA 1
ATOM 5720 C C . ALA B 1 17 ? 9.57 42.688 21.031 1 92.06 17 ALA B C 1
ATOM 5722 O O . ALA B 1 17 ? 9.922 41.719 20.328 1 92.06 17 ALA B O 1
ATOM 5723 N N . GLY B 1 18 ? 8.445 42.594 21.797 1 93.69 18 GLY B N 1
ATOM 5724 C CA . GLY B 1 18 ? 7.57 41.438 21.797 1 93.69 18 GLY B CA 1
ATOM 5725 C C . GLY B 1 18 ? 6.918 41.188 20.438 1 93.69 18 GLY B C 1
ATOM 5726 O O . GLY B 1 18 ? 6.789 40.031 20 1 93.69 18 GLY B O 1
ATOM 5727 N N . VAL B 1 19 ? 6.508 42.219 19.734 1 94.94 19 VAL B N 1
ATOM 5728 C CA . VAL B 1 19 ? 5.902 42.125 18.422 1 94.94 19 VAL B CA 1
ATOM 5729 C C . VAL B 1 19 ? 6.906 41.531 17.438 1 94.94 19 VAL B C 1
ATOM 5731 O O . VAL B 1 19 ? 6.535 40.719 16.562 1 94.94 19 VAL B O 1
ATOM 5734 N N . HIS B 1 20 ? 8.148 41.938 17.594 1 94.5 20 HIS B N 1
ATOM 5735 C CA . HIS B 1 20 ? 9.188 41.438 16.703 1 94.5 20 HIS B CA 1
ATOM 5736 C C . HIS B 1 20 ? 9.375 39.938 16.891 1 94.5 20 HIS B C 1
ATOM 5738 O O . HIS B 1 20 ? 9.516 39.188 15.914 1 94.5 20 HIS B O 1
ATOM 5744 N N . VAL B 1 21 ? 9.391 39.469 18.141 1 95.12 21 VAL B N 1
ATOM 5745 C CA . VAL B 1 21 ? 9.547 38.062 18.453 1 95.12 21 VAL B CA 1
ATOM 5746 C C . VAL B 1 21 ? 8.375 37.281 17.859 1 95.12 21 VAL B C 1
ATOM 5748 O O . VAL B 1 21 ? 8.57 36.219 17.234 1 95.12 21 VAL B O 1
ATOM 5751 N N . LEU B 1 22 ? 7.191 37.781 18.062 1 95.94 22 LEU B N 1
ATOM 5752 C CA . LEU B 1 22 ? 5.996 37.125 17.562 1 95.94 22 LEU B CA 1
ATOM 5753 C C . LEU B 1 22 ? 5.988 37.094 16.031 1 95.94 22 LEU B C 1
ATOM 5755 O O . LEU B 1 22 ? 5.551 36.094 15.438 1 95.94 22 LEU B O 1
ATOM 5759 N N . HIS B 1 23 ? 6.438 38.156 15.438 1 95.44 23 HIS B N 1
ATOM 5760 C CA . HIS B 1 23 ? 6.477 38.219 13.984 1 95.44 23 HIS B CA 1
ATOM 5761 C C . HIS B 1 23 ? 7.441 37.188 13.414 1 95.44 23 HIS B C 1
ATOM 5763 O O . HIS B 1 23 ? 7.148 36.562 12.391 1 95.44 23 HIS B O 1
ATOM 5769 N N . GLU B 1 24 ? 8.562 37.062 13.977 1 94.19 24 GLU B N 1
ATOM 5770 C CA . GLU B 1 24 ? 9.523 36.062 13.531 1 94.19 24 GLU B CA 1
ATOM 5771 C C . GLU B 1 24 ? 8.953 34.656 13.648 1 94.19 24 GLU B C 1
ATOM 5773 O O . GLU B 1 24 ? 9.148 33.812 12.758 1 94.19 24 GLU B O 1
ATOM 5778 N N . HIS B 1 25 ? 8.328 34.406 14.773 1 95.25 25 HIS B N 1
ATOM 5779 C CA . HIS B 1 25 ? 7.699 33.094 14.969 1 95.25 25 HIS B CA 1
ATOM 5780 C C . HIS B 1 25 ? 6.602 32.844 13.938 1 95.25 25 HIS B C 1
ATOM 5782 O O . HIS B 1 25 ? 6.441 31.734 13.445 1 95.25 25 HIS B O 1
ATOM 5788 N N . TYR B 1 26 ? 5.848 33.875 13.703 1 95.25 26 TYR B N 1
ATOM 5789 C CA . TYR B 1 26 ? 4.789 33.812 12.695 1 95.25 26 TYR B CA 1
ATOM 5790 C C . TYR B 1 26 ? 5.359 33.469 11.328 1 95.25 26 TYR B C 1
ATOM 5792 O O . TYR B 1 26 ? 4.82 32.594 10.625 1 95.25 26 TYR B O 1
ATOM 5800 N N . GLN B 1 27 ? 6.422 34.125 10.922 1 94.25 27 GLN B N 1
ATOM 5801 C CA . GLN B 1 27 ? 7.047 33.844 9.633 1 94.25 27 GLN B CA 1
ATOM 5802 C C . GLN B 1 27 ? 7.547 32.406 9.562 1 94.25 27 GLN B C 1
ATOM 5804 O O . GLN B 1 27 ? 7.43 31.75 8.523 1 94.25 27 GLN B O 1
ATOM 5809 N N . MET B 1 28 ? 8.156 31.891 10.609 1 95.38 28 MET B N 1
ATOM 5810 C CA . MET B 1 28 ? 8.57 30.5 10.695 1 95.38 28 MET B CA 1
ATOM 5811 C C . MET B 1 28 ? 7.383 29.562 10.508 1 95.38 28 MET B C 1
ATOM 5813 O O . MET B 1 28 ? 7.48 28.562 9.797 1 95.38 28 MET B O 1
ATOM 5817 N N . GLY B 1 29 ? 6.219 29.953 11.203 1 96 29 GLY B N 1
ATOM 5818 C CA . GLY B 1 29 ? 5.008 29.156 11.07 1 96 29 GLY B CA 1
ATOM 5819 C C . GLY B 1 29 ? 4.512 29.047 9.641 1 96 29 GLY B C 1
ATOM 5820 O O . GLY B 1 29 ? 4.078 27.984 9.195 1 96 29 GLY B O 1
ATOM 5821 N N . VAL B 1 30 ? 4.57 30.125 8.898 1 96.19 30 VAL B N 1
ATOM 5822 C CA . VAL B 1 30 ? 4.145 30.141 7.508 1 96.19 30 VAL B CA 1
ATOM 5823 C C . VAL B 1 30 ? 5.043 29.234 6.68 1 96.19 30 VAL B C 1
ATOM 5825 O O . VAL B 1 30 ? 4.551 28.453 5.859 1 96.19 30 VAL B O 1
ATOM 5828 N N . THR B 1 31 ? 6.344 29.297 6.863 1 96.81 31 THR B N 1
ATOM 5829 C CA . THR B 1 31 ? 7.297 28.438 6.164 1 96.81 31 THR B CA 1
ATOM 5830 C C . THR B 1 31 ? 7.043 26.969 6.48 1 96.81 31 THR B C 1
ATOM 5832 O O . THR B 1 31 ? 7.172 26.109 5.609 1 96.81 31 THR B O 1
ATOM 5835 N N . GLU B 1 32 ? 6.738 26.688 7.734 1 97.62 32 GLU B N 1
ATOM 5836 C CA . GLU B 1 32 ? 6.453 25.312 8.148 1 97.62 32 GLU B CA 1
ATOM 5837 C C . GLU B 1 32 ? 5.238 24.75 7.41 1 97.62 32 GLU B C 1
ATOM 5839 O O . GLU B 1 32 ? 5.234 23.594 7.004 1 97.62 32 GLU B O 1
ATOM 5844 N N . ILE B 1 33 ? 4.215 25.562 7.238 1 98.12 33 ILE B N 1
ATOM 5845 C CA . ILE B 1 33 ? 3.027 25.109 6.516 1 98.12 33 ILE B CA 1
ATOM 5846 C C . ILE B 1 33 ? 3.371 24.891 5.047 1 98.12 33 ILE B C 1
ATOM 5848 O O . ILE B 1 33 ? 2.824 23.984 4.41 1 98.12 33 ILE B O 1
ATOM 5852 N N . GLU B 1 34 ? 4.297 25.688 4.465 1 97.5 34 GLU B N 1
ATOM 5853 C CA . GLU B 1 34 ? 4.766 25.438 3.105 1 97.5 34 GLU B CA 1
ATOM 5854 C C . GLU B 1 34 ? 5.461 24.078 2.99 1 97.5 34 GLU B C 1
ATOM 5856 O O . GLU B 1 34 ? 5.293 23.375 1.993 1 97.5 34 GLU B O 1
ATOM 5861 N N . GLU B 1 35 ? 6.293 23.75 3.973 1 97.69 35 GLU B N 1
ATOM 5862 C CA . GLU B 1 35 ? 6.961 22.453 3.994 1 97.69 35 GLU B CA 1
ATOM 5863 C C . GLU B 1 35 ? 5.953 21.312 4.078 1 97.69 35 GLU B C 1
ATOM 5865 O O . GLU B 1 35 ? 6.094 20.312 3.391 1 97.69 35 GLU B O 1
ATOM 5870 N N . LEU B 1 36 ? 4.953 21.453 4.973 1 98 36 LEU B N 1
ATOM 5871 C CA . LEU B 1 36 ? 3.906 20.438 5.105 1 98 36 LEU B CA 1
ATOM 5872 C C . LEU B 1 36 ? 3.148 20.266 3.793 1 98 36 LEU B C 1
ATOM 5874 O O . LEU B 1 36 ? 2.838 19.141 3.395 1 98 36 LEU B O 1
ATOM 5878 N N . LEU B 1 37 ? 2.857 21.422 3.141 1 98 37 LEU B N 1
ATOM 5879 C CA . LEU B 1 37 ? 2.174 21.391 1.853 1 98 37 LEU B CA 1
ATOM 5880 C C . LEU B 1 37 ? 2.996 20.625 0.822 1 98 37 LEU B C 1
ATOM 5882 O O . LEU B 1 37 ? 2.459 19.797 0.083 1 98 37 LEU B O 1
ATOM 5886 N N . ALA B 1 38 ? 4.227 20.891 0.745 1 97.5 38 ALA B N 1
ATOM 5887 C CA . ALA B 1 38 ? 5.113 20.188 -0.188 1 97.5 38 ALA B CA 1
ATOM 5888 C C . ALA B 1 38 ? 5.16 18.703 0.111 1 97.5 38 ALA B C 1
ATOM 5890 O O . ALA B 1 38 ? 5.137 17.875 -0.807 1 97.5 38 ALA B O 1
ATOM 5891 N N . PHE B 1 39 ? 5.242 18.375 1.367 1 98.06 39 PHE B N 1
ATOM 5892 C CA . PHE B 1 39 ? 5.266 16.984 1.814 1 98.06 39 PHE B CA 1
ATOM 5893 C C . PHE B 1 39 ? 4.012 16.25 1.363 1 98.06 39 PHE B C 1
ATOM 5895 O O . PHE B 1 39 ? 4.098 15.172 0.772 1 98.06 39 PHE B O 1
ATOM 5902 N N . LEU B 1 40 ? 2.893 16.812 1.621 1 98.19 40 LEU B N 1
ATOM 5903 C CA . LEU B 1 40 ? 1.627 16.172 1.281 1 98.19 40 LEU B CA 1
ATOM 5904 C C . LEU B 1 40 ? 1.458 16.062 -0.231 1 98.19 40 LEU B C 1
ATOM 5906 O O . LEU B 1 40 ? 0.891 15.094 -0.733 1 98.19 40 LEU B O 1
ATOM 5910 N N . THR B 1 41 ? 1.9 17.125 -0.953 1 98.12 41 THR B N 1
ATOM 5911 C CA . THR B 1 41 ? 1.812 17.094 -2.408 1 98.12 41 THR B CA 1
ATOM 5912 C C . THR B 1 41 ? 2.643 15.953 -2.982 1 98.12 41 THR B C 1
ATOM 5914 O O . THR B 1 41 ? 2.193 15.242 -3.885 1 98.12 41 THR B O 1
ATOM 5917 N N . GLN B 1 42 ? 3.842 15.797 -2.512 1 97.75 42 GLN B N 1
ATOM 5918 C CA . GLN B 1 42 ? 4.699 14.703 -2.963 1 97.75 42 GLN B CA 1
ATOM 5919 C C . GLN B 1 42 ? 4.117 13.344 -2.568 1 97.75 42 GLN B C 1
ATOM 5921 O O . GLN B 1 42 ? 4.199 12.383 -3.334 1 97.75 42 GLN B O 1
ATOM 5926 N N . ARG B 1 43 ? 3.568 13.266 -1.362 1 98.12 43 ARG B N 1
ATOM 5927 C CA . ARG B 1 43 ? 2.934 12.023 -0.92 1 98.12 43 ARG B CA 1
ATOM 5928 C C . ARG B 1 43 ? 1.764 11.656 -1.826 1 98.12 43 ARG B C 1
ATOM 5930 O O . ARG B 1 43 ? 1.579 10.484 -2.166 1 98.12 43 ARG B O 1
ATOM 5937 N N . LYS B 1 44 ? 0.94 12.641 -2.172 1 98.06 44 LYS B N 1
ATOM 5938 C CA . LYS B 1 44 ? -0.165 12.438 -3.104 1 98.06 44 LYS B CA 1
ATOM 5939 C C . LYS B 1 44 ? 0.335 11.891 -4.438 1 98.06 44 LYS B C 1
ATOM 5941 O O . LYS B 1 44 ? -0.218 10.922 -4.965 1 98.06 44 LYS B O 1
ATOM 5946 N N . THR B 1 45 ? 1.388 12.516 -4.969 1 98.19 45 THR B N 1
ATOM 5947 C CA . THR B 1 45 ? 1.937 12.117 -6.262 1 98.19 45 THR B CA 1
ATOM 5948 C C . THR B 1 45 ? 2.455 10.688 -6.215 1 98.19 45 THR B C 1
ATOM 5950 O O . THR B 1 45 ? 2.262 9.914 -7.16 1 98.19 45 THR B O 1
ATOM 5953 N N . ALA B 1 46 ? 3.168 10.312 -5.172 1 97.88 46 ALA B N 1
ATOM 5954 C CA . ALA B 1 46 ? 3.652 8.945 -5.004 1 97.88 46 ALA B CA 1
ATOM 5955 C C . ALA B 1 46 ? 2.5 7.949 -5.031 1 97.88 46 ALA B C 1
ATOM 5957 O O . ALA B 1 46 ? 2.59 6.902 -5.68 1 97.88 46 ALA B O 1
ATOM 5958 N N . GLU B 1 47 ? 1.418 8.242 -4.336 1 97.94 47 GLU B N 1
ATOM 5959 C CA . GLU B 1 47 ? 0.245 7.375 -4.277 1 97.94 47 GLU B CA 1
ATOM 5960 C C . GLU B 1 47 ? -0.419 7.246 -5.645 1 97.94 47 GLU B C 1
ATOM 5962 O O . GLU B 1 47 ? -0.835 6.156 -6.039 1 97.94 47 GLU B O 1
ATOM 5967 N N . GLU B 1 48 ? -0.496 8.344 -6.367 1 97.81 48 GLU B N 1
ATOM 5968 C CA . GLU B 1 48 ? -1.1 8.336 -7.699 1 97.81 48 GLU B CA 1
ATOM 5969 C C . GLU B 1 48 ? -0.296 7.477 -8.672 1 97.81 48 GLU B C 1
ATOM 5971 O O . GLU B 1 48 ? -0.87 6.746 -9.477 1 97.81 48 GLU B O 1
ATOM 5976 N N . GLN B 1 49 ? 0.948 7.59 -8.617 1 98.19 49 GLN B N 1
ATOM 5977 C CA . GLN B 1 49 ? 1.814 6.805 -9.492 1 98.19 49 GLN B CA 1
ATOM 5978 C C . GLN B 1 49 ? 1.697 5.312 -9.195 1 98.19 49 GLN B C 1
ATOM 5980 O O . GLN B 1 49 ? 1.646 4.492 -10.109 1 98.19 49 GLN B O 1
ATOM 5985 N N . TYR B 1 50 ? 1.665 4.953 -7.977 1 98.31 50 TYR B N 1
ATOM 5986 C CA . TYR B 1 50 ? 1.508 3.557 -7.582 1 98.31 50 TYR B CA 1
ATOM 5987 C C . TYR B 1 50 ? 0.169 3.002 -8.055 1 98.31 50 TYR B C 1
ATOM 5989 O O . TYR B 1 50 ? 0.107 1.906 -8.617 1 98.31 50 TYR B O 1
ATOM 5997 N N . ALA B 1 51 ? -0.846 3.805 -7.809 1 98 51 ALA B N 1
ATOM 5998 C CA . ALA B 1 51 ? -2.18 3.41 -8.25 1 98 51 ALA B CA 1
ATOM 5999 C C . ALA B 1 51 ? -2.201 3.156 -9.758 1 98 51 ALA B C 1
ATOM 6001 O O . ALA B 1 51 ? -2.799 2.184 -10.219 1 98 51 ALA B O 1
ATOM 6002 N N . SER B 1 52 ? -1.557 3.998 -10.492 1 98.12 52 SER B N 1
ATOM 6003 C CA . SER B 1 52 ? -1.509 3.873 -11.945 1 98.12 52 SER B CA 1
ATOM 6004 C C . SER B 1 52 ? -0.784 2.6 -12.367 1 98.12 52 SER B C 1
ATOM 6006 O O . SER B 1 52 ? -1.223 1.905 -13.289 1 98.12 52 SER B O 1
ATOM 6008 N N . LYS B 1 53 ? 0.356 2.273 -11.742 1 97.94 53 LYS B N 1
ATOM 6009 C CA . LYS B 1 53 ? 1.116 1.068 -12.062 1 97.94 53 LYS B CA 1
ATOM 6010 C C . LYS B 1 53 ? 0.299 -0.189 -11.781 1 97.94 53 LYS B C 1
ATOM 6012 O O . LYS B 1 53 ? 0.352 -1.155 -12.547 1 97.94 53 LYS B O 1
ATOM 6017 N N . LEU B 1 54 ? -0.42 -0.232 -10.664 1 97.62 54 LEU B N 1
ATOM 6018 C CA . LEU B 1 54 ? -1.278 -1.362 -10.328 1 97.62 54 LEU B CA 1
ATOM 6019 C C . LEU B 1 54 ? -2.387 -1.529 -11.359 1 97.62 54 LEU B C 1
ATOM 6021 O O . LEU B 1 54 ? -2.695 -2.65 -11.773 1 97.62 54 LEU B O 1
ATOM 6025 N N . THR B 1 55 ? -2.973 -0.371 -11.797 1 97.44 55 THR B N 1
ATOM 6026 C CA . THR B 1 55 ? -4.027 -0.412 -12.805 1 97.44 55 THR B CA 1
ATOM 6027 C C . THR B 1 55 ? -3.482 -0.927 -14.133 1 97.44 55 THR B C 1
ATOM 6029 O O . THR B 1 55 ? -4.156 -1.683 -14.836 1 97.44 55 THR B O 1
ATOM 6032 N N . GLU B 1 56 ? -2.262 -0.55 -14.523 1 96.88 56 GLU B N 1
ATOM 6033 C CA . GLU B 1 56 ? -1.618 -1.023 -15.742 1 96.88 56 GLU B CA 1
ATOM 6034 C C . GLU B 1 56 ? -1.417 -2.535 -15.711 1 96.88 56 GLU B C 1
ATOM 6036 O O . GLU B 1 56 ? -1.565 -3.209 -16.734 1 96.88 56 GLU B O 1
ATOM 6041 N N . LEU B 1 57 ? -1.067 -3.082 -14.586 1 96 57 LEU B N 1
ATOM 6042 C CA . LEU B 1 57 ? -0.875 -4.516 -14.406 1 96 57 LEU B CA 1
ATOM 6043 C C . LEU B 1 57 ? -2.164 -5.277 -14.695 1 96 57 LEU B C 1
ATOM 6045 O O . LEU B 1 57 ? -2.129 -6.379 -15.25 1 96 57 LEU B O 1
ATOM 6049 N N . SER B 1 58 ? -3.299 -4.73 -14.273 1 95.88 58 SER B N 1
ATOM 6050 C CA . SER B 1 58 ? -4.594 -5.375 -14.469 1 95.88 58 SER B CA 1
ATOM 6051 C C . SER B 1 58 ? -4.992 -5.398 -15.938 1 95.88 58 SER B C 1
ATOM 6053 O O . SER B 1 58 ? -5.828 -6.203 -16.344 1 95.88 58 SER B O 1
ATOM 6055 N N . GLN B 1 59 ? -4.355 -4.547 -16.781 1 94.5 59 GLN B N 1
ATOM 6056 C CA . GLN B 1 59 ? -4.754 -4.391 -18.172 1 94.5 59 GLN B CA 1
ATOM 6057 C C . GLN B 1 59 ? -3.844 -5.188 -19.094 1 94.5 59 GLN B C 1
ATOM 6059 O O . GLN B 1 59 ? -3.967 -5.109 -20.312 1 94.5 59 GLN B O 1
ATOM 6064 N N . LEU B 1 60 ? -2.934 -5.926 -18.578 1 93.69 60 LEU B N 1
ATOM 6065 C CA . LEU B 1 60 ? -2.09 -6.789 -19.391 1 93.69 60 LEU B CA 1
ATOM 6066 C C . LEU B 1 60 ? -2.934 -7.773 -20.188 1 93.69 60 LEU B C 1
ATOM 6068 O O . LEU B 1 60 ? -3.742 -8.508 -19.625 1 93.69 60 LEU B O 1
ATOM 6072 N N . LYS B 1 61 ? -2.715 -7.832 -21.422 1 93.94 61 LYS B N 1
ATOM 6073 C CA . LYS B 1 61 ? -3.482 -8.711 -22.312 1 93.94 61 LYS B CA 1
ATOM 6074 C C . LYS B 1 61 ? -2.934 -10.133 -22.281 1 93.94 61 LYS B C 1
ATOM 6076 O O . LYS B 1 61 ? -1.719 -10.336 -22.344 1 93.94 61 LYS B O 1
ATOM 6081 N N . PRO B 1 62 ? -3.877 -11.016 -22.109 1 94.81 62 PRO B N 1
ATOM 6082 C CA . PRO B 1 62 ? -3.412 -12.398 -22.156 1 94.81 62 PRO B CA 1
ATOM 6083 C C . PRO B 1 62 ? -2.889 -12.797 -23.531 1 94.81 62 PRO B C 1
ATOM 6085 O O . PRO B 1 62 ? -3.418 -12.344 -24.547 1 94.81 62 PRO B O 1
ATOM 6088 N N . ARG B 1 63 ? -1.892 -13.609 -23.594 1 95.94 63 ARG B N 1
ATOM 6089 C CA . ARG B 1 63 ? -1.349 -14.109 -24.844 1 95.94 63 ARG B CA 1
ATOM 6090 C C . ARG B 1 63 ? -2.305 -15.102 -25.5 1 95.94 63 ARG B C 1
ATOM 6092 O O . ARG B 1 63 ? -2.912 -15.93 -24.812 1 95.94 63 ARG B O 1
ATOM 6099 N N . ALA B 1 64 ? -2.35 -15.156 -26.797 1 95.19 64 ALA B N 1
ATOM 6100 C CA . ALA B 1 64 ? -3.258 -16.016 -27.562 1 95.19 64 ALA B CA 1
ATOM 6101 C C . ALA B 1 64 ? -2.873 -17.484 -27.406 1 95.19 64 ALA B C 1
ATOM 6103 O O . ALA B 1 64 ? -3.73 -18.375 -27.484 1 95.19 64 ALA B O 1
ATOM 6104 N N . ASP B 1 65 ? -1.585 -17.719 -27.109 1 94.88 65 ASP B N 1
ATOM 6105 C CA . ASP B 1 65 ? -1.099 -19.094 -26.984 1 94.88 65 ASP B CA 1
ATOM 6106 C C . ASP B 1 65 ? -0.994 -19.5 -25.516 1 94.88 65 ASP B C 1
ATOM 6108 O O . ASP B 1 65 ? -0.438 -20.562 -25.203 1 94.88 65 ASP B O 1
ATOM 6112 N N . GLY B 1 66 ? -1.516 -18.703 -24.641 1 96.12 66 GLY B N 1
ATOM 6113 C CA . GLY B 1 66 ? -1.497 -18.953 -23.219 1 96.12 66 GLY B CA 1
ATOM 6114 C C . GLY B 1 66 ? -2.865 -18.844 -22.562 1 96.12 66 GLY B C 1
ATOM 6115 O O . GLY B 1 66 ? -3.811 -19.516 -22.984 1 96.12 66 GLY B O 1
ATOM 6116 N N . PHE B 1 67 ? -3.004 -17.953 -21.672 1 96.38 67 PHE B N 1
ATOM 6117 C CA . PHE B 1 67 ? -4.262 -17.812 -20.953 1 96.38 67 PHE B CA 1
ATOM 6118 C C . PHE B 1 67 ? -5.359 -17.281 -21.875 1 96.38 67 PHE B C 1
ATOM 6120 O O . PHE B 1 67 ? -6.543 -17.391 -21.547 1 96.38 67 PHE B O 1
ATOM 6127 N N . GLY B 1 68 ? -5.062 -16.703 -23.062 1 94.44 68 GLY B N 1
ATOM 6128 C CA . GLY B 1 68 ? -6.059 -16.203 -24 1 94.44 68 GLY B CA 1
ATOM 6129 C C . GLY B 1 68 ? -6.922 -17.312 -24.594 1 94.44 68 GLY B C 1
ATOM 6130 O O . GLY B 1 68 ? -8.07 -17.062 -24.969 1 94.44 68 GLY B O 1
ATOM 6131 N N . LYS B 1 69 ? -6.414 -18.469 -24.703 1 92.31 69 LYS B N 1
ATOM 6132 C CA . LYS B 1 69 ? -7.137 -19.594 -25.281 1 92.31 69 LYS B CA 1
ATOM 6133 C C . LYS B 1 69 ? -7.625 -20.562 -24.203 1 92.31 69 LYS B C 1
ATOM 6135 O O . LYS B 1 69 ? -8.43 -21.453 -24.484 1 92.31 69 LYS B O 1
ATOM 6140 N N . ASP B 1 70 ? -7.227 -20.359 -22.969 1 92.81 70 ASP B N 1
ATOM 6141 C CA . ASP B 1 70 ? -7.492 -21.266 -21.859 1 92.81 70 ASP B CA 1
ATOM 6142 C C . ASP B 1 70 ? -8.789 -20.891 -21.141 1 92.81 70 ASP B C 1
ATOM 6144 O O . ASP B 1 70 ? -8.969 -19.734 -20.734 1 92.81 70 ASP B O 1
ATOM 6148 N N . GLU B 1 71 ? -9.719 -21.719 -20.969 1 90 71 GLU B N 1
ATOM 6149 C CA . GLU B 1 71 ? -10.969 -21.469 -20.25 1 90 71 GLU B CA 1
ATOM 6150 C C . GLU B 1 71 ? -11.031 -22.25 -18.953 1 90 71 GLU B C 1
ATOM 6152 O O . GLU B 1 71 ? -12.102 -22.438 -18.375 1 90 71 GLU B O 1
ATOM 6157 N N . SER B 1 72 ? -9.93 -22.719 -18.484 1 93 72 SER B N 1
ATOM 6158 C CA . SER B 1 72 ? -9.844 -23.531 -17.281 1 93 72 SER B CA 1
ATOM 6159 C C . SER B 1 72 ? -9.977 -22.672 -16.031 1 93 72 SER B C 1
ATOM 6161 O O . SER B 1 72 ? -10.102 -21.453 -16.109 1 93 72 SER B O 1
ATOM 6163 N N . LEU B 1 73 ? -10.062 -23.297 -14.859 1 95.25 73 LEU B N 1
ATOM 6164 C CA . LEU B 1 73 ? -10.109 -22.609 -13.57 1 95.25 73 LEU B CA 1
ATOM 6165 C C . LEU B 1 73 ? -8.852 -21.781 -13.359 1 95.25 73 LEU B C 1
ATOM 6167 O O . LEU B 1 73 ? -8.914 -20.688 -12.766 1 95.25 73 LEU B O 1
ATOM 6171 N N . LEU B 1 74 ? -7.684 -22.188 -13.844 1 96.06 74 LEU B N 1
ATOM 6172 C CA . LEU B 1 74 ? -6.434 -21.438 -13.719 1 96.06 74 LEU B CA 1
ATOM 6173 C C . LEU B 1 74 ? -6.539 -20.078 -14.414 1 96.06 74 LEU B C 1
ATOM 6175 O O . LEU B 1 74 ? -6.113 -19.062 -13.859 1 96.06 74 LEU B O 1
ATOM 6179 N N . ALA B 1 75 ? -7.055 -20.141 -15.578 1 96.12 75 ALA B N 1
ATOM 6180 C CA . ALA B 1 75 ? -7.23 -18.906 -16.328 1 96.12 75 ALA B CA 1
ATOM 6181 C C . ALA B 1 75 ? -8.148 -17.938 -15.586 1 96.12 75 ALA B C 1
ATOM 6183 O O . ALA B 1 75 ? -7.895 -16.734 -15.555 1 96.12 75 ALA B O 1
ATOM 6184 N N . GLN B 1 76 ? -9.18 -18.438 -14.984 1 95.81 76 GLN B N 1
ATOM 6185 C CA . GLN B 1 76 ? -10.117 -17.609 -14.227 1 95.81 76 GLN B CA 1
ATOM 6186 C C . GLN B 1 76 ? -9.438 -17.016 -12.992 1 95.81 76 GLN B C 1
ATOM 6188 O O . GLN B 1 76 ? -9.625 -15.836 -12.688 1 95.81 76 GLN B O 1
ATOM 6193 N N . ILE B 1 77 ? -8.719 -17.859 -12.344 1 97.12 77 ILE B N 1
ATOM 6194 C CA . ILE B 1 77 ? -8.031 -17.406 -11.141 1 97.12 77 ILE B CA 1
ATOM 6195 C C . ILE B 1 77 ? -7.027 -16.312 -11.492 1 97.12 77 ILE B C 1
ATOM 6197 O O . ILE B 1 77 ? -6.93 -15.305 -10.805 1 97.12 77 ILE B O 1
ATOM 6201 N N . PHE B 1 78 ? -6.273 -16.5 -12.586 1 97.56 78 PHE B N 1
ATOM 6202 C CA . PHE B 1 78 ? -5.301 -15.492 -13 1 97.56 78 PHE B CA 1
ATOM 6203 C C . PHE B 1 78 ? -6 -14.203 -13.414 1 97.56 78 PHE B C 1
ATOM 6205 O O . PHE B 1 78 ? -5.539 -13.109 -13.094 1 97.56 78 PHE B O 1
ATOM 6212 N N . GLY B 1 79 ? -7.059 -14.375 -14.141 1 95.69 79 GLY B N 1
ATOM 6213 C CA . GLY B 1 79 ? -7.859 -13.219 -14.484 1 95.69 79 GLY B CA 1
ATOM 6214 C C . GLY B 1 79 ? -8.344 -12.445 -13.266 1 95.69 79 GLY B C 1
ATOM 6215 O O . GLY B 1 79 ? -8.312 -11.211 -13.258 1 95.69 79 GLY B O 1
ATOM 6216 N N . ASN B 1 80 ? -8.828 -13.156 -12.312 1 95.56 80 ASN B N 1
ATOM 6217 C CA . ASN B 1 80 ? -9.266 -12.523 -11.07 1 95.56 80 ASN B CA 1
ATOM 6218 C C . ASN B 1 80 ? -8.117 -11.82 -10.359 1 95.56 80 ASN B C 1
ATOM 6220 O O . ASN B 1 80 ? -8.305 -10.75 -9.781 1 95.56 80 ASN B O 1
ATOM 6224 N N . ALA B 1 81 ? -6.973 -12.484 -10.312 1 95.81 81 ALA B N 1
ATOM 6225 C CA . ALA B 1 81 ? -5.801 -11.867 -9.695 1 95.81 81 ALA B CA 1
ATOM 6226 C C . ALA B 1 81 ? -5.469 -10.531 -10.359 1 95.81 81 ALA B C 1
ATOM 6228 O O . ALA B 1 81 ? -5.125 -9.562 -9.68 1 95.81 81 ALA B O 1
ATOM 6229 N N . LYS B 1 82 ? -5.555 -10.469 -11.68 1 96.06 82 LYS B N 1
ATOM 6230 C CA . LYS B 1 82 ? -5.332 -9.219 -12.406 1 96.06 82 LYS B CA 1
ATOM 6231 C C . LYS B 1 82 ? -6.391 -8.18 -12.055 1 96.06 82 LYS B C 1
ATOM 6233 O O . LYS B 1 82 ? -6.07 -7.012 -11.844 1 96.06 82 LYS B O 1
ATOM 6238 N N . GLN B 1 83 ? -7.617 -8.625 -11.977 1 96.19 83 GLN B N 1
ATOM 6239 C CA . GLN B 1 83 ? -8.711 -7.719 -11.625 1 96.19 83 GLN B CA 1
ATOM 6240 C C . GLN B 1 83 ? -8.516 -7.141 -10.227 1 96.19 83 GLN B C 1
ATOM 6242 O O . GLN B 1 83 ? -8.844 -5.98 -9.977 1 96.19 83 GLN B O 1
ATOM 6247 N N . GLU B 1 84 ? -8.055 -7.949 -9.352 1 96.25 84 GLU B N 1
ATOM 6248 C CA . GLU B 1 84 ? -7.824 -7.484 -7.988 1 96.25 84 GLU B CA 1
ATOM 6249 C C . GLU B 1 84 ? -6.727 -6.422 -7.949 1 96.25 84 GLU B C 1
ATOM 6251 O O . GLU B 1 84 ? -6.711 -5.574 -7.055 1 96.25 84 GLU B O 1
ATOM 6256 N N . MET B 1 85 ? -5.758 -6.43 -8.914 1 97.12 85 MET B N 1
ATOM 6257 C CA . MET B 1 85 ? -4.781 -5.352 -9.023 1 97.12 85 MET B CA 1
ATOM 6258 C C . MET B 1 85 ? -5.465 -4.027 -9.352 1 97.12 85 MET B C 1
ATOM 6260 O O . MET B 1 85 ? -5.062 -2.975 -8.859 1 97.12 85 MET B O 1
ATOM 6264 N N . ALA B 1 86 ? -6.473 -4.09 -10.18 1 97 86 ALA B N 1
ATOM 6265 C CA . ALA B 1 86 ? -7.25 -2.893 -10.492 1 97 86 ALA B CA 1
ATOM 6266 C C . ALA B 1 86 ? -7.969 -2.367 -9.258 1 97 86 ALA B C 1
ATOM 6268 O O . ALA B 1 86 ? -8.039 -1.155 -9.039 1 97 86 ALA B O 1
ATOM 6269 N N . ASN B 1 87 ? -8.547 -3.264 -8.508 1 97.12 87 ASN B N 1
ATOM 6270 C CA . ASN B 1 87 ? -9.219 -2.867 -7.273 1 97.12 87 ASN B CA 1
ATOM 6271 C C . ASN B 1 87 ? -8.25 -2.238 -6.281 1 97.12 87 ASN B C 1
ATOM 6273 O O . ASN B 1 87 ? -8.578 -1.243 -5.633 1 97.12 87 ASN B O 1
ATOM 6277 N N . LEU B 1 88 ? -7.102 -2.855 -6.172 1 96.81 88 LEU B N 1
ATOM 6278 C CA . LEU B 1 88 ? -6.07 -2.293 -5.305 1 96.81 88 LEU B CA 1
ATOM 6279 C C . LEU B 1 88 ? -5.648 -0.91 -5.789 1 96.81 88 LEU B C 1
ATOM 6281 O O . LEU B 1 88 ? -5.457 0.003 -4.984 1 96.81 88 LEU B O 1
ATOM 6285 N N . GLY B 1 89 ? -5.484 -0.76 -7.117 1 97.44 89 GLY B N 1
ATOM 6286 C CA . GLY B 1 89 ? -5.191 0.542 -7.695 1 97.44 89 GLY B CA 1
ATOM 6287 C C . GLY B 1 89 ? -6.246 1.586 -7.379 1 97.44 89 GLY B C 1
ATOM 6288 O O . GLY B 1 89 ? -5.918 2.73 -7.059 1 97.44 89 GLY B O 1
ATOM 6289 N N . THR B 1 90 ? -7.473 1.198 -7.426 1 97.38 90 THR B N 1
ATOM 6290 C CA . THR B 1 90 ? -8.578 2.1 -7.113 1 97.38 90 THR B CA 1
ATOM 6291 C C . THR B 1 90 ? -8.523 2.535 -5.652 1 97.38 90 THR B C 1
ATOM 6293 O O . THR B 1 90 ? -8.797 3.695 -5.332 1 97.38 90 THR B O 1
ATOM 6296 N N . CYS B 1 91 ? -8.234 1.616 -4.773 1 96.62 91 CYS B N 1
ATOM 6297 C CA . CYS B 1 91 ? -8.086 1.944 -3.359 1 96.62 91 CYS B CA 1
ATOM 6298 C C . CYS B 1 91 ? -7.008 3.006 -3.158 1 96.62 91 CYS B C 1
ATOM 6300 O O . CYS B 1 91 ? -7.211 3.971 -2.42 1 96.62 91 CYS B O 1
ATOM 6302 N N . HIS B 1 92 ? -5.914 2.871 -3.787 1 97.81 92 HIS B N 1
ATOM 6303 C CA . HIS B 1 92 ? -4.812 3.818 -3.666 1 97.81 92 HIS B CA 1
ATOM 6304 C C . HIS B 1 92 ? -5.156 5.152 -4.324 1 97.81 92 HIS B C 1
ATOM 6306 O O . HIS B 1 92 ? -4.727 6.207 -3.854 1 97.81 92 HIS B O 1
ATOM 6312 N N . LYS B 1 93 ? -5.875 5.082 -5.398 1 97.69 93 LYS B N 1
ATOM 6313 C CA . LYS B 1 93 ? -6.336 6.32 -6.023 1 97.69 93 LYS B CA 1
ATOM 6314 C C . LYS B 1 93 ? -7.258 7.098 -5.09 1 97.69 93 LYS B C 1
ATOM 6316 O O . LYS B 1 93 ? -7.176 8.32 -5.008 1 97.69 93 LYS B O 1
ATOM 6321 N N . GLN B 1 94 ? -8.117 6.375 -4.434 1 97.5 94 GLN B N 1
ATOM 6322 C CA . GLN B 1 94 ? -9 7.004 -3.457 1 97.5 94 GLN B CA 1
ATOM 6323 C C . GLN B 1 94 ? -8.203 7.629 -2.314 1 97.5 94 GLN B C 1
ATOM 6325 O O . GLN B 1 94 ? -8.539 8.719 -1.843 1 97.5 94 GLN B O 1
ATOM 6330 N N . ALA B 1 95 ? -7.215 6.902 -1.831 1 97.5 95 ALA B N 1
ATOM 6331 C CA . ALA B 1 95 ? -6.336 7.457 -0.805 1 97.5 95 ALA B CA 1
ATOM 6332 C C . ALA B 1 95 ? -5.645 8.727 -1.299 1 97.5 95 ALA B C 1
ATOM 6334 O O . ALA B 1 95 ? -5.547 9.711 -0.565 1 97.5 95 ALA B O 1
ATOM 6335 N N . ALA B 1 96 ? -5.184 8.766 -2.543 1 97.88 96 ALA B N 1
ATOM 6336 C CA . ALA B 1 96 ? -4.566 9.945 -3.137 1 97.88 96 ALA B CA 1
ATOM 6337 C C . ALA B 1 96 ? -5.551 11.117 -3.182 1 97.88 96 ALA B C 1
ATOM 6339 O O . ALA B 1 96 ? -5.172 12.258 -2.932 1 97.88 96 ALA B O 1
ATOM 6340 N N . ASP B 1 97 ? -6.781 10.805 -3.49 1 97.94 97 ASP B N 1
ATOM 6341 C CA . ASP B 1 97 ? -7.824 11.828 -3.518 1 97.94 97 ASP B CA 1
ATOM 6342 C C . ASP B 1 97 ? -8.055 12.414 -2.127 1 97.94 97 ASP B C 1
ATOM 6344 O O . ASP B 1 97 ? -8.273 13.617 -1.983 1 97.94 97 ASP B O 1
ATOM 6348 N N . GLN B 1 98 ? -8.062 11.578 -1.129 1 97.5 98 GLN B N 1
ATOM 6349 C CA . GLN B 1 98 ? -8.188 12.039 0.248 1 97.5 98 GLN B CA 1
ATOM 6350 C C . GLN B 1 98 ? -7.043 12.977 0.626 1 97.5 98 GLN B C 1
ATOM 6352 O O . GLN B 1 98 ? -7.258 14 1.271 1 97.5 98 GLN B O 1
ATOM 6357 N N . ILE B 1 99 ? -5.844 12.641 0.229 1 97.88 99 ILE B N 1
ATOM 6358 C CA . ILE B 1 99 ? -4.68 13.477 0.509 1 97.88 99 ILE B CA 1
ATOM 6359 C C . ILE B 1 99 ? -4.801 14.805 -0.244 1 97.88 99 ILE B C 1
ATOM 6361 O O . ILE B 1 99 ? -4.445 15.859 0.283 1 97.88 99 ILE B O 1
ATOM 6365 N N . SER B 1 100 ? -5.324 14.781 -1.457 1 97.62 100 SER B N 1
ATOM 6366 C CA . SER B 1 100 ? -5.531 15.977 -2.264 1 97.62 100 SER B CA 1
ATOM 6367 C C . SER B 1 100 ? -6.445 16.969 -1.554 1 97.62 100 SER B C 1
ATOM 6369 O O . SER B 1 100 ? -6.25 18.188 -1.657 1 97.62 100 SER B O 1
ATOM 6371 N N . GLN B 1 101 ? -7.383 16.469 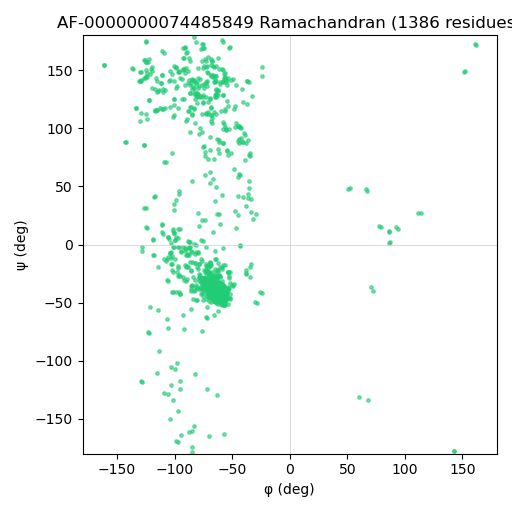-0.836 1 97.31 101 GLN B N 1
ATOM 6372 C CA . GLN B 1 101 ? -8.336 17.328 -0.129 1 97.31 101 GLN B CA 1
ATOM 6373 C C . GLN B 1 101 ? -7.668 18.031 1.043 1 97.31 101 GLN B C 1
ATOM 6375 O O . GLN B 1 101 ? -8.141 19.078 1.492 1 97.31 101 GLN B O 1
ATOM 6380 N N . LEU B 1 102 ? -6.594 17.469 1.557 1 97.38 102 LEU B N 1
ATOM 6381 C CA . LEU B 1 102 ? -5.879 18.062 2.686 1 97.38 102 LEU B CA 1
ATOM 6382 C C . LEU B 1 102 ? -5.027 19.234 2.236 1 97.38 102 LEU B C 1
ATOM 6384 O O . LEU B 1 102 ? -4.594 20.047 3.062 1 97.38 102 LEU B O 1
ATOM 6388 N N . ILE B 1 103 ? -4.828 19.422 0.951 1 97.19 103 ILE B N 1
ATOM 6389 C CA . ILE B 1 103 ? -3.918 20.422 0.386 1 97.19 103 ILE B CA 1
ATOM 6390 C C . ILE B 1 103 ? -4.621 21.766 0.297 1 97.19 103 ILE B C 1
ATOM 6392 O O . ILE B 1 103 ? -4.012 22.812 0.561 1 97.19 103 ILE B O 1
ATOM 6396 N N . HIS B 1 104 ? -5.883 21.797 0.158 1 95.94 104 HIS B N 1
ATOM 6397 C CA . HIS B 1 104 ? -6.633 23.016 -0.093 1 95.94 104 HIS B CA 1
ATOM 6398 C C . HIS B 1 104 ? -6.648 23.922 1.141 1 95.94 104 HIS B C 1
ATOM 6400 O O . HIS B 1 104 ? -6.387 25.125 1.042 1 95.94 104 HIS B O 1
ATOM 6406 N N . PRO B 1 105 ? -6.961 23.344 2.277 1 97.31 105 PRO B N 1
ATOM 6407 C CA . PRO B 1 105 ? -6.941 24.203 3.463 1 97.31 105 PRO B CA 1
ATOM 6408 C C . PRO B 1 105 ? -5.562 24.797 3.729 1 97.31 105 PRO B C 1
ATOM 6410 O O . PRO B 1 105 ? -5.469 25.938 4.203 1 97.31 105 PRO B O 1
ATOM 6413 N N . LEU B 1 106 ? -4.5 24.078 3.504 1 97.94 106 LEU B N 1
ATOM 6414 C CA . LEU B 1 106 ? -3.143 24.578 3.686 1 97.94 106 LEU B CA 1
ATOM 6415 C C . LEU B 1 106 ? -2.854 25.734 2.723 1 97.94 106 LEU B C 1
ATOM 6417 O O . LEU B 1 106 ? -2.275 26.75 3.117 1 97.94 106 LEU B O 1
ATOM 6421 N N . GLN B 1 107 ? -3.258 25.609 1.467 1 96.81 107 GLN B N 1
ATOM 6422 C CA . GLN B 1 107 ? -3.074 26.656 0.465 1 96.81 107 GLN B CA 1
ATOM 6423 C C . GLN B 1 107 ? -3.844 27.922 0.84 1 96.81 107 GLN B C 1
ATOM 6425 O O . GLN B 1 107 ? -3.326 29.031 0.708 1 96.81 107 GLN B O 1
ATOM 6430 N N . ARG B 1 108 ? -5.039 27.703 1.283 1 95.94 108 ARG B N 1
ATOM 6431 C CA . ARG B 1 108 ? -5.859 28.828 1.708 1 95.94 108 ARG B CA 1
ATOM 6432 C C . ARG B 1 108 ? -5.219 29.562 2.885 1 95.94 108 ARG B C 1
ATOM 6434 O O . ARG B 1 108 ? -5.199 30.797 2.92 1 95.94 108 ARG B O 1
ATOM 6441 N N . PHE B 1 109 ? -4.723 28.781 3.881 1 97.19 109 PHE B N 1
ATOM 6442 C CA . PHE B 1 109 ? -4.043 29.375 5.027 1 97.19 109 PHE B CA 1
ATOM 6443 C C . PHE B 1 109 ? -2.857 30.219 4.578 1 97.19 109 PHE B C 1
ATOM 6445 O O . PHE B 1 109 ? -2.658 31.328 5.074 1 97.19 109 PHE B O 1
ATOM 6452 N N . LEU B 1 110 ? -2.074 29.766 3.682 1 95.88 110 LEU B N 1
ATOM 6453 C CA . LEU B 1 110 ? -0.896 30.469 3.188 1 95.88 110 LEU B CA 1
ATOM 6454 C C . LEU B 1 110 ? -1.293 31.734 2.42 1 95.88 110 LEU B C 1
ATOM 6456 O O . LEU B 1 110 ? -0.68 32.781 2.59 1 95.88 110 LEU B O 1
ATOM 6460 N N . ASP B 1 111 ? -2.346 31.672 1.604 1 93.69 111 ASP B N 1
ATOM 6461 C CA . ASP B 1 111 ? -2.82 32.812 0.831 1 93.69 111 ASP B CA 1
ATOM 6462 C C . ASP B 1 111 ? -3.322 33.938 1.748 1 93.69 111 ASP B C 1
ATOM 6464 O O . ASP B 1 111 ? -3.088 35.125 1.485 1 93.69 111 ASP B O 1
ATOM 6468 N N . ASP B 1 112 ? -3.895 33.531 2.852 1 92.19 112 ASP B N 1
ATOM 6469 C CA . ASP B 1 112 ? -4.48 34.5 3.783 1 92.19 112 ASP B CA 1
ATOM 6470 C C . ASP B 1 112 ? -3.404 35.156 4.641 1 92.19 112 ASP B C 1
ATOM 6472 O O . ASP B 1 112 ? -3.553 36.312 5.055 1 92.19 112 ASP B O 1
ATOM 6476 N N . ASN B 1 113 ? -2.316 34.562 4.918 1 92.06 113 ASN B N 1
ATOM 6477 C CA . ASN B 1 113 ? -1.445 35 6 1 92.06 113 ASN B CA 1
ATOM 6478 C C . ASN B 1 113 ? -0.071 35.406 5.48 1 92.06 113 ASN B C 1
ATOM 6480 O O . ASN B 1 113 ? 0.712 36.031 6.199 1 92.06 113 ASN B O 1
ATOM 6484 N N . ARG B 1 114 ? 0.352 35.219 4.266 1 85.62 114 ARG B N 1
ATOM 6485 C CA . ARG B 1 114 ? 1.677 35.5 3.742 1 85.62 114 ARG B CA 1
ATOM 6486 C C . ARG B 1 114 ? 1.909 37.031 3.701 1 85.62 114 ARG B C 1
ATOM 6488 O O . ARG B 1 114 ? 2.969 37.5 4.109 1 85.62 114 ARG B O 1
ATOM 6495 N N . LYS B 1 115 ? 0.921 37.812 3.248 1 79.5 115 LYS B N 1
ATOM 6496 C CA . LYS B 1 115 ? 1.153 39.25 3.033 1 79.5 115 LYS B CA 1
ATOM 6497 C C . LYS B 1 115 ? 0.574 40.094 4.176 1 79.5 115 LYS B C 1
ATOM 6499 O O . LYS B 1 115 ? 1.107 41.125 4.512 1 79.5 115 LYS B O 1
ATOM 6504 N N . LEU B 1 116 ? -0.329 39.656 4.855 1 73.44 116 LEU B N 1
ATOM 6505 C CA . LEU B 1 116 ? -1.092 40.469 5.805 1 73.44 116 LEU B CA 1
ATOM 6506 C C . LEU B 1 116 ? -0.231 40.875 7 1 73.44 116 LEU B C 1
ATOM 6508 O O . LEU B 1 116 ? -0.227 42.031 7.414 1 73.44 116 LEU B O 1
ATOM 6512 N N . SER B 1 117 ? 0.577 40.031 7.309 1 76.62 117 SER B N 1
ATOM 6513 C CA . SER B 1 117 ? 1.323 40.281 8.539 1 76.62 117 SER B CA 1
ATOM 6514 C C . SER B 1 117 ? 2.502 41.219 8.289 1 76.62 117 SER B C 1
ATOM 6516 O O . SER B 1 117 ? 2.848 42.031 9.156 1 76.62 117 SER B O 1
ATOM 6518 N N . ILE B 1 118 ? 2.865 41.375 7 1 83.75 118 ILE B N 1
ATOM 6519 C CA . ILE B 1 118 ? 4.027 42.219 6.711 1 83.75 118 ILE B CA 1
ATOM 6520 C C . ILE B 1 118 ? 3.623 43.688 6.707 1 83.75 118 ILE B C 1
ATOM 6522 O O . ILE B 1 118 ? 4.328 44.531 7.262 1 83.75 118 ILE B O 1
ATOM 6526 N N . VAL B 1 119 ? 2.455 43.938 6.254 1 87.94 119 VAL B N 1
ATOM 6527 C CA . VAL B 1 119 ? 1.955 45.312 6.152 1 87.94 119 VAL B CA 1
ATOM 6528 C C . VAL B 1 119 ? 1.696 45.875 7.547 1 87.94 119 VAL B C 1
ATOM 6530 O O . VAL B 1 119 ? 2.055 47 7.84 1 87.94 119 VAL B O 1
ATOM 6533 N N . ARG B 1 120 ? 1.112 45.062 8.391 1 91.25 120 ARG B N 1
ATOM 6534 C CA . ARG B 1 120 ? 0.792 45.5 9.75 1 91.25 120 ARG B CA 1
ATOM 6535 C C . ARG B 1 120 ? 2.061 45.719 10.562 1 91.25 120 ARG B C 1
ATOM 6537 O O . ARG B 1 120 ? 2.145 46.688 11.336 1 91.25 120 ARG B O 1
ATOM 6544 N N . LYS B 1 121 ? 2.99 44.844 10.344 1 94.19 121 LYS B N 1
ATOM 6545 C CA . LYS B 1 121 ? 4.258 44.969 11.062 1 94.19 121 LYS B CA 1
ATOM 6546 C C . LYS B 1 121 ? 5.008 46.219 10.641 1 94.19 121 LYS B C 1
ATOM 6548 O O . LYS B 1 121 ? 5.559 46.938 11.477 1 94.19 121 LYS B O 1
ATOM 6553 N N . ASP B 1 122 ? 4.969 46.562 9.375 1 94 122 ASP B N 1
ATOM 6554 C CA . ASP B 1 122 ? 5.621 47.781 8.859 1 94 122 ASP B CA 1
ATOM 6555 C C . ASP B 1 122 ? 4.98 49.031 9.445 1 94 122 ASP B C 1
ATOM 6557 O O . ASP B 1 122 ? 5.672 50 9.742 1 94 122 ASP B O 1
ATOM 6561 N N . LYS B 1 123 ? 3.721 48.938 9.578 1 94.44 123 LYS B N 1
ATOM 6562 C CA . LYS B 1 123 ? 2.994 50.062 10.148 1 94.44 123 LYS B CA 1
ATOM 6563 C C . LYS B 1 123 ? 3.395 50.312 11.609 1 94.44 123 LYS B C 1
ATOM 6565 O O . LYS B 1 123 ? 3.559 51.438 12.039 1 94.44 123 LYS B O 1
ATOM 6570 N N . ILE B 1 124 ? 3.533 49.25 12.359 1 96.06 124 ILE B N 1
ATOM 6571 C CA . ILE B 1 124 ? 3.943 49.344 13.758 1 96.06 124 ILE B CA 1
ATOM 6572 C C . ILE B 1 124 ? 5.348 49.938 13.844 1 96.06 124 ILE B C 1
ATOM 6574 O O . ILE B 1 124 ? 5.598 50.844 14.656 1 96.06 124 ILE B O 1
ATOM 6578 N N . ASP B 1 125 ? 6.242 49.562 12.977 1 95.31 125 ASP B N 1
ATOM 6579 C CA . ASP B 1 125 ? 7.617 50.031 12.984 1 95.31 125 ASP B CA 1
ATOM 6580 C C . ASP B 1 125 ? 7.68 51.531 12.641 1 95.31 125 ASP B C 1
ATOM 6582 O O . ASP B 1 125 ? 8.43 52.281 13.266 1 95.31 125 ASP B O 1
ATOM 6586 N N . SER B 1 126 ? 6.914 51.906 11.672 1 96.25 126 SER B N 1
ATOM 6587 C CA . SER B 1 126 ? 6.891 53.281 11.266 1 96.25 126 SER B CA 1
ATOM 6588 C C . SER B 1 126 ? 6.328 54.188 12.375 1 96.25 126 SER B C 1
ATOM 6590 O O . SER B 1 126 ? 6.816 55.281 12.602 1 96.25 126 SER B O 1
ATOM 6592 N N . THR B 1 127 ? 5.285 53.688 13.031 1 96.31 127 THR B N 1
ATOM 6593 C CA . THR B 1 127 ? 4.672 54.438 14.117 1 96.31 127 THR B CA 1
ATOM 6594 C C . THR B 1 127 ? 5.633 54.562 15.297 1 96.31 127 THR B C 1
ATOM 6596 O O . THR B 1 127 ? 5.684 55.625 15.938 1 96.31 127 THR B O 1
ATOM 6599 N N . TRP B 1 128 ? 6.359 53.531 15.562 1 94.94 128 TRP B N 1
ATOM 6600 C CA . TRP B 1 128 ? 7.336 53.562 16.641 1 94.94 128 TRP B CA 1
ATOM 6601 C C . TRP B 1 128 ? 8.422 54.594 16.344 1 94.94 128 TRP B C 1
ATOM 6603 O O . TRP B 1 128 ? 8.836 55.344 17.234 1 94.94 128 TRP B O 1
ATOM 6613 N N . LYS B 1 129 ? 8.922 54.688 15.156 1 95.19 129 LYS B N 1
ATOM 6614 C CA . LYS B 1 129 ? 9.922 55.656 14.766 1 95.19 129 LYS B CA 1
ATOM 6615 C C . LYS B 1 129 ? 9.398 57.094 14.945 1 95.19 129 LYS B C 1
ATOM 6617 O O . LYS B 1 129 ? 10.117 57.969 15.43 1 95.19 129 LYS B O 1
ATOM 6622 N N . SER B 1 130 ? 8.141 57.25 14.555 1 96.06 130 SER B N 1
ATOM 6623 C CA . SER B 1 130 ? 7.508 58.562 14.711 1 96.06 130 SER B CA 1
ATOM 6624 C C . SER B 1 130 ? 7.391 58.938 16.188 1 96.06 130 SER B C 1
ATOM 6626 O O . SER B 1 130 ? 7.672 60.094 16.562 1 96.06 130 SER B O 1
ATOM 6628 N N . LEU B 1 131 ? 6.977 58 16.984 1 95.62 131 LEU B N 1
ATOM 6629 C CA . LEU B 1 131 ? 6.816 58.25 18.422 1 95.62 131 LEU B CA 1
ATOM 6630 C C . LEU B 1 131 ? 8.156 58.594 19.062 1 95.62 131 LEU B C 1
ATOM 6632 O O . LEU B 1 131 ? 8.234 59.5 19.891 1 95.62 131 LEU B O 1
ATOM 6636 N N . SER B 1 132 ? 9.172 57.875 18.703 1 94.25 132 SER B N 1
ATOM 6637 C CA . SER B 1 132 ? 10.508 58.156 19.234 1 94.25 132 SER B CA 1
ATOM 6638 C C . SER B 1 132 ? 10.977 59.562 18.891 1 94.25 132 SER B C 1
ATOM 6640 O O . SER B 1 132 ? 11.57 60.25 19.734 1 94.25 132 SER B O 1
ATOM 6642 N N . GLY B 1 133 ? 10.742 59.938 17.719 1 95.56 133 GLY B N 1
ATOM 6643 C CA . GLY B 1 133 ? 11.062 61.312 17.328 1 95.56 133 GLY B CA 1
ATOM 6644 C C . GLY B 1 133 ? 10.289 62.344 18.109 1 95.56 133 GLY B C 1
ATOM 6645 O O . GLY B 1 133 ? 10.859 63.344 18.531 1 95.56 133 GLY B O 1
ATOM 6646 N N . GLN B 1 134 ? 9.031 62.125 18.328 1 96.12 134 GLN B N 1
ATOM 6647 C CA . GLN B 1 134 ? 8.172 63.031 19.062 1 96.12 134 GLN B CA 1
ATOM 6648 C C . GLN B 1 134 ? 8.609 63.156 20.531 1 96.12 134 GLN B C 1
ATOM 6650 O O . GLN B 1 134 ? 8.562 64.25 21.109 1 96.12 134 GLN B O 1
ATOM 6655 N N . ARG B 1 135 ? 8.938 62.031 21.094 1 94.25 135 ARG B N 1
ATOM 6656 C CA . ARG B 1 135 ? 9.375 62.031 22.484 1 94.25 135 ARG B CA 1
ATOM 6657 C C . ARG B 1 135 ? 10.672 62.812 22.656 1 94.25 135 ARG B C 1
ATOM 6659 O O . ARG B 1 135 ? 10.875 63.469 23.688 1 94.25 135 ARG B O 1
ATOM 6666 N N . SER B 1 136 ? 11.586 62.688 21.719 1 94.94 136 SER B N 1
ATOM 6667 C CA . SER B 1 136 ? 12.82 63.469 21.75 1 94.94 136 SER B CA 1
ATOM 6668 C C . SER B 1 136 ? 12.547 64.938 21.641 1 94.94 136 SER B C 1
ATOM 6670 O O . SER B 1 136 ? 13.148 65.75 22.359 1 94.94 136 SER B O 1
ATOM 6672 N N . GLU B 1 137 ? 11.641 65.312 20.797 1 95.75 137 GLU B N 1
ATOM 6673 C CA . GLU B 1 137 ? 11.242 66.688 20.656 1 95.75 137 GLU B CA 1
ATOM 6674 C C . GLU B 1 137 ? 10.586 67.25 21.922 1 95.75 137 GLU B C 1
ATOM 6676 O O . GLU B 1 137 ? 10.812 68.375 22.312 1 95.75 137 GLU B O 1
ATOM 6681 N N . LEU B 1 138 ? 9.781 66.438 22.5 1 96.5 138 LEU B N 1
ATOM 6682 C CA . LEU B 1 138 ? 9.07 66.75 23.719 1 96.5 138 LEU B CA 1
ATOM 6683 C C . LEU B 1 138 ? 10.047 67.125 24.844 1 96.5 138 LEU B C 1
ATOM 6685 O O . LEU B 1 138 ? 9.828 68 25.609 1 96.5 138 LEU B O 1
ATOM 6689 N N . GLU B 1 139 ? 11.117 66.375 24.922 1 94.94 139 GLU B N 1
ATOM 6690 C CA . GLU B 1 139 ? 12.125 66.625 25.938 1 94.94 139 GLU B CA 1
ATOM 6691 C C . GLU B 1 139 ? 12.727 68 25.781 1 94.94 139 GLU B C 1
ATOM 6693 O O . GLU B 1 139 ? 12.961 68.688 26.781 1 94.94 139 GLU B O 1
ATOM 6698 N N . GLY B 1 140 ? 12.961 68.375 24.625 1 95.81 140 GLY B N 1
ATOM 6699 C CA . GLY B 1 140 ? 13.453 69.75 24.359 1 95.81 140 GLY B CA 1
ATOM 6700 C C . GLY B 1 140 ? 12.461 70.812 24.734 1 95.81 140 GLY B C 1
ATOM 6701 O O . GLY B 1 140 ? 12.844 71.875 25.281 1 95.81 140 GLY B O 1
ATOM 6702 N N . LEU B 1 141 ? 11.227 70.562 24.484 1 96.38 141 LEU B N 1
ATOM 6703 C CA . LEU B 1 141 ? 10.18 71.562 24.766 1 96.38 141 LEU B CA 1
ATOM 6704 C C . LEU B 1 141 ? 9.969 71.688 26.266 1 96.38 141 LEU B C 1
ATOM 6706 O O . LEU B 1 141 ? 9.656 72.75 26.75 1 96.38 141 LEU B O 1
ATOM 6710 N N . VAL B 1 142 ? 10.07 70.625 26.984 1 95.38 142 VAL B N 1
ATOM 6711 C CA . VAL B 1 142 ? 9.953 70.625 28.438 1 95.38 142 VAL B CA 1
ATOM 6712 C C . VAL B 1 142 ? 11.055 71.5 29.016 1 95.38 142 VAL B C 1
ATOM 6714 O O . VAL B 1 142 ? 10.797 72.375 29.875 1 95.38 142 VAL B O 1
ATOM 6717 N N . GLN B 1 143 ? 12.227 71.375 28.516 1 95.69 143 GLN B N 1
ATOM 6718 C CA . GLN B 1 143 ? 13.352 72.125 29 1 95.69 143 GLN B CA 1
ATOM 6719 C C . GLN B 1 143 ? 13.18 73.625 28.656 1 95.69 143 GLN B C 1
ATOM 6721 O O . GLN B 1 143 ? 13.484 74.5 29.469 1 95.69 143 GLN B O 1
ATOM 6726 N N . ASP B 1 144 ? 12.734 73.812 27.516 1 96.69 144 ASP B N 1
ATOM 6727 C CA . ASP B 1 144 ? 12.477 75.188 27.078 1 96.69 144 ASP B CA 1
ATOM 6728 C C . ASP B 1 144 ? 11.414 75.875 27.953 1 96.69 144 ASP B C 1
ATOM 6730 O O . ASP B 1 144 ? 11.555 77 28.344 1 96.69 144 ASP B O 1
ATOM 6734 N N . TYR B 1 145 ? 10.406 75.125 28.234 1 96.19 145 TYR B N 1
ATOM 6735 C CA . TYR B 1 145 ? 9.305 75.625 29.062 1 96.19 145 TYR B CA 1
ATOM 6736 C C . TYR B 1 145 ? 9.797 75.938 30.469 1 96.19 145 TYR B C 1
ATOM 6738 O O . TYR B 1 145 ? 9.5 77.062 31 1 96.19 145 TYR B O 1
ATOM 6746 N N . LYS B 1 146 ? 10.547 75.125 31.031 1 95.56 146 LYS B N 1
ATOM 6747 C CA . LYS B 1 146 ? 11.086 75.375 32.375 1 95.56 146 LYS B CA 1
ATOM 6748 C C . LYS B 1 146 ? 12.016 76.562 32.406 1 95.56 146 LYS B C 1
ATOM 6750 O O . LYS B 1 146 ? 11.961 77.375 33.312 1 95.56 146 LYS B O 1
ATOM 6755 N N . THR B 1 147 ? 12.836 76.688 31.438 1 96.75 147 THR B N 1
ATOM 6756 C CA . THR B 1 147 ? 13.781 77.812 31.359 1 96.75 147 THR B CA 1
ATOM 6757 C C . THR B 1 147 ? 13.047 79.125 31.203 1 96.75 147 THR B C 1
ATOM 6759 O O . THR B 1 147 ? 13.406 80.125 31.859 1 96.75 147 THR B O 1
ATOM 6762 N N . LYS B 1 148 ? 12.023 79.062 30.453 1 96.56 148 LYS B N 1
ATOM 6763 C CA . LYS B 1 148 ? 11.266 80.312 30.203 1 96.56 148 LYS B CA 1
ATOM 6764 C C . LYS B 1 148 ? 10.438 80.688 31.422 1 96.56 148 LYS B C 1
ATOM 6766 O O . LYS B 1 148 ? 10.25 81.875 31.688 1 96.56 148 LYS B O 1
ATOM 6771 N N . CYS B 1 149 ? 9.891 79.75 32.094 1 94.56 149 CYS B N 1
ATOM 6772 C CA . CYS B 1 149 ? 9.164 80.062 33.344 1 94.56 149 CYS B CA 1
ATOM 6773 C C . CYS B 1 149 ? 10.094 80.625 34.406 1 94.56 149 CYS B C 1
ATOM 6775 O O . CYS B 1 149 ? 9.75 81.562 35.094 1 94.56 149 CYS B O 1
ATOM 6777 N N . SER B 1 150 ? 11.312 80.062 34.469 1 95.75 150 SER B N 1
ATOM 6778 C CA . SER B 1 150 ? 12.305 80.562 35.406 1 95.75 150 SER B CA 1
ATOM 6779 C C . SER B 1 150 ? 12.727 82 35.094 1 95.75 150 SER B C 1
ATOM 6781 O O . SER B 1 150 ? 12.836 82.812 36 1 95.75 150 SER B O 1
ATOM 6783 N N . ALA B 1 151 ? 12.883 82.25 33.906 1 95.75 151 ALA B N 1
ATOM 6784 C CA . ALA B 1 151 ? 13.25 83.562 33.469 1 95.75 151 ALA B CA 1
ATOM 6785 C C . ALA B 1 151 ? 12.133 84.562 33.75 1 95.75 151 ALA B C 1
ATOM 6787 O O . ALA B 1 151 ? 12.406 85.688 34.156 1 95.75 151 ALA B O 1
ATOM 6788 N N . ALA B 1 152 ? 10.945 84.125 33.531 1 94.81 152 ALA B N 1
ATOM 6789 C CA . ALA B 1 152 ? 9.797 85 33.781 1 94.81 152 ALA B CA 1
ATOM 6790 C C . ALA B 1 152 ? 9.695 85.312 35.281 1 94.81 152 ALA B C 1
ATOM 6792 O O . ALA B 1 152 ? 9.391 86.438 35.656 1 94.81 152 ALA B O 1
ATOM 6793 N N . ASP B 1 153 ? 9.969 84.375 36.062 1 93.62 153 ASP B N 1
ATOM 6794 C CA . ASP B 1 153 ? 9.906 84.562 37.5 1 93.62 153 ASP B CA 1
ATOM 6795 C C . ASP B 1 153 ? 11 85.5 37.969 1 93.62 153 ASP B C 1
ATOM 6797 O O . ASP B 1 153 ? 10.773 86.375 38.844 1 93.62 153 ASP B O 1
ATOM 6801 N N . VAL B 1 154 ? 12.133 85.438 37.438 1 94.25 154 VAL B N 1
ATOM 6802 C CA . VAL B 1 154 ? 13.266 86.312 37.812 1 94.25 154 VAL B CA 1
ATOM 6803 C C . VAL B 1 154 ? 12.969 87.75 37.438 1 94.25 154 VAL B C 1
ATOM 6805 O O . VAL B 1 154 ? 13.156 88.625 38.25 1 94.25 154 VAL B O 1
ATOM 6808 N N . GLU B 1 155 ? 12.5 87.875 36.25 1 93.12 155 GLU B N 1
ATOM 6809 C CA . GLU B 1 155 ? 12.227 89.25 35.781 1 93.12 155 GLU B CA 1
ATOM 6810 C C . GLU B 1 155 ? 11.047 89.875 36.531 1 93.12 155 GLU B C 1
ATOM 6812 O O . GLU B 1 155 ? 11.016 91.062 36.75 1 93.12 155 GLU B O 1
ATOM 6817 N N . GLN B 1 156 ? 10.164 89.062 36.875 1 90.69 156 GLN B N 1
ATOM 6818 C CA . GLN B 1 156 ? 9.039 89.562 37.656 1 90.69 156 GLN B CA 1
ATOM 6819 C C . GLN B 1 156 ? 9.492 90 39.031 1 90.69 156 GLN B C 1
ATOM 6821 O O . GLN B 1 156 ? 9.031 91.062 39.562 1 90.69 156 GLN B O 1
ATOM 6826 N N . ARG B 1 157 ? 10.406 89.375 39.594 1 91.25 157 ARG B N 1
ATOM 6827 C CA . ARG B 1 157 ? 10.945 89.75 40.875 1 91.25 157 ARG B CA 1
ATOM 6828 C C . ARG B 1 157 ? 11.742 91 40.812 1 91.25 157 ARG B C 1
ATOM 6830 O O . ARG B 1 157 ? 11.641 91.875 41.688 1 91.25 157 ARG B O 1
ATOM 6837 N N . LYS B 1 158 ? 12.367 91.188 39.781 1 88.75 158 LYS B N 1
ATOM 6838 C CA . LYS B 1 158 ? 13.133 92.438 39.562 1 88.75 158 LYS B CA 1
ATOM 6839 C C . LYS B 1 158 ? 12.203 93.625 39.406 1 88.75 158 LYS B C 1
ATOM 6841 O O . LYS B 1 158 ? 12.484 94.688 39.938 1 88.75 158 LYS B O 1
ATOM 6846 N N . PHE B 1 159 ? 11.227 93.375 38.719 1 85.56 159 PHE B N 1
ATOM 6847 C CA . PHE B 1 159 ? 10.258 94.438 38.469 1 85.56 159 PHE B CA 1
ATOM 6848 C C . PHE B 1 159 ? 9.555 94.812 39.75 1 85.56 159 PHE B C 1
ATOM 6850 O O . PHE B 1 159 ? 9.391 96 40.031 1 85.56 159 PHE B O 1
ATOM 6857 N N . GLU B 1 160 ? 9.227 93.938 40.469 1 84.69 160 GLU B N 1
ATOM 6858 C CA . GLU B 1 160 ? 8.547 94.188 41.75 1 84.69 160 GLU B CA 1
ATOM 6859 C C . GLU B 1 160 ? 9.477 94.938 42.75 1 84.69 160 GLU B C 1
ATOM 6861 O O . GLU B 1 160 ? 9.047 95.812 43.5 1 84.69 160 GLU B O 1
ATOM 6866 N N . GLN B 1 161 ? 10.656 94.625 42.688 1 83.38 161 GLN B N 1
ATOM 6867 C CA . GLN B 1 161 ? 11.633 95.312 43.531 1 83.38 161 GLN B CA 1
ATOM 6868 C C . GLN B 1 161 ? 11.883 96.75 43.094 1 83.38 161 GLN B C 1
ATOM 6870 O O . GLN B 1 161 ? 12.016 97.625 43.938 1 83.38 161 GLN B O 1
ATOM 6875 N N . SER B 1 162 ? 11.836 96.938 41.875 1 78.62 162 SER B N 1
ATOM 6876 C CA . SER B 1 162 ? 12.07 98.312 41.344 1 78.62 162 SER B CA 1
ATOM 6877 C C . SER B 1 162 ? 10.859 99.188 41.531 1 78.62 162 SER B C 1
ATOM 6879 O O . SER B 1 162 ? 11 100.375 41.75 1 78.62 162 SER B O 1
ATOM 6881 N N . ARG B 1 163 ? 9.711 98.688 41.281 1 71.5 163 ARG B N 1
ATOM 6882 C CA . ARG B 1 163 ? 8.477 99.438 41.469 1 71.5 163 ARG B CA 1
ATOM 6883 C C . ARG B 1 163 ? 8.336 99.875 42.906 1 71.5 163 ARG B C 1
ATOM 6885 O O . ARG B 1 163 ? 7.836 100.938 43.188 1 71.5 163 ARG B O 1
ATOM 6892 N N . SER B 1 164 ? 8.648 99.062 43.781 1 64.38 164 SER B N 1
ATOM 6893 C CA . SER B 1 164 ? 8.586 99.438 45.188 1 64.38 164 SER B CA 1
ATOM 6894 C C . SER B 1 164 ? 9.57 100.5 45.5 1 64.38 164 SER B C 1
ATOM 6896 O O . SER B 1 164 ? 9.297 101.375 46.375 1 64.38 164 SER B O 1
ATOM 6898 N N . GLU B 1 165 ? 10.539 100.625 44.719 1 64 165 GLU B N 1
ATOM 6899 C CA . GLU B 1 165 ? 11.547 101.625 44.969 1 64 165 GLU B CA 1
ATOM 6900 C C . GLU B 1 165 ? 11.273 102.938 44.188 1 64 165 GLU B C 1
ATOM 6902 O O . GLU B 1 165 ? 11.57 104 44.656 1 64 165 GLU B O 1
ATOM 6907 N N . HIS B 1 166 ? 10.859 102.812 42.875 1 61.56 166 HIS B N 1
ATOM 6908 C CA . HIS B 1 166 ? 10.703 104 42.062 1 61.56 166 HIS B CA 1
ATOM 6909 C C . HIS B 1 166 ? 9.289 104.125 41.469 1 61.56 166 HIS B C 1
ATOM 6911 O O . HIS B 1 166 ? 8.648 103.062 41.25 1 61.56 166 HIS B O 1
ATOM 6917 N N . ASP B 1 167 ? 8.344 105.062 41.906 1 52.53 167 ASP B N 1
ATOM 6918 C CA . ASP B 1 167 ? 7.016 105.375 41.375 1 52.53 167 ASP B CA 1
ATOM 6919 C C . ASP B 1 167 ? 7.027 105.375 39.844 1 52.53 167 ASP B C 1
ATOM 6921 O O . ASP B 1 167 ? 7.113 106.438 39.219 1 52.53 167 ASP B O 1
ATOM 6925 N N . LEU B 1 168 ? 7.57 104.625 39.062 1 52.75 168 LEU B N 1
ATOM 6926 C CA . LEU B 1 168 ? 7.75 104.75 37.625 1 52.75 168 LEU B CA 1
ATOM 6927 C C . LEU B 1 168 ? 6.422 104.562 36.906 1 52.75 168 LEU B C 1
ATOM 6929 O O . LEU B 1 168 ? 5.691 103.625 37.125 1 52.75 168 LEU B O 1
ATOM 6933 N N . PRO B 1 169 ? 5.898 105.625 36.25 1 50.72 169 PRO B N 1
ATOM 6934 C CA . PRO B 1 169 ? 4.664 105.562 35.469 1 50.72 169 PRO B CA 1
ATOM 6935 C C . PRO B 1 169 ? 4.746 104.562 34.344 1 50.72 169 PRO B C 1
ATOM 6937 O O . PRO B 1 169 ? 5.809 104.375 33.719 1 50.72 169 PRO B O 1
ATOM 6940 N N . SER B 1 170 ? 4.109 103.562 34.219 1 52.88 170 SER B N 1
ATOM 6941 C CA . SER B 1 170 ? 4.027 102.562 33.156 1 52.88 170 SER B CA 1
ATOM 6942 C C . SER B 1 170 ? 3.707 103.25 31.812 1 52.88 170 SER B C 1
ATOM 6944 O O . SER B 1 170 ? 2.666 103.875 31.672 1 52.88 170 SER B O 1
ATOM 6946 N N . MET B 1 171 ? 4.582 103.812 31.094 1 53.34 171 MET B N 1
ATOM 6947 C CA . MET B 1 171 ? 4.312 104.438 29.797 1 53.34 171 MET B CA 1
ATOM 6948 C C . MET B 1 171 ? 3.826 103.375 28.797 1 53.34 171 MET B C 1
ATOM 6950 O O . MET B 1 171 ? 4.617 102.625 28.281 1 53.34 171 MET B O 1
ATOM 6954 N N . ASP B 1 172 ? 2.553 103.188 28.734 1 63.69 172 ASP B N 1
ATOM 6955 C CA . ASP B 1 172 ? 1.965 102.188 27.812 1 63.69 172 ASP B CA 1
ATOM 6956 C C . ASP B 1 172 ? 1.923 102.75 26.391 1 63.69 172 ASP B C 1
ATOM 6958 O O . ASP B 1 172 ? 1.336 103.75 26.125 1 63.69 172 ASP B O 1
ATOM 6962 N N . VAL B 1 173 ? 2.93 102.5 25.422 1 73.56 173 VAL B N 1
ATOM 6963 C CA . VAL B 1 173 ? 2.93 102.812 24 1 73.56 173 VAL B CA 1
ATOM 6964 C C . VAL B 1 173 ? 1.693 102.25 23.328 1 73.56 173 VAL B C 1
ATOM 6966 O O . VAL B 1 173 ? 1.382 101.062 23.531 1 73.56 173 VAL B O 1
ATOM 6969 N N . MET B 1 174 ? 0.859 103.188 22.734 1 82.12 174 MET B N 1
ATOM 6970 C CA . MET B 1 174 ? -0.354 102.75 22.047 1 82.12 174 MET B CA 1
ATOM 6971 C C . MET B 1 174 ? -0.073 102.5 20.578 1 82.12 174 MET B C 1
ATOM 6973 O O . MET B 1 174 ? 0.705 103.188 19.938 1 82.12 174 MET B O 1
ATOM 6977 N N . ILE B 1 175 ? -0.586 101.438 20.016 1 84.44 175 ILE B N 1
ATOM 6978 C CA . ILE B 1 175 ? -0.482 101.125 18.609 1 84.44 175 ILE B CA 1
ATOM 6979 C C . ILE B 1 175 ? -1.879 100.938 18.016 1 84.44 175 ILE B C 1
ATOM 6981 O O . ILE B 1 175 ? -2.814 100.562 18.703 1 84.44 175 ILE B O 1
ATOM 6985 N N . SER B 1 176 ? -1.973 101.375 16.797 1 87.44 176 SER B N 1
ATOM 6986 C CA . SER B 1 176 ? -3.252 101.25 16.109 1 87.44 176 SER B CA 1
ATOM 6987 C C . SER B 1 176 ? -3.252 100.062 15.156 1 87.44 176 SER B C 1
ATOM 6989 O O . SER B 1 176 ? -2.334 99.875 14.352 1 87.44 176 SER B O 1
ATOM 6991 N N . MET B 1 177 ? -4.164 99.25 15.32 1 88.69 177 MET B N 1
ATOM 6992 C CA . MET B 1 177 ? -4.383 98.062 14.453 1 88.69 177 MET B CA 1
ATOM 6993 C C . MET B 1 177 ? -5.836 98 13.992 1 88.69 177 MET B C 1
ATOM 6995 O O . MET B 1 177 ? -6.727 97.688 14.773 1 88.69 177 MET B O 1
ATOM 6999 N N . GLY B 1 178 ? -6.043 98.312 12.727 1 87.38 178 GLY B N 1
ATOM 7000 C CA . GLY B 1 178 ? -7.41 98.375 12.25 1 87.38 178 GLY B CA 1
ATOM 7001 C C . GLY B 1 178 ? -8.18 99.562 12.891 1 87.38 178 GLY B C 1
ATOM 7002 O O . GLY B 1 178 ? -7.676 100.688 12.977 1 87.38 178 GLY B O 1
ATOM 7003 N N . PRO B 1 179 ? -9.359 99.125 13.297 1 87.12 179 PRO B N 1
ATOM 7004 C CA . PRO B 1 179 ? -10.164 100.188 13.875 1 87.12 179 PRO B CA 1
ATOM 7005 C C . PRO B 1 179 ? -9.906 100.375 15.375 1 87.12 179 PRO B C 1
ATOM 7007 O O . PRO B 1 179 ? -10.484 101.25 15.992 1 87.12 179 PRO B O 1
ATOM 7010 N N . ARG B 1 180 ? -9.016 99.625 15.898 1 88.88 180 ARG B N 1
ATOM 7011 C CA . ARG B 1 180 ? -8.82 99.688 17.344 1 88.88 180 ARG B CA 1
ATOM 7012 C C . ARG B 1 180 ? -7.395 100.125 17.688 1 88.88 180 ARG B C 1
ATOM 7014 O O . ARG B 1 180 ? -6.465 99.875 16.922 1 88.88 180 ARG B O 1
ATOM 7021 N N . SER B 1 181 ? -7.281 100.688 18.75 1 87.81 181 SER B N 1
ATOM 7022 C CA . SER B 1 181 ? -5.977 101.062 19.312 1 87.81 181 SER B CA 1
ATOM 7023 C C . SER B 1 181 ? -5.656 100.188 20.531 1 87.81 181 SER B C 1
ATOM 7025 O O . SER B 1 181 ? -6.535 99.875 21.344 1 87.81 181 SER B O 1
ATOM 7027 N N . PHE B 1 182 ? -4.496 99.75 20.5 1 88.38 182 PHE B N 1
ATOM 7028 C CA . PHE B 1 182 ? -4.055 98.875 21.562 1 88.38 182 PHE B CA 1
ATOM 7029 C C . PHE B 1 182 ? -2.799 99.375 22.234 1 88.38 182 PHE B C 1
ATOM 7031 O O . PHE B 1 182 ? -2.027 100.125 21.625 1 88.38 182 PHE B O 1
ATOM 7038 N N . THR B 1 183 ? -2.668 99.062 23.484 1 83.12 183 THR B N 1
ATOM 7039 C CA . THR B 1 183 ? -1.316 99.125 24.031 1 83.12 183 THR B CA 1
ATOM 7040 C C . THR B 1 183 ? -0.464 98 23.469 1 83.12 183 THR B C 1
ATOM 7042 O O . THR B 1 183 ? -0.995 97 23 1 83.12 183 THR B O 1
ATOM 7045 N N . VAL B 1 184 ? 0.797 98.125 23.547 1 82.94 184 VAL B N 1
ATOM 7046 C CA . VAL B 1 184 ? 1.694 97.125 23.062 1 82.94 184 VAL B CA 1
ATOM 7047 C C . VAL B 1 184 ? 1.446 95.812 23.828 1 82.94 184 VAL B C 1
ATOM 7049 O O . VAL B 1 184 ? 1.417 94.75 23.25 1 82.94 184 VAL B O 1
ATOM 7052 N N . GLU B 1 185 ? 1.177 95.938 25.062 1 80.56 185 GLU B N 1
ATOM 7053 C CA . GLU B 1 185 ? 0.935 94.75 25.906 1 80.56 185 GLU B CA 1
ATOM 7054 C C . GLU B 1 185 ? -0.37 94.062 25.531 1 80.56 185 GLU B C 1
ATOM 7056 O O . GLU B 1 185 ? -0.427 92.812 25.469 1 80.56 185 GLU B O 1
ATOM 7061 N N . ASP B 1 186 ? -1.29 94.875 25.328 1 85.31 186 ASP B N 1
ATOM 7062 C CA . ASP B 1 186 ? -2.602 94.312 25.016 1 85.31 186 ASP B CA 1
ATOM 7063 C C . ASP B 1 186 ? -2.588 93.625 23.656 1 85.31 186 ASP B C 1
ATOM 7065 O O . ASP B 1 186 ? -3.23 92.562 23.484 1 85.31 186 ASP B O 1
ATOM 7069 N N . PHE B 1 187 ? -1.925 94.188 22.75 1 87.44 187 PHE B N 1
ATOM 7070 C CA . PHE B 1 187 ? -1.861 93.562 21.422 1 87.44 187 PHE B CA 1
ATOM 7071 C C . PHE B 1 187 ? -1.074 92.25 21.469 1 87.44 187 PHE B C 1
ATOM 7073 O O . PHE B 1 187 ? -1.469 91.312 20.844 1 87.44 187 PHE B O 1
ATOM 7080 N N . ASN B 1 188 ? 0.054 92.375 22.172 1 87.12 188 ASN B N 1
ATOM 7081 C CA . ASN B 1 188 ? 0.84 91.125 22.328 1 87.12 188 ASN B CA 1
ATOM 7082 C C . ASN B 1 188 ? 0.037 90 23 1 87.12 188 ASN B C 1
ATOM 7084 O O . ASN B 1 188 ? 0.173 88.875 22.641 1 87.12 188 ASN B O 1
ATOM 7088 N N . THR B 1 189 ? -0.74 90.312 23.906 1 87.12 189 THR B N 1
ATOM 7089 C CA . THR B 1 189 ? -1.616 89.375 24.578 1 87.12 189 THR B CA 1
ATOM 7090 C C . THR B 1 189 ? -2.656 88.812 23.594 1 87.12 189 THR B C 1
ATOM 7092 O O . THR B 1 189 ? -2.977 87.625 23.625 1 87.12 189 THR B O 1
ATOM 7095 N N . LEU B 1 190 ? -3.217 89.75 22.812 1 88.44 190 LEU B N 1
ATOM 7096 C CA . LEU B 1 190 ? -4.176 89.312 21.781 1 88.44 190 LEU B CA 1
ATOM 7097 C C . LEU B 1 190 ? -3.537 88.312 20.812 1 88.44 190 LEU B C 1
ATOM 7099 O O . LEU B 1 190 ? -4.137 87.312 20.484 1 88.44 190 LEU B O 1
ATOM 7103 N N . LEU B 1 191 ? -2.33 88.625 20.406 1 88.19 191 LEU B N 1
ATOM 7104 C CA . LEU B 1 191 ? -1.619 87.75 19.484 1 88.19 191 LEU B CA 1
ATOM 7105 C C . LEU B 1 191 ? -1.414 86.375 20.094 1 88.19 191 LEU B C 1
ATOM 7107 O O . LEU B 1 191 ? -1.577 85.375 19.406 1 88.19 191 LEU B O 1
ATOM 7111 N N . LEU B 1 192 ? -1.044 86.375 21.266 1 87.12 192 LEU B N 1
ATOM 7112 C CA . LEU B 1 192 ? -0.834 85.125 21.984 1 87.12 192 LEU B CA 1
ATOM 7113 C C . LEU B 1 192 ? -2.131 84.312 22.062 1 87.12 192 LEU B C 1
ATOM 7115 O O . LEU B 1 192 ? -2.135 83.125 21.859 1 87.12 192 LEU B O 1
ATOM 7119 N N . LYS B 1 193 ? -3.17 85 22.406 1 88.88 193 LYS B N 1
ATOM 7120 C CA . LYS B 1 193 ? -4.469 84.312 22.516 1 88.88 193 LYS B CA 1
ATOM 7121 C C . LYS B 1 193 ? -4.922 83.75 21.172 1 88.88 193 LYS B C 1
ATOM 7123 O O . LYS B 1 193 ? -5.5 82.688 21.109 1 88.88 193 LYS B O 1
ATOM 7128 N N . MET B 1 194 ? -4.723 84.5 20.125 1 89.06 194 MET B N 1
ATOM 7129 C CA . MET B 1 194 ? -5.055 84.062 18.781 1 89.06 194 MET B CA 1
ATOM 7130 C C . MET B 1 194 ? -4.297 82.75 18.453 1 89.06 194 MET B C 1
ATOM 7132 O O . MET B 1 194 ? -4.879 81.812 17.938 1 89.06 194 MET B O 1
ATOM 7136 N N . GLN B 1 195 ? -3.07 82.812 18.812 1 86.06 195 GLN B N 1
ATOM 7137 C CA . GLN B 1 195 ? -2.225 81.625 18.531 1 86.06 195 GLN B CA 1
ATOM 7138 C C . GLN B 1 195 ? -2.713 80.375 19.297 1 86.06 195 GLN B C 1
ATOM 7140 O O . GLN B 1 195 ? -2.58 79.25 18.812 1 86.06 195 GLN B O 1
ATOM 7145 N N . ARG B 1 196 ? -3.291 80.625 20.359 1 83.25 196 ARG B N 1
ATOM 7146 C CA . ARG B 1 196 ? -3.73 79.562 21.219 1 83.25 196 ARG B CA 1
ATOM 7147 C C . ARG B 1 196 ? -5.105 79.062 20.812 1 83.25 196 ARG B C 1
ATOM 7149 O O . ARG B 1 196 ? -5.363 77.875 20.859 1 83.25 196 ARG B O 1
ATOM 7156 N N . GLU B 1 197 ? -5.906 79.938 20.469 1 86.81 197 GLU B N 1
ATOM 7157 C CA . GLU B 1 197 ? -7.32 79.562 20.375 1 86.81 197 GLU B CA 1
ATOM 7158 C C . GLU B 1 197 ? -7.711 79.25 18.938 1 86.81 197 GLU B C 1
ATOM 7160 O O . GLU B 1 197 ? -8.711 78.562 18.703 1 86.81 197 GLU B O 1
ATOM 7165 N N . ILE B 1 198 ? -6.93 79.812 17.953 1 88.81 198 ILE B N 1
ATOM 7166 C CA . ILE B 1 198 ? -7.25 79.5 16.562 1 88.81 198 ILE B CA 1
ATOM 7167 C C . ILE B 1 198 ? -6.695 78.125 16.203 1 88.81 198 ILE B C 1
ATOM 7169 O O . ILE B 1 198 ? -5.516 77.812 16.422 1 88.81 198 ILE B O 1
ATOM 7173 N N . ARG B 1 199 ? -7.508 77.312 15.656 1 87.44 199 ARG B N 1
ATOM 7174 C CA . ARG B 1 199 ? -7.129 76 15.266 1 87.44 199 ARG B CA 1
ATOM 7175 C C . ARG B 1 199 ? -6.074 76 14.164 1 87.44 199 ARG B C 1
ATOM 7177 O O . ARG B 1 199 ? -6.191 76.75 13.203 1 87.44 199 ARG B O 1
ATOM 7184 N N . THR B 1 200 ? -5.004 75.25 14.383 1 86.12 200 THR B N 1
ATOM 7185 C CA . THR B 1 200 ? -3.934 75.188 13.391 1 86.12 200 THR B CA 1
ATOM 7186 C C . THR B 1 200 ? -3.879 73.812 12.727 1 86.12 200 THR B C 1
ATOM 7188 O O . THR B 1 200 ? -4.375 72.875 13.281 1 86.12 200 THR B O 1
ATOM 7191 N N . GLN B 1 201 ? -3.535 73.75 11.453 1 84.5 201 GLN B N 1
ATOM 7192 C CA . GLN B 1 201 ? -3.369 72.562 10.703 1 84.5 201 GLN B CA 1
ATOM 7193 C C . GLN B 1 201 ? -2.129 72.625 9.82 1 84.5 201 GLN B C 1
ATOM 7195 O O . GLN B 1 201 ? -1.632 73.688 9.508 1 84.5 201 GLN B O 1
ATOM 7200 N N . ASP B 1 202 ? -1.606 71.5 9.57 1 82.44 202 ASP B N 1
ATOM 7201 C CA . ASP B 1 202 ? -0.483 71.438 8.641 1 82.44 202 ASP B CA 1
ATOM 7202 C C . ASP B 1 202 ? -0.969 71.438 7.195 1 82.44 202 ASP B C 1
ATOM 7204 O O . ASP B 1 202 ? -1.977 70.812 6.867 1 82.44 202 ASP B O 1
ATOM 7208 N N . VAL B 1 203 ? -0.461 72.25 6.449 1 82.31 203 VAL B N 1
ATOM 7209 C CA . VAL B 1 203 ? -0.872 72.375 5.055 1 82.31 203 VAL B CA 1
ATOM 7210 C C . VAL B 1 203 ? 0.269 71.938 4.137 1 82.31 203 VAL B C 1
ATOM 7212 O O . VAL B 1 203 ? 1.405 72.438 4.289 1 82.31 203 VAL B O 1
ATOM 7215 N N . LYS B 1 204 ? 0.068 70.938 3.379 1 82.5 204 LYS B N 1
ATOM 7216 C CA . LYS B 1 204 ? 1.048 70.438 2.414 1 82.5 204 LYS B CA 1
ATOM 7217 C C . LYS B 1 204 ? 0.96 71.25 1.103 1 82.5 204 LYS B C 1
ATOM 7219 O O . LYS B 1 204 ? -0.136 71.5 0.606 1 82.5 204 LYS B O 1
ATOM 7224 N N . SER B 1 205 ? 1.985 71.875 0.812 1 73.12 205 SER B N 1
ATOM 7225 C CA . SER B 1 205 ? 2.08 72.562 -0.483 1 73.12 205 SER B CA 1
ATOM 7226 C C . SER B 1 205 ? 3.098 71.875 -1.387 1 73.12 205 SER B C 1
ATOM 7228 O O . SER B 1 205 ? 3.771 70.938 -0.965 1 73.12 205 SER B O 1
ATOM 7230 N N . LEU B 1 206 ? 3.133 72.188 -2.742 1 70.44 206 LEU B N 1
ATOM 7231 C CA . LEU B 1 206 ? 4.086 71.625 -3.699 1 70.44 206 LEU B CA 1
ATOM 7232 C C . LEU B 1 206 ? 5.52 71.812 -3.223 1 70.44 206 LEU B C 1
ATOM 7234 O O . LEU B 1 206 ? 6.418 71.062 -3.598 1 70.44 206 LEU B O 1
ATOM 7238 N N . TRP B 1 207 ? 5.785 72.875 -2.303 1 68.94 207 TRP B N 1
ATOM 7239 C CA . TRP B 1 207 ? 7.125 73.25 -1.872 1 68.94 207 TRP B CA 1
ATOM 7240 C C . TRP B 1 207 ? 7.453 72.688 -0.503 1 68.94 207 TRP B C 1
ATOM 7242 O O . TRP B 1 207 ? 8.562 72.875 -0.001 1 68.94 207 TRP B O 1
ATOM 7252 N N . GLY B 1 208 ? 6.508 72.062 0.005 1 72.38 208 GLY B N 1
ATOM 7253 C CA . GLY B 1 208 ? 6.766 71.438 1.297 1 72.38 208 GLY B CA 1
ATOM 7254 C C . GLY B 1 208 ? 5.59 71.5 2.248 1 72.38 208 GLY B C 1
ATOM 7255 O O . GLY B 1 208 ? 4.512 72 1.865 1 72.38 208 GLY B O 1
ATOM 7256 N N . SER B 1 209 ? 5.742 71 3.479 1 80.06 209 SER B N 1
ATOM 7257 C CA . SER B 1 209 ? 4.672 71.062 4.473 1 80.06 209 SER B CA 1
ATOM 7258 C C . SER B 1 209 ? 4.867 72.188 5.469 1 80.06 209 SER B C 1
ATOM 7260 O O . SER B 1 209 ? 5.965 72.375 5.996 1 80.06 209 SER B O 1
ATOM 7262 N N . SER B 1 210 ? 3.977 73.25 5.414 1 81.62 210 SER B N 1
ATOM 7263 C CA . SER B 1 210 ? 3.99 74.25 6.434 1 81.62 210 SER B CA 1
ATOM 7264 C C . SER B 1 210 ? 3.242 73.812 7.688 1 81.62 210 SER B C 1
ATOM 7266 O O . SER B 1 210 ? 2.102 73.375 7.605 1 81.62 210 SER B O 1
ATOM 7268 N N . LYS B 1 211 ? 3.947 74 8.789 1 82.38 211 LYS B N 1
ATOM 7269 C CA . LYS B 1 211 ? 3.377 73.5 10.039 1 82.38 211 LYS B CA 1
ATOM 7270 C C . LYS B 1 211 ? 2.602 74.562 10.758 1 82.38 211 LYS B C 1
ATOM 7272 O O . LYS B 1 211 ? 2.924 75.75 10.625 1 82.38 211 LYS B O 1
ATOM 7277 N N . ASN B 1 212 ? 1.553 74.25 11.352 1 82.88 212 ASN B N 1
ATOM 7278 C CA . ASN B 1 212 ? 0.8 75.125 12.273 1 82.88 212 ASN B CA 1
ATOM 7279 C C . ASN B 1 212 ? 0.177 76.312 11.555 1 82.88 212 ASN B C 1
ATOM 7281 O O . ASN B 1 212 ? 0.344 77.438 11.977 1 82.88 212 ASN B O 1
ATOM 7285 N N . CYS B 1 213 ? -0.438 76 10.445 1 89.06 213 CYS B N 1
ATOM 7286 C CA . CYS B 1 213 ? -1.106 77.062 9.688 1 89.06 213 CYS B CA 1
ATOM 7287 C C . CYS B 1 213 ? -2.562 77.188 10.117 1 89.06 213 CYS B C 1
ATOM 7289 O O . CYS B 1 213 ? -3.152 76.25 10.648 1 89.06 213 CYS B O 1
ATOM 7291 N N . PHE B 1 214 ? -3.121 78.375 10.008 1 90.69 214 PHE B N 1
ATOM 7292 C CA . PHE B 1 214 ? -4.52 78.562 10.344 1 90.69 214 PHE B CA 1
ATOM 7293 C C . PHE B 1 214 ? -5.285 79.125 9.156 1 90.69 214 PHE B C 1
ATOM 7295 O O . PHE B 1 214 ? -4.691 79.75 8.25 1 90.69 214 PHE B O 1
ATOM 7302 N N . SER B 1 215 ? -6.586 79 9.094 1 92.06 215 SER B N 1
ATOM 7303 C CA . SER B 1 215 ? -7.434 79.5 8.008 1 92.06 215 SER B CA 1
ATOM 7304 C C . SER B 1 215 ? -7.789 80.938 8.188 1 92.06 215 SER B C 1
ATOM 7306 O O . SER B 1 215 ? -8.016 81.438 9.305 1 92.06 215 SER B O 1
ATOM 7308 N N . GLY B 1 216 ? -7.82 81.688 7.082 1 92.25 216 GLY B N 1
ATOM 7309 C CA . GLY B 1 216 ? -8.234 83.062 7.133 1 92.25 216 GLY B CA 1
ATOM 7310 C C . GLY B 1 216 ? -9.625 83.25 7.699 1 92.25 216 GLY B C 1
ATOM 7311 O O . GLY B 1 216 ? -9.883 84.188 8.422 1 92.25 216 GLY B O 1
ATOM 7312 N N . ASP B 1 217 ? -10.383 82.312 7.363 1 93.25 217 ASP B N 1
ATOM 7313 C CA . ASP B 1 217 ? -11.758 82.375 7.855 1 93.25 217 ASP B CA 1
ATOM 7314 C C . ASP B 1 217 ? -11.805 82.25 9.375 1 93.25 217 ASP B C 1
ATOM 7316 O O . ASP B 1 217 ? -12.57 83 10.031 1 93.25 217 ASP B O 1
ATOM 7320 N N . ASP B 1 218 ? -11.047 81.375 9.953 1 93.56 218 ASP B N 1
ATOM 7321 C CA . ASP B 1 218 ? -11.016 81.188 11.398 1 93.56 218 ASP B CA 1
ATOM 7322 C C . ASP B 1 218 ? -10.477 82.438 12.102 1 93.56 218 ASP B C 1
ATOM 7324 O O . ASP B 1 218 ? -10.969 82.812 13.172 1 93.56 218 ASP B O 1
ATOM 7328 N N . ALA B 1 219 ? -9.508 83.062 11.508 1 94 219 ALA B N 1
ATOM 7329 C CA . ALA B 1 219 ? -8.938 84.25 12.086 1 94 219 ALA B CA 1
ATOM 7330 C C . ALA B 1 219 ? -9.938 85.438 12.039 1 94 219 ALA B C 1
ATOM 7332 O O . ALA B 1 219 ? -10.047 86.188 12.992 1 94 219 ALA B O 1
ATOM 7333 N N . LEU B 1 220 ? -10.602 85.5 10.875 1 94 220 LEU B N 1
ATOM 7334 C CA . LEU B 1 220 ? -11.609 86.562 10.703 1 94 220 LEU B CA 1
ATOM 7335 C C . LEU B 1 220 ? -12.711 86.438 11.742 1 94 220 LEU B C 1
ATOM 7337 O O . LEU B 1 220 ? -13.086 87.438 12.398 1 94 220 LEU B O 1
ATOM 7341 N N . GLN B 1 221 ? -13.195 85.25 11.914 1 93.5 221 GLN B N 1
ATOM 7342 C CA . GLN B 1 221 ? -14.273 85 12.859 1 93.5 221 GLN B CA 1
ATOM 7343 C C . GLN B 1 221 ? -13.82 85.25 14.297 1 93.5 221 GLN B C 1
ATOM 7345 O O . GLN B 1 221 ? -14.586 85.75 15.117 1 93.5 221 GLN B O 1
ATOM 7350 N N . TYR B 1 222 ? -12.633 84.812 14.602 1 94 222 TYR B N 1
ATOM 7351 C CA . TYR B 1 222 ? -12.094 85 15.945 1 94 222 TYR B CA 1
ATOM 7352 C C . TYR B 1 222 ? -12.094 86.5 16.312 1 94 222 TYR B C 1
ATOM 7354 O O . TYR B 1 222 ? -12.531 86.875 17.406 1 94 222 TYR B O 1
ATOM 7362 N N . LEU B 1 223 ? -11.609 87.375 15.469 1 93.06 223 LEU B N 1
ATOM 7363 C CA . LEU B 1 223 ? -11.492 88.812 15.75 1 93.06 223 LEU B CA 1
ATOM 7364 C C . LEU B 1 223 ? -12.867 89.438 15.844 1 93.06 223 LEU B C 1
ATOM 7366 O O . LEU B 1 223 ? -13.086 90.312 16.656 1 93.06 223 LEU B O 1
ATOM 7370 N N . ARG B 1 224 ? -13.719 88.938 14.984 1 92.81 224 ARG B N 1
ATOM 7371 C CA . ARG B 1 224 ? -15.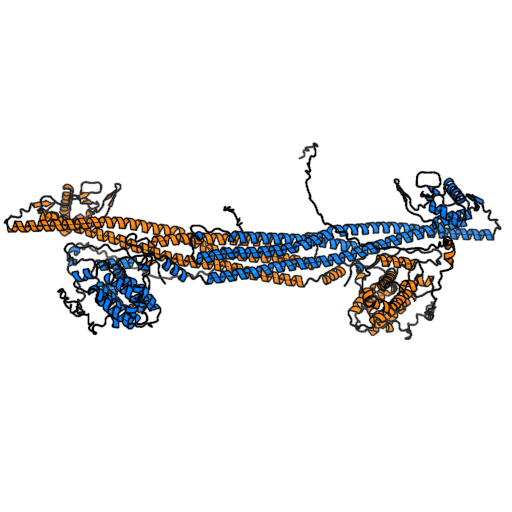078 89.5 15.016 1 92.81 224 ARG B CA 1
ATOM 7372 C C . ARG B 1 224 ? -15.75 89.25 16.359 1 92.81 224 ARG B C 1
ATOM 7374 O O . ARG B 1 224 ? -16.406 90.125 16.922 1 92.81 224 ARG B O 1
ATOM 7381 N N . VAL B 1 225 ? -15.555 88.062 16.906 1 92.06 225 VAL B N 1
ATOM 7382 C CA . VAL B 1 225 ? -16.219 87.625 18.125 1 92.06 225 VAL B CA 1
ATOM 7383 C C . VAL B 1 225 ? -15.5 88.188 19.344 1 92.06 225 VAL B C 1
ATOM 7385 O O . VAL B 1 225 ? -16.125 88.75 20.25 1 92.06 225 VAL B O 1
ATOM 7388 N N . LYS B 1 226 ? -14.188 88.062 19.375 1 89 226 LYS B N 1
ATOM 7389 C CA . LYS B 1 226 ? -13.422 88.438 20.578 1 89 226 LYS B CA 1
ATOM 7390 C C . LYS B 1 226 ? -13.305 89.938 20.734 1 89 226 LYS B C 1
ATOM 7392 O O . LYS B 1 226 ? -13.289 90.438 21.859 1 89 226 LYS B O 1
ATOM 7397 N N . LEU B 1 227 ? -13.125 90.688 19.625 1 90.81 227 LEU B N 1
ATOM 7398 C CA . LEU B 1 227 ? -12.938 92.125 19.688 1 90.81 227 LEU B CA 1
ATOM 7399 C C . LEU B 1 227 ? -14.211 92.812 19.281 1 90.81 227 LEU B C 1
ATOM 7401 O O . LEU B 1 227 ? -14.242 94.062 19.25 1 90.81 227 LEU B O 1
ATOM 7405 N N . HIS B 1 228 ? -15.25 92.062 18.969 1 89.94 228 HIS B N 1
ATOM 7406 C CA . HIS B 1 228 ? -16.531 92.625 18.547 1 89.94 228 HIS B CA 1
ATOM 7407 C C . HIS B 1 228 ? -16.359 93.625 17.391 1 89.94 228 HIS B C 1
ATOM 7409 O O . HIS B 1 228 ? -16.859 94.75 17.453 1 89.94 228 HIS B O 1
ATOM 7415 N N . LEU B 1 229 ? -15.633 93.188 16.422 1 91.25 229 LEU B N 1
ATOM 7416 C CA . LEU B 1 229 ? -15.398 94 15.234 1 91.25 229 LEU B CA 1
ATOM 7417 C C . LEU B 1 229 ? -16.344 93.625 14.102 1 91.25 229 LEU B C 1
ATOM 7419 O O . LEU B 1 229 ? -16.781 92.5 14.039 1 91.25 229 LEU B O 1
ATOM 7423 N N . ASP B 1 230 ? -16.703 94.562 13.289 1 89.31 230 ASP B N 1
ATOM 7424 C CA . ASP B 1 230 ? -17.422 94.188 12.07 1 89.31 230 ASP B CA 1
ATOM 7425 C C . ASP B 1 230 ? -16.484 93.562 11.039 1 89.31 230 ASP B C 1
ATOM 7427 O O . ASP B 1 230 ? -15.258 93.562 11.219 1 89.31 230 ASP B O 1
ATOM 7431 N N . GLU B 1 231 ? -17 93 10.023 1 91.69 231 GLU B N 1
ATOM 7432 C CA . GLU B 1 231 ? -16.234 92.25 9.039 1 91.69 231 GLU B CA 1
ATOM 7433 C C . GLU B 1 231 ? -15.156 93.125 8.398 1 91.69 231 GLU B C 1
ATOM 7435 O O . GLU B 1 231 ? -14.023 92.688 8.203 1 91.69 231 GLU B O 1
ATOM 7440 N N . GLU B 1 232 ? -15.555 94.312 8.094 1 90.19 232 GLU B N 1
ATOM 7441 C CA . GLU B 1 232 ? -14.609 95.25 7.457 1 90.19 232 GLU B CA 1
ATOM 7442 C C . GLU B 1 232 ? -13.469 95.625 8.406 1 90.19 232 GLU B C 1
ATOM 7444 O O . GLU B 1 232 ? -12.312 95.688 7.988 1 90.19 232 GLU B O 1
ATOM 7449 N N . GLY B 1 233 ? -13.867 95.812 9.602 1 91.81 233 GLY B N 1
ATOM 7450 C CA . GLY B 1 233 ? -12.859 96.125 10.602 1 91.81 233 GLY B CA 1
ATOM 7451 C C . GLY B 1 233 ? -11.891 94.938 10.852 1 91.81 233 GLY B C 1
ATOM 7452 O O . GLY B 1 233 ? -10.688 95.188 10.992 1 91.81 233 GLY B O 1
ATOM 7453 N N . ALA B 1 234 ? -12.445 93.812 10.906 1 94.75 234 ALA B N 1
ATOM 7454 C CA . ALA B 1 234 ? -11.617 92.688 11.141 1 94.75 234 ALA B CA 1
ATOM 7455 C C . ALA B 1 234 ? -10.672 92.438 9.961 1 94.75 234 ALA B C 1
ATOM 7457 O O . ALA B 1 234 ? -9.508 92.062 10.156 1 94.75 234 ALA B O 1
ATOM 7458 N N . ILE B 1 235 ? -11.141 92.562 8.836 1 93.19 235 ILE B N 1
ATOM 7459 C CA . ILE B 1 235 ? -10.328 92.375 7.637 1 93.19 235 ILE B CA 1
ATOM 7460 C C . ILE B 1 235 ? -9.211 93.438 7.598 1 93.19 235 ILE B C 1
ATOM 7462 O O . ILE B 1 235 ? -8.078 93.125 7.219 1 93.19 235 ILE B O 1
ATOM 7466 N N . SER B 1 236 ? -9.602 94.625 7.93 1 92.31 236 SER B N 1
ATOM 7467 C CA . SER B 1 236 ? -8.609 95.688 7.969 1 92.31 236 SER B CA 1
ATOM 7468 C C . SER B 1 236 ? -7.488 95.375 8.945 1 92.31 236 SER B C 1
ATOM 7470 O O . SER B 1 236 ? -6.312 95.562 8.656 1 92.31 236 SER B O 1
ATOM 7472 N N . MET B 1 237 ? -7.855 94.875 10 1 93.62 237 MET B N 1
ATOM 7473 C CA . MET B 1 237 ? -6.859 94.5 11 1 93.62 237 MET B CA 1
ATOM 7474 C C . MET B 1 237 ? -5.973 93.375 10.508 1 93.62 237 MET B C 1
ATOM 7476 O O . MET B 1 237 ? -4.746 93.438 10.641 1 93.62 237 MET B O 1
ATOM 7480 N N . LEU B 1 238 ? -6.605 92.375 9.992 1 94.38 238 LEU B N 1
ATOM 7481 C CA . LEU B 1 238 ? -5.852 91.188 9.5 1 94.38 238 LEU B CA 1
ATOM 7482 C C . LEU B 1 238 ? -4.941 91.625 8.344 1 94.38 238 LEU B C 1
ATOM 7484 O O . LEU B 1 238 ? -3.816 91.125 8.234 1 94.38 238 LEU B O 1
ATOM 7488 N N . SER B 1 239 ? -5.395 92.438 7.551 1 91.88 239 SER B N 1
ATOM 7489 C CA . SER B 1 239 ? -4.57 92.938 6.465 1 91.88 239 SER B CA 1
ATOM 7490 C C . SER B 1 239 ? -3.371 93.688 7 1 91.88 239 SER B C 1
ATOM 7492 O O . SER B 1 239 ? -2.27 93.625 6.449 1 91.88 239 SER B O 1
ATOM 7494 N N . GLN B 1 240 ? -3.656 94.438 7.945 1 91.62 240 GLN B N 1
ATOM 7495 C CA . GLN B 1 240 ? -2.555 95.188 8.562 1 91.62 240 GLN B CA 1
ATOM 7496 C C . GLN B 1 240 ? -1.554 94.25 9.211 1 91.62 240 GLN B C 1
ATOM 7498 O O . GLN B 1 240 ? -0.348 94.5 9.195 1 91.62 240 GLN B O 1
ATOM 7503 N N . MET B 1 241 ? -2.008 93.25 9.828 1 92.44 241 MET B N 1
ATOM 7504 C CA . MET B 1 241 ? -1.142 92.25 10.445 1 92.44 241 MET B CA 1
ATOM 7505 C C . MET B 1 241 ? -0.257 91.562 9.406 1 92.44 241 MET B C 1
ATOM 7507 O O . MET B 1 241 ? 0.893 91.25 9.688 1 92.44 241 MET B O 1
ATOM 7511 N N . ILE B 1 242 ? -0.793 91.438 8.281 1 92 242 ILE B N 1
ATOM 7512 C CA . ILE B 1 242 ? -0.02 90.875 7.184 1 92 242 ILE B CA 1
ATOM 7513 C C . ILE B 1 242 ? 1.059 91.812 6.746 1 92 242 ILE B C 1
ATOM 7515 O O . ILE B 1 242 ? 2.223 91.438 6.582 1 92 242 ILE B O 1
ATOM 7519 N N . ASN B 1 243 ? 0.66 93 6.621 1 88.81 243 ASN B N 1
ATOM 7520 C CA . ASN B 1 243 ? 1.567 94.062 6.16 1 88.81 243 ASN B CA 1
ATOM 7521 C C . ASN B 1 243 ? 2.693 94.312 7.16 1 88.81 243 ASN B C 1
ATOM 7523 O O . ASN B 1 243 ? 3.809 94.625 6.77 1 88.81 243 ASN B O 1
ATOM 7527 N N . GLU B 1 244 ? 2.293 94.188 8.359 1 88.19 244 GLU B N 1
ATOM 7528 C CA . GLU B 1 244 ? 3.291 94.375 9.391 1 88.19 244 GLU B CA 1
ATOM 7529 C C . GLU B 1 244 ? 4.094 93.125 9.695 1 88.19 244 GLU B C 1
ATOM 7531 O O . GLU B 1 244 ? 4.973 93.125 10.555 1 88.19 244 GLU B O 1
ATOM 7536 N N . GLY B 1 245 ? 3.738 92 9.109 1 87.69 245 GLY B N 1
ATOM 7537 C CA . GLY B 1 245 ? 4.566 90.812 9.133 1 87.69 245 GLY B CA 1
ATOM 7538 C C . GLY B 1 245 ? 4.207 89.875 10.25 1 87.69 245 GLY B C 1
ATOM 7539 O O . GLY B 1 245 ? 4.992 88.938 10.594 1 87.69 245 GLY B O 1
ATOM 7540 N N . PHE B 1 246 ? 3.113 90.062 10.867 1 90.06 246 PHE B N 1
ATOM 7541 C CA . PHE B 1 246 ? 2.719 89.125 11.938 1 90.06 246 PHE B CA 1
ATOM 7542 C C . PHE B 1 246 ? 2.215 87.812 11.375 1 90.06 246 PHE B C 1
ATOM 7544 O O . PHE B 1 246 ? 2.363 86.75 12 1 90.06 246 PHE B O 1
ATOM 7551 N N . ILE B 1 247 ? 1.576 87.938 10.227 1 91.81 247 ILE B N 1
ATOM 7552 C CA . ILE B 1 247 ? 1.016 86.75 9.594 1 91.81 247 ILE B CA 1
ATOM 7553 C C . ILE B 1 247 ? 1.436 86.688 8.125 1 91.81 247 ILE B C 1
ATOM 7555 O O . ILE B 1 247 ? 1.55 87.75 7.473 1 91.81 247 ILE B O 1
ATOM 7559 N N . ARG B 1 248 ? 1.742 85.5 7.645 1 90 248 ARG B N 1
ATOM 7560 C CA . ARG B 1 248 ? 2.168 85.312 6.266 1 90 248 ARG B CA 1
ATOM 7561 C C . ARG B 1 248 ? 1.213 84.375 5.523 1 90 248 ARG B C 1
ATOM 7563 O O . ARG B 1 248 ? 0.808 83.375 6.055 1 90 248 ARG B O 1
ATOM 7570 N N . ASN B 1 249 ? 0.891 84.75 4.406 1 88.38 249 ASN B N 1
ATOM 7571 C CA . ASN B 1 249 ? 0.074 83.938 3.545 1 88.38 249 ASN B CA 1
ATOM 7572 C C . ASN B 1 249 ? 0.894 82.75 2.924 1 88.38 249 ASN B C 1
ATOM 7574 O O . ASN B 1 249 ? 1.963 83 2.359 1 88.38 249 ASN B O 1
ATOM 7578 N N . ILE B 1 250 ? 0.544 81.5 3.088 1 84.62 250 ILE B N 1
ATOM 7579 C CA . ILE B 1 250 ? 1.256 80.375 2.557 1 84.62 250 ILE B CA 1
ATOM 7580 C C . ILE B 1 250 ? 1.008 80.25 1.055 1 84.62 250 ILE B C 1
ATOM 7582 O O . ILE B 1 250 ? 1.87 79.75 0.311 1 84.62 250 ILE B O 1
ATOM 7586 N N . GLY B 1 251 ? -0.128 80.688 0.508 1 75.56 251 GLY B N 1
ATOM 7587 C CA . GLY B 1 251 ? -0.415 80.625 -0.917 1 75.56 251 GLY B CA 1
ATOM 7588 C C . GLY B 1 251 ? 0.071 81.812 -1.675 1 75.56 251 GLY B C 1
ATOM 7589 O O . GLY B 1 251 ? 1.022 82.5 -1.253 1 75.56 251 GLY B O 1
ATOM 7590 N N . ARG B 1 252 ? -0.508 82 -2.936 1 72.69 252 ARG B N 1
ATOM 7591 C CA . ARG B 1 252 ? -0.174 83.062 -3.842 1 72.69 252 ARG B CA 1
ATOM 7592 C C . ARG B 1 252 ? -1.053 84.312 -3.578 1 72.69 252 ARG B C 1
ATOM 7594 O O . ARG B 1 252 ? -2.223 84.125 -3.213 1 72.69 252 ARG B O 1
ATOM 7601 N N . GLY B 1 253 ? -0.459 85.5 -2.955 1 69.38 253 GLY B N 1
ATOM 7602 C CA . GLY B 1 253 ? -1.24 86.688 -2.863 1 69.38 253 GLY B CA 1
ATOM 7603 C C . GLY B 1 253 ? -0.855 87.562 -1.68 1 69.38 253 GLY B C 1
ATOM 7604 O O . GLY B 1 253 ? -0.361 87.062 -0.669 1 69.38 253 GLY B O 1
ATOM 7605 N N . HIS B 1 254 ? -1 88.812 -1.824 1 73 254 HIS B N 1
ATOM 7606 C CA . HIS B 1 254 ? -0.602 89.75 -0.792 1 73 254 HIS B CA 1
ATOM 7607 C C . HIS B 1 254 ? -1.814 90.25 -0.029 1 73 254 HIS B C 1
ATOM 7609 O O . HIS B 1 254 ? -1.668 90.875 1.02 1 73 254 HIS B O 1
ATOM 7615 N N . ARG B 1 255 ? -3.051 89.938 -0.543 1 82.38 255 ARG B N 1
ATOM 7616 C CA . ARG B 1 255 ? -4.246 90.438 0.135 1 82.38 255 ARG B CA 1
ATOM 7617 C C . ARG B 1 255 ? -4.887 89.312 0.976 1 82.38 255 ARG B C 1
ATOM 7619 O O . ARG B 1 255 ? -4.766 88.125 0.651 1 82.38 255 ARG B O 1
ATOM 7626 N N . PHE B 1 256 ? -5.469 89.75 2.1 1 90 256 PHE B N 1
ATOM 7627 C CA . PHE B 1 256 ? -6.113 88.812 2.998 1 90 256 PHE B CA 1
ATOM 7628 C C . PHE B 1 256 ? -7.277 88.125 2.303 1 90 256 PHE B C 1
ATOM 7630 O O . PHE B 1 256 ? -8.055 88.75 1.586 1 90 256 PHE B O 1
ATOM 7637 N N . SER B 1 257 ? -7.305 86.875 2.348 1 89.5 257 SER B N 1
ATOM 7638 C CA . SER B 1 257 ? -8.398 86.062 1.843 1 89.5 257 SER B CA 1
ATOM 7639 C C . SER B 1 257 ? -8.867 85.062 2.895 1 89.5 257 SER B C 1
ATOM 7641 O O . SER B 1 257 ? -8.047 84.438 3.615 1 89.5 257 SER B O 1
ATOM 7643 N N . THR B 1 258 ? -10.125 84.812 3.016 1 89.06 258 THR B N 1
ATOM 7644 C CA . THR B 1 258 ? -10.703 83.875 3.982 1 89.06 258 THR B CA 1
ATOM 7645 C C . THR B 1 258 ? -10.375 82.438 3.615 1 89.06 258 THR B C 1
ATOM 7647 O O . THR B 1 258 ? -10.359 81.562 4.48 1 89.06 258 THR B O 1
ATOM 7650 N N . SER B 1 259 ? -10.148 82.125 2.365 1 86.62 259 SER B N 1
ATOM 7651 C CA . SER B 1 259 ? -9.938 80.75 1.897 1 86.62 259 SER B CA 1
ATOM 7652 C C . SER B 1 259 ? -8.461 80.375 1.968 1 86.62 259 SER B C 1
ATOM 7654 O O . SER B 1 259 ? -8.117 79.188 1.83 1 86.62 259 SER B O 1
ATOM 7656 N N . SER B 1 260 ? -7.605 81.375 2.256 1 87.44 260 SER B N 1
ATOM 7657 C CA . SER B 1 260 ? -6.172 81.125 2.297 1 87.44 260 SER B CA 1
ATOM 7658 C C . SER B 1 260 ? -5.738 80.625 3.68 1 87.44 260 SER B C 1
ATOM 7660 O O . SER B 1 260 ? -6.48 80.75 4.652 1 87.44 260 SER B O 1
ATOM 7662 N N . HIS B 1 261 ? -4.566 79.938 3.656 1 91.31 261 HIS B N 1
ATOM 7663 C CA . HIS B 1 261 ? -3.953 79.562 4.918 1 91.31 261 HIS B CA 1
ATOM 7664 C C . HIS B 1 261 ? -2.773 80.438 5.27 1 91.31 261 HIS B C 1
ATOM 7666 O O . HIS B 1 261 ? -2.066 80.938 4.375 1 91.31 261 HIS B O 1
ATOM 7672 N N . TYR B 1 262 ? -2.65 80.75 6.539 1 91.12 262 TYR B N 1
ATOM 7673 C CA . TYR B 1 262 ? -1.643 81.688 7.008 1 91.12 262 TYR B CA 1
ATOM 7674 C C . TYR B 1 262 ? -0.772 81.062 8.094 1 91.12 262 TYR B C 1
ATOM 7676 O O . TYR B 1 262 ? -1.174 80.125 8.734 1 91.12 262 TYR B O 1
ATOM 7684 N N . GLN B 1 263 ? 0.411 81.625 8.242 1 90.25 263 GLN B N 1
ATOM 7685 C CA . GLN B 1 263 ? 1.342 81.188 9.289 1 90.25 263 GLN B CA 1
ATOM 7686 C C . GLN B 1 263 ? 1.792 82.375 10.133 1 90.25 263 GLN B C 1
ATOM 7688 O O . GLN B 1 263 ? 1.971 83.5 9.609 1 90.25 263 GLN B O 1
ATOM 7693 N N . TRP B 1 264 ? 1.935 82.062 11.398 1 88.31 264 TRP B N 1
ATOM 7694 C CA . TRP B 1 264 ? 2.439 83.125 12.281 1 88.31 264 TRP B CA 1
ATOM 7695 C C . TRP B 1 264 ? 3.92 83.375 12.031 1 88.31 264 TRP B C 1
ATOM 7697 O O . TRP B 1 264 ? 4.691 82.438 11.797 1 88.31 264 TRP B O 1
ATOM 7707 N N . LYS B 1 265 ? 4.32 84.688 12.047 1 87.56 265 LYS B N 1
ATOM 7708 C CA . LYS B 1 265 ? 5.727 85 11.867 1 87.56 265 LYS B CA 1
ATOM 7709 C C . LYS B 1 265 ? 6.246 85.812 13.047 1 87.56 265 LYS B C 1
ATOM 7711 O O . LYS B 1 265 ? 6.973 85.312 13.898 1 87.56 265 LYS B O 1
ATOM 7716 N N . ARG B 1 266 ? 5.824 87.125 13.016 1 85.5 266 ARG B N 1
ATOM 7717 C CA . ARG B 1 266 ? 6.18 88 14.156 1 85.5 266 ARG B CA 1
ATOM 7718 C C . ARG B 1 266 ? 5.207 87.75 15.312 1 85.5 266 ARG B C 1
ATOM 7720 O O . ARG B 1 266 ? 4 87.938 15.156 1 85.5 266 ARG B O 1
ATOM 7727 N N . LEU B 1 267 ? 5.734 87.375 16.453 1 83.06 267 LEU B N 1
ATOM 7728 C CA . LEU B 1 267 ? 4.855 86.938 17.516 1 83.06 267 LEU B CA 1
ATOM 7729 C C . LEU B 1 267 ? 4.609 88.062 18.547 1 83.06 267 LEU B C 1
ATOM 7731 O O . LEU B 1 267 ? 3.734 87.875 19.406 1 83.06 267 LEU B O 1
ATOM 7735 N N . SER B 1 268 ? 5.414 89.062 18.406 1 83.44 268 SER B N 1
ATOM 7736 C CA . SER B 1 268 ? 5.223 90.125 19.344 1 83.44 268 SER B CA 1
ATOM 7737 C C . SER B 1 268 ? 5.871 91.438 18.859 1 83.44 268 SER B C 1
ATOM 7739 O O . SER B 1 268 ? 6.703 91.438 17.938 1 83.44 268 SER B O 1
ATOM 7741 N N . ILE B 1 269 ? 5.344 92.5 19.328 1 80.56 269 ILE B N 1
ATOM 7742 C CA . ILE B 1 269 ? 5.973 93.75 19.109 1 80.56 269 ILE B CA 1
ATOM 7743 C C . ILE B 1 269 ? 7.035 94 20.172 1 80.56 269 ILE B C 1
ATOM 7745 O O . ILE B 1 269 ? 6.812 93.75 21.359 1 80.56 269 ILE B O 1
ATOM 7749 N N . GLU B 1 270 ? 8.086 94.625 19.547 1 75.69 270 GLU B N 1
ATOM 7750 C CA . GLU B 1 270 ? 9.227 94.875 20.422 1 75.69 270 GLU B CA 1
ATOM 7751 C C . GLU B 1 270 ? 8.977 96.125 21.281 1 75.69 270 GLU B C 1
ATOM 7753 O O . GLU B 1 270 ? 8.055 96.875 21.016 1 75.69 270 GLU B O 1
ATOM 7758 N N . ASN B 1 271 ? 9.391 96.188 22.531 1 72 271 ASN B N 1
ATOM 7759 C CA . ASN B 1 271 ? 9.367 97.312 23.453 1 72 271 ASN B CA 1
ATOM 7760 C C . ASN B 1 271 ? 8.391 97.125 24.594 1 72 271 ASN B C 1
ATOM 7762 O O . ASN B 1 271 ? 7.707 98.062 25.031 1 72 271 ASN B O 1
ATOM 7766 N N . GLU B 1 272 ? 8.242 96.062 24.812 1 76.5 272 GLU B N 1
ATOM 7767 C CA . GLU B 1 272 ? 7.492 95.688 26.031 1 76.5 272 GLU B CA 1
ATOM 7768 C C . GLU B 1 272 ? 8.43 95.5 27.203 1 76.5 272 GLU B C 1
ATOM 7770 O O . GLU B 1 272 ? 9.594 95.125 27.031 1 76.5 272 GLU B O 1
ATOM 7775 N N . PRO B 1 273 ? 7.949 95.812 28.344 1 79.06 273 PRO B N 1
ATOM 7776 C CA . PRO B 1 273 ? 8.781 95.562 29.516 1 79.06 273 PRO B CA 1
ATOM 7777 C C . PRO B 1 273 ? 9.195 94.062 29.594 1 79.06 273 PRO B C 1
ATOM 7779 O O . PRO B 1 273 ? 8.438 93.188 29.188 1 79.06 273 PRO B O 1
ATOM 7782 N N . LEU B 1 274 ? 10.352 93.938 30.031 1 83.94 274 LEU B N 1
ATOM 7783 C CA . LEU B 1 274 ? 10.984 92.625 30.016 1 83.94 274 LEU B CA 1
ATOM 7784 C C . LEU B 1 274 ? 10.156 91.625 30.812 1 83.94 274 LEU B C 1
ATOM 7786 O O . LEU B 1 274 ? 10.078 90.438 30.438 1 83.94 274 LEU B O 1
ATOM 7790 N N . HIS B 1 275 ? 9.633 92 31.969 1 85.75 275 HIS B N 1
ATOM 7791 C CA . HIS B 1 275 ? 8.867 91.062 32.781 1 85.75 275 HIS B CA 1
ATOM 7792 C C . HIS B 1 275 ? 7.613 90.625 32.062 1 85.75 275 HIS B C 1
ATOM 7794 O O . HIS B 1 275 ? 7.188 89.438 32.25 1 85.75 275 HIS B O 1
ATOM 7800 N N . ARG B 1 276 ? 7.098 91.438 31.234 1 84.75 276 ARG B N 1
ATOM 7801 C CA . ARG B 1 276 ? 5.918 91 30.469 1 84.75 276 ARG B CA 1
ATOM 7802 C C . ARG B 1 276 ? 6.305 90.125 29.281 1 84.75 276 ARG B C 1
ATOM 7804 O O . ARG B 1 276 ? 5.543 89.25 28.891 1 84.75 276 ARG B O 1
ATOM 7811 N N . LYS B 1 277 ? 7.402 90.5 28.703 1 85 277 LYS B N 1
ATOM 7812 C CA . LYS B 1 277 ? 7.887 89.75 27.578 1 85 277 LYS B CA 1
ATOM 7813 C C . LYS B 1 277 ? 8.203 88.312 27.984 1 85 277 LYS B C 1
ATOM 7815 O O . LYS B 1 277 ? 7.801 87.375 27.312 1 85 277 LYS B O 1
ATOM 7820 N N . THR B 1 278 ? 8.883 88.125 29.078 1 91.12 278 THR B N 1
ATOM 7821 C CA . THR B 1 278 ? 9.289 86.812 29.547 1 91.12 278 THR B CA 1
ATOM 7822 C C . THR B 1 278 ? 8.07 86 29.953 1 91.12 278 THR B C 1
ATOM 7824 O O . THR B 1 278 ? 8.039 84.75 29.766 1 91.12 278 THR B O 1
ATOM 7827 N N . ARG B 1 279 ? 7.168 86.625 30.438 1 89.44 279 ARG B N 1
ATOM 7828 C CA . ARG B 1 279 ? 5.949 85.938 30.828 1 89.44 279 ARG B CA 1
ATOM 7829 C C . ARG B 1 279 ? 5.18 85.438 29.609 1 89.44 279 ARG B C 1
ATOM 7831 O O . ARG B 1 279 ? 4.648 84.312 29.609 1 89.44 279 ARG B O 1
ATOM 7838 N N . ARG B 1 280 ? 5.078 86.188 28.609 1 87.75 280 ARG B N 1
ATOM 7839 C CA . ARG B 1 280 ? 4.414 85.812 27.359 1 87.75 280 ARG B CA 1
ATOM 7840 C C . ARG B 1 280 ? 5.133 84.625 26.703 1 87.75 280 ARG B C 1
ATOM 7842 O O . ARG B 1 280 ? 4.496 83.75 26.141 1 87.75 280 ARG B O 1
ATOM 7849 N N . GLU B 1 281 ? 6.43 84.75 26.781 1 89.44 281 GLU B N 1
ATOM 7850 C CA . GLU B 1 281 ? 7.219 83.688 26.203 1 89.44 281 GLU B CA 1
ATOM 7851 C C . GLU B 1 281 ? 6.992 82.375 26.984 1 89.44 281 GLU B C 1
ATOM 7853 O O . GLU B 1 281 ? 6.957 81.312 26.391 1 89.44 281 GLU B O 1
ATOM 7858 N N . ALA B 1 282 ? 6.879 82.438 28.219 1 92.44 282 ALA B N 1
ATOM 7859 C CA . ALA B 1 282 ? 6.594 81.25 29.031 1 92.44 282 ALA B CA 1
ATOM 7860 C C . ALA B 1 282 ? 5.219 80.688 28.703 1 92.44 282 ALA B C 1
ATOM 7862 O O . ALA B 1 282 ? 5.039 79.5 28.672 1 92.44 282 ALA B O 1
ATOM 7863 N N . GLU B 1 283 ? 4.305 81.562 28.438 1 89.88 283 GLU B N 1
ATOM 7864 C CA . GLU B 1 283 ? 2.963 81.125 28.094 1 89.88 283 GLU B CA 1
ATOM 7865 C C . GLU B 1 283 ? 2.953 80.438 26.734 1 89.88 283 GLU B C 1
ATOM 7867 O O . GLU B 1 283 ? 2.242 79.438 26.531 1 89.88 283 GLU B O 1
ATOM 7872 N N . ARG B 1 284 ? 3.672 81.062 25.859 1 88 284 ARG B N 1
ATOM 7873 C CA . ARG B 1 284 ? 3.789 80.438 24.547 1 88 284 ARG B CA 1
ATOM 7874 C C . ARG B 1 284 ? 4.426 79 24.656 1 88 284 ARG B C 1
ATOM 7876 O O . ARG B 1 284 ? 3.998 78.062 23.984 1 88 284 ARG B O 1
ATOM 7883 N N . ALA B 1 285 ? 5.477 78.938 25.422 1 92.81 285 ALA B N 1
ATOM 7884 C CA . ALA B 1 285 ? 6.145 77.688 25.641 1 92.81 285 ALA B CA 1
ATOM 7885 C C . ALA B 1 285 ? 5.211 76.625 26.297 1 92.81 285 ALA B C 1
ATOM 7887 O O . ALA B 1 285 ? 5.277 75.438 26.016 1 92.81 285 ALA B O 1
ATOM 7888 N N . ASP B 1 286 ? 4.41 77.125 27.125 1 91.06 286 ASP B N 1
ATOM 7889 C CA . ASP B 1 286 ? 3.434 76.25 27.781 1 91.06 286 ASP B CA 1
ATOM 7890 C C . ASP B 1 286 ? 2.463 75.625 26.781 1 91.06 286 ASP B C 1
ATOM 7892 O O . ASP B 1 286 ? 2.168 74.438 26.844 1 91.06 286 ASP B O 1
ATOM 7896 N N . PHE B 1 287 ? 1.994 76.5 25.906 1 89.12 287 PHE B N 1
ATOM 7897 C CA . PHE B 1 287 ? 1.04 76.062 24.906 1 89.12 287 PHE B CA 1
ATOM 7898 C C . PHE B 1 287 ? 1.677 75 23.984 1 89.12 287 PHE B C 1
ATOM 7900 O O . PHE B 1 287 ? 1.065 74 23.672 1 89.12 287 PHE B O 1
ATOM 7907 N N . GLU B 1 288 ? 2.859 75.375 23.547 1 90.31 288 GLU B N 1
ATOM 7908 C CA . GLU B 1 288 ? 3.57 74.438 22.672 1 90.31 288 GLU B CA 1
ATOM 7909 C C . GLU B 1 288 ? 3.84 73.125 23.375 1 90.31 288 GLU B C 1
ATOM 7911 O O . GLU B 1 288 ? 3.75 72 22.766 1 90.31 288 GLU B O 1
ATOM 7916 N N . TYR B 1 289 ? 4.258 73.188 24.578 1 93.88 289 TYR B N 1
ATOM 7917 C CA . TYR B 1 289 ? 4.504 72 25.406 1 93.88 289 TYR B CA 1
ATOM 7918 C C . TYR B 1 289 ? 3.236 71.125 25.547 1 93.88 289 TYR B C 1
ATOM 7920 O O . TYR B 1 289 ? 3.262 69.938 25.328 1 93.88 289 TYR B O 1
ATOM 7928 N N . ARG B 1 290 ? 2.121 71.688 25.781 1 90.38 290 ARG B N 1
ATOM 7929 C CA . ARG B 1 290 ? 0.852 71 25.922 1 90.38 290 ARG B CA 1
ATOM 7930 C C . ARG B 1 290 ? 0.441 70.312 24.625 1 90.38 290 ARG B C 1
ATOM 7932 O O . ARG B 1 290 ? -0.028 69.188 24.625 1 90.38 290 ARG B O 1
ATOM 7939 N N . LYS B 1 291 ? 0.567 71.125 23.625 1 89.81 291 LYS B N 1
ATOM 7940 C CA . LYS B 1 291 ? 0.228 70.562 22.312 1 89.81 291 LYS B CA 1
ATOM 7941 C C . LYS B 1 291 ? 1.091 69.375 21.969 1 89.81 291 LYS B C 1
ATOM 7943 O O . LYS B 1 291 ? 0.597 68.375 21.422 1 89.81 291 LYS B O 1
ATOM 7948 N N . ALA B 1 292 ? 2.348 69.5 22.234 1 94.12 292 ALA B N 1
ATOM 7949 C CA . ALA B 1 292 ? 3.273 68.375 21.953 1 94.12 292 ALA B CA 1
ATOM 7950 C C . ALA B 1 292 ? 2.945 67.125 22.797 1 94.12 292 ALA B C 1
ATOM 7952 O O . ALA B 1 292 ? 3.096 66 22.344 1 94.12 292 ALA B O 1
ATOM 7953 N N . VAL B 1 293 ? 2.586 67.312 24.031 1 94.12 293 VAL B N 1
ATOM 7954 C CA . VAL B 1 293 ? 2.209 66.188 24.906 1 94.12 293 VAL B CA 1
ATOM 7955 C C . VAL B 1 293 ? 0.987 65.5 24.328 1 94.12 293 VAL B C 1
ATOM 7957 O O . VAL B 1 293 ? 0.94 64.25 24.281 1 94.12 293 VAL B O 1
ATOM 7960 N N . GLU B 1 294 ? -0.012 66.312 23.891 1 91.12 294 GLU B N 1
ATOM 7961 C CA . GLU B 1 294 ? -1.225 65.688 23.328 1 91.12 294 GLU B CA 1
ATOM 7962 C C . GLU B 1 294 ? -0.914 64.938 22.062 1 91.12 294 GLU B C 1
ATOM 7964 O O . GLU B 1 294 ? -1.44 63.812 21.859 1 91.12 294 GLU B O 1
ATOM 7969 N N . ALA B 1 295 ? -0.098 65.562 21.203 1 93.69 295 ALA B N 1
ATOM 7970 C CA . ALA B 1 295 ? 0.275 64.875 19.969 1 93.69 295 ALA B CA 1
ATOM 7971 C C . ALA B 1 295 ? 1.048 63.562 20.25 1 93.69 295 ALA B C 1
ATOM 7973 O O . ALA B 1 295 ? 0.831 62.562 19.609 1 93.69 295 ALA B O 1
ATOM 7974 N N . THR B 1 296 ? 2.018 63.594 21.141 1 96.25 296 THR B N 1
ATOM 7975 C CA . THR B 1 296 ? 2.812 62.438 21.516 1 96.25 296 THR B CA 1
ATOM 7976 C C . THR B 1 296 ? 1.929 61.344 22.109 1 96.25 296 THR B C 1
ATOM 7978 O O . THR B 1 296 ? 2.105 60.156 21.797 1 96.25 296 THR B O 1
ATOM 7981 N N . GLU B 1 297 ? 1.013 61.75 22.891 1 93.56 297 GLU B N 1
ATOM 7982 C CA . GLU B 1 297 ? 0.106 60.781 23.516 1 93.56 297 GLU B CA 1
ATOM 7983 C C . GLU B 1 297 ? -0.792 60.125 22.469 1 93.56 297 GLU B C 1
ATOM 7985 O O . GLU B 1 297 ? -1.109 58.938 22.578 1 93.56 297 GLU B O 1
ATOM 7990 N N . GLU B 1 298 ? -1.279 60.906 21.578 1 92.94 298 GLU B N 1
ATOM 7991 C CA . GLU B 1 298 ? -2.098 60.344 20.5 1 92.94 298 GLU B CA 1
ATOM 7992 C C . GLU B 1 298 ? -1.331 59.25 19.734 1 92.94 298 GLU B C 1
ATOM 7994 O O . GLU B 1 298 ? -1.874 58.188 19.438 1 92.94 298 GLU B O 1
ATOM 7999 N N . THR B 1 299 ? -0.124 59.562 19.375 1 96.06 299 THR B N 1
ATOM 8000 C CA . THR B 1 299 ? 0.713 58.594 18.656 1 96.06 299 THR B CA 1
ATOM 8001 C C . THR B 1 299 ? 0.996 57.375 19.516 1 96.06 299 THR B C 1
ATOM 8003 O O . THR B 1 299 ? 0.999 56.25 19.016 1 96.06 299 THR B O 1
ATOM 8006 N N . ARG B 1 300 ? 1.282 57.531 20.75 1 94.31 300 ARG B N 1
ATOM 8007 C CA . ARG B 1 300 ? 1.543 56.438 21.672 1 94.31 300 ARG B CA 1
ATOM 8008 C C . ARG B 1 300 ? 0.338 55.5 21.75 1 94.31 300 ARG B C 1
ATOM 8010 O O . ARG B 1 300 ? 0.485 54.281 21.688 1 94.31 300 ARG B O 1
ATOM 8017 N N . LEU B 1 301 ? -0.834 56.062 21.938 1 92.69 301 LEU B N 1
ATOM 8018 C CA . LEU B 1 301 ? -2.059 55.281 22.031 1 92.69 301 LEU B CA 1
ATOM 8019 C C . LEU B 1 301 ? -2.316 54.531 20.75 1 92.69 301 LEU B C 1
ATOM 8021 O O . LEU B 1 301 ? -2.766 53.375 20.781 1 92.69 301 LEU B O 1
ATOM 8025 N N . PHE B 1 302 ? -2.039 55.156 19.672 1 93.88 302 PHE B N 1
ATOM 8026 C CA . PHE B 1 302 ? -2.197 54.5 18.391 1 93.88 302 PHE B CA 1
ATOM 8027 C C . PHE B 1 302 ? -1.252 53.281 18.297 1 93.88 302 PHE B C 1
ATOM 8029 O O . PHE B 1 302 ? -1.649 52.219 17.844 1 93.88 302 PHE B O 1
ATOM 8036 N N . LEU B 1 303 ? -0.04 53.5 18.578 1 94.12 303 LEU B N 1
ATOM 8037 C CA . LEU B 1 303 ? 0.941 52.406 18.547 1 94.12 303 LEU B CA 1
ATOM 8038 C C . LEU B 1 303 ? 0.508 51.25 19.453 1 94.12 303 LEU B C 1
ATOM 8040 O O . LEU B 1 303 ? 0.607 50.094 19.062 1 94.12 303 LEU B O 1
ATOM 8044 N N . GLU B 1 304 ? 0.07 51.562 20.625 1 91.44 304 GLU B N 1
ATOM 8045 C CA . GLU B 1 304 ? -0.37 50.5 21.547 1 91.44 304 GLU B CA 1
ATOM 8046 C C . GLU B 1 304 ? -1.529 49.719 20.969 1 91.44 304 GLU B C 1
ATOM 8048 O O . GLU B 1 304 ? -1.562 48.469 21.094 1 91.44 304 GLU B O 1
ATOM 8053 N N . SER B 1 305 ? -2.479 50.438 20.422 1 91.25 305 SER B N 1
ATOM 8054 C CA . SER B 1 305 ? -3.615 49.75 19.797 1 91.25 305 SER B CA 1
ATOM 8055 C C . SER B 1 305 ? -3.164 48.844 18.656 1 91.25 305 SER B C 1
ATOM 8057 O O . SER B 1 305 ? -3.664 47.75 18.516 1 91.25 305 SER B O 1
ATOM 8059 N N . ALA B 1 306 ? -2.27 49.344 17.844 1 93.06 306 ALA B N 1
ATOM 8060 C CA . ALA B 1 306 ? -1.766 48.562 16.703 1 93.06 306 ALA B CA 1
ATOM 8061 C C . ALA B 1 306 ? -1.04 47.312 17.188 1 93.06 306 ALA B C 1
ATOM 8063 O O . ALA B 1 306 ? -1.193 46.219 16.594 1 93.06 306 ALA B O 1
ATOM 8064 N N . CYS B 1 307 ? -0.222 47.438 18.172 1 93.12 307 CYS B N 1
ATOM 8065 C CA . CYS B 1 307 ? 0.495 46.281 18.734 1 93.12 307 CYS B CA 1
ATOM 8066 C C . CYS B 1 307 ? -0.476 45.25 19.297 1 93.12 307 CYS B C 1
ATOM 8068 O O . CYS B 1 307 ? -0.329 44.062 19.047 1 93.12 307 CYS B O 1
ATOM 8070 N N . TRP B 1 308 ? -1.41 45.75 20.031 1 90.94 308 TRP B N 1
ATOM 8071 C CA . TRP B 1 308 ? -2.404 44.875 20.625 1 90.94 308 TRP B CA 1
ATOM 8072 C C . TRP B 1 308 ? -3.135 44.062 19.547 1 90.94 308 TRP B C 1
ATOM 8074 O O . TRP B 1 308 ? -3.291 42.844 19.656 1 90.94 308 TRP B O 1
ATOM 8084 N N . GLU B 1 309 ? -3.652 44.75 18.562 1 91.31 309 GLU B N 1
ATOM 8085 C CA . GLU B 1 309 ? -4.371 44.094 17.484 1 91.31 309 GLU B CA 1
ATOM 8086 C C . GLU B 1 309 ? -3.49 43.062 16.781 1 91.31 309 GLU B C 1
ATOM 8088 O O . GLU B 1 309 ? -3.967 41.969 16.406 1 91.31 309 GLU B O 1
ATOM 8093 N N . TYR B 1 310 ? -2.283 43.406 16.578 1 93.69 310 TYR B N 1
ATOM 8094 C CA . TYR B 1 310 ? -1.348 42.5 15.922 1 93.69 310 TYR B CA 1
ATOM 8095 C C . TYR B 1 310 ? -1.125 41.25 16.766 1 93.69 310 TYR B C 1
ATOM 8097 O O . TYR B 1 310 ? -1.155 40.125 16.25 1 93.69 310 TYR B O 1
ATOM 8105 N N . MET B 1 311 ? -0.911 41.406 18.016 1 93.62 311 MET B N 1
ATOM 8106 C CA . MET B 1 311 ? -0.684 40.281 18.906 1 93.62 311 MET B CA 1
ATOM 8107 C C . MET B 1 311 ? -1.908 39.375 18.953 1 93.62 311 MET B C 1
ATOM 8109 O O . MET B 1 311 ? -1.78 38.156 18.938 1 93.62 311 MET B O 1
ATOM 8113 N N . ASN B 1 312 ? -3.047 40 19.062 1 91.62 312 ASN B N 1
ATOM 8114 C CA . ASN B 1 312 ? -4.285 39.25 19.078 1 91.62 312 ASN B CA 1
ATOM 8115 C C . ASN B 1 312 ? -4.461 38.438 17.781 1 91.62 312 ASN B C 1
ATOM 8117 O O . ASN B 1 312 ? -4.828 37.281 17.812 1 91.62 312 ASN B O 1
ATOM 8121 N N . SER B 1 313 ? -4.25 39.094 16.688 1 92.94 313 SER B N 1
ATOM 8122 C CA . SER B 1 313 ? -4.371 38.438 15.383 1 92.94 313 SER B CA 1
ATOM 8123 C C . SER B 1 313 ? -3.375 37.312 15.25 1 92.94 313 SER B C 1
ATOM 8125 O O . SER B 1 313 ? -3.725 36.219 14.75 1 92.94 313 SER B O 1
ATOM 8127 N N . LEU B 1 314 ? -2.152 37.5 15.695 1 95.31 314 LEU B N 1
ATOM 8128 C CA . LEU B 1 314 ? -1.12 36.469 15.562 1 95.31 314 LEU B CA 1
ATOM 8129 C C . LEU B 1 314 ? -1.447 35.25 16.406 1 95.31 314 LEU B C 1
ATOM 8131 O O . LEU B 1 314 ? -1.133 34.125 16.031 1 95.31 314 LEU B O 1
ATOM 8135 N N . GLN B 1 315 ? -2.02 35.531 17.562 1 94.5 315 GLN B N 1
ATOM 8136 C CA . GLN B 1 315 ? -2.393 34.375 18.391 1 94.5 315 GLN B CA 1
ATOM 8137 C C . GLN B 1 315 ? -3.459 33.531 17.703 1 94.5 315 GLN B C 1
ATOM 8139 O O . GLN B 1 315 ? -3.418 32.281 17.766 1 94.5 315 GLN B O 1
ATOM 8144 N N . HIS B 1 316 ? -4.41 34.188 17.094 1 93.81 316 HIS B N 1
ATOM 8145 C CA . HIS B 1 316 ? -5.434 33.469 16.344 1 93.81 316 HIS B CA 1
ATOM 8146 C C . HIS B 1 316 ? -4.824 32.688 15.195 1 93.81 316 HIS B C 1
ATOM 8148 O O . HIS B 1 316 ? -5.188 31.531 14.969 1 93.81 316 HIS B O 1
ATOM 8154 N N . VAL B 1 317 ? -3.973 33.312 14.477 1 95.44 317 VAL B N 1
ATOM 8155 C CA . VAL B 1 317 ? -3.342 32.656 13.328 1 95.44 317 VAL B CA 1
ATOM 8156 C C . VAL B 1 317 ? -2.508 31.469 13.789 1 95.44 317 VAL B C 1
ATOM 8158 O O . VAL B 1 317 ? -2.506 30.422 13.148 1 95.44 317 VAL B O 1
ATOM 8161 N N . GLU B 1 318 ? -1.757 31.656 14.898 1 95.81 318 GLU B N 1
ATOM 8162 C CA . GLU B 1 318 ? -0.936 30.562 15.43 1 95.81 318 GLU B CA 1
ATOM 8163 C C . GLU B 1 318 ? -1.795 29.375 15.859 1 95.81 318 GLU B C 1
ATOM 8165 O O . GLU B 1 318 ? -1.414 28.234 15.664 1 95.81 318 GLU B O 1
ATOM 8170 N N . THR B 1 319 ? -2.885 29.672 16.516 1 96.75 319 THR B N 1
ATOM 8171 C CA . THR B 1 319 ? -3.805 28.609 16.922 1 96.75 319 THR B CA 1
ATOM 8172 C C . THR B 1 319 ? -4.336 27.875 15.695 1 96.75 319 THR B C 1
ATOM 8174 O O . THR B 1 319 ? -4.359 26.641 15.672 1 96.75 319 THR B O 1
ATOM 8177 N N . ARG B 1 320 ? -4.742 28.578 14.703 1 96.75 320 ARG B N 1
ATOM 8178 C CA . ARG B 1 320 ? -5.258 27.984 13.477 1 96.75 320 ARG B CA 1
ATOM 8179 C C . ARG B 1 320 ? -4.18 27.172 12.773 1 96.75 320 ARG B C 1
ATOM 8181 O O . ARG B 1 320 ? -4.461 26.109 12.211 1 96.75 320 ARG B O 1
ATOM 8188 N N . ARG B 1 321 ? -2.973 27.672 12.734 1 97 321 ARG B N 1
ATOM 8189 C CA . ARG B 1 321 ? -1.849 26.953 12.141 1 97 321 ARG B CA 1
ATOM 8190 C C . ARG B 1 321 ? -1.701 25.562 12.75 1 97 321 ARG B C 1
ATOM 8192 O O . ARG B 1 321 ? -1.567 24.578 12.031 1 97 321 ARG B O 1
ATOM 8199 N N . MET B 1 322 ? -1.766 25.469 14.062 1 97.06 322 MET B N 1
ATOM 8200 C CA . MET B 1 322 ? -1.596 24.203 14.758 1 97.06 322 MET B CA 1
ATOM 8201 C C . MET B 1 322 ? -2.779 23.281 14.492 1 97.06 322 MET B C 1
ATOM 8203 O O . MET B 1 322 ? -2.607 22.062 14.359 1 97.06 322 MET B O 1
ATOM 8207 N N . GLU B 1 323 ? -3.945 23.875 14.383 1 97.19 323 GLU B N 1
ATOM 8208 C CA . GLU B 1 323 ? -5.133 23.078 14.086 1 97.19 323 GLU B CA 1
ATOM 8209 C C . GLU B 1 323 ? -5.047 22.469 12.688 1 97.19 323 GLU B C 1
ATOM 8211 O O . GLU B 1 323 ? -5.316 21.281 12.516 1 97.19 323 GLU B O 1
ATOM 8216 N N . ILE B 1 324 ? -4.715 23.297 11.727 1 98 324 ILE B N 1
ATOM 8217 C CA . ILE B 1 324 ? -4.645 22.812 10.352 1 98 324 ILE B CA 1
ATOM 8218 C C . ILE B 1 324 ? -3.527 21.781 10.219 1 98 324 ILE B C 1
ATOM 8220 O O . ILE B 1 324 ? -3.65 20.812 9.461 1 98 324 ILE B O 1
ATOM 8224 N N . PHE B 1 325 ? -2.422 22 10.898 1 98.12 325 PHE B N 1
ATOM 8225 C CA . PHE B 1 325 ? -1.33 21.031 10.945 1 98.12 325 PHE B CA 1
ATOM 8226 C C . PHE B 1 325 ? -1.821 19.672 11.453 1 98.12 325 PHE B C 1
ATOM 8228 O O . PHE B 1 325 ? -1.6 18.656 10.805 1 98.12 325 PHE B O 1
ATOM 8235 N N . LYS B 1 326 ? -2.479 19.719 12.57 1 97.44 326 LYS B N 1
ATOM 8236 C CA . LYS B 1 326 ? -3 18.5 13.172 1 97.44 326 LYS B CA 1
ATOM 8237 C C . LYS B 1 326 ? -4.023 17.828 12.258 1 97.44 326 LYS B C 1
ATOM 8239 O O . LYS B 1 326 ? -3.982 16.609 12.062 1 97.44 326 LYS B O 1
ATOM 8244 N N . GLU B 1 327 ? -4.91 18.578 11.719 1 97.38 327 GLU B N 1
ATOM 8245 C CA . GLU B 1 327 ? -5.945 18.062 10.82 1 97.38 327 GLU B CA 1
ATOM 8246 C C . GLU B 1 327 ? -5.328 17.422 9.586 1 97.38 327 GLU B C 1
ATOM 8248 O O . GLU B 1 327 ? -5.824 16.391 9.109 1 97.38 327 GLU B O 1
ATOM 8253 N N . SER B 1 328 ? -4.332 18.047 9.062 1 98.25 328 SER B N 1
ATOM 8254 C CA . SER B 1 328 ? -3.686 17.547 7.852 1 98.25 328 SER B CA 1
ATOM 8255 C C . SER B 1 328 ? -3.037 16.188 8.102 1 98.25 328 SER B C 1
ATOM 8257 O O . SER B 1 328 ? -3.211 15.258 7.309 1 98.25 328 SER B O 1
ATOM 8259 N N . LEU B 1 329 ? -2.318 16.031 9.172 1 97.81 329 LEU B N 1
ATOM 8260 C CA . LEU B 1 329 ? -1.644 14.766 9.453 1 97.81 329 LEU B CA 1
ATOM 8261 C C . LEU B 1 329 ? -2.646 13.695 9.875 1 97.81 329 LEU B C 1
ATOM 8263 O O . LEU B 1 329 ? -2.457 12.508 9.586 1 97.81 329 LEU B O 1
ATOM 8267 N N . LEU B 1 330 ? -3.727 14.141 10.602 1 97.31 330 LEU B N 1
ATOM 8268 C CA . LEU B 1 330 ? -4.805 13.203 10.906 1 97.31 330 LEU B CA 1
ATOM 8269 C C . LEU B 1 330 ? -5.461 12.695 9.625 1 97.31 330 LEU B C 1
ATOM 8271 O O . LEU B 1 330 ? -5.797 11.516 9.523 1 97.31 330 LEU B O 1
ATOM 8275 N N . GLY B 1 331 ? -5.668 13.648 8.742 1 97.69 331 GLY B N 1
ATOM 8276 C CA . GLY B 1 331 ? -6.211 13.266 7.449 1 97.69 331 GLY B CA 1
ATOM 8277 C C . GLY B 1 331 ? -5.328 12.281 6.703 1 97.69 331 GLY B C 1
ATOM 8278 O O . GLY B 1 331 ? -5.824 11.336 6.086 1 97.69 331 GLY B O 1
ATOM 8279 N N . LEU B 1 332 ? -4.055 12.5 6.703 1 97.38 332 LEU B N 1
ATOM 8280 C CA . LEU B 1 332 ? -3.113 11.57 6.078 1 97.38 332 LEU B CA 1
ATOM 8281 C C . LEU B 1 332 ? -3.209 10.188 6.711 1 97.38 332 LEU B C 1
ATOM 8283 O O . LEU B 1 332 ? -3.219 9.18 6.008 1 97.38 332 LEU B O 1
ATOM 8287 N N . ASN B 1 333 ? -3.209 10.164 8.039 1 96.75 333 ASN B N 1
ATOM 8288 C CA . ASN B 1 333 ? -3.352 8.898 8.758 1 96.75 333 ASN B CA 1
ATOM 8289 C C . ASN B 1 333 ? -4.629 8.172 8.359 1 96.75 333 ASN B C 1
ATOM 8291 O O . ASN B 1 333 ? -4.625 6.949 8.195 1 96.75 333 ASN B O 1
ATOM 8295 N N . ASN B 1 334 ? -5.688 8.875 8.203 1 96.56 334 ASN B N 1
ATOM 8296 C CA . ASN B 1 334 ? -6.961 8.289 7.801 1 96.56 334 ASN B CA 1
ATOM 8297 C C . ASN B 1 334 ? -6.895 7.73 6.383 1 96.56 334 ASN B C 1
ATOM 8299 O O . ASN B 1 334 ? -7.488 6.688 6.094 1 96.56 334 ASN B O 1
ATOM 8303 N N . ALA B 1 335 ? -6.293 8.453 5.5 1 96.62 335 ALA B N 1
ATOM 8304 C CA . ALA B 1 335 ? -6.098 7.953 4.141 1 96.62 335 ALA B CA 1
ATOM 8305 C C . ALA B 1 335 ? -5.348 6.625 4.145 1 96.62 335 ALA B C 1
ATOM 8307 O O . ALA B 1 335 ? -5.707 5.699 3.416 1 96.62 335 ALA B O 1
ATOM 8308 N N . GLU B 1 336 ? -4.34 6.496 4.926 1 94.75 336 GLU B N 1
ATOM 8309 C CA . GLU B 1 336 ? -3.562 5.266 5.031 1 94.75 336 GLU B CA 1
ATOM 8310 C C . GLU B 1 336 ? -4.406 4.125 5.594 1 94.75 336 GLU B C 1
ATOM 8312 O O . GLU B 1 336 ? -4.289 2.982 5.145 1 94.75 336 GLU B O 1
ATOM 8317 N N . LYS B 1 337 ? -5.258 4.426 6.605 1 93.88 337 LYS B N 1
ATOM 8318 C CA . LYS B 1 337 ? -6.141 3.418 7.18 1 93.88 337 LYS B CA 1
ATOM 8319 C C . LYS B 1 337 ? -7.113 2.877 6.137 1 93.88 337 LYS B C 1
ATOM 8321 O O . LYS B 1 337 ? -7.469 1.697 6.16 1 93.88 337 LYS B O 1
ATOM 8326 N N . SER B 1 338 ? -7.527 3.73 5.27 1 95.06 338 SER B N 1
ATOM 8327 C CA . SER B 1 338 ? -8.453 3.297 4.23 1 95.06 338 SER B CA 1
ATOM 8328 C C . SER B 1 338 ? -7.809 2.273 3.303 1 95.06 338 SER B C 1
ATOM 8330 O O . SER B 1 338 ? -8.492 1.414 2.744 1 95.06 338 SER B O 1
ATOM 8332 N N . ILE B 1 339 ? -6.531 2.391 3.074 1 95.12 339 ILE B N 1
ATOM 8333 C CA . ILE B 1 339 ? -5.801 1.452 2.23 1 95.12 339 ILE B CA 1
ATOM 8334 C C . ILE B 1 339 ? -5.789 0.071 2.881 1 95.12 339 ILE B C 1
ATOM 8336 O O . ILE B 1 339 ? -5.879 -0.948 2.191 1 95.12 339 ILE B O 1
ATOM 8340 N N . ILE B 1 340 ? -5.688 -0.019 4.246 1 95.81 340 ILE B N 1
ATOM 8341 C CA . ILE B 1 340 ? -5.672 -1.277 4.984 1 95.81 340 ILE B CA 1
ATOM 8342 C C . ILE B 1 340 ? -6.945 -2.066 4.691 1 95.81 340 ILE B C 1
ATOM 8344 O O . ILE B 1 340 ? -6.883 -3.242 4.324 1 95.81 340 ILE B O 1
ATOM 8348 N N . ALA B 1 341 ? -8.07 -1.349 4.824 1 92.25 341 ALA B N 1
ATOM 8349 C CA . ALA B 1 341 ? -9.359 -2 4.609 1 92.25 341 ALA B CA 1
ATOM 8350 C C . ALA B 1 341 ? -9.477 -2.52 3.178 1 92.25 341 ALA B C 1
ATOM 8352 O O . ALA B 1 341 ? -9.93 -3.643 2.955 1 92.25 341 ALA B O 1
ATOM 8353 N N . GLY B 1 342 ? -9.109 -1.708 2.195 1 92.69 342 GLY B N 1
ATOM 8354 C CA . GLY B 1 342 ? -9.164 -2.105 0.796 1 92.69 342 GLY B CA 1
ATOM 8355 C C . GLY B 1 342 ? -8.258 -3.281 0.475 1 92.69 342 GLY B C 1
ATOM 8356 O O . GLY B 1 342 ? -8.672 -4.215 -0.22 1 92.69 342 GLY B O 1
ATOM 8357 N N . THR B 1 343 ? -7.043 -3.305 0.952 1 95.81 343 THR B N 1
ATOM 8358 C CA . THR B 1 343 ? -6.082 -4.383 0.724 1 95.81 343 THR B CA 1
ATOM 8359 C C . THR B 1 343 ? -6.566 -5.68 1.359 1 95.81 343 THR B C 1
ATOM 8361 O O . THR B 1 343 ? -6.406 -6.758 0.785 1 95.81 343 THR B O 1
ATOM 8364 N N . ARG B 1 344 ? -7.148 -5.605 2.578 1 95.69 344 ARG B N 1
ATOM 8365 C CA . ARG B 1 344 ? -7.688 -6.777 3.262 1 95.69 344 ARG B CA 1
ATOM 8366 C C . ARG B 1 344 ? -8.773 -7.449 2.426 1 95.69 344 ARG B C 1
ATOM 8368 O O . ARG B 1 344 ? -8.797 -8.672 2.299 1 95.69 344 ARG B O 1
ATOM 8375 N N . ASN B 1 345 ? -9.641 -6.691 1.829 1 95.25 345 ASN B N 1
ATOM 8376 C CA . ASN B 1 345 ? -10.703 -7.215 0.98 1 95.25 345 ASN B CA 1
ATOM 8377 C C . ASN B 1 345 ? -10.141 -7.941 -0.237 1 95.25 345 ASN B C 1
ATOM 8379 O O . ASN B 1 345 ? -10.625 -9.016 -0.598 1 95.25 345 ASN B O 1
ATOM 8383 N N . VAL B 1 346 ? -9.172 -7.348 -0.856 1 94.88 346 VAL B N 1
ATOM 8384 C CA . VAL B 1 346 ? -8.539 -7.934 -2.031 1 94.88 346 VAL B CA 1
ATOM 8385 C C . VAL B 1 346 ? -7.914 -9.281 -1.663 1 94.88 346 VAL B C 1
ATOM 8387 O O . VAL B 1 346 ? -8.078 -10.266 -2.383 1 94.88 346 VAL B O 1
ATOM 8390 N N . CYS B 1 347 ? -7.199 -9.391 -0.547 1 95.19 347 CYS B N 1
ATOM 8391 C CA . CYS B 1 347 ? -6.535 -10.617 -0.107 1 95.19 347 CYS B CA 1
ATOM 8392 C C . CYS B 1 347 ? -7.551 -11.711 0.188 1 95.19 347 CYS B C 1
ATOM 8394 O O . CYS B 1 347 ? -7.34 -12.867 -0.167 1 95.19 347 CYS B O 1
ATOM 8396 N N . GLU B 1 348 ? -8.648 -11.32 0.822 1 95.69 348 GLU B N 1
ATOM 8397 C CA . GLU B 1 348 ? -9.68 -12.297 1.165 1 95.69 348 GLU B CA 1
ATOM 8398 C C . GLU B 1 348 ? -10.336 -12.875 -0.088 1 95.69 348 GLU B C 1
ATOM 8400 O O . GLU B 1 348 ? -10.555 -14.078 -0.18 1 95.69 348 GLU B O 1
ATOM 8405 N N . ARG B 1 349 ? -10.641 -12.078 -1.054 1 94.5 349 ARG B N 1
ATOM 8406 C CA . ARG B 1 349 ? -11.242 -12.547 -2.301 1 94.5 349 ARG B CA 1
ATOM 8407 C C . ARG B 1 349 ? -10.289 -13.469 -3.051 1 94.5 349 ARG B C 1
ATOM 8409 O O . ARG B 1 349 ? -10.703 -14.508 -3.564 1 94.5 349 ARG B O 1
ATOM 8416 N N . ASN B 1 350 ? -8.984 -13.078 -3.117 1 95.19 350 ASN B N 1
ATOM 8417 C CA . ASN B 1 350 ? -7.98 -13.914 -3.773 1 95.19 350 ASN B CA 1
ATOM 8418 C C . ASN B 1 350 ? -7.848 -15.266 -3.086 1 95.19 350 ASN B C 1
ATOM 8420 O O . ASN B 1 350 ? -7.691 -16.297 -3.754 1 95.19 350 ASN B O 1
ATOM 8424 N N . GLN B 1 351 ? -7.934 -15.25 -1.75 1 95.19 351 GLN B N 1
ATOM 8425 C CA . GLN B 1 351 ? -7.773 -16.484 -0.972 1 95.19 351 GLN B CA 1
ATOM 8426 C C . GLN B 1 351 ? -8.875 -17.484 -1.289 1 95.19 351 GLN B C 1
ATOM 8428 O O . GLN B 1 351 ? -8.625 -18.688 -1.383 1 95.19 351 GLN B O 1
ATOM 8433 N N . VAL B 1 352 ? -10.07 -17.016 -1.495 1 94.44 352 VAL B N 1
ATOM 8434 C CA . VAL B 1 352 ? -11.211 -17.875 -1.794 1 94.44 352 VAL B CA 1
ATOM 8435 C C . VAL B 1 352 ? -10.992 -18.578 -3.133 1 94.44 352 VAL B C 1
ATOM 8437 O O . VAL B 1 352 ? -11.195 -19.781 -3.246 1 94.44 352 VAL B O 1
ATOM 8440 N N . TYR B 1 353 ? -10.539 -17.875 -4.164 1 93.19 353 TYR B N 1
ATOM 8441 C CA . TYR B 1 353 ? -10.289 -18.453 -5.48 1 93.19 353 TYR B CA 1
ATOM 8442 C C . TYR B 1 353 ? -9.172 -19.484 -5.426 1 93.19 353 TYR B C 1
ATOM 8444 O O . TYR B 1 353 ? -9.258 -20.531 -6.055 1 93.19 353 TYR B O 1
ATOM 8452 N N . LEU B 1 354 ? -8.148 -19.188 -4.633 1 94.88 354 LEU B N 1
ATOM 8453 C CA . LEU B 1 354 ? -6.988 -20.078 -4.562 1 94.88 354 LEU B CA 1
ATOM 8454 C C . LEU B 1 354 ? -7.332 -21.359 -3.824 1 94.88 354 LEU B C 1
ATOM 8456 O O . LEU B 1 354 ? -6.77 -22.422 -4.121 1 94.88 354 LEU B O 1
ATOM 8460 N N . GLU B 1 355 ? -8.266 -21.297 -2.908 1 94.19 355 GLU B N 1
ATOM 8461 C CA . GLU B 1 355 ? -8.68 -22.469 -2.148 1 94.19 355 GLU B CA 1
ATOM 8462 C C . GLU B 1 355 ? -9.492 -23.422 -3.012 1 94.19 355 GLU B C 1
ATOM 8464 O O . GLU B 1 355 ? -9.539 -24.625 -2.744 1 94.19 355 GLU B O 1
ATOM 8469 N N . THR B 1 356 ? -10.086 -22.922 -4.07 1 94.88 356 THR B N 1
ATOM 8470 C CA . THR B 1 356 ? -10.891 -23.75 -4.961 1 94.88 356 THR B CA 1
ATOM 8471 C C . THR B 1 356 ? -10 -24.562 -5.902 1 94.88 356 THR B C 1
ATOM 8473 O O . THR B 1 356 ? -10.445 -25.547 -6.496 1 94.88 356 THR B O 1
ATOM 8476 N N . LEU B 1 357 ? -8.75 -24.172 -6.027 1 95.88 357 LEU B N 1
ATOM 8477 C CA . LEU B 1 357 ? -7.855 -24.797 -6.992 1 95.88 357 LEU B CA 1
ATOM 8478 C C . LEU B 1 357 ? -7.219 -26.047 -6.406 1 95.88 357 LEU B C 1
ATOM 8480 O O . LEU B 1 357 ? -6.484 -25.984 -5.418 1 95.88 357 LEU B O 1
ATOM 8484 N N . SER B 1 358 ? -7.566 -27.156 -6.914 1 96.06 358 SER B N 1
ATOM 8485 C CA . SER B 1 358 ? -6.934 -28.438 -6.613 1 96.06 358 SER B CA 1
ATOM 8486 C C . SER B 1 358 ? -6.285 -29.031 -7.852 1 96.06 358 SER B C 1
ATOM 8488 O O . SER B 1 358 ? -6.977 -29.438 -8.797 1 96.06 358 SER B O 1
ATOM 8490 N N . PRO B 1 359 ? -4.941 -29.172 -7.859 1 95 359 PRO B N 1
ATOM 8491 C CA . PRO B 1 359 ? -4.254 -29.719 -9.031 1 95 359 PRO B CA 1
ATOM 8492 C C . PRO B 1 359 ? -4.773 -31.094 -9.445 1 95 359 PRO B C 1
ATOM 8494 O O . PRO B 1 359 ? -4.977 -31.359 -10.633 1 95 359 PRO B O 1
ATOM 8497 N N . ALA B 1 360 ? -5.09 -31.906 -8.469 1 93.75 360 ALA B N 1
ATOM 8498 C CA . ALA B 1 360 ? -5.582 -33.25 -8.75 1 93.75 360 ALA B CA 1
ATOM 8499 C C . ALA B 1 360 ? -6.941 -33.219 -9.438 1 93.75 360 ALA B C 1
ATOM 8501 O O . ALA B 1 360 ? -7.176 -33.938 -10.414 1 93.75 360 ALA B O 1
ATOM 8502 N N . LYS B 1 361 ? -7.816 -32.375 -8.969 1 94.44 361 LYS B N 1
ATOM 8503 C CA . LYS B 1 361 ? -9.148 -32.25 -9.555 1 94.44 361 LYS B CA 1
ATOM 8504 C C . LYS B 1 361 ? -9.07 -31.672 -10.961 1 94.44 361 LYS B C 1
ATOM 8506 O O . LYS B 1 361 ? -9.82 -32.062 -11.844 1 94.44 361 LYS B O 1
ATOM 8511 N N . GLU B 1 362 ? -8.156 -30.766 -11.148 1 95.19 362 GLU B N 1
ATOM 8512 C CA . GLU B 1 362 ? -8.016 -30.125 -12.461 1 95.19 362 GLU B CA 1
ATOM 8513 C C . GLU B 1 362 ? -7.488 -31.125 -13.5 1 95.19 362 GLU B C 1
ATOM 8515 O O . GLU B 1 362 ? -7.875 -31.062 -14.664 1 95.19 362 GLU B O 1
ATOM 8520 N N . ILE B 1 363 ? -6.562 -31.953 -13.086 1 95.38 363 ILE B N 1
ATOM 8521 C CA . ILE B 1 363 ? -6.047 -32.969 -13.984 1 95.38 363 ILE B CA 1
ATOM 8522 C C . ILE B 1 363 ? -7.176 -33.938 -14.391 1 95.38 363 ILE B C 1
ATOM 8524 O O . ILE B 1 363 ? -7.301 -34.281 -15.562 1 95.38 363 ILE B O 1
ATOM 8528 N N . GLU B 1 364 ? -8 -34.344 -13.461 1 93.19 364 GLU B N 1
ATOM 8529 C CA . GLU B 1 364 ? -9.141 -35.188 -13.734 1 93.19 364 GLU B CA 1
ATOM 8530 C C . GLU B 1 364 ? -10.109 -34.531 -14.727 1 93.19 364 GLU B C 1
ATOM 8532 O O . GLU B 1 364 ? -10.594 -35.188 -15.648 1 93.19 364 GLU B O 1
ATOM 8537 N N . ILE B 1 365 ? -10.336 -33.281 -14.531 1 94.25 365 ILE B N 1
ATOM 8538 C CA . ILE B 1 365 ? -11.219 -32.531 -15.422 1 94.25 365 ILE B CA 1
ATOM 8539 C C . ILE B 1 365 ? -10.625 -32.5 -16.828 1 94.25 365 ILE B C 1
ATOM 8541 O O . ILE B 1 365 ? -11.336 -32.656 -17.812 1 94.25 365 ILE B O 1
ATOM 8545 N N . MET B 1 366 ? -9.336 -32.281 -16.859 1 93.75 366 MET B N 1
ATOM 8546 C CA . MET B 1 366 ? -8.664 -32.219 -18.156 1 93.75 366 MET B CA 1
ATOM 8547 C C . MET B 1 366 ? -8.789 -33.562 -18.875 1 93.75 366 MET B C 1
ATOM 8549 O O . MET B 1 366 ? -9.086 -33.594 -20.078 1 93.75 366 MET B O 1
ATOM 8553 N N . ILE B 1 367 ? -8.531 -34.688 -18.156 1 93.12 367 ILE B N 1
ATOM 8554 C CA . ILE B 1 367 ? -8.609 -36 -18.75 1 93.12 367 ILE B CA 1
ATOM 8555 C C . ILE B 1 367 ? -10.023 -36.25 -19.25 1 93.12 367 ILE B C 1
ATOM 8557 O O . ILE B 1 367 ? -10.219 -36.719 -20.391 1 93.12 367 ILE B O 1
ATOM 8561 N N . GLU B 1 368 ? -11.039 -35.906 -18.516 1 88.38 368 GLU B N 1
ATOM 8562 C CA . GLU B 1 368 ? -12.438 -36.125 -18.875 1 88.38 368 GLU B CA 1
ATOM 8563 C C . GLU B 1 368 ? -12.828 -35.312 -20.094 1 88.38 368 GLU B C 1
ATOM 8565 O O . GLU B 1 368 ? -13.602 -35.75 -20.953 1 88.38 368 GLU B O 1
ATOM 8570 N N . SER B 1 369 ? -12.266 -34.156 -20.188 1 90.31 369 SER B N 1
ATOM 8571 C CA . SER B 1 369 ? -12.695 -33.25 -21.234 1 90.31 369 SER B CA 1
ATOM 8572 C C . SER B 1 369 ? -11.906 -33.438 -22.516 1 90.31 369 SER B C 1
ATOM 8574 O O . SER B 1 369 ? -12.422 -33.219 -23.625 1 90.31 369 SER B O 1
ATOM 8576 N N . GLN B 1 370 ? -10.609 -33.875 -22.359 1 91.12 370 GLN B N 1
ATOM 8577 C CA . GLN B 1 370 ? -9.766 -33.844 -23.547 1 91.12 370 GLN B CA 1
ATOM 8578 C C . GLN B 1 370 ? -9.273 -35.25 -23.922 1 91.12 370 GLN B C 1
ATOM 8580 O O . GLN B 1 370 ? -8.414 -35.406 -24.781 1 91.12 370 GLN B O 1
ATOM 8585 N N . ARG B 1 371 ? -9.703 -36.281 -23.219 1 89.31 371 ARG B N 1
ATOM 8586 C CA . ARG B 1 371 ? -9.242 -37.625 -23.516 1 89.31 371 ARG B CA 1
ATOM 8587 C C . ARG B 1 371 ? -9.477 -38 -24.969 1 89.31 371 ARG B C 1
ATOM 8589 O O . ARG B 1 371 ? -10.461 -37.562 -25.578 1 89.31 371 ARG B O 1
ATOM 8596 N N . THR B 1 372 ? -8.578 -38.656 -25.547 1 89.62 372 THR B N 1
ATOM 8597 C CA . THR B 1 372 ? -8.641 -39 -26.969 1 89.62 372 THR B CA 1
ATOM 8598 C C . THR B 1 372 ? -8.953 -40.5 -27.156 1 89.62 372 THR B C 1
ATOM 8600 O O . THR B 1 372 ? -9.492 -40.906 -28.188 1 89.62 372 THR B O 1
ATOM 8603 N N . GLY B 1 373 ? -8.547 -41.375 -26.25 1 83.38 373 GLY B N 1
ATOM 8604 C CA . GLY B 1 373 ? -8.844 -42.781 -26.375 1 83.38 373 GLY B CA 1
ATOM 8605 C C . GLY B 1 373 ? -7.945 -43.656 -25.516 1 83.38 373 GLY B C 1
ATOM 8606 O O . GLY B 1 373 ? -6.98 -43.156 -24.922 1 83.38 373 GLY B O 1
ATOM 8607 N N . ASN B 1 374 ? -8.32 -44.969 -25.484 1 80.94 374 ASN B N 1
ATOM 8608 C CA . ASN B 1 374 ? -7.547 -45.938 -24.703 1 80.94 374 ASN B CA 1
ATOM 8609 C C . ASN B 1 374 ? -7.086 -47.094 -25.562 1 80.94 374 ASN B C 1
ATOM 8611 O O . ASN B 1 374 ? -6.633 -48.125 -25.031 1 80.94 374 ASN B O 1
ATOM 8615 N N . VAL B 1 375 ? -7.176 -46.906 -26.859 1 80 375 VAL B N 1
ATOM 8616 C CA . VAL B 1 375 ? -6.809 -48 -27.766 1 80 375 VAL B CA 1
ATOM 8617 C C . VAL B 1 375 ? -5.309 -47.969 -28.047 1 80 375 VAL B C 1
ATOM 8619 O O . VAL B 1 375 ? -4.758 -46.906 -28.375 1 80 375 VAL B O 1
ATOM 8622 N N . ARG B 1 376 ? -4.734 -49.188 -27.859 1 82.62 376 ARG B N 1
ATOM 8623 C CA . ARG B 1 376 ? -3.299 -49.281 -28.094 1 82.62 376 ARG B CA 1
ATOM 8624 C C . ARG B 1 376 ? -3.018 -49.656 -29.547 1 82.62 376 ARG B C 1
ATOM 8626 O O . ARG B 1 376 ? -3.943 -49.938 -30.312 1 82.62 376 ARG B O 1
ATOM 8633 N N . LEU B 1 377 ? -1.733 -49.562 -29.906 1 86.88 377 LEU B N 1
ATOM 8634 C CA . LEU B 1 377 ? -1.317 -49.969 -31.234 1 86.88 377 LEU B CA 1
ATOM 8635 C C . LEU B 1 377 ? -1.415 -51.469 -31.406 1 86.88 377 LEU B C 1
ATOM 8637 O O . LEU B 1 377 ? -0.886 -52.219 -30.594 1 86.88 377 LEU B O 1
ATOM 8641 N N . PRO B 1 378 ? -2.109 -51.875 -32.406 1 87.56 378 PRO B N 1
ATOM 8642 C CA . PRO B 1 378 ? -2.225 -53.312 -32.594 1 87.56 378 PRO B CA 1
ATOM 8643 C C . PRO B 1 378 ? -0.888 -54 -32.906 1 87.56 378 PRO B C 1
ATOM 8645 O O . PRO B 1 378 ? -0.092 -53.438 -33.688 1 87.56 378 PRO B O 1
ATOM 8648 N N . PRO B 1 379 ? -0.617 -55.125 -32.406 1 91.94 379 PRO B N 1
ATOM 8649 C CA . PRO B 1 379 ? 0.64 -55.812 -32.688 1 91.94 379 PRO B CA 1
ATOM 8650 C C . PRO B 1 379 ? 0.679 -56.406 -34.094 1 91.94 379 PRO B C 1
ATOM 8652 O O . PRO B 1 379 ? -0.371 -56.625 -34.719 1 91.94 379 PRO B O 1
ATOM 8655 N N . ALA B 1 380 ? 1.87 -56.531 -34.562 1 92.81 380 ALA B N 1
ATOM 8656 C CA . ALA B 1 380 ? 2.094 -57.25 -35.812 1 92.81 380 ALA B CA 1
ATOM 8657 C C . ALA B 1 380 ? 2.25 -58.75 -35.531 1 92.81 380 ALA B C 1
ATOM 8659 O O . ALA B 1 380 ? 3.135 -59.156 -34.781 1 92.81 380 ALA B O 1
ATOM 8660 N N . VAL B 1 381 ? 1.367 -59.562 -36.062 1 91.38 381 VAL B N 1
ATOM 8661 C CA . VAL B 1 381 ? 1.354 -60.969 -35.75 1 91.38 381 VAL B CA 1
ATOM 8662 C C . VAL B 1 381 ? 1.693 -61.781 -37.031 1 91.38 381 VAL B C 1
ATOM 8664 O O . VAL B 1 381 ? 1.166 -61.5 -38.094 1 91.38 381 VAL B O 1
ATOM 8667 N N . TYR B 1 382 ? 2.604 -62.719 -36.875 1 91.44 382 TYR B N 1
ATOM 8668 C CA . TYR B 1 382 ? 2.945 -63.656 -37.938 1 91.44 382 TYR B CA 1
ATOM 8669 C C . TYR B 1 382 ? 1.901 -64.75 -38.062 1 91.44 382 TYR B C 1
ATOM 8671 O O . TYR B 1 382 ? 1.51 -65.375 -37.094 1 91.44 382 TYR B O 1
ATOM 8679 N N . HIS B 1 383 ? 1.393 -64.938 -39.219 1 87.56 383 HIS B N 1
ATOM 8680 C CA . HIS B 1 383 ? 0.44 -66 -39.531 1 87.56 383 HIS B CA 1
ATOM 8681 C C . HIS B 1 383 ? 1.021 -67 -40.531 1 87.56 383 HIS B C 1
ATOM 8683 O O . HIS B 1 383 ? 1.255 -66.688 -41.688 1 87.56 383 HIS B O 1
ATOM 8689 N N . ASN B 1 384 ? 1.156 -68.188 -40 1 87.06 384 ASN B N 1
ATOM 8690 C CA . ASN B 1 384 ? 1.645 -69.25 -40.906 1 87.06 384 ASN B CA 1
ATOM 8691 C C . ASN B 1 384 ? 0.565 -69.688 -41.875 1 87.06 384 ASN B C 1
ATOM 8693 O O . ASN B 1 384 ? -0.576 -69.938 -41.5 1 87.06 384 ASN B O 1
ATOM 8697 N N . TYR B 1 385 ? 0.928 -69.812 -43.062 1 88.25 385 TYR B N 1
ATOM 8698 C CA . TYR B 1 385 ? 0.009 -70.188 -44.125 1 88.25 385 TYR B CA 1
ATOM 8699 C C . TYR B 1 385 ? -0.587 -71.562 -43.906 1 88.25 385 TYR B C 1
ATOM 8701 O O . TYR B 1 385 ? -1.76 -71.812 -44.188 1 88.25 385 TYR B O 1
ATOM 8709 N N . TYR B 1 386 ? 0.146 -72.5 -43.375 1 83.38 386 TYR B N 1
ATOM 8710 C CA . TYR B 1 386 ? -0.276 -73.875 -43.219 1 83.38 386 TYR B CA 1
ATOM 8711 C C . TYR B 1 386 ? -0.854 -74.188 -41.844 1 83.38 386 TYR B C 1
ATOM 8713 O O . TYR B 1 386 ? -1.288 -75.25 -41.562 1 83.38 386 TYR B O 1
ATOM 8721 N N . GLY B 1 387 ? -1.194 -73.062 -41 1 71.75 387 GLY B N 1
ATOM 8722 C CA . GLY B 1 387 ? -1.893 -73.125 -39.719 1 71.75 387 GLY B CA 1
ATOM 8723 C C . GLY B 1 387 ? -1.047 -73.688 -38.594 1 71.75 387 GLY B C 1
ATOM 8724 O O . GLY B 1 387 ? -1.337 -73.438 -37.438 1 71.75 387 GLY B O 1
ATOM 8725 N N . ASN B 1 388 ? -0.182 -74.75 -38.719 1 58.41 388 ASN B N 1
ATOM 8726 C CA . ASN B 1 388 ? 0.332 -75.562 -37.625 1 58.41 388 ASN B CA 1
ATOM 8727 C C . ASN B 1 388 ? 1.688 -75.125 -37.125 1 58.41 388 ASN B C 1
ATOM 8729 O O . ASN B 1 388 ? 2.721 -75.688 -37.438 1 58.41 388 ASN B O 1
ATOM 8733 N N . SER B 1 389 ? 1.908 -74 -36.969 1 56.22 389 SER B N 1
ATOM 8734 C CA . SER B 1 389 ? 3.303 -73.938 -36.531 1 56.22 389 SER B CA 1
ATOM 8735 C C . SER B 1 389 ? 3.416 -73.75 -35.031 1 56.22 389 SER B C 1
ATOM 8737 O O . SER B 1 389 ? 2.549 -73.125 -34.406 1 56.22 389 SER B O 1
ATOM 8739 N N . TYR B 1 390 ? 4.09 -74.75 -34.312 1 48.75 390 TYR B N 1
ATOM 8740 C CA . TYR B 1 390 ? 4.484 -74.75 -32.906 1 48.75 390 TYR B CA 1
ATOM 8741 C C . TYR B 1 390 ? 4.969 -73.375 -32.438 1 48.75 390 TYR B C 1
ATOM 8743 O O . TYR B 1 390 ? 4.898 -73.062 -31.266 1 48.75 390 TYR B O 1
ATOM 8751 N N . ARG B 1 391 ? 5.426 -72.625 -33.344 1 60.84 391 ARG B N 1
ATOM 8752 C CA . ARG B 1 391 ? 6.07 -71.375 -32.938 1 60.84 391 ARG B CA 1
ATOM 8753 C C . ARG B 1 391 ? 5.113 -70.188 -33.062 1 60.84 391 ARG B C 1
ATOM 8755 O O . ARG B 1 391 ? 5.547 -69.062 -33.281 1 60.84 391 ARG B O 1
ATOM 8762 N N . ASP B 1 392 ? 3.914 -70.5 -32.719 1 72.25 392 ASP B N 1
ATOM 8763 C CA . ASP B 1 392 ? 2.877 -69.5 -33 1 72.25 392 ASP B CA 1
ATOM 8764 C C . ASP B 1 392 ? 2.854 -68.375 -31.938 1 72.25 392 ASP B C 1
ATOM 8766 O O . ASP B 1 392 ? 3.061 -68.688 -30.75 1 72.25 392 ASP B O 1
ATOM 8770 N N . PRO B 1 393 ? 2.773 -67.188 -32.375 1 82.62 393 PRO B N 1
ATOM 8771 C CA . PRO B 1 393 ? 2.695 -66 -31.453 1 82.62 393 PRO B CA 1
ATOM 8772 C C . PRO B 1 393 ? 1.528 -66.125 -30.484 1 82.62 393 PRO B C 1
ATOM 8774 O O . PRO B 1 393 ? 0.53 -66.812 -30.781 1 82.62 393 PRO B O 1
ATOM 8777 N N . VAL B 1 394 ? 1.748 -65.688 -29.297 1 88.12 394 VAL B N 1
ATOM 8778 C CA . VAL B 1 394 ? 0.738 -65.75 -28.234 1 88.12 394 VAL B CA 1
ATOM 8779 C C . VAL B 1 394 ? -0.016 -64.375 -28.172 1 88.12 394 VAL B C 1
ATOM 8781 O O . VAL B 1 394 ? -1.247 -64.375 -28.094 1 88.12 394 VAL B O 1
ATOM 8784 N N . PHE B 1 395 ? 0.732 -63.312 -28.281 1 92.12 395 PHE B N 1
ATOM 8785 C CA . PHE B 1 395 ? 0.12 -62 -28.188 1 92.12 395 PHE B CA 1
ATOM 8786 C C . PHE B 1 395 ? -0.492 -61.562 -29.531 1 92.12 395 PHE B C 1
ATOM 8788 O O . PHE B 1 395 ? 0.076 -61.844 -30.578 1 92.12 395 PHE B O 1
ATOM 8795 N N . GLY B 1 396 ? -1.6 -60.969 -29.484 1 91.12 396 GLY B N 1
ATOM 8796 C CA . GLY B 1 396 ? -2.25 -60.438 -30.672 1 91.12 396 GLY B CA 1
ATOM 8797 C C . GLY B 1 396 ? -3.113 -61.438 -31.375 1 91.12 396 GLY B C 1
ATOM 8798 O O . GLY B 1 396 ? -3.652 -61.188 -32.438 1 91.12 396 GLY B O 1
ATOM 8799 N N . VAL B 1 397 ? -3.201 -62.562 -30.844 1 91.31 397 VAL B N 1
ATOM 8800 C CA . VAL B 1 397 ? -4.012 -63.625 -31.422 1 91.31 397 VAL B CA 1
ATOM 8801 C C . VAL B 1 397 ? -5.371 -63.688 -30.719 1 91.31 397 VAL B C 1
ATOM 8803 O O . VAL B 1 397 ? -5.453 -63.531 -29.5 1 91.31 397 VAL B O 1
ATOM 8806 N N . SER B 1 398 ? -6.395 -63.844 -31.516 1 92 398 SER B N 1
ATOM 8807 C CA . SER B 1 398 ? -7.73 -63.875 -30.922 1 92 398 SER B CA 1
ATOM 8808 C C . SER B 1 398 ? -7.902 -65.125 -30.047 1 92 398 SER B C 1
ATOM 8810 O O . SER B 1 398 ? -7.242 -66.125 -30.266 1 92 398 SER B O 1
ATOM 8812 N N . LEU B 1 399 ? -8.766 -65 -29.094 1 94.06 399 LEU B N 1
ATOM 8813 C CA . LEU B 1 399 ? -9.031 -66.188 -28.203 1 94.06 399 LEU B CA 1
ATOM 8814 C C . LEU B 1 399 ? -9.57 -67.375 -28.984 1 94.06 399 LEU B C 1
ATOM 8816 O O . LEU B 1 399 ? -9.25 -68.5 -28.672 1 94.06 399 LEU B O 1
ATOM 8820 N N . GLU B 1 400 ? -10.352 -67.062 -29.969 1 91.75 400 GLU B N 1
ATOM 8821 C CA . GLU B 1 400 ? -10.922 -68.125 -30.797 1 91.75 400 GLU B CA 1
ATOM 8822 C C . GLU B 1 400 ? -9.844 -68.812 -31.609 1 91.75 400 GLU B C 1
ATOM 8824 O O . GLU B 1 400 ? -9.82 -70.062 -31.688 1 91.75 400 GLU B O 1
ATOM 8829 N N . ASP B 1 401 ? -9.023 -68 -32.156 1 88 401 ASP B N 1
ATOM 8830 C CA . ASP B 1 401 ? -7.941 -68.562 -32.938 1 88 401 ASP B CA 1
ATOM 8831 C C . ASP B 1 401 ? -6.984 -69.375 -32.062 1 88 401 ASP B C 1
ATOM 8833 O O . ASP B 1 401 ? -6.477 -70.438 -32.469 1 88 401 ASP B O 1
ATOM 8837 N N . TYR B 1 402 ? -6.719 -68.875 -30.922 1 89.12 402 TYR B N 1
ATOM 8838 C CA . TYR B 1 402 ? -5.863 -69.625 -29.984 1 89.12 402 TYR B CA 1
ATOM 8839 C C . TYR B 1 402 ? -6.473 -70.938 -29.594 1 89.12 402 TYR B C 1
ATOM 8841 O O . TYR B 1 402 ? -5.785 -71.938 -29.578 1 89.12 402 TYR B O 1
ATOM 8849 N N . ALA B 1 403 ? -7.723 -70.938 -29.281 1 88.69 403 ALA B N 1
ATOM 8850 C CA . ALA B 1 403 ? -8.422 -72.125 -28.891 1 88.69 403 ALA B CA 1
ATOM 8851 C C . ALA B 1 403 ? -8.445 -73.125 -30.047 1 88.69 403 ALA B C 1
ATOM 8853 O O . ALA B 1 403 ? -8.312 -74.375 -29.828 1 88.69 403 ALA B O 1
ATOM 8854 N N . ALA B 1 404 ? -8.656 -72.688 -31.219 1 84.25 404 ALA B N 1
ATOM 8855 C CA . ALA B 1 404 ? -8.703 -73.562 -32.406 1 84.25 404 ALA B CA 1
ATOM 8856 C C . ALA B 1 404 ? -7.344 -74.188 -32.688 1 84.25 404 ALA B C 1
ATOM 8858 O O . ALA B 1 404 ? -7.258 -75.312 -33.062 1 84.25 404 ALA B O 1
ATOM 8859 N N . SER B 1 405 ? -6.383 -73.438 -32.438 1 80.69 405 SER B N 1
ATOM 8860 C CA . SER B 1 405 ? -5.043 -73.875 -32.812 1 80.69 405 SER B CA 1
ATOM 8861 C C . SER B 1 405 ? -4.449 -74.75 -31.703 1 80.69 405 SER B C 1
ATOM 8863 O O . SER B 1 405 ? -3.756 -75.75 -31.984 1 80.69 405 SER B O 1
ATOM 8865 N N . ARG B 1 406 ? -4.742 -74.438 -30.5 1 80.88 406 ARG B N 1
ATOM 8866 C CA . ARG B 1 406 ? -4.066 -75.125 -29.391 1 80.88 406 ARG B CA 1
ATOM 8867 C C . ARG B 1 406 ? -5.012 -76.062 -28.672 1 80.88 406 ARG B C 1
ATOM 8869 O O . ARG B 1 406 ? -4.574 -76.875 -27.844 1 80.88 406 ARG B O 1
ATOM 8876 N N . GLY B 1 407 ? -6.234 -75.938 -28.938 1 80.56 407 GLY B N 1
ATOM 8877 C CA . GLY B 1 407 ? -7.219 -76.875 -28.359 1 80.56 407 GLY B CA 1
ATOM 8878 C C . GLY B 1 407 ? -7.535 -76.562 -26.906 1 80.56 407 GLY B C 1
ATOM 8879 O O . GLY B 1 407 ? -7.906 -77.5 -26.156 1 80.56 407 GLY B O 1
ATOM 8880 N N . ARG B 1 408 ? -7.176 -75.375 -26.5 1 86.81 408 ARG B N 1
ATOM 8881 C CA . ARG B 1 408 ? -7.465 -75 -25.141 1 86.81 408 ARG B CA 1
ATOM 8882 C C . ARG B 1 408 ? -8.453 -73.812 -25.125 1 86.81 408 ARG B C 1
ATOM 8884 O O . ARG B 1 408 ? -8.344 -72.875 -25.938 1 86.81 408 ARG B O 1
ATOM 8891 N N . LYS B 1 409 ? -9.305 -73.812 -24.203 1 90.06 409 LYS B N 1
ATOM 8892 C CA . LYS B 1 409 ? -10.328 -72.812 -24.125 1 90.06 409 LYS B CA 1
ATOM 8893 C C . LYS B 1 409 ? -9.766 -71.5 -23.531 1 90.06 409 LYS B C 1
ATOM 8895 O O . LYS B 1 409 ? -10.156 -70.438 -23.922 1 90.06 409 LYS B O 1
ATOM 8900 N N . VAL B 1 410 ? -8.883 -71.75 -22.531 1 94.25 410 VAL B N 1
ATOM 8901 C CA . VAL B 1 410 ? -8.25 -70.625 -21.906 1 94.25 410 VAL B CA 1
ATOM 8902 C C . VAL B 1 410 ? -6.762 -70.562 -22.266 1 94.25 410 VAL B C 1
ATOM 8904 O O . VAL B 1 410 ? -6.07 -71.625 -22.125 1 94.25 410 VAL B O 1
ATOM 8907 N N . PRO B 1 411 ? -6.297 -69.438 -22.672 1 92.25 411 PRO B N 1
ATOM 8908 C CA . PRO B 1 411 ? -4.867 -69.375 -22.984 1 92.25 411 PRO B CA 1
ATOM 8909 C C . PRO B 1 411 ? -3.98 -69.688 -21.797 1 92.25 411 PRO B C 1
ATOM 8911 O O . PRO B 1 411 ? -4.234 -69.25 -20.672 1 92.25 411 PRO B O 1
ATOM 8914 N N . LEU B 1 412 ? -2.961 -70.438 -22.047 1 90.62 412 LEU B N 1
ATOM 8915 C CA . LEU B 1 412 ? -2.053 -70.875 -21 1 90.62 412 LEU B CA 1
ATOM 8916 C C . LEU B 1 412 ? -1.384 -69.688 -20.312 1 90.62 412 LEU B C 1
ATOM 8918 O O . LEU B 1 412 ? -1.09 -69.75 -19.109 1 90.62 412 LEU B O 1
ATOM 8922 N N . LEU B 1 413 ? -1.124 -68.688 -21.062 1 92.06 413 LEU B N 1
ATOM 8923 C CA . LEU B 1 413 ? -0.478 -67.5 -20.516 1 92.06 413 LEU B CA 1
ATOM 8924 C C . LEU B 1 413 ? -1.312 -66.938 -19.391 1 92.06 413 LEU B C 1
ATOM 8926 O O . LEU B 1 413 ? -0.77 -66.5 -18.359 1 92.06 413 LEU B O 1
ATOM 8930 N N . VAL B 1 414 ? -2.58 -66.812 -19.547 1 94.94 414 VAL B N 1
ATOM 8931 C CA . VAL B 1 414 ? -3.484 -66.25 -18.562 1 94.94 414 VAL B CA 1
ATOM 8932 C C . VAL B 1 414 ? -3.5 -67.125 -17.297 1 94.94 414 VAL B C 1
ATOM 8934 O O . VAL B 1 414 ? -3.379 -66.562 -16.188 1 94.94 414 VAL B O 1
ATOM 8937 N N . LYS B 1 415 ? -3.654 -68.375 -17.469 1 93.94 415 LYS B N 1
ATOM 8938 C CA . LYS B 1 415 ? -3.693 -69.25 -16.344 1 93.94 415 LYS B CA 1
ATOM 8939 C C . LYS B 1 415 ? -2.389 -69.25 -15.555 1 93.94 415 LYS B C 1
ATOM 8941 O O . LYS B 1 415 ? -2.404 -69.188 -14.328 1 93.94 415 LYS B O 1
ATOM 8946 N N . LYS B 1 416 ? -1.325 -69.25 -16.297 1 93.56 416 LYS B N 1
ATOM 8947 C CA . LYS B 1 416 ? -0.017 -69.25 -15.648 1 93.56 416 LYS B CA 1
ATOM 8948 C C . LYS B 1 416 ? 0.261 -67.938 -14.922 1 93.56 416 LYS B C 1
ATOM 8950 O O . LYS B 1 416 ? 0.834 -67.938 -13.828 1 93.56 416 LYS B O 1
ATOM 8955 N N . CYS B 1 417 ? -0.074 -66.875 -15.539 1 94.44 417 CYS B N 1
ATOM 8956 C CA . CYS B 1 417 ? 0.118 -65.562 -14.891 1 94.44 417 CYS B CA 1
ATOM 8957 C C . CYS B 1 417 ? -0.699 -65.5 -13.609 1 94.44 417 CYS B C 1
ATOM 8959 O O . CYS B 1 417 ? -0.183 -65.062 -12.57 1 94.44 417 CYS B O 1
ATOM 8961 N N . LEU B 1 418 ? -1.955 -65.875 -13.648 1 95.19 418 LEU B N 1
ATOM 8962 C CA . LEU B 1 418 ? -2.818 -65.75 -12.477 1 95.19 418 LEU B CA 1
ATOM 8963 C C . LEU B 1 418 ? -2.312 -66.688 -11.367 1 95.19 418 LEU B C 1
ATOM 8965 O O . LEU B 1 418 ? -2.324 -66.312 -10.195 1 95.19 418 LEU B O 1
ATOM 8969 N N . ARG B 1 419 ? -1.909 -67.812 -11.727 1 93.69 419 ARG B N 1
ATOM 8970 C CA . ARG B 1 419 ? -1.352 -68.75 -10.75 1 93.69 419 ARG B CA 1
ATOM 8971 C C . ARG B 1 419 ? -0.076 -68.188 -10.133 1 93.69 419 ARG B C 1
ATOM 8973 O O . ARG B 1 419 ? 0.135 -68.312 -8.922 1 93.69 419 ARG B O 1
ATOM 8980 N N . ALA B 1 420 ? 0.74 -67.688 -10.945 1 93.62 420 ALA B N 1
ATOM 8981 C CA . ALA B 1 420 ? 1.978 -67.062 -10.445 1 93.62 420 ALA B CA 1
ATOM 8982 C C . ALA B 1 420 ? 1.685 -65.938 -9.469 1 93.62 420 ALA B C 1
ATOM 8984 O O . ALA B 1 420 ? 2.375 -65.812 -8.461 1 93.62 420 ALA B O 1
ATOM 8985 N N . ILE B 1 421 ? 0.719 -65.125 -9.773 1 93.31 421 ILE B N 1
ATOM 8986 C CA . ILE B 1 421 ? 0.332 -64 -8.922 1 93.31 421 ILE B CA 1
ATOM 8987 C C . ILE B 1 421 ? -0.158 -64.562 -7.57 1 93.31 421 ILE B C 1
ATOM 8989 O O . ILE B 1 421 ? 0.19 -64 -6.52 1 93.31 421 ILE B O 1
ATOM 8993 N N . GLU B 1 422 ? -0.932 -65.625 -7.594 1 89.69 422 GLU B N 1
ATOM 8994 C CA . GLU B 1 422 ? -1.455 -66.25 -6.371 1 89.69 422 GLU B CA 1
ATOM 8995 C C . GLU B 1 422 ? -0.334 -66.812 -5.527 1 89.69 422 GLU B C 1
ATOM 8997 O O . GLU B 1 422 ? -0.345 -66.688 -4.301 1 89.69 422 GLU B O 1
ATOM 9002 N N . ASP B 1 423 ? 0.567 -67.375 -6.207 1 88.12 423 ASP B N 1
ATOM 9003 C CA . ASP B 1 423 ? 1.671 -68 -5.516 1 88.12 423 ASP B CA 1
ATOM 9004 C C . ASP B 1 423 ? 2.607 -67 -4.879 1 88.12 423 ASP B C 1
ATOM 9006 O O . ASP B 1 423 ? 3.232 -67.25 -3.852 1 88.12 423 ASP B O 1
ATOM 9010 N N . THR B 1 424 ? 2.74 -65.875 -5.473 1 83.56 424 THR B N 1
ATOM 9011 C CA . THR B 1 424 ? 3.688 -64.875 -5 1 83.56 424 THR B CA 1
ATOM 9012 C C . THR B 1 424 ? 3.023 -63.938 -4.004 1 83.56 424 THR B C 1
ATOM 9014 O O . THR B 1 424 ? 3.662 -63 -3.502 1 83.56 424 THR B O 1
ATOM 9017 N N . ARG B 1 425 ? 1.811 -64.062 -3.744 1 81.31 425 ARG B N 1
ATOM 9018 C CA . ARG B 1 425 ? 1.053 -63.188 -2.885 1 81.31 425 ARG B CA 1
ATOM 9019 C C . ARG B 1 425 ? 1.709 -63.031 -1.514 1 81.31 425 ARG B C 1
ATOM 9021 O O . ARG B 1 425 ? 1.872 -61.938 -1.001 1 81.31 425 ARG B O 1
ATOM 9028 N N . GLN B 1 426 ? 2.006 -64.188 -0.946 1 74.12 426 GLN B N 1
ATOM 9029 C CA . GLN B 1 426 ? 2.629 -64.188 0.374 1 74.12 426 GLN B CA 1
ATOM 9030 C C . GLN B 1 426 ? 4.027 -63.562 0.315 1 74.12 426 GLN B C 1
ATOM 9032 O O . GLN B 1 426 ? 4.402 -62.75 1.187 1 74.12 426 GLN B O 1
ATOM 9037 N N . GLY B 1 427 ? 4.699 -63.812 -0.787 1 72 427 GLY B N 1
ATOM 9038 C CA . GLY B 1 427 ? 6.035 -63.25 -0.957 1 72 427 GLY B CA 1
ATOM 9039 C C . GLY B 1 427 ? 6.043 -61.781 -1.248 1 72 427 GLY B C 1
ATOM 9040 O O . GLY B 1 427 ? 6.941 -61.062 -0.802 1 72 427 GLY B O 1
ATOM 9041 N N . ALA B 1 428 ? 5.086 -61.375 -1.96 1 74.38 428 ALA B N 1
ATOM 9042 C CA . ALA B 1 428 ? 4.984 -59.969 -2.297 1 74.38 428 ALA B CA 1
ATOM 9043 C C . ALA B 1 428 ? 4.82 -59.094 -1.042 1 74.38 428 ALA B C 1
ATOM 9045 O O . ALA B 1 428 ? 5.426 -58.031 -0.925 1 74.38 428 ALA B O 1
ATOM 9046 N N . THR B 1 429 ? 4.082 -59.625 -0.172 1 73.44 429 THR B N 1
ATOM 9047 C CA . THR B 1 429 ? 3.891 -58.906 1.093 1 73.44 429 THR B CA 1
ATOM 9048 C C . THR B 1 429 ? 5.199 -58.844 1.873 1 73.44 429 THR B C 1
ATOM 9050 O O . THR B 1 429 ? 5.504 -57.812 2.482 1 73.44 429 THR B O 1
ATOM 9053 N N . GLU B 1 430 ? 5.906 -59.938 1.712 1 71.19 430 GLU B N 1
ATOM 9054 C CA . GLU B 1 430 ? 7.172 -60 2.436 1 71.19 430 GLU B CA 1
ATOM 9055 C C . GLU B 1 430 ? 8.211 -59.094 1.806 1 71.19 430 GLU B C 1
ATOM 9057 O O . GLU B 1 430 ? 9.078 -58.562 2.502 1 71.19 430 GLU B O 1
ATOM 9062 N N . ARG B 1 431 ? 8.156 -58.875 0.549 1 77.5 431 ARG B N 1
ATOM 9063 C CA . ARG B 1 431 ? 9.086 -58.031 -0.181 1 77.5 431 ARG B CA 1
ATOM 9064 C C . ARG B 1 431 ? 8.688 -56.562 -0.075 1 77.5 431 ARG B C 1
ATOM 9066 O O . ARG B 1 431 ? 9.32 -55.688 -0.679 1 77.5 431 ARG B O 1
ATOM 9073 N N . GLY B 1 432 ? 7.613 -56.406 0.643 1 76.81 432 GLY B N 1
ATOM 9074 C CA . GLY B 1 432 ? 7.188 -55.031 0.851 1 76.81 432 GLY B CA 1
ATOM 9075 C C . GLY B 1 432 ? 6.305 -54.5 -0.265 1 76.81 432 GLY B C 1
ATOM 9076 O O . GLY B 1 432 ? 6.129 -53.312 -0.407 1 76.81 432 GLY B O 1
ATOM 9077 N N . GLU B 1 433 ? 5.891 -55.5 -1.088 1 79.31 433 GLU B N 1
ATOM 9078 C CA . GLU B 1 433 ? 4.941 -55.094 -2.113 1 79.31 433 GLU B CA 1
ATOM 9079 C C . GLU B 1 433 ? 3.551 -54.875 -1.522 1 79.31 433 GLU B C 1
ATOM 9081 O O . GLU B 1 433 ? 3.176 -55.562 -0.556 1 79.31 433 GLU B O 1
ATOM 9086 N N . GLY B 1 434 ? 2.908 -53.938 -1.641 1 77.31 434 GLY B N 1
ATOM 9087 C CA . GLY B 1 434 ? 1.569 -53.656 -1.146 1 77.31 434 GLY B CA 1
ATOM 9088 C C . GLY B 1 434 ? 0.563 -54.75 -1.512 1 77.31 434 GLY B C 1
ATOM 9089 O O . GLY B 1 434 ? 0.917 -55.75 -2.143 1 77.31 434 GLY B O 1
ATOM 9090 N N . PRO B 1 435 ? -0.562 -54.656 -0.933 1 84.38 435 PRO B N 1
ATOM 9091 C CA . PRO B 1 435 ? -1.615 -55.594 -1.289 1 84.38 435 PRO B CA 1
ATOM 9092 C C . PRO B 1 435 ? -1.853 -55.688 -2.795 1 84.38 435 PRO B C 1
ATOM 9094 O O . PRO B 1 435 ? -1.672 -54.688 -3.508 1 84.38 435 PRO B O 1
ATOM 9097 N N . GLU B 1 436 ? -2.131 -56.875 -3.344 1 87.12 436 GLU B N 1
ATOM 9098 C CA . GLU B 1 436 ? -2.312 -57.125 -4.773 1 87.12 436 GLU B CA 1
ATOM 9099 C C . GLU B 1 436 ? -3.289 -56.125 -5.383 1 87.12 436 GLU B C 1
ATOM 9101 O O . GLU B 1 436 ? -3.109 -55.688 -6.52 1 87.12 436 GLU B O 1
ATOM 9106 N N . VAL B 1 437 ? -4.309 -55.719 -4.602 1 86.5 437 VAL B N 1
ATOM 9107 C CA . VAL B 1 437 ? -5.316 -54.812 -5.102 1 86.5 437 VAL B CA 1
ATOM 9108 C C . VAL B 1 437 ? -4.656 -53.5 -5.504 1 86.5 437 VAL B C 1
ATOM 9110 O O . VAL B 1 437 ? -4.984 -52.906 -6.543 1 86.5 437 VAL B O 1
ATOM 9113 N N . ASP B 1 438 ? -3.699 -53.125 -4.719 1 86.62 438 ASP B N 1
ATOM 9114 C CA . ASP B 1 438 ? -2.994 -51.875 -5 1 86.62 438 ASP B CA 1
ATOM 9115 C C . ASP B 1 438 ? -2.078 -52.031 -6.211 1 86.62 438 ASP B C 1
ATOM 9117 O O . ASP B 1 438 ? -1.896 -51.094 -6.977 1 86.62 438 ASP B O 1
ATOM 9121 N N . LEU B 1 439 ? -1.522 -53.156 -6.398 1 88.12 439 LEU B N 1
ATOM 9122 C CA . LEU B 1 439 ? -0.617 -53.406 -7.512 1 88.12 439 LEU B CA 1
ATOM 9123 C C . LEU B 1 439 ? -1.369 -53.375 -8.836 1 88.12 439 LEU B C 1
ATOM 9125 O O . LEU B 1 439 ? -0.809 -53 -9.867 1 88.12 439 LEU B O 1
ATOM 9129 N N . TRP B 1 440 ? -2.646 -53.719 -8.836 1 88.88 440 TRP B N 1
ATOM 9130 C CA . TRP B 1 440 ? -3.482 -53.688 -10.031 1 88.88 440 TRP B CA 1
ATOM 9131 C C . TRP B 1 440 ? -3.818 -52.219 -10.391 1 88.88 440 TRP B C 1
ATOM 9133 O O . TRP B 1 440 ? -4.035 -51.906 -11.562 1 88.88 440 TRP B O 1
ATOM 9143 N N . LEU B 1 441 ? -3.844 -51.438 -9.32 1 85.69 441 LEU B N 1
ATOM 9144 C CA . LEU B 1 441 ? -4.258 -50.031 -9.508 1 85.69 441 LEU B CA 1
ATOM 9145 C C . LEU B 1 441 ? -3.057 -49.156 -9.836 1 85.69 441 LEU B C 1
ATOM 9147 O O . LEU B 1 441 ? -3.213 -48.094 -10.422 1 85.69 441 LEU B O 1
ATOM 9151 N N . GLU B 1 442 ? -1.914 -49.688 -9.523 1 81.44 442 GLU B N 1
ATOM 9152 C CA . GLU B 1 442 ? -0.704 -48.906 -9.734 1 81.44 442 GLU B CA 1
ATOM 9153 C C . GLU B 1 442 ? -0.257 -48.969 -11.195 1 81.44 442 GLU B C 1
ATOM 9155 O O . GLU B 1 442 ? -0.386 -50 -11.844 1 81.44 442 GLU B O 1
ATOM 9160 N N . PRO B 1 443 ? 0.154 -47.812 -11.68 1 75.75 443 PRO B N 1
ATOM 9161 C CA . PRO B 1 443 ? 0.677 -47.844 -13.047 1 75.75 443 PRO B CA 1
ATOM 9162 C C . PRO B 1 443 ? 2 -48.594 -13.164 1 75.75 443 PRO B C 1
ATOM 9164 O O . PRO B 1 443 ? 2.768 -48.656 -12.195 1 75.75 443 PRO B O 1
ATOM 9167 N N . ASN B 1 444 ? 2.111 -49.219 -14.266 1 72.69 444 ASN B N 1
ATOM 9168 C CA . ASN B 1 444 ? 3.395 -49.875 -14.477 1 72.69 444 ASN B CA 1
ATOM 9169 C C . ASN B 1 444 ? 4.523 -48.875 -14.672 1 72.69 444 ASN B C 1
ATOM 9171 O O . ASN B 1 444 ? 4.469 -48.031 -15.57 1 72.69 444 ASN B O 1
ATOM 9175 N N . SER B 1 445 ? 5.434 -48.938 -13.766 1 70.12 445 SER B N 1
ATOM 9176 C CA . SER B 1 445 ? 6.504 -47.938 -13.727 1 70.12 445 SER B CA 1
ATOM 9177 C C . SER B 1 445 ? 7.652 -48.312 -14.656 1 70.12 445 SER B C 1
ATOM 9179 O O . SER B 1 445 ? 8.43 -47.469 -15.078 1 70.12 445 SER B O 1
ATOM 9181 N N . ASN B 1 446 ? 7.652 -49.562 -15.07 1 82.62 446 ASN B N 1
ATOM 9182 C CA . ASN B 1 446 ? 8.797 -49.969 -15.867 1 82.62 446 ASN B CA 1
ATOM 9183 C C . ASN B 1 446 ? 8.352 -50.594 -17.188 1 82.62 446 ASN B C 1
ATOM 9185 O O . ASN B 1 446 ? 8.336 -51.844 -17.328 1 82.62 446 ASN B O 1
ATOM 9189 N N . ILE B 1 447 ? 8.125 -49.844 -18.156 1 85.25 447 ILE B N 1
ATOM 9190 C CA . ILE B 1 447 ? 7.547 -50.25 -19.422 1 85.25 447 ILE B CA 1
ATOM 9191 C C . ILE B 1 447 ? 8.57 -51.031 -20.234 1 85.25 447 ILE B C 1
ATOM 9193 O O . ILE B 1 447 ? 8.25 -52.062 -20.828 1 85.25 447 ILE B O 1
ATOM 9197 N N . PRO B 1 448 ? 9.844 -50.594 -20.156 1 83.81 448 PRO B N 1
ATOM 9198 C CA . PRO B 1 448 ? 10.82 -51.406 -20.906 1 83.81 448 PRO B CA 1
ATOM 9199 C C . PRO B 1 448 ? 10.922 -52.844 -20.391 1 83.81 448 PRO B C 1
ATOM 9201 O O . PRO B 1 448 ? 11.016 -53.781 -21.203 1 83.81 448 PRO B O 1
ATOM 9204 N N . ALA B 1 449 ? 10.906 -52.969 -19.141 1 89.38 449 ALA B N 1
ATOM 9205 C CA . ALA B 1 449 ? 10.945 -54.312 -18.562 1 89.38 449 ALA B CA 1
ATOM 9206 C C . ALA B 1 449 ? 9.703 -55.125 -18.953 1 89.38 449 ALA B C 1
ATOM 9208 O O . ALA B 1 449 ? 9.781 -56.312 -19.188 1 89.38 449 ALA B O 1
ATOM 9209 N N . LEU B 1 450 ? 8.625 -54.469 -18.984 1 92 450 LEU B N 1
ATOM 9210 C CA . LEU B 1 450 ? 7.367 -55.094 -19.359 1 92 450 LEU B CA 1
ATOM 9211 C C . LEU B 1 450 ? 7.406 -55.562 -20.812 1 92 450 LEU B C 1
ATOM 9213 O O . LEU B 1 450 ? 6.973 -56.688 -21.109 1 92 450 LEU B O 1
ATOM 9217 N N . HIS B 1 451 ? 7.91 -54.812 -21.672 1 90.12 451 HIS B N 1
ATOM 9218 C CA . HIS B 1 451 ? 7.988 -55.156 -23.094 1 90.12 451 HIS B CA 1
ATOM 9219 C C . HIS B 1 451 ? 8.977 -56.312 -23.312 1 90.12 451 HIS B C 1
ATOM 9221 O O . HIS B 1 451 ? 8.766 -57.156 -24.172 1 90.12 451 HIS B O 1
ATOM 9227 N N . ALA B 1 452 ? 10.047 -56.25 -22.531 1 89.88 452 ALA B N 1
ATOM 9228 C CA . ALA B 1 452 ? 10.992 -57.375 -22.594 1 89.88 452 ALA B CA 1
ATOM 9229 C C . ALA B 1 452 ? 10.328 -58.688 -22.188 1 89.88 452 ALA B C 1
ATOM 9231 O O . ALA B 1 452 ? 10.523 -59.719 -22.828 1 89.88 452 ALA B O 1
ATOM 9232 N N . LEU B 1 453 ? 9.609 -58.594 -21.141 1 91.81 453 LEU B N 1
ATOM 9233 C CA . LEU B 1 453 ? 8.891 -59.781 -20.688 1 91.81 453 LEU B CA 1
ATOM 9234 C C . LEU B 1 453 ? 7.883 -60.25 -21.734 1 91.81 453 LEU B C 1
ATOM 9236 O O . LEU B 1 453 ? 7.746 -61.438 -21.984 1 91.81 453 LEU B O 1
ATOM 9240 N N . ARG B 1 454 ? 7.133 -59.344 -22.312 1 92.38 454 ARG B N 1
ATOM 9241 C CA . ARG B 1 454 ? 6.172 -59.656 -23.375 1 92.38 454 ARG B CA 1
ATOM 9242 C C . ARG B 1 454 ? 6.844 -60.406 -24.531 1 92.38 454 ARG B C 1
ATOM 9244 O O . ARG B 1 454 ? 6.293 -61.375 -25.047 1 92.38 454 ARG B O 1
ATOM 9251 N N . THR B 1 455 ? 7.996 -59.875 -24.875 1 88.44 455 THR B N 1
ATOM 9252 C CA . THR B 1 455 ? 8.727 -60.5 -25.969 1 88.44 455 THR B CA 1
ATOM 9253 C C . THR B 1 455 ? 9.156 -61.938 -25.609 1 88.44 455 THR B C 1
ATOM 9255 O O . THR B 1 455 ? 9.062 -62.844 -26.438 1 88.44 455 THR B O 1
ATOM 9258 N N . ASP B 1 456 ? 9.555 -62.094 -24.406 1 88.06 456 ASP B N 1
ATOM 9259 C CA . ASP B 1 456 ? 9.945 -63.438 -23.938 1 88.06 456 ASP B CA 1
ATOM 9260 C C . ASP B 1 456 ? 8.758 -64.375 -23.938 1 88.06 456 ASP B C 1
ATOM 9262 O O . ASP B 1 456 ? 8.883 -65.562 -24.344 1 88.06 456 ASP B O 1
ATOM 9266 N N . LEU B 1 457 ? 7.648 -63.906 -23.547 1 89.81 457 LEU B N 1
ATOM 9267 C CA . LEU B 1 457 ? 6.453 -64.75 -23.422 1 89.81 457 LEU B CA 1
ATOM 9268 C C . LEU B 1 457 ? 5.871 -65.062 -24.797 1 89.81 457 LEU B C 1
ATOM 9270 O O . LEU B 1 457 ? 5.191 -66.062 -24.969 1 89.81 457 LEU B O 1
ATOM 9274 N N . ASN B 1 458 ? 6.105 -64.125 -25.672 1 87.44 458 ASN B N 1
ATOM 9275 C CA . ASN B 1 458 ? 5.586 -64.375 -27.016 1 87.44 458 ASN B CA 1
ATOM 9276 C C . ASN B 1 458 ? 6.379 -65.438 -27.781 1 87.44 458 ASN B C 1
ATOM 9278 O O . ASN B 1 458 ? 5.84 -66.062 -28.656 1 87.44 458 ASN B O 1
ATOM 9282 N N . ASN B 1 459 ? 7.703 -65.5 -27.516 1 76.94 459 ASN B N 1
ATOM 9283 C CA . ASN B 1 459 ? 8.594 -66.375 -28.281 1 76.94 459 ASN B CA 1
ATOM 9284 C C . ASN B 1 459 ? 8.797 -67.688 -27.594 1 76.94 459 ASN B C 1
ATOM 9286 O O . ASN B 1 459 ? 9.203 -68.688 -28.219 1 76.94 459 ASN B O 1
ATOM 9290 N N . SER B 1 460 ? 8.68 -67.688 -26.344 1 70.31 460 SER B N 1
ATOM 9291 C CA . SER B 1 460 ? 9.008 -68.938 -25.625 1 70.31 460 SER B CA 1
ATOM 9292 C C . SER B 1 460 ? 7.844 -69.375 -24.75 1 70.31 460 SER B C 1
ATOM 9294 O O . SER B 1 460 ? 6.891 -68.625 -24.531 1 70.31 460 SER B O 1
ATOM 9296 N N . LYS B 1 461 ? 7.926 -70.688 -24.469 1 65.94 461 LYS B N 1
ATOM 9297 C CA . LYS B 1 461 ? 6.914 -71.25 -23.562 1 65.94 461 LYS B CA 1
ATOM 9298 C C . LYS B 1 461 ? 7.047 -70.625 -22.172 1 65.94 461 LYS B C 1
ATOM 9300 O O . LYS B 1 461 ? 8.141 -70.625 -21.594 1 65.94 461 LYS B O 1
ATOM 9305 N N . ALA B 1 462 ? 6.109 -69.875 -21.781 1 69.12 462 ALA B N 1
ATOM 9306 C CA . ALA B 1 462 ? 6.016 -69.25 -20.469 1 69.12 462 ALA B CA 1
ATOM 9307 C C . ALA B 1 462 ? 6.102 -70.312 -19.375 1 69.12 462 ALA B C 1
ATOM 9309 O O . ALA B 1 462 ? 5.219 -71.188 -19.25 1 69.12 462 ALA B O 1
ATOM 9310 N N . SER B 1 463 ? 7.363 -70.438 -18.781 1 82.06 463 SER B N 1
ATOM 9311 C CA . SER B 1 463 ? 7.402 -71.375 -17.672 1 82.06 463 SER B CA 1
ATOM 9312 C C . SER B 1 463 ? 6.957 -70.75 -16.375 1 82.06 463 SER B C 1
ATOM 9314 O O . SER B 1 463 ? 7.219 -69.562 -16.141 1 82.06 463 SER B O 1
ATOM 9316 N N . LEU B 1 464 ? 6.113 -71.438 -15.578 1 87.19 464 LEU B N 1
ATOM 9317 C CA . LEU B 1 464 ? 5.617 -71 -14.289 1 87.19 464 LEU B CA 1
ATOM 9318 C C . LEU B 1 464 ? 6.77 -70.625 -13.352 1 87.19 464 LEU B C 1
ATOM 9320 O O . LEU B 1 464 ? 6.691 -69.688 -12.57 1 87.19 464 LEU B O 1
ATOM 9324 N N . LYS B 1 465 ? 7.816 -71.375 -13.43 1 86.12 465 LYS B N 1
ATOM 9325 C CA . LYS B 1 465 ? 8.992 -71.188 -12.586 1 86.12 465 LYS B CA 1
ATOM 9326 C C . LYS B 1 465 ? 9.633 -69.812 -12.898 1 86.12 465 LYS B C 1
ATOM 9328 O O . LYS B 1 465 ? 10.039 -69.125 -11.984 1 86.12 465 LYS B O 1
ATOM 9333 N N . TYR B 1 466 ? 9.617 -69.5 -14.102 1 88.25 466 TYR B N 1
ATOM 9334 C CA . TYR B 1 466 ? 10.164 -68.25 -14.539 1 88.25 466 TYR B CA 1
ATOM 9335 C C . TYR B 1 466 ? 9.305 -67.062 -14.062 1 88.25 466 TYR B C 1
ATOM 9337 O O . TYR B 1 466 ? 9.82 -66.125 -13.547 1 88.25 466 TYR B O 1
ATOM 9345 N N . LEU B 1 467 ? 8.023 -67.188 -14.086 1 90.88 467 LEU B N 1
ATOM 9346 C CA . LEU B 1 467 ? 7.09 -66.125 -13.727 1 90.88 467 LEU B CA 1
ATOM 9347 C C . LEU B 1 467 ? 7.098 -65.938 -12.227 1 90.88 467 LEU B C 1
ATOM 9349 O O . LEU B 1 467 ? 6.961 -64.75 -11.781 1 90.88 467 LEU B O 1
ATOM 9353 N N . ARG B 1 468 ? 7.355 -66.938 -11.477 1 89.31 468 ARG B N 1
ATOM 9354 C CA . ARG B 1 468 ? 7.328 -66.812 -10.023 1 89.31 468 ARG B CA 1
ATOM 9355 C C . ARG B 1 468 ? 8.508 -66 -9.508 1 89.31 468 ARG B C 1
ATOM 9357 O O . ARG B 1 468 ? 8.461 -65.5 -8.398 1 89.31 468 ARG B O 1
ATOM 9364 N N . ARG B 1 469 ? 9.477 -65.875 -10.281 1 87.31 469 ARG B N 1
ATOM 9365 C CA . ARG B 1 469 ? 10.68 -65.125 -9.867 1 87.31 469 ARG B CA 1
ATOM 9366 C C . ARG B 1 469 ? 10.547 -63.656 -10.172 1 87.31 469 ARG B C 1
ATOM 9368 O O . ARG B 1 469 ? 11.344 -62.844 -9.695 1 87.31 469 ARG B O 1
ATOM 9375 N N . LEU B 1 470 ? 9.578 -63.312 -10.859 1 88.81 470 LEU B N 1
ATOM 9376 C CA . LEU B 1 470 ? 9.406 -61.906 -11.273 1 88.81 470 LEU B CA 1
ATOM 9377 C C . LEU B 1 470 ? 8.547 -61.156 -10.273 1 88.81 470 LEU B C 1
ATOM 9379 O O . LEU B 1 470 ? 7.75 -61.75 -9.547 1 88.81 470 LEU B O 1
ATOM 9383 N N . PRO B 1 471 ? 8.789 -59.844 -10.156 1 88.69 471 PRO B N 1
ATOM 9384 C CA . PRO B 1 471 ? 7.887 -59.062 -9.32 1 88.69 471 PRO B CA 1
ATOM 9385 C C . PRO B 1 471 ? 6.426 -59.188 -9.75 1 88.69 471 PRO B C 1
ATOM 9387 O O . PRO B 1 471 ? 6.129 -59.25 -10.945 1 88.69 471 PRO B O 1
ATOM 9390 N N . THR B 1 472 ? 5.57 -59.188 -8.789 1 90.25 472 THR B N 1
ATOM 9391 C CA . THR B 1 472 ? 4.145 -59.375 -9.031 1 90.25 472 THR B CA 1
ATOM 9392 C C . THR B 1 472 ? 3.6 -58.25 -9.93 1 90.25 472 THR B C 1
ATOM 9394 O O . THR B 1 472 ? 2.725 -58.5 -10.766 1 90.25 472 THR B O 1
ATOM 9397 N N . SER B 1 473 ? 4.148 -57.094 -9.773 1 90.5 473 SER B N 1
ATOM 9398 C CA . SER B 1 473 ? 3.686 -55.969 -10.57 1 90.5 473 SER B CA 1
ATOM 9399 C C . SER B 1 473 ? 3.975 -56.188 -12.055 1 90.5 473 SER B C 1
ATOM 9401 O O . SER B 1 473 ? 3.174 -55.812 -12.906 1 90.5 473 SER B O 1
ATOM 9403 N N . LEU B 1 474 ? 5.043 -56.781 -12.32 1 91.5 474 LEU B N 1
ATOM 9404 C CA . LEU B 1 474 ? 5.426 -57.031 -13.703 1 91.5 474 LEU B CA 1
ATOM 9405 C C . LEU B 1 474 ? 4.527 -58.094 -14.336 1 91.5 474 LEU B C 1
ATOM 9407 O O . LEU B 1 474 ? 4.176 -58 -15.508 1 91.5 474 LEU B O 1
ATOM 9411 N N . ILE B 1 475 ? 4.176 -59.062 -13.586 1 92.81 475 ILE B N 1
ATOM 9412 C CA . ILE B 1 475 ? 3.299 -60.094 -14.078 1 92.81 475 ILE B CA 1
ATOM 9413 C C . ILE B 1 475 ? 1.917 -59.531 -14.375 1 92.81 475 ILE B C 1
ATOM 9415 O O . ILE B 1 475 ? 1.319 -59.844 -15.414 1 92.81 475 ILE B O 1
ATOM 9419 N N . ILE B 1 476 ? 1.46 -58.719 -13.453 1 93.44 476 ILE B N 1
ATOM 9420 C CA . ILE B 1 476 ? 0.169 -58.062 -13.648 1 93.44 476 ILE B CA 1
ATOM 9421 C C . ILE B 1 476 ? 0.21 -57.219 -14.898 1 93.44 476 ILE B C 1
ATOM 9423 O O . ILE B 1 476 ? -0.733 -57.219 -15.695 1 93.44 476 ILE B O 1
ATOM 9427 N N . GLY B 1 477 ? 1.334 -56.562 -15.078 1 92.25 477 GLY B N 1
ATOM 9428 C CA . GLY B 1 477 ? 1.502 -55.75 -16.281 1 92.25 477 GLY B CA 1
ATOM 9429 C C . GLY B 1 477 ? 1.453 -56.562 -17.562 1 92.25 477 GLY B C 1
ATOM 9430 O O . GLY B 1 477 ? 0.84 -56.156 -18.547 1 92.25 477 GLY B O 1
ATOM 9431 N N . ALA B 1 478 ? 2.088 -57.625 -17.516 1 93 478 ALA B N 1
ATOM 9432 C CA . ALA B 1 478 ? 2.105 -58.5 -18.688 1 93 478 ALA B CA 1
ATOM 9433 C C . ALA B 1 478 ? 0.707 -59 -19.016 1 93 478 ALA B C 1
ATOM 9435 O O . ALA B 1 478 ? 0.324 -59.094 -20.172 1 93 478 ALA B O 1
ATOM 9436 N N . LEU B 1 479 ? 0.006 -59.375 -17.969 1 94.62 479 LEU B N 1
ATOM 9437 C CA . LEU B 1 479 ? -1.363 -59.844 -18.156 1 94.62 479 LEU B CA 1
ATOM 9438 C C . LEU B 1 479 ? -2.242 -58.75 -18.734 1 94.62 479 LEU B C 1
ATOM 9440 O O . LEU B 1 479 ? -3.033 -58.969 -19.641 1 94.62 479 LEU B O 1
ATOM 9444 N N . LYS B 1 480 ? -2.133 -57.594 -18.203 1 92.38 480 LYS B N 1
ATOM 9445 C CA . LYS B 1 480 ? -2.877 -56.438 -18.719 1 92.38 480 LYS B CA 1
ATOM 9446 C C . LYS B 1 480 ? -2.537 -56.188 -20.188 1 92.38 480 LYS B C 1
ATOM 9448 O O . LYS B 1 480 ? -3.426 -55.906 -20.984 1 92.38 480 LYS B O 1
ATOM 9453 N N . LEU B 1 481 ? -1.262 -56.25 -20.453 1 91.5 481 LEU B N 1
ATOM 9454 C CA . LEU B 1 481 ? -0.812 -56.031 -21.812 1 91.5 481 LEU B CA 1
ATOM 9455 C C . LEU B 1 481 ? -1.406 -57.062 -22.766 1 91.5 481 LEU B C 1
ATOM 9457 O O . LEU B 1 481 ? -1.794 -56.75 -23.891 1 91.5 481 LEU B O 1
ATOM 9461 N N . TYR B 1 482 ? -1.422 -58.281 -22.359 1 94.19 482 TYR B N 1
ATOM 9462 C CA . TYR B 1 482 ? -2.018 -59.375 -23.156 1 94.19 482 TYR B CA 1
ATOM 9463 C C . TYR B 1 482 ? -3.48 -59.062 -23.453 1 94.19 482 TYR B C 1
ATOM 9465 O O . TYR B 1 482 ? -3.922 -59.188 -24.594 1 94.19 482 TYR B O 1
ATOM 9473 N N . LEU B 1 483 ? -4.18 -58.656 -22.438 1 94.19 483 LEU B N 1
ATOM 9474 C CA . LEU B 1 483 ? -5.617 -58.438 -22.562 1 94.19 483 LEU B CA 1
ATOM 9475 C C . LEU B 1 483 ? -5.895 -57.25 -23.5 1 94.19 483 LEU B C 1
ATOM 9477 O O . LEU B 1 483 ? -6.832 -57.312 -24.297 1 94.19 483 LEU B O 1
ATOM 9481 N N . ILE B 1 484 ? -5.055 -56.281 -23.438 1 89.94 484 ILE B N 1
ATOM 9482 C CA . ILE B 1 484 ? -5.309 -55.094 -24.234 1 89.94 484 ILE B CA 1
ATOM 9483 C C . ILE B 1 484 ? -4.902 -55.344 -25.688 1 89.94 484 ILE B C 1
ATOM 9485 O O . ILE B 1 484 ? -5.418 -54.719 -26.609 1 89.94 484 ILE B O 1
ATOM 9489 N N . GLU B 1 485 ? -3.988 -56.25 -25.891 1 91.25 485 GLU B N 1
ATOM 9490 C CA . GLU B 1 485 ? -3.49 -56.531 -27.25 1 91.25 485 GLU B CA 1
ATOM 9491 C C . GLU B 1 485 ? -4.363 -57.562 -27.969 1 91.25 485 GLU B C 1
ATOM 9493 O O . GLU B 1 485 ? -4.137 -57.844 -29.141 1 91.25 485 GLU B O 1
ATOM 9498 N N . LEU B 1 486 ? -5.355 -58.062 -27.297 1 92.81 486 LEU B N 1
ATOM 9499 C CA . LEU B 1 486 ? -6.316 -58.906 -27.969 1 92.81 486 LEU B CA 1
ATOM 9500 C C . LEU B 1 486 ? -7.059 -58.156 -29.062 1 92.81 486 LEU B C 1
ATOM 9502 O O . LEU B 1 486 ? -7.434 -57 -28.859 1 92.81 486 LEU B O 1
ATOM 9506 N N . PRO B 1 487 ? -7.152 -58.781 -30.25 1 89.94 487 PRO B N 1
ATOM 9507 C CA . PRO B 1 487 ? -7.91 -58.094 -31.281 1 89.94 487 PRO B CA 1
ATOM 9508 C C . PRO B 1 487 ? -9.344 -57.781 -30.859 1 89.94 487 PRO B C 1
ATOM 9510 O O . PRO B 1 487 ? -9.867 -56.719 -31.156 1 89.94 487 PRO B O 1
ATOM 9513 N N . THR B 1 488 ? -9.969 -58.75 -30.281 1 91.44 488 THR B N 1
ATOM 9514 C CA . THR B 1 488 ? -11.25 -58.562 -29.609 1 91.44 488 THR B CA 1
ATOM 9515 C C . THR B 1 488 ? -11.094 -58.75 -28.094 1 91.44 488 THR B C 1
ATOM 9517 O O . THR B 1 488 ? -10.344 -59.594 -27.625 1 91.44 488 THR B O 1
ATOM 9520 N N . SER B 1 489 ? -11.805 -57.844 -27.406 1 92.5 489 SER B N 1
ATOM 9521 C CA . SER B 1 489 ? -11.68 -57.938 -25.953 1 92.5 489 SER B CA 1
ATOM 9522 C C . SER B 1 489 ? -12.102 -59.312 -25.422 1 92.5 489 SER B C 1
ATOM 9524 O O . SER B 1 489 ? -12.492 -60.188 -26.203 1 92.5 489 SER B O 1
ATOM 9526 N N . VAL B 1 490 ? -11.875 -59.438 -24.094 1 95.62 490 VAL B N 1
ATOM 9527 C CA . VAL B 1 490 ? -12.195 -60.719 -23.469 1 95.62 490 VAL B CA 1
ATOM 9528 C C . VAL B 1 490 ? -13.656 -61.094 -23.734 1 95.62 490 VAL B C 1
ATOM 9530 O O . VAL B 1 490 ? -13.977 -62.219 -24.062 1 95.62 490 VAL B O 1
ATOM 9533 N N . CYS B 1 491 ? -14.461 -59.969 -23.625 1 94 491 CYS B N 1
ATOM 9534 C CA . CYS B 1 491 ? -15.844 -60.156 -24.047 1 94 491 CYS B CA 1
ATOM 9535 C C . CYS B 1 491 ? -15.969 -59.969 -25.562 1 94 491 CYS B C 1
ATOM 9537 O O . CYS B 1 491 ? -15.414 -59.031 -26.125 1 94 491 CYS B O 1
ATOM 9539 N N . SER B 1 492 ? -16.641 -60.844 -26.203 1 89.25 492 SER B N 1
ATOM 9540 C CA . SER B 1 492 ? -16.797 -60.75 -27.641 1 89.25 492 SER B CA 1
ATOM 9541 C C . SER B 1 492 ? -17.453 -59.438 -28.047 1 89.25 492 SER B C 1
ATOM 9543 O O . SER B 1 492 ? -18.234 -58.875 -27.297 1 89.25 492 SER B O 1
ATOM 9545 N N . ASP B 1 493 ? -17.156 -58.938 -29.25 1 87.25 493 ASP B N 1
ATOM 9546 C CA . ASP B 1 493 ? -17.672 -57.688 -29.75 1 87.25 493 ASP B CA 1
ATOM 9547 C C . ASP B 1 493 ? -19.188 -57.719 -29.906 1 87.25 493 ASP B C 1
ATOM 9549 O O . ASP B 1 493 ? -19.844 -56.688 -29.797 1 87.25 493 ASP B O 1
ATOM 9553 N N . GLU B 1 494 ? -19.672 -58.812 -30 1 88.69 494 GLU B N 1
ATOM 9554 C CA . GLU B 1 494 ? -21.094 -58.969 -30.297 1 88.69 494 GLU B CA 1
ATOM 9555 C C . GLU B 1 494 ? -21.953 -58.625 -29.094 1 88.69 494 GLU B C 1
ATOM 9557 O O . GLU B 1 494 ? -23.109 -58.219 -29.234 1 88.69 494 GLU B O 1
ATOM 9562 N N . ILE B 1 495 ? -21.406 -58.719 -27.984 1 93.06 495 ILE B N 1
ATOM 9563 C CA . ILE B 1 495 ? -22.25 -58.531 -26.812 1 93.06 495 ILE B CA 1
ATOM 9564 C C . ILE B 1 495 ? -22.125 -57.094 -26.328 1 93.06 495 ILE B C 1
ATOM 9566 O O . ILE B 1 495 ? -22.797 -56.688 -25.359 1 93.06 495 ILE B O 1
ATOM 9570 N N . TYR B 1 496 ? -21.328 -56.25 -26.906 1 93 496 TYR B N 1
ATOM 9571 C CA . TYR B 1 496 ? -21.094 -54.875 -26.453 1 93 496 TYR B CA 1
ATOM 9572 C C . TYR B 1 496 ? -22.391 -54.062 -26.438 1 93 496 TYR B C 1
ATOM 9574 O O . TYR B 1 496 ? -22.734 -53.469 -25.422 1 93 496 TYR B O 1
ATOM 9582 N N . GLU B 1 497 ? -23.156 -54.062 -27.531 1 91.12 497 GLU B N 1
ATOM 9583 C CA . GLU B 1 497 ? -24.359 -53.25 -27.641 1 91.12 497 GLU B CA 1
ATOM 9584 C C . GLU B 1 497 ? -25.469 -53.781 -26.75 1 91.12 497 GLU B C 1
ATOM 9586 O O . GLU B 1 497 ? -26.156 -53 -26.078 1 91.12 497 GLU B O 1
ATOM 9591 N N . PRO B 1 498 ? -25.641 -55.031 -26.703 1 92.75 498 PRO B N 1
ATOM 9592 C CA . PRO B 1 498 ? -26.625 -55.562 -25.766 1 92.75 498 PRO B CA 1
ATOM 9593 C C . PRO B 1 498 ? -26.312 -55.219 -24.312 1 92.75 498 PRO B C 1
ATOM 9595 O O . PRO B 1 498 ? -27.234 -54.938 -23.531 1 92.75 498 PRO B O 1
ATOM 9598 N N . LEU B 1 499 ? -25.094 -55.281 -24 1 92.5 499 LEU B N 1
ATOM 9599 C CA . LEU B 1 499 ? -24.703 -54.906 -22.641 1 92.5 499 LEU B CA 1
ATOM 9600 C C . LEU B 1 499 ? -24.953 -53.438 -22.391 1 92.5 499 LEU B C 1
ATOM 9602 O O . LEU B 1 499 ? -25.344 -53.031 -21.281 1 92.5 499 LEU B O 1
ATOM 9606 N N . LYS B 1 500 ? -24.625 -52.656 -23.375 1 91.31 500 LYS B N 1
ATOM 9607 C CA . LYS B 1 500 ? -24.891 -51.219 -23.266 1 91.31 500 LYS B CA 1
ATOM 9608 C C . LYS B 1 500 ? -26.359 -50.938 -22.969 1 91.31 500 LYS B C 1
ATOM 9610 O O . LYS B 1 500 ? -26.688 -50.125 -22.094 1 91.31 500 LYS B O 1
ATOM 9615 N N . LEU B 1 501 ? -27.203 -51.594 -23.578 1 89.94 501 LEU B N 1
ATOM 9616 C CA . LEU B 1 501 ? -28.641 -51.469 -23.375 1 89.94 501 LEU B CA 1
ATOM 9617 C C . LEU B 1 501 ? -29.062 -51.938 -22 1 89.94 501 LEU B C 1
ATOM 9619 O O . LEU B 1 501 ? -29.938 -51.344 -21.359 1 89.94 501 LEU B O 1
ATOM 9623 N N . LEU B 1 502 ? -28.453 -52.969 -21.609 1 89.94 502 LEU B N 1
ATOM 9624 C CA . LEU B 1 502 ? -28.75 -53.531 -20.297 1 89.94 502 LEU B CA 1
ATOM 9625 C C . LEU B 1 502 ? -28.469 -52.531 -19.188 1 89.94 502 LEU B C 1
ATOM 9627 O O . LEU B 1 502 ? -29.25 -52.375 -18.266 1 89.94 502 LEU B O 1
ATOM 9631 N N . TYR B 1 503 ? -27.391 -51.844 -19.312 1 89.81 503 TYR B N 1
ATOM 9632 C CA . TYR B 1 503 ? -26.953 -50.969 -18.219 1 89.81 503 TYR B CA 1
ATOM 9633 C C . TYR B 1 503 ? -27.547 -49.562 -18.375 1 89.81 503 TYR B C 1
ATOM 9635 O O . TYR B 1 503 ? -27.469 -48.75 -17.438 1 89.81 503 TYR B O 1
ATOM 9643 N N . LEU B 1 504 ? -28 -49.156 -19.531 1 82.31 504 LEU B N 1
ATOM 9644 C CA . LEU B 1 504 ? -28.688 -47.906 -19.719 1 82.31 504 LEU B CA 1
ATOM 9645 C C . LEU B 1 504 ? -30.094 -47.969 -19.125 1 82.31 504 LEU B C 1
ATOM 9647 O O . LEU B 1 504 ? -30.641 -46.938 -18.703 1 82.31 504 LEU B O 1
ATOM 9651 N N . SER B 1 505 ? -30.719 -49.062 -19.266 1 71.19 505 SER B N 1
ATOM 9652 C CA . SER B 1 505 ? -32.094 -49.188 -18.797 1 71.19 505 SER B CA 1
ATOM 9653 C C . SER B 1 505 ? -32.188 -48.875 -17.297 1 71.19 505 SER B C 1
ATOM 9655 O O . SER B 1 505 ? -31.266 -49.156 -16.547 1 71.19 505 SER B O 1
ATOM 9657 N N . LYS B 1 506 ? -32.75 -47.625 -16.812 1 56.97 506 LYS B N 1
ATOM 9658 C CA . LYS B 1 506 ? -32.969 -47.031 -15.484 1 56.97 506 LYS B CA 1
ATOM 9659 C C . LYS B 1 506 ? -33.312 -48.125 -14.477 1 56.97 506 LYS B C 1
ATOM 9661 O O . LYS B 1 506 ? -33.625 -47.844 -13.312 1 56.97 506 LYS B O 1
ATOM 9666 N N . ALA B 1 507 ? -33.719 -49.25 -14.875 1 49.47 507 ALA B N 1
ATOM 9667 C CA . ALA B 1 507 ? -34.188 -50.156 -13.828 1 49.47 507 ALA B CA 1
ATOM 9668 C C . ALA B 1 507 ? -33.062 -50.5 -12.836 1 49.47 507 ALA B C 1
ATOM 9670 O O . ALA B 1 507 ? -32.469 -51.562 -12.922 1 49.47 507 ALA B O 1
ATOM 9671 N N . ASP B 1 508 ? -32.156 -49.688 -12.703 1 51.22 508 ASP B N 1
ATOM 9672 C CA . ASP B 1 508 ? -31.156 -49.75 -11.664 1 51.22 508 ASP B CA 1
ATOM 9673 C C . ASP B 1 508 ? -31.656 -50.531 -10.453 1 51.22 508 ASP B C 1
ATOM 9675 O O . ASP B 1 508 ? -30.859 -51.031 -9.648 1 51.22 508 ASP B O 1
ATOM 9679 N N . ASP B 1 509 ? -32.969 -50.219 -10.148 1 48.62 509 ASP B N 1
ATOM 9680 C CA . ASP B 1 509 ? -33.562 -50.719 -8.898 1 48.62 509 ASP B CA 1
ATOM 9681 C C . ASP B 1 509 ? -33.562 -52.219 -8.836 1 48.62 509 ASP B C 1
ATOM 9683 O O . ASP B 1 509 ? -33.812 -52.812 -7.781 1 48.62 509 ASP B O 1
ATOM 9687 N N . PHE B 1 510 ? -33.594 -53 -10.008 1 56.03 510 PHE B N 1
ATOM 9688 C CA . PHE B 1 510 ? -33.781 -54.406 -9.719 1 56.03 510 PHE B CA 1
ATOM 9689 C C . PHE B 1 510 ? -32.5 -55.219 -9.953 1 56.03 510 PHE B C 1
ATOM 9691 O O . PHE B 1 510 ? -32.281 -55.75 -11.047 1 56.03 510 PHE B O 1
ATOM 9698 N N . GLY B 1 511 ? -31.453 -55.062 -9.07 1 69.69 511 GLY B N 1
ATOM 9699 C CA . GLY B 1 511 ? -30.172 -55.719 -8.898 1 69.69 511 GLY B CA 1
ATOM 9700 C C . GLY B 1 511 ? -30.172 -57.188 -9.336 1 69.69 511 GLY B C 1
ATOM 9701 O O . GLY B 1 511 ? -29.422 -57.562 -10.219 1 69.69 511 GLY B O 1
ATOM 9702 N N . PRO B 1 512 ? -31.125 -57.844 -8.859 1 77 512 PRO B N 1
ATOM 9703 C CA . PRO B 1 512 ? -31.125 -59.281 -9.148 1 77 512 PRO B CA 1
ATOM 9704 C C . PRO B 1 512 ? -31.5 -59.594 -10.594 1 77 512 PRO B C 1
ATOM 9706 O O . PRO B 1 512 ? -30.922 -60.5 -11.195 1 77 512 PRO B O 1
ATOM 9709 N N . MET B 1 513 ? -32.375 -58.75 -11.172 1 82 513 MET B N 1
ATOM 9710 C CA . MET B 1 513 ? -32.781 -59 -12.555 1 82 513 MET B CA 1
ATOM 9711 C C . MET B 1 513 ? -31.625 -58.688 -13.523 1 82 513 MET B C 1
ATOM 9713 O O . MET B 1 513 ? -31.438 -59.375 -14.516 1 82 513 MET B O 1
ATOM 9717 N N . ARG B 1 514 ? -30.875 -57.688 -13.273 1 89.25 514 ARG B N 1
ATOM 9718 C CA . ARG B 1 514 ? -29.75 -57.312 -14.117 1 89.25 514 ARG B CA 1
ATOM 9719 C C . ARG B 1 514 ? -28.672 -58.375 -14.125 1 89.25 514 ARG B C 1
ATOM 9721 O O . ARG B 1 514 ? -28.125 -58.719 -15.172 1 89.25 514 ARG B O 1
ATOM 9728 N N . ILE B 1 515 ? -28.516 -58.969 -12.938 1 91.5 515 ILE B N 1
ATOM 9729 C CA . ILE B 1 515 ? -27.484 -60 -12.789 1 91.5 515 ILE B CA 1
ATOM 9730 C C . ILE B 1 515 ? -27.891 -61.25 -13.562 1 91.5 515 ILE B C 1
ATOM 9732 O O . ILE B 1 515 ? -27.062 -61.906 -14.195 1 91.5 515 ILE B O 1
ATOM 9736 N N . ALA B 1 516 ? -29.141 -61.5 -13.531 1 88.75 516 ALA B N 1
ATOM 9737 C CA . ALA B 1 516 ? -29.641 -62.625 -14.281 1 88.75 516 ALA B CA 1
ATOM 9738 C C . ALA B 1 516 ? -29.516 -62.406 -15.789 1 88.75 516 ALA B C 1
ATOM 9740 O O . ALA B 1 516 ? -29.156 -63.312 -16.531 1 88.75 516 ALA B O 1
ATOM 9741 N N . SER B 1 517 ? -29.859 -61.219 -16.172 1 90.56 517 SER B N 1
ATOM 9742 C CA . SER B 1 517 ? -29.734 -60.875 -17.578 1 90.56 517 SER B CA 1
ATOM 9743 C C . SER B 1 517 ? -28.281 -60.906 -18.031 1 90.56 517 SER B C 1
ATOM 9745 O O . SER B 1 517 ? -27.969 -61.312 -19.141 1 90.56 517 SER B O 1
ATOM 9747 N N . LEU B 1 518 ? -27.438 -60.406 -17.141 1 93.81 518 LEU B N 1
ATOM 9748 C CA . LEU B 1 518 ? -26 -60.438 -17.438 1 93.81 518 LEU B CA 1
ATOM 9749 C C . LEU B 1 518 ? -25.5 -61.844 -17.594 1 93.81 518 LEU B C 1
ATOM 9751 O O . LEU B 1 518 ? -24.734 -62.156 -18.516 1 93.81 518 LEU B O 1
ATOM 9755 N N . ARG B 1 519 ? -25.938 -62.719 -16.734 1 93.81 519 ARG B N 1
ATOM 9756 C CA . ARG B 1 519 ? -25.578 -64.125 -16.812 1 93.81 519 ARG B CA 1
ATOM 9757 C C . ARG B 1 519 ? -25.984 -64.75 -18.156 1 93.81 519 ARG B C 1
ATOM 9759 O O . ARG B 1 519 ? -25.203 -65.438 -18.797 1 93.81 519 ARG B O 1
ATOM 9766 N N . SER B 1 520 ? -27.188 -64.375 -18.531 1 91.31 520 SER B N 1
ATOM 9767 C CA . SER B 1 520 ? -27.734 -64.938 -19.781 1 91.31 520 SER B CA 1
ATOM 9768 C C . SER B 1 520 ? -26.953 -64.375 -20.984 1 91.31 520 SER B C 1
ATOM 9770 O O . SER B 1 520 ? -26.688 -65.125 -21.938 1 91.31 520 SER B O 1
ATOM 9772 N N . LEU B 1 521 ? -26.641 -63.219 -21 1 93.56 521 LEU B N 1
ATOM 9773 C CA . LEU B 1 521 ? -25.938 -62.594 -22.125 1 93.56 521 LEU B CA 1
ATOM 9774 C C . LEU B 1 521 ? -24.516 -63.156 -22.234 1 93.56 521 LEU B C 1
ATOM 9776 O O . LEU B 1 521 ? -24.047 -63.438 -23.328 1 93.56 521 LEU B O 1
ATOM 9780 N N . LEU B 1 522 ? -23.797 -63.312 -21.094 1 95.06 522 LEU B N 1
ATOM 9781 C CA . LEU B 1 522 ? -22.422 -63.812 -21.078 1 95.06 522 LEU B CA 1
ATOM 9782 C C . LEU B 1 522 ? -22.375 -65.25 -21.531 1 95.06 522 LEU B C 1
ATOM 9784 O O . LEU B 1 522 ? -21.375 -65.688 -22.125 1 95.06 522 LEU B O 1
ATOM 9788 N N . ALA B 1 523 ? -23.406 -65.938 -21.312 1 91.56 523 ALA B N 1
ATOM 9789 C CA . ALA B 1 523 ? -23.469 -67.375 -21.656 1 91.56 523 ALA B CA 1
ATOM 9790 C C . ALA B 1 523 ? -23.578 -67.562 -23.172 1 91.56 523 ALA B C 1
ATOM 9792 O O . ALA B 1 523 ? -23.297 -68.625 -23.703 1 91.56 523 ALA B O 1
ATOM 9793 N N . THR B 1 524 ? -23.938 -66.5 -23.891 1 92.62 524 THR B N 1
ATOM 9794 C CA . THR B 1 524 ? -24.078 -66.562 -25.344 1 92.62 524 THR B CA 1
ATOM 9795 C C . THR B 1 524 ? -22.703 -66.438 -26.016 1 92.62 524 THR B C 1
ATOM 9797 O O . THR B 1 524 ? -22.562 -66.75 -27.203 1 92.62 524 THR B O 1
ATOM 9800 N N . MET B 1 525 ? -21.688 -66.188 -25.312 1 93.94 525 MET B N 1
ATOM 9801 C CA . MET B 1 525 ? -20.359 -65.938 -25.875 1 93.94 525 MET B CA 1
ATOM 9802 C C . MET B 1 525 ? -19.734 -67.312 -26.234 1 93.94 525 MET B C 1
ATOM 9804 O O . MET B 1 525 ? -20.016 -68.312 -25.594 1 93.94 525 MET B O 1
ATOM 9808 N N . PRO B 1 526 ? -18.844 -67.25 -27.25 1 93.38 526 PRO B N 1
ATOM 9809 C CA . PRO B 1 526 ? -18.062 -68.438 -27.516 1 93.38 526 PRO B CA 1
ATOM 9810 C C . PRO B 1 526 ? -17.281 -68.938 -26.297 1 93.38 526 PRO B C 1
ATOM 9812 O O . PRO B 1 526 ? -16.859 -68.125 -25.469 1 93.38 526 PRO B O 1
ATOM 9815 N N . PRO B 1 527 ? -17.062 -70.188 -26.109 1 92.81 527 PRO B N 1
ATOM 9816 C CA . PRO B 1 527 ? -16.469 -70.812 -24.906 1 92.81 527 PRO B CA 1
ATOM 9817 C C . PRO B 1 527 ? -15.117 -70.188 -24.547 1 92.81 527 PRO B C 1
ATOM 9819 O O . PRO B 1 527 ? -14.852 -69.938 -23.375 1 92.81 527 PRO B O 1
ATOM 9822 N N . PRO B 1 528 ? -14.242 -69.875 -25.516 1 94.88 528 PRO B N 1
ATOM 9823 C CA . PRO B 1 528 ? -12.961 -69.312 -25.109 1 94.88 528 PRO B CA 1
ATOM 9824 C C . PRO B 1 528 ? -13.117 -67.938 -24.406 1 94.88 528 PRO B C 1
ATOM 9826 O O . PRO B 1 528 ? -12.375 -67.625 -23.484 1 94.88 528 PRO B O 1
ATOM 9829 N N . HIS B 1 529 ? -14.117 -67.188 -24.875 1 96.56 529 HIS B N 1
ATOM 9830 C CA . HIS B 1 529 ? -14.383 -65.938 -24.266 1 96.56 529 HIS B CA 1
ATOM 9831 C C . HIS B 1 529 ? -15.016 -66.062 -22.875 1 96.56 529 HIS B C 1
ATOM 9833 O O . HIS B 1 529 ? -14.586 -65.438 -21.922 1 96.56 529 HIS B O 1
ATOM 9839 N N . TYR B 1 530 ? -15.969 -66.938 -22.812 1 95.62 530 TYR B N 1
ATOM 9840 C CA . TYR B 1 530 ? -16.703 -67.125 -21.578 1 95.62 530 TYR B CA 1
ATOM 9841 C C . TYR B 1 530 ? -15.773 -67.688 -20.5 1 95.62 530 TYR B C 1
ATOM 9843 O O . TYR B 1 530 ? -15.758 -67.188 -19.375 1 95.62 530 TYR B O 1
ATOM 9851 N N . CYS B 1 531 ? -14.969 -68.688 -20.812 1 95.5 531 CYS B N 1
ATOM 9852 C CA . CYS B 1 531 ? -14.109 -69.312 -19.844 1 95.5 531 CYS B CA 1
ATOM 9853 C C . CYS B 1 531 ? -12.992 -68.438 -19.375 1 95.5 531 CYS B C 1
ATOM 9855 O O . CYS B 1 531 ? -12.625 -68.438 -18.203 1 95.5 531 CYS B O 1
ATOM 9857 N N . THR B 1 532 ? -12.461 -67.75 -20.297 1 96.88 532 THR B N 1
ATOM 9858 C CA . THR B 1 532 ? -11.398 -66.812 -19.938 1 96.88 532 THR B CA 1
ATOM 9859 C C . THR B 1 532 ? -11.938 -65.688 -19 1 96.88 532 THR B C 1
ATOM 9861 O O . THR B 1 532 ? -11.297 -65.375 -18.016 1 96.88 532 THR B O 1
ATOM 9864 N N . LEU B 1 533 ? -13.117 -65.125 -19.312 1 97.31 533 LEU B N 1
ATOM 9865 C CA . LEU B 1 533 ? -13.742 -64.125 -18.469 1 97.31 533 LEU B CA 1
ATOM 9866 C C . LEU B 1 533 ? -14.031 -64.688 -17.062 1 97.31 533 LEU B C 1
ATOM 9868 O O . LEU B 1 533 ? -13.805 -64 -16.062 1 97.31 533 LEU B O 1
ATOM 9872 N N . ARG B 1 534 ? -14.539 -65.812 -17.062 1 96.06 534 ARG B N 1
ATOM 9873 C CA . ARG B 1 534 ? -14.867 -66.438 -15.789 1 96.06 534 ARG B CA 1
ATOM 9874 C C . ARG B 1 534 ? -13.625 -66.562 -14.906 1 96.06 534 ARG B C 1
ATOM 9876 O O . ARG B 1 534 ? -13.672 -66.312 -13.711 1 96.06 534 ARG B O 1
ATOM 9883 N N . LEU B 1 535 ? -12.547 -67.062 -15.5 1 96.31 535 LEU B N 1
ATOM 9884 C CA . LEU B 1 535 ? -11.305 -67.25 -14.758 1 96.31 535 LEU B CA 1
ATOM 9885 C C . LEU B 1 535 ? -10.781 -65.938 -14.211 1 96.31 535 LEU B C 1
ATOM 9887 O O . LEU B 1 535 ? -10.367 -65.812 -13.047 1 96.31 535 LEU B O 1
ATOM 9891 N N . LEU B 1 536 ? -10.766 -64.875 -15.031 1 96.88 536 LEU B N 1
ATOM 9892 C CA . LEU B 1 536 ? -10.297 -63.594 -14.625 1 96.88 536 LEU B CA 1
ATOM 9893 C C . LEU B 1 536 ? -11.188 -63 -13.531 1 96.88 536 LEU B C 1
ATOM 9895 O O . LEU B 1 536 ? -10.688 -62.5 -12.516 1 96.88 536 LEU B O 1
ATOM 9899 N N . SER B 1 537 ? -12.516 -63.094 -13.758 1 96.25 537 SER B N 1
ATOM 9900 C CA . SER B 1 537 ? -13.477 -62.562 -12.789 1 96.25 537 SER B CA 1
ATOM 9901 C C . SER B 1 537 ? -13.359 -63.281 -11.453 1 96.25 537 SER B C 1
ATOM 9903 O O . SER B 1 537 ? -13.492 -62.656 -10.398 1 96.25 537 SER B O 1
ATOM 9905 N N . GLU B 1 538 ? -13.125 -64.562 -11.477 1 95 538 GLU B N 1
ATOM 9906 C CA . GLU B 1 538 ? -12.969 -65.312 -10.25 1 95 538 GLU B CA 1
ATOM 9907 C C . GLU B 1 538 ? -11.773 -64.812 -9.438 1 95 538 GLU B C 1
ATOM 9909 O O . GLU B 1 538 ? -11.867 -64.625 -8.227 1 95 538 GLU B O 1
ATOM 9914 N N . HIS B 1 539 ? -10.719 -64.688 -10.109 1 94.94 539 HIS B N 1
ATOM 9915 C CA . HIS B 1 539 ? -9.508 -64.188 -9.453 1 94.94 539 HIS B CA 1
ATOM 9916 C C . HIS B 1 539 ? -9.75 -62.812 -8.797 1 94.94 539 HIS B C 1
ATOM 9918 O O . HIS B 1 539 ? -9.398 -62.625 -7.633 1 94.94 539 HIS B O 1
ATOM 9924 N N . TRP B 1 540 ? -10.328 -61.875 -9.5 1 95.38 540 TRP B N 1
ATOM 9925 C CA . TRP B 1 540 ? -10.547 -60.531 -9.016 1 95.38 540 TRP B CA 1
ATOM 9926 C C . TRP B 1 540 ? -11.609 -60.5 -7.922 1 95.38 540 TRP B C 1
ATOM 9928 O O . TRP B 1 540 ? -11.523 -59.688 -6.988 1 95.38 540 TRP B O 1
ATOM 9938 N N . HIS B 1 541 ? -12.562 -61.375 -8.07 1 93.88 541 HIS B N 1
ATOM 9939 C CA . HIS B 1 541 ? -13.586 -61.5 -7.039 1 93.88 541 HIS B CA 1
ATOM 9940 C C . HIS B 1 541 ? -12.977 -61.938 -5.711 1 93.88 541 HIS B C 1
ATOM 9942 O O . HIS B 1 541 ? -13.32 -61.406 -4.656 1 93.88 541 HIS B O 1
ATOM 9948 N N . LYS B 1 542 ? -12.125 -62.812 -5.762 1 91.62 542 LYS B N 1
ATOM 9949 C CA . LYS B 1 542 ? -11.453 -63.312 -4.559 1 91.62 542 LYS B CA 1
ATOM 9950 C C . LYS B 1 542 ? -10.594 -62.219 -3.934 1 91.62 542 LYS B C 1
ATOM 9952 O O . LYS B 1 542 ? -10.461 -62.125 -2.711 1 91.62 542 LYS B O 1
ATOM 9957 N N . LEU B 1 543 ? -10.039 -61.438 -4.734 1 90.44 543 LEU B N 1
ATOM 9958 C CA . LEU B 1 543 ? -9.172 -60.344 -4.27 1 90.44 543 LEU B CA 1
ATOM 9959 C C . LEU B 1 543 ? -9.961 -59.312 -3.477 1 90.44 543 LEU B C 1
ATOM 9961 O O . LEU B 1 543 ? -9.469 -58.781 -2.49 1 90.44 543 LEU B O 1
ATOM 9965 N N . ILE B 1 544 ? -11.203 -59 -3.883 1 90.62 544 ILE B N 1
ATOM 9966 C CA . ILE B 1 544 ? -11.961 -57.938 -3.273 1 90.62 544 ILE B CA 1
ATOM 9967 C C . ILE B 1 544 ? -12.867 -58.469 -2.174 1 90.62 544 ILE B C 1
ATOM 9969 O O . ILE B 1 544 ? -13.5 -57.719 -1.438 1 90.62 544 ILE B O 1
ATOM 9973 N N . ALA B 1 545 ? -12.938 -59.719 -2.016 1 87.19 545 ALA B N 1
ATOM 9974 C CA . ALA B 1 545 ? -13.828 -60.344 -1.058 1 87.19 545 ALA B CA 1
ATOM 9975 C C . ALA B 1 545 ? -13.547 -59.875 0.364 1 87.19 545 ALA B C 1
ATOM 9977 O O . ALA B 1 545 ? -14.438 -59.906 1.22 1 87.19 545 ALA B O 1
ATOM 9978 N N . GLN B 1 546 ? -12.352 -59.344 0.543 1 81.19 546 GLN B N 1
ATOM 9979 C CA . GLN B 1 546 ? -11.992 -58.906 1.889 1 81.19 546 GLN B CA 1
ATOM 9980 C C . GLN B 1 546 ? -12.352 -57.469 2.109 1 81.19 546 GLN B C 1
ATOM 9982 O O . GLN B 1 546 ? -12.312 -56.969 3.238 1 81.19 546 GLN B O 1
ATOM 9987 N N . LEU B 1 547 ? -12.805 -56.812 1.118 1 88.12 547 LEU B N 1
ATOM 9988 C CA . LEU B 1 547 ? -13.117 -55.406 1.213 1 88.12 547 LEU B CA 1
ATOM 9989 C C . LEU B 1 547 ? -14.609 -55.188 1.428 1 88.12 547 LEU B C 1
ATOM 9991 O O . LEU B 1 547 ? -15.422 -56.031 1.063 1 88.12 547 LEU B O 1
ATOM 9995 N N . ASP B 1 548 ? -14.859 -54.062 2.09 1 90.12 548 ASP B N 1
ATOM 9996 C CA . ASP B 1 548 ? -16.25 -53.625 2.197 1 90.12 548 ASP B CA 1
ATOM 9997 C C . ASP B 1 548 ? -16.844 -53.344 0.824 1 90.12 548 ASP B C 1
ATOM 9999 O O . ASP B 1 548 ? -16.188 -52.719 -0.018 1 90.12 548 ASP B O 1
ATOM 10003 N N . PRO B 1 549 ? -18.031 -53.844 0.509 1 85.62 549 PRO B N 1
ATOM 10004 C CA . PRO B 1 549 ? -18.672 -53.625 -0.794 1 85.62 549 PRO B CA 1
ATOM 10005 C C . PRO B 1 549 ? -18.766 -52.125 -1.157 1 85.62 549 PRO B C 1
ATOM 10007 O O . PRO B 1 549 ? -18.844 -51.781 -2.34 1 85.62 549 PRO B O 1
ATOM 10010 N N . GLU B 1 550 ? -18.734 -51.281 -0.168 1 87.88 550 GLU B N 1
ATOM 10011 C CA . GLU B 1 550 ? -18.859 -49.875 -0.439 1 87.88 550 GLU B CA 1
ATOM 10012 C C . GLU B 1 550 ? -17.484 -49.188 -0.468 1 87.88 550 GLU B C 1
ATOM 10014 O O . GLU B 1 550 ? -17.391 -47.969 -0.595 1 87.88 550 GLU B O 1
ATOM 10019 N N . ASP B 1 551 ? -16.562 -50 -0.385 1 90.75 551 ASP B N 1
ATOM 10020 C CA . ASP B 1 551 ? -15.203 -49.438 -0.407 1 90.75 551 ASP B CA 1
ATOM 10021 C C . ASP B 1 551 ? -14.914 -48.781 -1.741 1 90.75 551 ASP B C 1
ATOM 10023 O O . ASP B 1 551 ? -15.109 -49.375 -2.805 1 90.75 551 ASP B O 1
ATOM 10027 N N . PRO B 1 552 ? -14.484 -47.531 -1.714 1 89.12 552 PRO B N 1
ATOM 10028 C CA . PRO B 1 552 ? -14.195 -46.812 -2.949 1 89.12 552 PRO B CA 1
ATOM 10029 C C . PRO B 1 552 ? -13.148 -47.5 -3.812 1 89.12 552 PRO B C 1
ATOM 10031 O O . PRO B 1 552 ? -13.102 -47.281 -5.027 1 89.12 552 PRO B O 1
ATOM 10034 N N . LYS B 1 553 ? -12.445 -48.344 -3.268 1 89.5 553 LYS B N 1
ATOM 10035 C CA . LYS B 1 553 ? -11.414 -49.062 -4.008 1 89.5 553 LYS B CA 1
ATOM 10036 C C . LYS B 1 553 ? -12.031 -50 -5.043 1 89.5 553 LYS B C 1
ATOM 10038 O O . LYS B 1 553 ? -11.438 -50.25 -6.086 1 89.5 553 LYS B O 1
ATOM 10043 N N . ILE B 1 554 ? -13.203 -50.469 -4.723 1 91.25 554 ILE B N 1
ATOM 10044 C CA . ILE B 1 554 ? -13.875 -51.375 -5.652 1 91.25 554 ILE B CA 1
ATOM 10045 C C . ILE B 1 554 ? -14.258 -50.625 -6.922 1 91.25 554 ILE B C 1
ATOM 10047 O O . ILE B 1 554 ? -14.086 -51.125 -8.031 1 91.25 554 ILE B O 1
ATOM 10051 N N . SER B 1 555 ? -14.703 -49.406 -6.66 1 89.38 555 SER B N 1
ATOM 10052 C CA . SER B 1 555 ? -15.047 -48.562 -7.809 1 89.38 555 SER B CA 1
ATOM 10053 C C . SER B 1 555 ? -13.805 -48.219 -8.633 1 89.38 555 SER B C 1
ATOM 10055 O O . SER B 1 555 ? -13.867 -48.156 -9.859 1 89.38 555 SER B O 1
ATOM 10057 N N . ASP B 1 556 ? -12.742 -48 -7.922 1 88 556 ASP B N 1
ATOM 10058 C CA . ASP B 1 556 ? -11.484 -47.688 -8.617 1 88 556 ASP B CA 1
ATOM 10059 C C . ASP B 1 556 ? -11.016 -48.906 -9.422 1 88 556 ASP B C 1
ATOM 10061 O O . ASP B 1 556 ? -10.516 -48.781 -10.539 1 88 556 ASP B O 1
ATOM 10065 N N . PHE B 1 557 ? -11.203 -49.938 -8.828 1 90.31 557 PHE B N 1
ATOM 10066 C CA . PHE B 1 557 ? -10.805 -51.188 -9.445 1 90.31 557 PHE B CA 1
ATOM 10067 C C . PHE B 1 557 ? -11.633 -51.469 -10.703 1 90.31 557 PHE B C 1
ATOM 10069 O O . PHE B 1 557 ? -11.086 -51.812 -11.742 1 90.31 557 PHE B O 1
ATOM 10076 N N . ALA B 1 558 ? -12.883 -51.219 -10.656 1 91.5 558 ALA B N 1
ATOM 10077 C CA . ALA B 1 558 ? -13.781 -51.438 -11.797 1 91.5 558 ALA B CA 1
ATOM 10078 C C . ALA B 1 558 ? -13.453 -50.469 -12.93 1 91.5 558 ALA B C 1
ATOM 10080 O O . ALA B 1 558 ? -13.469 -50.844 -14.102 1 91.5 558 ALA B O 1
ATOM 10081 N N . GLN B 1 559 ? -13.148 -49.312 -12.547 1 86.56 559 GLN B N 1
ATOM 10082 C CA . GLN B 1 559 ? -12.82 -48.281 -13.531 1 86.56 559 GLN B CA 1
ATOM 10083 C C . GLN B 1 559 ? -11.516 -48.625 -14.258 1 86.56 559 GLN B C 1
ATOM 10085 O O . GLN B 1 559 ? -11.398 -48.406 -15.469 1 86.56 559 GLN B O 1
ATOM 10090 N N . ASN B 1 560 ? -10.602 -49.188 -13.555 1 85.12 560 ASN B N 1
ATOM 10091 C CA . ASN B 1 560 ? -9.289 -49.469 -14.109 1 85.12 560 ASN B CA 1
ATOM 10092 C C . ASN B 1 560 ? -9.328 -50.719 -15.008 1 85.12 560 ASN B C 1
ATOM 10094 O O . ASN B 1 560 ? -8.539 -50.844 -15.953 1 85.12 560 ASN B O 1
ATOM 10098 N N . LEU B 1 561 ? -10.18 -51.625 -14.758 1 90 561 LEU B N 1
ATOM 10099 C CA . LEU B 1 561 ? -10.133 -52.906 -15.422 1 90 561 LEU B CA 1
ATOM 10100 C C . LEU B 1 561 ? -11.18 -52.969 -16.531 1 90 561 LEU B C 1
ATOM 10102 O O . LEU B 1 561 ? -11.102 -53.844 -17.406 1 90 561 LEU B O 1
ATOM 10106 N N . GLY B 1 562 ? -12.109 -52.125 -16.516 1 89.19 562 GLY B N 1
ATOM 10107 C CA . GLY B 1 562 ? -13.258 -52.219 -17.406 1 89.19 562 GLY B CA 1
ATOM 10108 C C . GLY B 1 562 ? -12.867 -52.344 -18.859 1 89.19 562 GLY B C 1
ATOM 10109 O O . GLY B 1 562 ? -13.391 -53.188 -19.578 1 89.19 562 GLY B O 1
ATOM 10110 N N . HIS B 1 563 ? -11.859 -51.656 -19.312 1 86.44 563 HIS B N 1
ATOM 10111 C CA . HIS B 1 563 ? -11.508 -51.594 -20.719 1 86.44 563 HIS B CA 1
ATOM 10112 C C . HIS B 1 563 ? -10.734 -52.812 -21.156 1 86.44 563 HIS B C 1
ATOM 10114 O O . HIS B 1 563 ? -10.656 -53.125 -22.344 1 86.44 563 HIS B O 1
ATOM 10120 N N . TYR B 1 564 ? -10.141 -53.531 -20.203 1 90.5 564 TYR B N 1
ATOM 10121 C CA . TYR B 1 564 ? -9.43 -54.75 -20.547 1 90.5 564 TYR B CA 1
ATOM 10122 C C . TYR B 1 564 ? -10.414 -55.875 -20.859 1 90.5 564 TYR B C 1
ATOM 10124 O O . TYR B 1 564 ? -10.07 -56.812 -21.594 1 90.5 564 TYR B O 1
ATOM 10132 N N . VAL B 1 565 ? -11.609 -55.75 -20.375 1 94.56 565 VAL B N 1
ATOM 10133 C CA . VAL B 1 565 ? -12.578 -56.844 -20.453 1 94.56 565 VAL B CA 1
ATOM 10134 C C . VAL B 1 565 ? -13.57 -56.562 -21.578 1 94.56 565 VAL B C 1
ATOM 10136 O O . VAL B 1 565 ? -13.977 -57.5 -22.281 1 94.56 565 VAL B O 1
ATOM 10139 N N . LEU B 1 566 ? -13.969 -55.344 -21.672 1 94 566 LEU B N 1
ATOM 10140 C CA . LEU B 1 566 ? -14.984 -55 -22.656 1 94 566 LEU B CA 1
ATOM 10141 C C . LEU B 1 566 ? -14.578 -53.75 -23.422 1 94 566 LEU B C 1
ATOM 10143 O O . LEU B 1 566 ? -14.461 -52.656 -22.844 1 94 566 LEU B O 1
ATOM 10147 N N . ARG B 1 567 ? -14.391 -53.938 -24.75 1 89.12 567 ARG B N 1
ATOM 10148 C CA . ARG B 1 567 ? -14.078 -52.844 -25.656 1 89.12 567 ARG B CA 1
ATOM 10149 C C . ARG B 1 567 ? -15.016 -52.844 -26.859 1 89.12 567 ARG B C 1
ATOM 10151 O O . ARG B 1 567 ? -15.484 -53.906 -27.281 1 89.12 567 ARG B O 1
ATOM 10158 N N . PRO B 1 568 ? -15.273 -51.688 -27.344 1 87.31 568 PRO B N 1
ATOM 10159 C CA . PRO B 1 568 ? -16.109 -51.656 -28.547 1 87.31 568 PRO B CA 1
ATOM 10160 C C . PRO B 1 568 ? -15.367 -52.125 -29.797 1 87.31 568 PRO B C 1
ATOM 10162 O O . PRO B 1 568 ? -14.133 -52.062 -29.844 1 87.31 568 PRO B O 1
ATOM 10165 N N . ARG B 1 569 ? -16.141 -52.5 -30.734 1 84.5 569 ARG B N 1
ATOM 10166 C CA . ARG B 1 569 ? -15.555 -52.875 -32.031 1 84.5 569 ARG B CA 1
ATOM 10167 C C . ARG B 1 569 ? -14.93 -51.688 -32.719 1 84.5 569 ARG B C 1
ATOM 10169 O O . ARG B 1 569 ? -13.844 -51.781 -33.281 1 84.5 569 ARG B O 1
ATOM 10176 N N . VAL B 1 570 ? -15.68 -50.625 -32.594 1 81.75 570 VAL B N 1
ATOM 10177 C CA . VAL B 1 570 ? -15.211 -49.375 -33.188 1 81.75 570 VAL B CA 1
ATOM 10178 C C . VAL B 1 570 ? -15.109 -48.281 -32.094 1 81.75 570 VAL B C 1
ATOM 10180 O O . VAL B 1 570 ? -16.078 -48.031 -31.391 1 81.75 570 VAL B O 1
ATOM 10183 N N . HIS B 1 571 ? -13.945 -47.781 -32.062 1 78.12 571 HIS B N 1
ATOM 10184 C CA . HIS B 1 571 ? -13.711 -46.75 -31.047 1 78.12 571 HIS B CA 1
ATOM 10185 C C . HIS B 1 571 ? -14.07 -45.375 -31.578 1 78.12 571 HIS B C 1
ATOM 10187 O O . HIS B 1 571 ? -13.555 -44.938 -32.625 1 78.12 571 HIS B O 1
ATOM 10193 N N . THR B 1 572 ? -15.102 -44.75 -30.969 1 78.88 572 THR B N 1
ATOM 10194 C CA . THR B 1 572 ? -15.539 -43.406 -31.281 1 78.88 572 THR B CA 1
ATOM 10195 C C . THR B 1 572 ? -15.555 -42.531 -30.031 1 78.88 572 THR B C 1
ATOM 10197 O O . THR B 1 572 ? -15.289 -43.031 -28.922 1 78.88 572 THR B O 1
ATOM 10200 N N . GLN B 1 573 ? -15.836 -41.312 -30.25 1 77.94 573 GLN B N 1
ATOM 10201 C CA . GLN B 1 573 ? -15.93 -40.375 -29.125 1 77.94 573 GLN B CA 1
ATOM 10202 C C . GLN B 1 573 ? -17.078 -40.781 -28.188 1 77.94 573 GLN B C 1
ATOM 10204 O O . GLN B 1 573 ? -17 -40.562 -26.984 1 77.94 573 GLN B O 1
ATOM 10209 N N . ILE B 1 574 ? -18.016 -41.281 -28.75 1 77.88 574 ILE B N 1
ATOM 10210 C CA . ILE B 1 574 ? -19.172 -41.688 -27.969 1 77.88 574 ILE B CA 1
ATOM 10211 C C . ILE B 1 574 ? -18.828 -42.906 -27.109 1 77.88 574 ILE B C 1
ATOM 10213 O O . ILE B 1 574 ? -19.141 -42.906 -25.906 1 77.88 574 ILE B O 1
ATOM 10217 N N . THR B 1 575 ? -18.172 -43.875 -27.672 1 80.75 575 THR B N 1
ATOM 10218 C CA . THR B 1 575 ? -17.859 -45.094 -26.953 1 80.75 575 THR B CA 1
ATOM 10219 C C . THR B 1 575 ? -16.828 -44.844 -25.859 1 80.75 575 THR B C 1
ATOM 10221 O O . THR B 1 575 ? -16.75 -45.562 -24.875 1 80.75 575 THR B O 1
ATOM 10224 N N . LEU B 1 576 ? -16.125 -43.844 -26.078 1 78.56 576 LEU B N 1
ATOM 10225 C CA . LEU B 1 576 ? -15.094 -43.469 -25.109 1 78.56 576 LEU B CA 1
ATOM 10226 C C . LEU B 1 576 ? -15.727 -43.062 -23.781 1 78.56 576 LEU B C 1
ATOM 10228 O O . LEU B 1 576 ? -15.102 -43.188 -22.719 1 78.56 576 LEU B O 1
ATOM 10232 N N . HIS B 1 577 ? -16.922 -42.625 -23.844 1 79.31 577 HIS B N 1
ATOM 10233 C CA . HIS B 1 577 ? -17.578 -42.094 -22.641 1 79.31 577 HIS B CA 1
ATOM 10234 C C . HIS B 1 577 ? -18.609 -43.094 -22.109 1 79.31 577 HIS B C 1
ATOM 10236 O O . HIS B 1 577 ? -19.344 -42.781 -21.172 1 79.31 577 HIS B O 1
ATOM 10242 N N . ASP B 1 578 ? -18.609 -44.25 -22.719 1 82.12 578 ASP B N 1
ATOM 10243 C CA . ASP B 1 578 ? -19.516 -45.281 -22.234 1 82.12 578 ASP B CA 1
ATOM 10244 C C . ASP B 1 578 ? -19.141 -45.75 -20.828 1 82.12 578 ASP B C 1
ATOM 10246 O O . ASP B 1 578 ? -17.969 -45.938 -20.516 1 82.12 578 ASP B O 1
ATOM 10250 N N . LYS B 1 579 ? -20.172 -45.969 -20.016 1 86.31 579 LYS B N 1
ATOM 10251 C CA . LYS B 1 579 ? -19.922 -46.312 -18.609 1 86.31 579 LYS B CA 1
ATOM 10252 C C . LYS B 1 579 ? -20.172 -47.781 -18.344 1 86.31 579 LYS B C 1
ATOM 10254 O O . LYS B 1 579 ? -19.797 -48.312 -17.297 1 86.31 579 LYS B O 1
ATOM 10259 N N . HIS B 1 580 ? -20.766 -48.438 -19.328 1 89.81 580 HIS B N 1
ATOM 10260 C CA . HIS B 1 580 ? -21.219 -49.781 -19.062 1 89.81 580 HIS B CA 1
ATOM 10261 C C . HIS B 1 580 ? -20.047 -50.75 -18.891 1 89.81 580 HIS B C 1
ATOM 10263 O O . HIS B 1 580 ? -20.172 -51.781 -18.203 1 89.81 580 HIS B O 1
ATOM 10269 N N . PRO B 1 581 ? -18.906 -50.469 -19.469 1 90 581 PRO B N 1
ATOM 10270 C CA . PRO B 1 581 ? -17.797 -51.375 -19.156 1 90 581 PRO B CA 1
ATOM 10271 C C . PRO B 1 581 ? -17.422 -51.375 -17.688 1 90 581 PRO B C 1
ATOM 10273 O O . PRO B 1 581 ? -17.156 -52.406 -17.094 1 90 581 PRO B O 1
ATOM 10276 N N . VAL B 1 582 ? -17.5 -50.219 -17.109 1 90.81 582 VAL B N 1
ATOM 10277 C CA . VAL B 1 582 ? -17.156 -50.094 -15.695 1 90.81 582 VAL B CA 1
ATOM 10278 C C . VAL B 1 582 ? -18.266 -50.688 -14.828 1 90.81 582 VAL B C 1
ATOM 10280 O O . VAL B 1 582 ? -17.984 -51.375 -13.836 1 90.81 582 VAL B O 1
ATOM 10283 N N . ARG B 1 583 ? -19.453 -50.469 -15.195 1 92.62 583 ARG B N 1
ATOM 10284 C CA . ARG B 1 583 ? -20.578 -51 -14.445 1 92.62 583 ARG B CA 1
ATOM 10285 C C . ARG B 1 583 ? -20.625 -52.531 -14.5 1 92.62 583 ARG B C 1
ATOM 10287 O O . ARG B 1 583 ? -20.922 -53.188 -13.5 1 92.62 583 ARG B O 1
ATOM 10294 N N . MET B 1 584 ? -20.391 -53 -15.648 1 94.38 584 MET B N 1
ATOM 10295 C CA . MET B 1 584 ? -20.344 -54.438 -15.797 1 94.38 584 MET B CA 1
ATOM 10296 C C . MET B 1 584 ? -19.25 -55.031 -14.914 1 94.38 584 MET B C 1
ATOM 10298 O O . MET B 1 584 ? -19.453 -56.062 -14.25 1 94.38 584 MET B O 1
ATOM 10302 N N . MET B 1 585 ? -18.094 -54.406 -14.961 1 93.88 585 MET B N 1
ATOM 10303 C CA . MET B 1 585 ? -16.969 -54.875 -14.164 1 93.88 585 MET B CA 1
ATOM 10304 C C . MET B 1 585 ? -17.328 -54.875 -12.68 1 93.88 585 MET B C 1
ATOM 10306 O O . MET B 1 585 ? -16.969 -55.812 -11.953 1 93.88 585 MET B O 1
ATOM 10310 N N . LYS B 1 586 ? -18.016 -53.906 -12.242 1 93.31 586 LYS B N 1
ATOM 10311 C CA . LYS B 1 586 ? -18.438 -53.844 -10.844 1 93.31 586 LYS B CA 1
ATOM 10312 C C . LYS B 1 586 ? -19.344 -55 -10.492 1 93.31 586 LYS B C 1
ATOM 10314 O O . LYS B 1 586 ? -19.203 -55.625 -9.43 1 93.31 586 LYS B O 1
ATOM 10319 N N . ASP B 1 587 ? -20.234 -55.281 -11.344 1 93.31 587 ASP B N 1
ATOM 10320 C CA . ASP B 1 587 ? -21.141 -56.406 -11.125 1 93.31 587 ASP B CA 1
ATOM 10321 C C . ASP B 1 587 ? -20.375 -57.719 -11.117 1 93.31 587 ASP B C 1
ATOM 10323 O O . ASP B 1 587 ? -20.688 -58.625 -10.328 1 93.31 587 ASP B O 1
ATOM 10327 N N . LEU B 1 588 ? -19.438 -57.844 -12.039 1 94.75 588 LEU B N 1
ATOM 10328 C CA . LEU B 1 588 ? -18.625 -59.062 -12.086 1 94.75 588 LEU B CA 1
ATOM 10329 C C . LEU B 1 588 ? -17.844 -59.25 -10.789 1 94.75 588 LEU B C 1
ATOM 10331 O O . LEU B 1 588 ? -17.734 -60.375 -10.273 1 94.75 588 LEU B O 1
ATOM 10335 N N . LEU B 1 589 ? -17.312 -58.156 -10.305 1 94.38 589 LEU B N 1
ATOM 10336 C CA . LEU B 1 589 ? -16.5 -58.188 -9.094 1 94.38 589 LEU B CA 1
ATOM 10337 C C . LEU B 1 589 ? -17.359 -58.562 -7.883 1 94.38 589 LEU B C 1
ATOM 10339 O O . LEU B 1 589 ? -16.938 -59.375 -7.043 1 94.38 589 LEU B O 1
ATOM 10343 N N . LEU B 1 590 ? -18.578 -58.094 -7.789 1 93.06 590 LEU B N 1
ATOM 10344 C CA . LEU B 1 590 ? -19.391 -58.25 -6.594 1 93.06 590 LEU B CA 1
ATOM 10345 C C . LEU B 1 590 ? -20.25 -59.5 -6.668 1 93.06 590 LEU B C 1
ATOM 10347 O O . LEU B 1 590 ? -20.578 -60.094 -5.641 1 93.06 590 LEU B O 1
ATOM 10351 N N . ASN B 1 591 ? -20.625 -59.969 -7.863 1 92.94 591 ASN B N 1
ATOM 10352 C CA . ASN B 1 591 ? -21.609 -61.031 -8 1 92.94 591 ASN B CA 1
ATOM 10353 C C . ASN B 1 591 ? -21.078 -62.188 -8.844 1 92.94 591 ASN B C 1
ATOM 10355 O O . ASN B 1 591 ? -21.828 -62.812 -9.602 1 92.94 591 ASN B O 1
ATOM 10359 N N . HIS B 1 592 ? -19.797 -62.469 -8.828 1 94 592 HIS B N 1
ATOM 10360 C CA . HIS B 1 592 ? -19.172 -63.469 -9.656 1 94 592 HIS B CA 1
ATOM 10361 C C . HIS B 1 592 ? -19.906 -64.812 -9.531 1 94 592 HIS B C 1
ATOM 10363 O O . HIS B 1 592 ? -20.234 -65.438 -10.539 1 94 592 HIS B O 1
ATOM 10369 N N . ASP B 1 593 ? -20.203 -65.25 -8.305 1 91.81 593 ASP B N 1
ATOM 10370 C CA . ASP B 1 593 ? -20.797 -66.562 -8.047 1 91.81 593 ASP B CA 1
ATOM 10371 C C . ASP B 1 593 ? -22.203 -66.688 -8.617 1 91.81 593 ASP B C 1
ATOM 10373 O O . ASP B 1 593 ? -22.609 -67.75 -9.094 1 91.81 593 ASP B O 1
ATOM 10377 N N . LYS B 1 594 ? -22.828 -65.625 -8.617 1 91.25 594 LYS B N 1
ATOM 10378 C CA . LYS B 1 594 ? -24.188 -65.562 -9.156 1 91.25 594 LYS B CA 1
ATOM 10379 C C . LYS B 1 594 ? -24.172 -65.562 -10.688 1 91.25 594 LYS B C 1
ATOM 10381 O O . LYS B 1 594 ? -25.094 -66.125 -11.32 1 91.25 594 LYS B O 1
ATOM 10386 N N . ILE B 1 595 ? -23.203 -65.062 -11.266 1 94 595 ILE B N 1
ATOM 10387 C CA . ILE B 1 595 ? -23.141 -64.875 -12.711 1 94 595 ILE B CA 1
ATOM 10388 C C . ILE B 1 595 ? -22.625 -66.188 -13.367 1 94 595 ILE B C 1
ATOM 10390 O O . ILE B 1 595 ? -23.125 -66.562 -14.414 1 94 595 ILE B O 1
ATOM 10394 N N . PHE B 1 596 ? -21.656 -66.875 -12.742 1 91.12 596 PHE B N 1
ATOM 10395 C CA . PHE B 1 596 ? -21 -68 -13.391 1 91.12 596 PHE B CA 1
ATOM 10396 C C . PHE B 1 596 ? -21.406 -69.312 -12.727 1 91.12 596 PHE B C 1
ATOM 10398 O O . PHE B 1 596 ? -20.906 -70.375 -13.094 1 91.12 596 PHE B O 1
ATOM 10405 N N . SER B 1 597 ? -22.344 -69.5 -11.82 1 77 597 SER B N 1
ATOM 10406 C CA . SER B 1 597 ? -22.75 -70.75 -11.125 1 77 597 SER B CA 1
ATOM 10407 C C . SER B 1 597 ? -23.406 -71.688 -12.094 1 77 597 SER B C 1
ATOM 10409 O O . SER B 1 597 ? -24.172 -71.312 -12.961 1 77 597 SER B O 1
ATOM 10411 N N . LEU B 1 598 ? -22.797 -72.875 -12.469 1 56.59 598 LEU B N 1
ATOM 10412 C CA . LEU B 1 598 ? -23.188 -74 -13.32 1 56.59 598 LEU B CA 1
ATOM 10413 C C . LEU B 1 598 ? -24.531 -74.562 -12.906 1 56.59 598 LEU B C 1
ATOM 10415 O O . LEU B 1 598 ? -25.125 -75.375 -13.633 1 56.59 598 LEU B O 1
ATOM 10419 N N . ASP B 1 599 ? -24.969 -74.688 -11.727 1 47.81 599 ASP B N 1
ATOM 10420 C CA . ASP B 1 599 ? -26.062 -75.562 -11.328 1 47.81 599 ASP B CA 1
ATOM 10421 C C . ASP B 1 599 ? -27.391 -75.062 -11.953 1 47.81 599 ASP B C 1
ATOM 10423 O O . ASP B 1 599 ? -28.391 -75.812 -11.859 1 47.81 599 ASP B O 1
ATOM 10427 N N . GLU B 1 600 ? -27.734 -73.812 -11.992 1 42.38 600 GLU B N 1
ATOM 10428 C CA . GLU B 1 600 ? -29.125 -73.625 -12.367 1 42.38 600 GLU B CA 1
ATOM 10429 C C . GLU B 1 600 ? -29.312 -73.688 -13.883 1 42.38 600 GLU B C 1
ATOM 10431 O O . GLU B 1 600 ? -28.625 -73 -14.641 1 42.38 600 GLU B O 1
ATOM 10436 N N . PRO B 1 601 ? -29.859 -74.812 -14.508 1 38.41 601 PRO B N 1
ATOM 10437 C CA . PRO B 1 601 ? -30.156 -75 -15.938 1 38.41 601 PRO B CA 1
ATOM 10438 C C . PRO B 1 601 ? -30.703 -73.688 -16.562 1 38.41 601 PRO B C 1
ATOM 10440 O O . PRO B 1 601 ? -31.625 -73.062 -16.016 1 38.41 601 PRO B O 1
ATOM 10443 N N . LEU B 1 602 ? -29.953 -72.875 -17 1 38.81 602 LEU B N 1
ATOM 10444 C CA . LEU B 1 602 ? -30.578 -71.812 -17.781 1 38.81 602 LEU B CA 1
ATOM 10445 C C . LEU B 1 602 ? -31.625 -72.375 -18.734 1 38.81 602 LEU B C 1
ATOM 10447 O O . LEU B 1 602 ? -31.344 -73.25 -19.5 1 38.81 602 LEU B O 1
ATOM 10451 N N . GLU B 1 603 ? -32.812 -72.562 -18.391 1 34.62 603 GLU B N 1
ATOM 10452 C CA . GLU B 1 603 ? -33.844 -72.875 -19.344 1 34.62 603 GLU B CA 1
ATOM 10453 C C . GLU B 1 603 ? -33.719 -72 -20.609 1 34.62 603 GLU B C 1
ATOM 10455 O O . GLU B 1 603 ? -34.094 -70.812 -20.609 1 34.62 603 GLU B O 1
ATOM 10460 N N . LEU B 1 604 ? -32.531 -72.125 -21.297 1 35.78 604 LEU B N 1
ATOM 10461 C CA . LEU B 1 604 ? -32.531 -71.438 -22.578 1 35.78 604 LEU B CA 1
ATOM 10462 C C . LEU B 1 604 ? -33.781 -71.75 -23.391 1 35.78 604 LEU B C 1
ATOM 10464 O O . LEU B 1 604 ? -34.312 -72.875 -23.328 1 35.78 604 LEU B O 1
ATOM 10468 N N . PRO B 1 605 ? -34.531 -70.812 -23.688 1 32.84 605 PRO B N 1
ATOM 10469 C CA . PRO B 1 605 ? -35.688 -71.188 -24.547 1 32.84 605 PRO B CA 1
ATOM 10470 C C . PRO B 1 605 ? -35.312 -72.062 -25.719 1 32.84 605 PRO B C 1
ATOM 10472 O O . PRO B 1 605 ? -34.156 -72.125 -26.125 1 32.84 605 PRO B O 1
ATOM 10475 N N . ASP B 1 606 ? -36.125 -73.125 -26.031 1 32.62 606 ASP B N 1
ATOM 10476 C CA . ASP B 1 606 ? -36.031 -74.062 -27.125 1 32.62 606 ASP B CA 1
ATOM 10477 C C . ASP B 1 606 ? -35.594 -73.375 -28.422 1 32.62 606 ASP B C 1
ATOM 10479 O O . ASP B 1 606 ? -36.188 -72.312 -28.797 1 32.62 606 ASP B O 1
ATOM 10483 N N . PRO B 1 607 ? -34.312 -73.312 -28.828 1 34.28 607 PRO B N 1
ATOM 10484 C CA . PRO B 1 607 ? -34.062 -72.75 -30.141 1 34.28 607 PRO B CA 1
ATOM 10485 C C . PRO B 1 607 ? -35.125 -73.125 -31.172 1 34.28 607 PRO B C 1
ATOM 10487 O O . PRO B 1 607 ? -35.781 -74.125 -31.031 1 34.28 607 PRO B O 1
ATOM 10490 N N . PRO B 1 608 ? -35.812 -72.188 -31.781 1 33.41 608 PRO B N 1
ATOM 10491 C CA . PRO B 1 608 ? -36.656 -72.75 -32.844 1 33.41 608 PRO B CA 1
ATOM 10492 C C . PRO B 1 608 ? -36.031 -73.938 -33.594 1 33.41 608 PRO B C 1
ATOM 10494 O O . PRO B 1 608 ? -34.812 -74.062 -33.562 1 33.41 608 PRO B O 1
ATOM 10497 N N . ASP B 1 609 ? -36.781 -75 -33.938 1 32.16 609 ASP B N 1
ATOM 10498 C CA . ASP B 1 609 ? -36.531 -76.312 -34.594 1 32.16 609 ASP B CA 1
ATOM 10499 C C . ASP B 1 609 ? -35.594 -76.125 -35.812 1 32.16 609 ASP B C 1
ATOM 10501 O O . ASP B 1 609 ? -35.625 -76.875 -36.75 1 32.16 609 ASP B O 1
ATOM 10505 N N . ASP B 1 610 ? -35.156 -74.812 -36.094 1 31.31 610 ASP B N 1
ATOM 10506 C CA . ASP B 1 610 ? -34.344 -75.062 -37.281 1 31.31 610 ASP B CA 1
ATOM 10507 C C . ASP B 1 610 ? -33.219 -76.062 -37 1 31.31 610 ASP B C 1
ATOM 10509 O O . ASP B 1 610 ? -32.875 -76.312 -35.844 1 31.31 610 ASP B O 1
ATOM 10513 N N . GLY B 1 611 ? -32.781 -77.062 -37.812 1 28.94 611 GLY B N 1
ATOM 10514 C CA . GLY B 1 611 ? -31.906 -78.25 -37.906 1 28.94 611 GLY B CA 1
ATOM 10515 C C . GLY B 1 611 ? -30.609 -78.062 -37.156 1 28.94 611 GLY B C 1
ATOM 10516 O O . GLY B 1 611 ? -29.688 -78.875 -37.312 1 28.94 611 GLY B O 1
ATOM 10517 N N . ARG B 1 612 ? -30.188 -76.688 -36.969 1 31.94 612 ARG B N 1
ATOM 10518 C CA . ARG B 1 612 ? -28.781 -76.688 -36.562 1 31.94 612 ARG B CA 1
ATOM 10519 C C . ARG B 1 612 ? -28.656 -77.125 -35.094 1 31.94 612 ARG B C 1
ATOM 10521 O O . ARG B 1 612 ? -29.312 -76.625 -34.219 1 31.94 612 ARG B O 1
ATOM 10528 N N . SER B 1 613 ? -28.641 -78.562 -34.844 1 27.03 613 SER B N 1
ATOM 10529 C CA . SER B 1 613 ? -28.422 -79.312 -33.594 1 27.03 613 SER B CA 1
ATOM 10530 C C . SER B 1 613 ? -27.406 -78.562 -32.719 1 27.03 613 SER B C 1
ATOM 10532 O O . SER B 1 613 ? -26.266 -78.375 -33.125 1 27.03 613 SER B O 1
ATOM 10534 N N . PHE B 1 614 ? -27.797 -77.562 -32.062 1 27.78 614 PHE B N 1
ATOM 10535 C CA . PHE B 1 614 ? -26.812 -76.938 -31.172 1 27.78 614 PHE B CA 1
ATOM 10536 C C . PHE B 1 614 ? -26.359 -77.938 -30.125 1 27.78 614 PHE B C 1
ATOM 10538 O O . PHE B 1 614 ? -27.172 -78.438 -29.344 1 27.78 614 PHE B O 1
ATOM 10545 N N . ARG B 1 615 ? -25.297 -78.75 -30.453 1 31.11 615 ARG B N 1
ATOM 10546 C CA . ARG B 1 615 ? -24.609 -79.688 -29.562 1 31.11 615 ARG B CA 1
ATOM 10547 C C . ARG B 1 615 ? -24.328 -79.062 -28.219 1 31.11 615 ARG B C 1
ATOM 10549 O O . ARG B 1 615 ? -23.922 -77.875 -28.141 1 31.11 615 ARG B O 1
ATOM 10556 N N . SER B 1 616 ? -25.109 -79.375 -27.188 1 29.22 616 SER B N 1
ATOM 10557 C CA . SER B 1 616 ? -24.859 -79.188 -25.766 1 29.22 616 SER B CA 1
ATOM 10558 C C . SER B 1 616 ? -23.391 -79.375 -25.406 1 29.22 616 SER B C 1
ATOM 10560 O O . SER B 1 616 ? -22.844 -80.438 -25.641 1 29.22 616 SER B O 1
ATOM 10562 N N . VAL B 1 617 ? -22.547 -78.438 -25.688 1 29.72 617 VAL B N 1
ATOM 10563 C CA . VAL B 1 617 ? -21.141 -78.562 -25.281 1 29.72 617 VAL B CA 1
ATOM 10564 C C . VAL B 1 617 ? -21.047 -78.812 -23.797 1 29.72 617 VAL B C 1
ATOM 10566 O O . VAL B 1 617 ? -21.547 -78.062 -22.969 1 29.72 617 VAL B O 1
ATOM 10569 N N . HIS B 1 618 ? -21.25 -80.125 -23.328 1 28.09 618 HIS B N 1
ATOM 10570 C CA . HIS B 1 618 ? -20.844 -80.5 -21.984 1 28.09 618 HIS B CA 1
ATOM 10571 C C . HIS B 1 618 ? -19.5 -79.938 -21.609 1 28.09 618 HIS B C 1
ATOM 10573 O O . HIS B 1 618 ? -18.531 -80.062 -22.375 1 28.09 618 HIS B O 1
ATOM 10579 N N . ILE B 1 619 ? -19.406 -78.875 -20.875 1 32.19 619 ILE B N 1
ATOM 10580 C CA . ILE B 1 619 ? -18.297 -78.188 -20.219 1 32.19 619 ILE B CA 1
ATOM 10581 C C . ILE B 1 619 ? -17.422 -79.188 -19.469 1 32.19 619 ILE B C 1
ATOM 10583 O O . ILE B 1 619 ? -16.844 -78.875 -18.438 1 32.19 619 ILE B O 1
ATOM 10587 N N . SER B 1 620 ? -17.547 -80.562 -19.703 1 29.97 620 SER B N 1
ATOM 10588 C CA . SER B 1 620 ? -16.703 -81.438 -18.891 1 29.97 620 SER B CA 1
ATOM 10589 C C . SER B 1 620 ? -15.242 -81 -18.953 1 29.97 620 SER B C 1
ATOM 10591 O O . SER B 1 620 ? -14.438 -81.438 -18.109 1 29.97 620 SER B O 1
ATOM 10593 N N . ASP B 1 621 ? -14.703 -80.625 -20.141 1 30.39 621 ASP B N 1
ATOM 10594 C CA . ASP B 1 621 ? -13.273 -80.812 -20.422 1 30.39 621 ASP B CA 1
ATOM 10595 C C . ASP B 1 621 ? -12.469 -79.688 -19.719 1 30.39 621 ASP B C 1
ATOM 10597 O O . ASP B 1 621 ? -11.352 -79.375 -20.125 1 30.39 621 ASP B O 1
ATOM 10601 N N . LEU B 1 622 ? -12.961 -78.938 -18.781 1 33.72 622 LEU B N 1
ATOM 10602 C CA . LEU B 1 622 ? -12.039 -78.125 -17.984 1 33.72 622 LEU B CA 1
ATOM 10603 C C . LEU B 1 622 ? -11 -79 -17.312 1 33.72 622 LEU B C 1
ATOM 10605 O O . LEU B 1 622 ? -10.391 -78.625 -16.312 1 33.72 622 LEU B O 1
ATOM 10609 N N . GLU B 1 623 ? -11.016 -80.375 -17.422 1 30.86 623 GLU B N 1
ATOM 10610 C CA . GLU B 1 623 ? -9.969 -81.125 -16.734 1 30.86 623 GLU B CA 1
ATOM 10611 C C . GLU B 1 623 ? -8.586 -80.625 -17.078 1 30.86 623 GLU B C 1
ATOM 10613 O O . GLU B 1 623 ? -8.242 -80.438 -18.25 1 30.86 623 GLU B O 1
ATOM 10618 N N . ASP B 1 624 ? -8.055 -79.812 -16.188 1 33.19 624 ASP B N 1
ATOM 10619 C CA . ASP B 1 624 ? -6.664 -79.375 -15.992 1 33.19 624 ASP B CA 1
ATOM 10620 C C . ASP B 1 624 ? -5.703 -80.5 -16.328 1 33.19 624 ASP B C 1
ATOM 10622 O O . ASP B 1 624 ? -5.668 -81.5 -15.625 1 33.19 624 ASP B O 1
ATOM 10626 N N . SER B 1 625 ? -5.664 -81.125 -17.406 1 31 625 SER B N 1
ATOM 10627 C CA . SER B 1 625 ? -4.441 -81.938 -17.453 1 31 625 SER B CA 1
ATOM 10628 C C . SER B 1 625 ? -3.264 -81.188 -16.875 1 31 625 SER B C 1
ATOM 10630 O O . SER B 1 625 ? -3.025 -80 -17.219 1 31 625 SER B O 1
ATOM 10632 N N . GLU B 1 626 ? -2.896 -81.375 -15.586 1 33.31 626 GLU B N 1
ATOM 10633 C CA . GLU B 1 626 ? -1.619 -81.062 -14.938 1 33.31 626 GLU B CA 1
ATOM 10634 C C . GLU B 1 626 ? -0.457 -81.25 -15.914 1 33.31 626 GLU B C 1
ATOM 10636 O O . GLU B 1 626 ? 0.096 -82.312 -16.047 1 33.31 626 GLU B O 1
ATOM 10641 N N . GLU B 1 627 ? -0.527 -81.125 -17.172 1 34.06 627 GLU B N 1
ATOM 10642 C CA . GLU B 1 627 ? 0.757 -81.25 -17.859 1 34.06 627 GLU B CA 1
ATOM 10643 C C . GLU B 1 627 ? 1.865 -80.5 -17.094 1 34.06 627 GLU B C 1
ATOM 10645 O O . GLU B 1 627 ? 1.769 -79.312 -16.844 1 34.06 627 GLU B O 1
ATOM 10650 N N . GLU B 1 628 ? 2.648 -81.188 -16.109 1 33.38 628 GLU B N 1
ATOM 10651 C CA . GLU B 1 628 ? 3.986 -81 -15.555 1 33.38 628 GLU B CA 1
ATOM 10652 C C . GLU B 1 628 ? 4.891 -80.25 -16.516 1 33.38 628 GLU B C 1
ATOM 10654 O O . GLU B 1 628 ? 4.66 -80.25 -17.719 1 33.38 628 GLU B O 1
ATOM 10659 N N . ASP B 1 629 ? 5.77 -79.438 -15.969 1 33.19 629 ASP B N 1
ATOM 10660 C CA . ASP B 1 629 ? 7.027 -78.875 -16.453 1 33.19 629 ASP B CA 1
ATOM 10661 C C . ASP B 1 629 ? 7.777 -79.875 -17.312 1 33.19 629 ASP B C 1
ATOM 10663 O O . ASP B 1 629 ? 8.492 -80.75 -16.797 1 33.19 629 ASP B O 1
ATOM 10667 N N . ILE B 1 630 ? 7.301 -80.688 -18.172 1 30.72 630 ILE B N 1
ATOM 10668 C CA . ILE B 1 630 ? 8.281 -81.438 -18.922 1 30.72 630 ILE B CA 1
ATOM 10669 C C . ILE B 1 630 ? 9.383 -80.5 -19.438 1 30.72 630 ILE B C 1
ATOM 10671 O O . ILE B 1 630 ? 9.102 -79.5 -20.078 1 30.72 630 ILE B O 1
ATOM 10675 N N . ASP B 1 631 ? 10.602 -80.562 -18.75 1 29.5 631 ASP B N 1
ATOM 10676 C CA . ASP B 1 631 ? 11.945 -80.125 -19.078 1 29.5 631 ASP B CA 1
ATOM 10677 C C . ASP B 1 631 ? 12.242 -80.312 -20.562 1 29.5 631 ASP B C 1
ATOM 10679 O O . ASP B 1 631 ? 12.555 -81.438 -20.984 1 29.5 631 ASP B O 1
ATOM 10683 N N . GLU B 1 632 ? 11.398 -80 -21.391 1 29.67 632 GLU B N 1
ATOM 10684 C CA . GLU B 1 632 ? 11.812 -80.062 -22.781 1 29.67 632 GLU B CA 1
ATOM 10685 C C . GLU B 1 632 ? 13.188 -79.438 -23 1 29.67 632 GLU B C 1
ATOM 10687 O O . GLU B 1 632 ? 13.297 -78.312 -23.391 1 29.67 632 GLU B O 1
ATOM 10692 N N . THR B 1 633 ? 14.109 -79.375 -21.969 1 30.12 633 THR B N 1
ATOM 10693 C CA . THR B 1 633 ? 15.508 -79.062 -22.203 1 30.12 633 THR B CA 1
ATOM 10694 C C . THR B 1 633 ? 16.094 -79.875 -23.328 1 30.12 633 THR B C 1
ATOM 10696 O O . THR B 1 633 ? 17.203 -79.625 -23.797 1 30.12 633 THR B O 1
ATOM 10699 N N . ALA B 1 634 ? 15.672 -81.125 -23.531 1 28.34 634 ALA B N 1
ATOM 10700 C CA . ALA B 1 634 ? 16.672 -82 -24.094 1 28.34 634 ALA B CA 1
ATOM 10701 C C . ALA B 1 634 ? 16.969 -81.688 -25.547 1 28.34 634 ALA B C 1
ATOM 10703 O O . ALA B 1 634 ? 18.125 -81.688 -25.969 1 28.34 634 ALA B O 1
ATOM 10704 N N . SER B 1 635 ? 16.062 -81.812 -26.422 1 25.58 635 SER B N 1
ATOM 10705 C CA . SER B 1 635 ? 16.547 -82.188 -27.734 1 25.58 635 SER B CA 1
ATOM 10706 C C . SER B 1 635 ? 17.219 -81 -28.438 1 25.58 635 SER B C 1
ATOM 10708 O O . SER B 1 635 ? 18.125 -81.188 -29.266 1 25.58 635 SER B O 1
ATOM 10710 N N . THR B 1 636 ? 16.578 -79.938 -28.406 1 25.97 636 THR B N 1
ATOM 10711 C CA . THR B 1 636 ? 17.172 -79.062 -29.438 1 25.97 636 THR B CA 1
ATOM 10712 C C . THR B 1 636 ? 18.562 -78.625 -29.016 1 25.97 636 THR B C 1
ATOM 10714 O O . THR B 1 636 ? 19.172 -77.812 -29.703 1 25.97 636 THR B O 1
ATOM 10717 N N . ARG B 1 637 ? 18.891 -78.812 -27.719 1 28.7 637 ARG B N 1
ATOM 10718 C CA . ARG B 1 637 ? 20.219 -78.312 -27.391 1 28.7 637 ARG B CA 1
ATOM 10719 C C . ARG B 1 637 ? 21.281 -79.062 -28.203 1 28.7 637 ARG B C 1
ATOM 10721 O O . ARG B 1 637 ? 22.484 -78.812 -28.031 1 28.7 637 ARG B O 1
ATOM 10728 N N . ALA B 1 638 ? 20.891 -80.188 -28.766 1 25.81 638 ALA B N 1
ATOM 10729 C CA . ALA B 1 638 ? 22.047 -81 -29.203 1 25.81 638 ALA B CA 1
ATOM 10730 C C . ALA B 1 638 ? 22.922 -80.188 -30.172 1 25.81 638 ALA B C 1
ATOM 10732 O O . ALA B 1 638 ? 24.109 -80.5 -30.312 1 25.81 638 ALA B O 1
ATOM 10733 N N . LEU B 1 639 ? 22.312 -79.562 -31.094 1 22.45 639 LEU B N 1
ATOM 10734 C CA . LEU B 1 639 ? 23.328 -79.25 -32.094 1 22.45 639 LEU B CA 1
ATOM 10735 C C . LEU B 1 639 ? 24.375 -78.312 -31.516 1 22.45 639 LEU B C 1
ATOM 10737 O O . LEU B 1 639 ? 25.562 -78.438 -31.844 1 22.45 639 LEU B O 1
ATOM 10741 N N . TYR B 1 640 ? 23.938 -77.188 -30.891 1 21.56 640 TYR B N 1
ATOM 10742 C CA . TYR B 1 640 ? 25.047 -76.25 -30.734 1 21.56 640 TYR B CA 1
ATOM 10743 C C . TYR B 1 640 ? 25.922 -76.625 -29.547 1 21.56 640 TYR B C 1
ATOM 10745 O O . TYR B 1 640 ? 26.828 -75.875 -29.172 1 21.56 640 TYR B O 1
ATOM 10753 N N . ASP B 1 641 ? 25.516 -77.625 -28.766 1 22.44 641 ASP B N 1
ATOM 10754 C CA . ASP B 1 641 ? 26.219 -77.812 -27.5 1 22.44 641 ASP B CA 1
ATOM 10755 C C . ASP B 1 641 ? 27.719 -78.062 -27.734 1 22.44 641 ASP B C 1
ATOM 10757 O O . ASP B 1 641 ? 28.469 -78.25 -26.781 1 22.44 641 ASP B O 1
ATOM 10761 N N . ALA B 1 642 ? 28.062 -78.5 -28.938 1 20.36 642 ALA B N 1
ATOM 10762 C CA . ALA B 1 642 ? 29.312 -79.25 -28.859 1 20.36 642 ALA B CA 1
ATOM 10763 C C . ALA B 1 642 ? 30.438 -78.375 -28.297 1 20.36 642 ALA B C 1
ATOM 10765 O O . ALA B 1 642 ? 31.453 -78.875 -27.828 1 20.36 642 ALA B O 1
ATOM 10766 N N . SER B 1 643 ? 30.594 -77.062 -28.703 1 19.73 643 SER B N 1
ATOM 10767 C CA . SER B 1 643 ? 31.969 -76.562 -28.562 1 19.73 643 SER B CA 1
ATOM 10768 C C . SER B 1 643 ? 32.312 -76.312 -27.109 1 19.73 643 SER B C 1
ATOM 10770 O O . SER B 1 643 ? 32.969 -75.312 -26.781 1 19.73 643 SER B O 1
ATOM 10772 N N . SER B 1 644 ? 31.578 -76.938 -26.125 1 20.06 644 SER B N 1
ATOM 10773 C CA . SER B 1 644 ? 31.781 -76.5 -24.734 1 20.06 644 SER B CA 1
ATOM 10774 C C . SER B 1 644 ? 33.25 -76.688 -24.328 1 20.06 644 SER B C 1
ATOM 10776 O O . SER B 1 644 ? 33.656 -76.25 -23.25 1 20.06 644 SER B O 1
ATOM 10778 N N . ARG B 1 645 ? 33.938 -77.562 -24.766 1 20.02 645 ARG B N 1
ATOM 10779 C CA . ARG B 1 645 ? 34.812 -78.312 -23.875 1 20.02 645 ARG B CA 1
ATOM 10780 C C . ARG B 1 645 ? 36.094 -77.562 -23.562 1 20.02 645 ARG B C 1
ATOM 10782 O O . ARG B 1 645 ? 37.125 -77.812 -24.156 1 20.02 645 ARG B O 1
ATOM 10789 N N . VAL B 1 646 ? 36.219 -76.125 -23.578 1 18.8 646 VAL B N 1
ATOM 10790 C CA . VAL B 1 646 ? 37.594 -75.812 -23.234 1 18.8 646 VAL B CA 1
ATOM 10791 C C . VAL B 1 646 ? 37.875 -76.25 -21.812 1 18.8 646 VAL B C 1
ATOM 10793 O O . VAL B 1 646 ? 37 -76.188 -20.938 1 18.8 646 VAL B O 1
ATOM 10796 N N . THR B 1 647 ? 39.125 -76.75 -21.453 1 17.59 647 THR B N 1
ATOM 10797 C CA . THR B 1 647 ? 39.781 -77.625 -20.5 1 17.59 647 THR B CA 1
ATOM 10798 C C . THR B 1 647 ? 39.906 -76.938 -19.141 1 17.59 647 THR B C 1
ATOM 10800 O O . THR B 1 647 ? 39.906 -75.688 -19.047 1 17.59 647 THR B O 1
ATOM 10803 N N . GLY B 1 648 ? 39.656 -77.562 -17.953 1 17.27 648 GLY B N 1
ATOM 10804 C CA . GLY B 1 648 ? 39.594 -77.438 -16.516 1 17.27 648 GLY B CA 1
ATOM 10805 C C . GLY B 1 648 ? 40.906 -77 -15.906 1 17.27 648 GLY B C 1
ATOM 10806 O O . GLY B 1 648 ? 41.094 -77.062 -14.688 1 17.27 648 GLY B O 1
ATOM 10807 N N . VAL B 1 649 ? 41.719 -76 -16.438 1 17.48 649 VAL B N 1
ATOM 10808 C CA . VAL B 1 649 ? 43 -76.25 -15.75 1 17.48 649 VAL B CA 1
ATOM 10809 C C . VAL B 1 649 ? 42.875 -75.812 -14.289 1 17.48 649 VAL B C 1
ATOM 10811 O O . VAL B 1 649 ? 42.062 -74.938 -13.953 1 17.48 649 VAL B O 1
ATOM 10814 N N . THR B 1 650 ? 43.625 -76.375 -13.258 1 16.38 650 THR B N 1
ATOM 10815 C CA . THR B 1 650 ? 43.719 -76.75 -11.844 1 16.38 650 THR B CA 1
ATOM 10816 C C . THR B 1 650 ? 44.219 -75.5 -11.039 1 16.38 650 THR B C 1
ATOM 10818 O O . THR B 1 650 ? 43.812 -75.312 -9.891 1 16.38 650 THR B O 1
ATOM 10821 N N . SER B 1 651 ? 44.938 -74.375 -11.438 1 16.52 651 SER B N 1
ATOM 10822 C CA . SER B 1 651 ? 46.031 -74.25 -10.461 1 16.52 651 SER B CA 1
ATOM 10823 C C . SER B 1 651 ? 45.562 -73.562 -9.188 1 16.52 651 SER B C 1
ATOM 10825 O O . SER B 1 651 ? 44.531 -72.875 -9.188 1 16.52 651 SER B O 1
ATOM 10827 N N . GLY B 1 652 ? 46.406 -73.438 -8.07 1 16.19 652 GLY B N 1
ATOM 10828 C CA . GLY B 1 652 ? 46.5 -73.5 -6.621 1 16.19 652 GLY B CA 1
ATOM 10829 C C . GLY B 1 652 ? 46.281 -72.125 -5.98 1 16.19 652 GLY B C 1
ATOM 10830 O O . GLY B 1 652 ? 45.469 -71.938 -5.09 1 16.19 652 GLY B O 1
ATOM 10831 N N . SER B 1 653 ? 47.25 -71.062 -6.039 1 15.38 653 SER B N 1
ATOM 10832 C CA . SER B 1 653 ? 47.938 -70.688 -4.805 1 15.38 653 SER B CA 1
ATOM 10833 C C . SER B 1 653 ? 47.25 -69.5 -4.105 1 15.38 653 SER B C 1
ATOM 10835 O O . SER B 1 653 ? 46.344 -68.875 -4.68 1 15.38 653 SER B O 1
ATOM 10837 N N . SER B 1 654 ? 48 -68.312 -3.785 1 15.78 654 SER B N 1
ATOM 10838 C CA . SER B 1 654 ? 48.531 -67.875 -2.504 1 15.78 654 SER B CA 1
ATOM 10839 C C . SER B 1 654 ? 47.781 -66.688 -1.969 1 15.78 654 SER B C 1
ATOM 10841 O O . SER B 1 654 ? 46.969 -66.062 -2.682 1 15.78 654 SER B O 1
ATOM 10843 N N . SER B 1 655 ? 48.5 -65.438 -1.54 1 15.46 655 SER B N 1
ATOM 10844 C CA . SER B 1 655 ? 48.719 -64.875 -0.223 1 15.46 655 SER B CA 1
ATOM 10845 C C . SER B 1 655 ? 47.969 -63.562 -0.067 1 15.46 655 SER B C 1
ATOM 10847 O O . SER B 1 655 ? 47.188 -63.406 0.884 1 15.46 655 SER B O 1
ATOM 10849 N N . GLU B 1 656 ? 48.531 -62.219 -0.368 1 14.63 656 GLU B N 1
ATOM 10850 C CA . GLU B 1 656 ? 49 -61.312 0.676 1 14.63 656 GLU B CA 1
ATOM 10851 C C . GLU B 1 656 ? 47.969 -60.188 0.894 1 14.63 656 GLU B C 1
ATOM 10853 O O . GLU B 1 656 ? 47.125 -59.938 0.048 1 14.63 656 GLU B O 1
ATOM 10858 N N . ARG B 1 657 ? 48.5 -58.875 1.348 1 15.75 657 ARG B N 1
ATOM 10859 C CA . ARG B 1 657 ? 48.406 -58 2.527 1 15.75 657 ARG B CA 1
ATOM 10860 C C . ARG B 1 657 ? 47.438 -56.844 2.301 1 15.75 657 ARG B C 1
ATOM 10862 O O . ARG B 1 657 ? 47.031 -56.594 1.171 1 15.75 657 ARG B O 1
ATOM 10869 N N . SER B 1 658 ? 47.844 -55.531 2.672 1 15.65 658 SER B N 1
ATOM 10870 C CA . SER B 1 658 ? 47.594 -54.656 3.795 1 15.65 658 SER B CA 1
ATOM 10871 C C . SER B 1 658 ? 46.969 -53.344 3.332 1 15.65 658 SER B C 1
ATOM 10873 O O . SER B 1 658 ? 45.969 -52.875 3.93 1 15.65 658 SER B O 1
ATOM 10875 N N . MET B 1 659 ? 47.531 -52.5 2.316 1 16.38 659 MET B N 1
ATOM 10876 C CA . MET B 1 659 ? 47.969 -51.156 2.734 1 16.38 659 MET B CA 1
ATOM 10877 C C . MET B 1 659 ? 46.812 -50.156 2.639 1 16.38 659 MET B C 1
ATOM 10879 O O . MET B 1 659 ? 45.969 -50.25 1.738 1 16.38 659 MET B O 1
ATOM 10883 N N . ARG B 1 660 ? 46.531 -49.125 3.621 1 18.78 660 ARG B N 1
ATOM 10884 C CA . ARG B 1 660 ? 45.656 -48.219 4.363 1 18.78 660 ARG B CA 1
ATOM 10885 C C . ARG B 1 660 ? 45.438 -46.938 3.607 1 18.78 660 ARG B C 1
ATOM 10887 O O . ARG B 1 660 ? 44.438 -46.219 3.852 1 18.78 660 ARG B O 1
ATOM 10894 N N . THR B 1 661 ? 46.406 -46.531 2.59 1 16.98 661 THR B N 1
ATOM 10895 C CA . THR B 1 661 ? 46.875 -45.156 2.723 1 16.98 661 THR B CA 1
ATOM 10896 C C . THR B 1 661 ? 45.719 -44.156 2.432 1 16.98 661 THR B C 1
ATOM 10898 O O . THR B 1 661 ? 44.781 -44.5 1.746 1 16.98 661 THR B O 1
ATOM 10901 N N . GLY B 1 662 ? 45.781 -42.812 2.932 1 18.25 662 GLY B N 1
ATOM 10902 C CA . GLY B 1 662 ? 45.25 -41.594 3.553 1 18.25 662 GLY B CA 1
ATOM 10903 C C . GLY B 1 662 ? 44.906 -40.531 2.549 1 18.25 662 GLY B C 1
ATOM 10904 O O . GLY B 1 662 ? 44.594 -39.375 2.93 1 18.25 662 GLY B O 1
ATOM 10905 N N . TYR B 1 663 ? 44.5 -40.75 1.253 1 15.88 663 TYR B N 1
ATOM 10906 C CA . TYR B 1 663 ? 44.75 -39.688 0.284 1 15.88 663 TYR B CA 1
ATOM 10907 C C . TYR B 1 663 ? 43.906 -38.469 0.574 1 15.88 663 TYR B C 1
ATOM 10909 O O . TYR B 1 663 ? 42.688 -38.594 0.837 1 15.88 663 TYR B O 1
ATOM 10917 N N . SER B 1 664 ? 44.5 -37.344 1.154 1 18.84 664 SER B N 1
ATOM 10918 C CA . SER B 1 664 ? 44.219 -35.969 1.61 1 18.84 664 SER B CA 1
ATOM 10919 C C . SER B 1 664 ? 43.781 -35.094 0.454 1 18.84 664 SER B C 1
ATOM 10921 O O . SER B 1 664 ? 44.562 -34.875 -0.491 1 18.84 664 SER B O 1
ATOM 10923 N N . LEU B 1 665 ? 42.594 -35.031 -0.031 1 16.92 665 LEU B N 1
ATOM 10924 C CA . LEU B 1 665 ? 42.125 -34.375 -1.245 1 16.92 665 LEU B CA 1
ATOM 10925 C C . LEU B 1 665 ? 42.094 -32.875 -1.064 1 16.92 665 LEU B C 1
ATOM 10927 O O . LEU B 1 665 ? 41.344 -32.344 -0.23 1 16.92 665 LEU B O 1
ATOM 10931 N N . THR B 1 666 ? 43.312 -32.219 -1.189 1 17.94 666 THR B N 1
ATOM 10932 C CA . THR B 1 666 ? 43.656 -30.797 -1.124 1 17.94 666 THR B CA 1
ATOM 10933 C C . THR B 1 666 ? 42.875 -30.016 -2.188 1 17.94 666 THR B C 1
ATOM 10935 O O . THR B 1 666 ? 42.969 -30.328 -3.379 1 17.94 666 THR B O 1
ATOM 10938 N N . LEU B 1 667 ? 41.812 -29.375 -1.847 1 16.89 667 LEU B N 1
ATOM 10939 C CA . LEU B 1 667 ? 40.844 -28.609 -2.611 1 16.89 667 LEU B CA 1
ATOM 10940 C C . LEU B 1 667 ? 41.469 -27.312 -3.137 1 16.89 667 LEU B C 1
ATOM 10942 O O . LEU B 1 667 ? 41.375 -26.281 -2.488 1 16.89 667 LEU B O 1
ATOM 10946 N N . VAL B 1 668 ? 42.625 -27.266 -3.855 1 16.05 668 VAL B N 1
ATOM 10947 C CA . VAL B 1 668 ? 43.344 -26.031 -4.125 1 16.05 668 VAL B CA 1
ATOM 10948 C C . VAL B 1 668 ? 42.625 -25.203 -5.168 1 16.05 668 VAL B C 1
ATOM 10950 O O . VAL B 1 668 ? 42.531 -25.594 -6.332 1 16.05 668 VAL B O 1
ATOM 10953 N N . GLY B 1 669 ? 41.469 -24.734 -5.117 1 16.09 669 GLY B N 1
ATOM 10954 C CA . GLY B 1 669 ? 40.844 -24.047 -6.238 1 16.09 669 GLY B CA 1
ATOM 10955 C C . GLY B 1 669 ? 41.469 -22.703 -6.559 1 16.09 669 GLY B C 1
ATOM 10956 O O . GLY B 1 669 ? 41.406 -21.781 -5.754 1 16.09 669 GLY B O 1
ATOM 10957 N N . ASP B 1 670 ? 42.594 -22.641 -7.289 1 16.23 670 ASP B N 1
ATOM 10958 C CA . ASP B 1 670 ? 43.406 -21.516 -7.711 1 16.23 670 ASP B CA 1
ATOM 10959 C C . ASP B 1 670 ? 42.594 -20.5 -8.508 1 16.23 670 ASP B C 1
ATOM 10961 O O . ASP B 1 670 ? 41.5 -20.797 -8.969 1 16.23 670 ASP B O 1
ATOM 10965 N N . ASN B 1 671 ? 43.406 -19.562 -9.273 1 16.55 671 ASN B N 1
ATOM 10966 C CA . ASN B 1 671 ? 43.688 -18.188 -9.664 1 16.55 671 ASN B CA 1
ATOM 10967 C C . ASN B 1 671 ? 43.156 -17.875 -11.055 1 16.55 671 ASN B C 1
ATOM 10969 O O . ASN B 1 671 ? 43.594 -18.469 -12.047 1 16.55 671 ASN B O 1
ATOM 10973 N N . LEU B 1 672 ? 41.906 -17.625 -11.266 1 16.27 672 LEU B N 1
ATOM 10974 C CA . LEU B 1 672 ? 41.312 -17.312 -12.562 1 16.27 672 LEU B CA 1
ATOM 10975 C C . LEU B 1 672 ? 41.906 -16.047 -13.156 1 16.27 672 LEU B C 1
ATOM 10977 O O . LEU B 1 672 ? 41.625 -14.945 -12.656 1 16.27 672 LEU B O 1
ATOM 10981 N N . SER B 1 673 ? 43.031 -16.016 -13.734 1 15.12 673 SER B N 1
ATOM 10982 C CA . SER B 1 673 ? 43.719 -14.875 -14.328 1 15.12 673 SER B CA 1
ATOM 10983 C C . SER B 1 673 ? 42.938 -14.297 -15.492 1 15.12 673 SER B C 1
ATOM 10985 O O . SER B 1 673 ? 41.719 -14.328 -15.492 1 15.12 673 SER B O 1
ATOM 10987 N N . ASP B 1 674 ? 43.5 -14.023 -16.797 1 16.06 674 ASP B N 1
ATOM 10988 C CA . ASP B 1 674 ? 44 -12.867 -17.531 1 16.06 674 ASP B CA 1
ATOM 10989 C C . ASP B 1 674 ? 43.125 -12.547 -18.734 1 16.06 674 ASP B C 1
ATOM 10991 O O . ASP B 1 674 ? 42.844 -11.375 -19 1 16.06 674 ASP B O 1
ATOM 10995 N N . ARG B 1 675 ? 42.75 -13.297 -19.797 1 15.61 675 ARG B N 1
ATOM 10996 C CA . ARG B 1 675 ? 43.156 -12.969 -21.156 1 15.61 675 ARG B CA 1
ATOM 10997 C C . ARG B 1 675 ? 42.156 -12 -21.812 1 15.61 675 ARG B C 1
ATOM 10999 O O . ARG B 1 675 ? 40.969 -12.039 -21.516 1 15.61 675 ARG B O 1
ATOM 11006 N N . ARG B 1 676 ? 42.719 -11.078 -22.812 1 17.48 676 ARG B N 1
ATOM 11007 C CA . ARG B 1 676 ? 42.656 -9.867 -23.625 1 17.48 676 ARG B CA 1
ATOM 11008 C C . ARG B 1 676 ? 41.875 -10.102 -24.906 1 17.48 676 ARG B C 1
ATOM 11010 O O . ARG B 1 676 ? 42.406 -10.602 -25.891 1 17.48 676 ARG B O 1
ATOM 11017 N N . ALA B 1 677 ? 40.688 -10.562 -24.953 1 15.86 677 ALA B N 1
ATOM 11018 C CA . ALA B 1 677 ? 40.219 -10.867 -26.297 1 15.86 677 ALA B CA 1
ATOM 11019 C C . ALA B 1 677 ? 40.031 -9.594 -27.125 1 15.86 677 ALA B C 1
ATOM 11021 O O . ALA B 1 677 ? 39.344 -8.664 -26.703 1 15.86 677 ALA B O 1
ATOM 11022 N N . SER B 1 678 ? 40.969 -9.422 -28.047 1 16.62 678 SER B N 1
ATOM 11023 C CA . SER B 1 678 ? 41.125 -8.422 -29.094 1 16.62 678 SER B CA 1
ATOM 11024 C C . SER B 1 678 ? 40.094 -8.625 -30.203 1 16.62 678 SER B C 1
ATOM 11026 O O . SER B 1 678 ? 40.094 -9.664 -30.875 1 16.62 678 SER B O 1
ATOM 11028 N N . LEU B 1 679 ? 38.875 -8.281 -29.906 1 16.27 679 LEU B N 1
ATOM 11029 C CA . LEU B 1 679 ? 37.906 -8.43 -30.969 1 16.27 679 LEU B CA 1
ATOM 11030 C C . LEU B 1 679 ? 38.281 -7.617 -32.219 1 16.27 679 LEU B C 1
ATOM 11032 O O . LEU B 1 679 ? 38.344 -6.387 -32.156 1 16.27 679 LEU B O 1
ATOM 11036 N N . SER B 1 680 ? 39.031 -8.094 -33.125 1 15.03 680 SER B N 1
ATOM 11037 C CA . SER B 1 680 ? 39.469 -7.469 -34.375 1 15.03 680 SER B CA 1
ATOM 11038 C C . SER B 1 680 ? 38.281 -7.25 -35.312 1 15.03 680 SER B C 1
ATOM 11040 O O . SER B 1 680 ? 38.188 -6.211 -35.969 1 15.03 680 SER B O 1
ATOM 11042 N N . ASP B 1 681 ? 37.5 -8.031 -35.812 1 15.35 681 ASP B N 1
ATOM 11043 C CA . ASP B 1 681 ? 37.562 -8.234 -37.25 1 15.35 681 ASP B CA 1
ATOM 11044 C C . ASP B 1 681 ? 36.781 -7.145 -37.969 1 15.35 681 ASP B C 1
ATOM 11046 O O . ASP B 1 681 ? 35.938 -6.461 -37.406 1 15.35 681 ASP B O 1
ATOM 11050 N N . ARG B 1 682 ? 36.312 -7.562 -39.344 1 15.66 682 ARG B N 1
ATOM 11051 C CA . ARG B 1 682 ? 36.438 -7.277 -40.781 1 15.66 682 ARG B CA 1
ATOM 11052 C C . ARG B 1 682 ? 35.344 -6.34 -41.25 1 15.66 682 ARG B C 1
ATOM 11054 O O . ARG B 1 682 ? 34.312 -6.191 -40.594 1 15.66 682 ARG B O 1
ATOM 11061 N N . GLY B 1 683 ? 35.156 -6.281 -42.688 1 15.47 683 GLY B N 1
ATOM 11062 C CA . GLY B 1 683 ? 35.188 -5.555 -43.938 1 15.47 683 GLY B CA 1
ATOM 11063 C C . GLY B 1 683 ? 33.781 -5.188 -44.469 1 15.47 683 GLY B C 1
ATOM 11064 O O . GLY B 1 683 ? 32.781 -5.551 -43.844 1 15.47 683 GLY B O 1
ATOM 11065 N N . ASP B 1 684 ? 33.375 -5.469 -45.75 1 16.38 684 ASP B N 1
ATOM 11066 C CA . ASP B 1 684 ? 33.188 -4.617 -46.938 1 16.38 684 ASP B CA 1
ATOM 11067 C C . ASP B 1 684 ? 31.719 -4.383 -47.219 1 16.38 684 ASP B C 1
ATOM 11069 O O . ASP B 1 684 ? 31.281 -3.246 -47.406 1 16.38 684 ASP B O 1
ATOM 11073 N N . ILE B 1 685 ? 30.766 -5.301 -47.719 1 17.72 685 ILE B N 1
ATOM 11074 C CA . ILE B 1 685 ? 30.453 -5.145 -49.156 1 17.72 685 ILE B CA 1
ATOM 11075 C C . ILE B 1 685 ? 29.25 -4.234 -49.312 1 17.72 685 ILE B C 1
ATOM 11077 O O . ILE B 1 685 ? 28.375 -4.176 -48.438 1 17.72 685 ILE B O 1
ATOM 11081 N N . ASP B 1 686 ? 28.906 -3.734 -50.656 1 16.95 686 ASP B N 1
ATOM 11082 C CA . ASP B 1 686 ? 28.516 -2.662 -51.562 1 16.95 686 ASP B CA 1
ATOM 11083 C C . ASP B 1 686 ? 27 -2.598 -51.719 1 16.95 686 ASP B C 1
ATOM 11085 O O . ASP B 1 686 ? 26.422 -1.515 -51.688 1 16.95 686 ASP B O 1
ATOM 11089 N N . VAL B 1 687 ? 26.219 -3.611 -52.219 1 18.27 687 VAL B N 1
ATOM 11090 C CA . VAL B 1 687 ? 25.781 -3.291 -53.562 1 18.27 687 VAL B CA 1
ATOM 11091 C C . VAL B 1 687 ? 24.516 -2.432 -53.5 1 18.27 687 VAL B C 1
ATOM 11093 O O . VAL B 1 687 ? 23.797 -2.432 -52.5 1 18.27 687 VAL B O 1
ATOM 11096 N N . PHE B 1 688 ? 23.828 -2.1 -54.719 1 16.72 688 PHE B N 1
ATOM 11097 C CA . PHE B 1 688 ? 23.312 -1.047 -55.594 1 16.72 688 PHE B CA 1
ATOM 11098 C C . PHE B 1 688 ? 21.828 -0.824 -55.375 1 16.72 688 PHE B C 1
ATOM 11100 O O . PHE B 1 688 ? 21.391 0.3 -55.094 1 16.72 688 PHE B O 1
ATOM 11107 N N . SER B 1 689 ? 20.891 -1.313 -56.219 1 17.06 689 SER B N 1
ATOM 11108 C CA . SER B 1 689 ? 20.422 -0.474 -57.312 1 17.06 689 SER B CA 1
ATOM 11109 C C . SER B 1 689 ? 19.094 0.202 -57 1 17.06 689 SER B C 1
ATOM 11111 O O . SER B 1 689 ? 18.984 1.426 -57.094 1 17.06 689 SER B O 1
ATOM 11113 N N . GLY B 1 690 ? 17.938 -0.232 -57.625 1 18.44 690 GLY B N 1
ATOM 11114 C CA . GLY B 1 690 ? 17.141 0.465 -58.625 1 18.44 690 GLY B CA 1
ATOM 11115 C C . GLY B 1 690 ? 15.898 1.116 -58.031 1 18.44 690 GLY B C 1
ATOM 11116 O O . GLY B 1 690 ? 15.414 0.697 -57 1 18.44 690 GLY B O 1
ATOM 11117 N N . ARG B 1 691 ? 15.539 2.297 -58.469 1 19.36 691 ARG B N 1
ATOM 11118 C CA . ARG B 1 691 ? 14.758 3.531 -58.438 1 19.36 691 ARG B CA 1
ATOM 11119 C C . ARG B 1 691 ? 13.281 3.252 -58.688 1 19.36 691 ARG B C 1
ATOM 11121 O O . ARG B 1 691 ? 12.453 4.164 -58.625 1 19.36 691 ARG B O 1
ATOM 11128 N N . VAL B 1 692 ? 12.805 2.072 -59 1 21.27 692 VAL B N 1
ATOM 11129 C CA . VAL B 1 692 ? 11.867 2.379 -60.062 1 21.27 692 VAL B CA 1
ATOM 11130 C C . VAL B 1 692 ? 10.75 3.271 -59.562 1 21.27 692 VAL B C 1
ATOM 11132 O O . VAL B 1 692 ? 10.406 3.219 -58.375 1 21.27 692 VAL B O 1
ATOM 11135 N N . GLU B 1 693 ? 10.023 3.975 -60.438 1 19.28 693 GLU B N 1
ATOM 11136 C CA . GLU B 1 693 ? 9.352 5.176 -60.938 1 19.28 693 GLU B CA 1
ATOM 11137 C C . GLU B 1 693 ? 7.945 5.293 -60.344 1 19.28 693 GLU B C 1
ATOM 11139 O O . GLU B 1 693 ? 7.504 6.391 -60 1 19.28 693 GLU B O 1
ATOM 11144 N N . LEU B 1 694 ? 7.059 4.191 -60.531 1 20.42 694 LEU B N 1
ATOM 11145 C CA . LEU B 1 694 ? 5.859 4.57 -61.281 1 20.42 694 LEU B CA 1
ATOM 11146 C C . LEU B 1 694 ? 4.887 5.332 -60.375 1 20.42 694 LEU B C 1
ATOM 11148 O O . LEU B 1 694 ? 4.828 5.094 -59.188 1 20.42 694 LEU B O 1
ATOM 11152 N N . ALA B 1 695 ? 3.818 5.961 -61.094 1 20.02 695 ALA B N 1
ATOM 11153 C CA . ALA B 1 695 ? 2.58 6.738 -61.094 1 20.02 695 ALA B CA 1
ATOM 11154 C C . ALA B 1 695 ? 1.469 6.004 -60.375 1 20.02 695 ALA B C 1
ATOM 11156 O O . ALA B 1 695 ? 1.26 4.805 -60.562 1 20.02 695 ALA B O 1
#

Secondary structure (DSSP, 8-state):
---HHHHB---SS-TTHHHHHHHHHHHHHHHHHHHHHHHHHHHHHHHHHHHHHHHHHHTPPPPTTTTTT--SHHHHHHHHHHHHHHHHHHHHHHHHHHHHHHHHHHHHHHHHHTTHHHHHHHHHHHHHHHHHHHHHHHHHHHHHHHHHHHHHHHHHHHHHHHHHH--------EEEETTEEEEHHHHHHHHHHHHHHS--EEEEETTEEEEEEEEHHHHHHHHHHHS---HHHHHHHHHHHHHTTSEEESSS-SS--TTSEEEE-----S---HHHHHHHHHHHHHHHHHHHHHHHHHHHHHHHHHHHHHHHHHHHHHHHHHHHHHHHHHHHHHHHHHHHHHHHHHHHHHHHHHHH--HHHHHHHHHHHH--B-PPPPPP----TTS--TT---TT--HHHHHHHH--SS-HHHHHHHHHHHHTHHHHHHTTPPPHHHHHHSPPS-HHHHHHHHHHHHHS---HHHHHTS-HHHHHHHHHHHHHHSSS-SS-GGGHHHHHHHHHSSGGG-HHHHHHHHHHHHTTS-HHHHHHHHHHHHHHHHHHTTS-TT-HHHHHHHHHHHHHH---SS--HHHHT--HHHHHHHHHHH-HHHHH-SSS--------S-S--------------------TTSGGGTGGGGGG------------------------------------B--------------/---HHHHB---SS-TTHHHHHHHHHHHHHHHHHHHHHHHHHHHHHHHHHHHHHHHHHHTPPPPTTTTTT--SHHHHHHHHHHHHHHHHHHHHHHHHHHHHHHHHHHHHHHHHHTTHHHHHHHHHHHHHHHHHHHHHHHHHHHHHHHHHHHHHHHHHHHHHHHHHH--------EEEETTEEEEHHHHHHHHHHHHHHS--EEEEETTEEEEEEEEHHHHHHHHHHHS---HHHHHHHHHHHHHTTSEEESSS-SS--TTSEEEE---S-S---HHHHHHHHHHHHHHHHHHHHHHHHHHHHHHHHHHHHHHHHHHHHHHHHHHHHHHHHHHHHHHHHHHHHHHHHHHHHHHHHHHH--HHHHHHHHHHHH--B-PPPPPP----TTS--TT---TT--HHHHHHHH--SS-HHHHHHHHHHHHTHHHHHHTTPPPHHHHHHSPPS-HHHHHHHHHHHHHS---HHHHHTS-HHHHHHHHHHHHHH-SS-SS-GGGHHHHHHHHHSSGGG-HHHHHHHHHHHHHTS-HHHHHHHHHHHHHHHHHHTTS-TT-HHHHHHHHHHHHHH---SS--HHHHT--HHHHHHHHHHH-HHHHH-SSS--------S-S-------GGG----------TTSGGGGTGGGGG---------------------------------------------------

Sequence (1390 aa):
MLRFEDWFWGTPADPTAGVHVLHEHYQMGVTEIEELLAFLTQRKTAEEQYASKLTELSQLKPRADGFGKDESLLAQIFGNAKQEMANLGTCHKQAADQISQLIHPLQRFLDDNRKLSIVRKDKIDSTWKSLSGQRSELEGLVQDYKTKCSAADVEQRKFEQSRSEHDLPSMDVMISMGPRSFTVEDFNTLLLKMQREIRTQDVKSLWGSSKNCFSGDDALQYLRVKLHLDEEGAISMLSQMINEGFIRNIGRGHRFSTSSHYQWKRLSIENEPLHRKTRREAERADFEYRKAVEATEETRLFLESACWEYMNSLQHVETRRMEIFKESLLGLNNAEKSIIAGTRNVCERNQVYLETLSPAKEIEIMIESQRTGNVRLPPAVYHNYYGNSYRDPVFGVSLEDYAASRGRKVPLLVKKCLRAIEDTRQGATERGEGPEVDLWLEPNSNIPALHALRTDLNNSKASLKYLRRLPTSLIIGALKLYLIELPTSVCSDEIYEPLKLLYLSKADDFGPMRIASLRSLLATMPPPHYCTLRLLSEHWHKLIAQLDPEDPKISDFAQNLGHYVLRPRVHTQITLHDKHPVRMMKDLLLNHDKIFSLDEPLELPDPPDDGRSFRSVHISDLEDSEEEDIDETASTRALYDASSRVTGVTSGSSSERSMRTGYSLTLVGDNLSDRRASLSDRGDIDVFSGRVELAMLRFEDWFWGTPADPTAGVHVLHEHYQMGVTEIEELLAFLTQRKTAEEQYASKLTELSQLKPRADGFGKDESLLAQIFGNAKQEMANLGTCHKQAADQISQLIHPLQRFLDDNRKLSIVRKDKIDSTWKSLSGQRSELEGLVQDYKTKCSAADVEQRKFEQSRSEHDLPSMDVMISMGPRSFTVEDFNTLLLKMQREIRTQDVKSLWGSSKNCFSGDDALQYLRVKLHLDEEGAISMLSQMINEGFIRNIGRGHRFSTSSHYQWKRLSIENEPLHRKTRREAERADFEYRKAVEATEETRLFLESACWEYMNSLQHVETRRMEIFKESLLGLNNAEKSIIAGTRNVCERNQVYLETLSPAKEIEIMIESQRTGNVRLPPAVYHNYYGNSYRDPVFGVSLEDYAASRGRKVPLLVKKCLRAIEDTRQGATERGEGPEVDLWLEPNSNIPALHALRTDLNNSKASLKYLRRLPTSLIIGALKLYLIELPTSVCSDEIYEPLKLLYLSKADDFGPMRIASLRSLLATMPPPHYCTLRLLSEHWHKLIAQLDPEDPKISDFAQNLGHYVLRPRVHTQITLHDKHPVRMMKDLLLNHDKIFSLDEPLELPDPPDDGRSFRSVHISDLEDSEEEDIDETASTRALYDASSRVTGVTSGSSSERSMRTGYSLTLVGDNLSDRRASLSDRGDIDVFSGRVELA

Organism: Spizellomyces punctatus (strain DAOM BR117) (NCBI:txid645134)